Protein 6KUW (pdb70)

Sequence (946 aa):
PPRGQYSAGAVAGLAAVVGFLIVFTVVGNVLVVIAVLTSRALRAPQNLFLVSLASADILVATLVMPFSLANELMAYWYFGQWWCGVYLALDVLFCTSSAVHLCAISLDRYWSVTQAVEYNLKRTPRRVKATIVAVWLISAVISFPPLVSLAAYPQCGLNDETWYILSSCIGSFFAPCLIMGLVYARIYYRVAKLRTGIDCSFWNESYLTGSRDERKKSLLSKFGMDEGVTFMFIGRFDRGQKGVDVLLKAIEILSSKKEFQEMRFIIIGKGDPELEGWARSLEEKHGNVKVITEMLSREFVRELYGSVDFVIIPSYFEPFGLVALEAMCLGAIPIASAVGGLRDIITNETGILVKAGDPGELANAILKALELSRSDLSKFRENCKKRAMSFSVAQAREKRFTFVLAVVMGVWVLCWFPFFFSYSLYGICREACQVPGPLFKFFFWIGYCNSSLNPVIYTVFNQDFRRSFKHILFRPPRGQYSAGAVAGLAAVVGFLIVFTVVGNVLVVIAVLTSRALRAPQNLFLVSLASADILVATLVMPFSLANELMAYWYFGQWWCGVYLALDVLFCTSSAVHLCAISLDRYWSVTQAVEYNLKRTPRRVKATIVAVWLISAVISFPPLVSLYRPQCGLNDETWYILSSCIGSFFAPCLIMGLVYARIYRVAKLRTGIDCSFWNESYLTGSRDERKKSLLSKFGMDEGVTFMFIGRFDRGQKGVDVLLKAIEILSSKKEFQEMRFIIIGKGDPELEGWARSLEEKHGNVKVITEMLSREFVRELYGSVDFVIIPSYFEPFGLVALEAMCLGAIPIASAVGGLRDIITNETGILVKAGDPGELANAILKALELSRSDLSKFRENCKKRAMSFSVAQAREKRFTFVLAVVMGVWVLCWFPFFFSYSLYGICREACQVPGPLFKFFFWIGYCNSSLNPVIYTVFNQDFRRSFKHILF

Organism: Homo sapiens (NCBI:txid9606)

Foldseek 3Di:
DDDFPDDPVRLVVLCVVLVVLLVLLQVLLVLLLVLLVPFPVNVFQLSVLSNLLSVLLNCCSPLASVQLSVCNRVVFRDPDPVSLLVNQLSNLLSLQLNLLSLLSSLVLLLCCQQVVPVSSVQSDNVNSVVVSVVSSVLSCVQSVSPAFFDPDRHHRHGDQALCVLQSNLCNRFVVSLVSNVVSVVSVVVSCVVQDFDPLVLLAPVVVPDDQQRLQQVVQVVQPHHDAAEEEEEDADDVQWQNPVLVLVLLVVVVVDPCNNRYAYEYEHQHDPVSLCSQVVVVVVDVSGHYHHDDDDSVVVSSVLLHHQAYERQTPADQAPNVLLSSLLNQHQYAYACHHNCVVQDDPLRHHHFHHPHSVSVSVRVVVSRVPVVDCSPVSSVVSSVSSVVVSVVVVVSSLVSVLSVVLVVLLSVLQVQLSVQSSVCSPVNPVRHDDPVSNSVSVVSNSSSSSCSSVSCLVRPPSSVVSSCVVVPD/DDAAPADPVRLVVVCVVLVVLLVLLQVLLVLLLVLLVPFPLNVQQLSVLSNLLSVLLNCLSPLASVQLSVCRNRVARPPDDVSLQVNLLSNLLSLQLNLLSLLVSLVLLLCCLVVPPPCSVVSDNVNSVVVSVVSSVVSNCLSQPPVNDDLQSHRHGDPALVNLQSNLVNRFVVSLVSNVVSVVSNVVSVVVPLAAPLVQLALVPPDDDLQVLLCVVCVVLVHDDAQEEEQDDADDVAFQQLVLQLVLLVVPVPDPLNNRYAYEYEHEDDVPVVVSQVVVVVVDVRYHYHDDDDDPNVLSSCLQRHAEYERLGPADQACNSLLSSLNNQHAYAYECHHNCVVQDDPLAHHYFHHPHSNRSNVRVVVSRVVVVDDCNSNSVSSSVSSVVVSSVVVSSVLSSVLSSVLSVLLNVLQVQLSVQSSVCSVPNPVRHDDPVSNSVSVVSNSSSSSCSSVSCCVRPPSSVVSSVVVPD

B-factor: mean 90.83, std 32.67, range [34.44, 221.27]

CATH classification: 3.40.50.2000

Nearest PDB structures (foldseek):
  6kuw-assembly1_A  TM=1.002E+00  e=1.453E-70  Homo sapiens
  6kuw-assembly1_B  TM=8.863E-01  e=1.857E-60  Homo sapiens
  4zjc-assembly1_A  TM=8.472E-01  e=1.839E-42  Homo sapiens
  6v9s-assembly1_A  TM=8.415E-01  e=7.479E-41  Homo sapiens
  7w41-assembly1_A  TM=8.351E-01  e=1.128E-38  Homo sapiens

GO terms:
  GO:0004938 alpha2-adrenergic receptor activity (F, IDA)
  GO:0071881 adenylate cyclase-inhibiting adrenergic receptor signaling pathway (P, IC)
  GO:0004938 alpha2-adrenergic receptor activity (F, IMP)
  GO:0010700 negative regulation of norepinephrine secretion (P, IMP)
  GO:0004938 alpha2-adrenergic receptor activity (F, TAS)
  GO:0005768 endosome (C, TAS)
  GO:0005886 plasma membrane (C, TAS)
  GO:0007267 cell-cell signaling (P, TAS)
  GO:0004938 alpha2-adrenergic receptor activity (F, EXP)
  GO:0046676 negative regulation of insulin secretion (P, TAS)
  GO:0005515 protein binding (F, IPI)
  GO:0051379 epinephrine binding (F, IDA)
  GO:0005737 cytoplasm (C, IDA)
  GO:0005886 plasma membrane (C, IDA)
  GO:0043410 positive regulation of MAPK cascade (P, IDA)
  GO:0045666 positive regulation of neuron differentiation (P, IDA)
  GO:0042803 protein homodimerization activity (F, IDA)
  GO:0051897 positive regulation of phosphatidylinositol 3-kinase/protein kinase B signal transduction (P, IDA)
  GO:0071875 adrenergic receptor signaling pathway (P, IDA)
  GO:0007173 epidermal growth factor receptor signaling pathway (P, IDA)

InterPro domains:
  IPR000276 G protein-coupled receptor, rhodopsin-like [PF00001] (68-437)
  IPR000276 G protein-coupled receptor, rhodopsin-like [PR00237] (53-77)
  IPR000276 G protein-coupled receptor, rhodopsin-like [PR00237] (86-107)
  IPR000276 G protein-coupled receptor, rhodopsin-like [PR00237] (131-153)
  IPR000276 G protein-coupled receptor, rhodopsin-like [PR00237] (167-188)
  IPR000276 G protein-coupled receptor, rhodopsin-like [PR00237] (211-234)
  IPR000276 G protein-coupled receptor, rhodopsin-like [PR00237] (380-404)
  IPR000276 G protein-coupled receptor, rhodopsin-like [PR00237] (419-445)
  IPR000276 G protein-coupled receptor, rhodopsin-like [PS00237] (137-153)
  IPR000276 G protein-coupled receptor, rhodopsin-like [SM01381] (62-452)
  IPR000735 Alpha 2C adrenoceptor [PR00560] (29-46)
  IPR000735 Alpha 2C adrenoceptor [PR00560] (46-61)
  IPR000735 Alpha 2C adrenoceptor [PR00560] (338-357)
  IPR000735 Alpha 2C adrenoceptor [PR00560] (358-377)
  IPR000735 Alpha 2C adrenoceptor [PR00560] (404-416)
  IPR000735 Alpha 2C adrenoceptor [PR00560] (445-460)
  IPR002233 Adrenoceptor family [PR01103] (106-117)
  IPR002233 Adrenoceptor family [PR01103] (159-167)
  IPR002233 Adrenoceptor family [PR01103] (230-237)
  IPR002233 Adrenoceptor family [PR01103] (443-452)

Structure (mmCIF, N/CA/C/O backbone):
data_6KUW
#
_entry.id   6KUW
#
_cell.length_a   74.480
_cell.length_b   78.740
_cell.length_c   190.450
_cell.angle_alpha   90.00
_cell.angle_beta   90.00
_cell.angle_gamma   90.00
#
_symmetry.space_group_name_H-M   'P 21 21 21'
#
loop_
_entity.id
_entity.type
_entity.pdbx_description
1 polymer 'Alpha-2C adrenergic receptor'
2 non-polymer (8~{a}~{R},12~{a}~{S},13~{a}~{R})-12-ethylsulfonyl-3-methoxy-5,6,8,8~{a},9,10,11,12~{a},13,13~{a}-decahydroisoquinolino[2,1-g][1,6]naphthyridine
3 non-polymer CHOLESTEROL
4 non-polymer '(2R)-2,3-dihydroxypropyl (9Z)-octadec-9-enoate'
5 non-polymer 'OLEIC ACID'
6 water water
#
loop_
_atom_site.group_PDB
_atom_site.id
_atom_site.type_symbol
_atom_site.label_atom_id
_atom_site.label_alt_id
_atom_site.label_comp_id
_atom_site.label_asym_id
_atom_site.label_entity_id
_atom_site.label_seq_id
_atom_site.pdbx_PDB_ins_code
_atom_site.Cartn_x
_atom_site.Cartn_y
_atom_site.Cartn_z
_atom_site.occupancy
_atom_site.B_iso_or_equiv
_atom_site.auth_seq_id
_atom_site.auth_comp_id
_atom_site.auth_asym_id
_atom_site.auth_atom_id
_atom_site.pdbx_PDB_model_num
ATOM 1 N N . PRO A 1 13 ? -40.697 -4.060 76.946 1.00 115.79 41 PRO A N 1
ATOM 2 C CA . PRO A 1 13 ? -40.242 -3.977 75.547 1.00 112.92 41 PRO A CA 1
ATOM 3 C C . PRO A 1 13 ? -38.719 -4.074 75.398 1.00 112.18 41 PRO A C 1
ATOM 4 O O . PRO A 1 13 ? -37.989 -3.559 76.250 1.00 112.48 41 PRO A O 1
ATOM 8 N N . PRO A 1 14 ? -38.208 -4.734 74.336 1.00 104.08 42 PRO A N 1
ATOM 9 C CA . PRO A 1 14 ? -36.748 -4.855 74.189 1.00 101.10 42 PRO A CA 1
ATOM 10 C C . PRO A 1 14 ? -36.115 -3.617 73.595 1.00 100.68 42 PRO A C 1
ATOM 11 O O . PRO A 1 14 ? -36.670 -3.051 72.651 1.00 99.85 42 PRO A O 1
ATOM 15 N N . ARG A 1 15 ? -34.945 -3.212 74.139 1.00 95.09 43 ARG A N 1
ATOM 16 C CA . ARG A 1 15 ? -34.187 -2.049 73.673 1.00 93.71 43 ARG A CA 1
ATOM 17 C C . ARG A 1 15 ? -33.740 -2.267 72.233 1.00 94.42 43 ARG A C 1
ATOM 18 O O . ARG A 1 15 ? -33.177 -3.321 71.905 1.00 93.90 43 ARG A O 1
ATOM 26 N N . GLY A 1 16 ? -34.079 -1.305 71.382 1.00 87.57 44 GLY A N 1
ATOM 27 C CA . GLY A 1 16 ? -33.728 -1.344 69.974 1.00 84.14 44 GLY A CA 1
ATOM 28 C C . GLY A 1 16 ? -32.325 -0.823 69.786 1.00 83.34 44 GLY A C 1
ATOM 29 O O . GLY A 1 16 ? -31.879 0.042 70.545 1.00 82.25 44 GLY A O 1
ATOM 30 N N . GLN A 1 17 ? -31.614 -1.359 68.786 1.00 76.86 45 GLN A N 1
ATOM 31 C CA . GLN A 1 17 ? -30.255 -0.920 68.457 1.00 74.86 45 GLN A CA 1
ATOM 32 C C . GLN A 1 17 ? -30.250 0.314 67.519 1.00 73.05 45 GLN A C 1
ATOM 33 O O . GLN A 1 17 ? -29.185 0.899 67.287 1.00 72.65 45 GLN A O 1
ATOM 35 N N . TYR A 1 18 ? -31.447 0.710 67.005 1.00 64.51 46 TYR A N 1
ATOM 36 C CA . TYR A 1 18 ? -31.619 1.788 66.037 1.00 61.94 46 TYR A CA 1
ATOM 37 C C . TYR A 1 18 ? -32.290 3.040 66.543 1.00 63.62 46 TYR A C 1
ATOM 38 O O . TYR A 1 18 ? -33.404 2.991 67.076 1.00 65.34 46 TYR A O 1
ATOM 47 N N . SER A 1 19 ? -31.650 4.175 66.278 1.00 55.08 47 SER A N 1
ATOM 48 C CA . SER A 1 19 ? -32.179 5.482 66.608 1.00 55.27 47 SER A CA 1
ATOM 49 C C . SER A 1 19 ? -33.248 5.862 65.566 1.00 59.69 47 SER A C 1
ATOM 50 O O . SER A 1 19 ? -33.246 5.313 64.456 1.00 59.10 47 SER A O 1
ATOM 53 N N . ALA A 1 20 ? -34.138 6.827 65.911 1.00 56.16 48 ALA A N 1
ATOM 54 C CA . ALA A 1 20 ? -35.201 7.347 65.049 1.00 55.96 48 ALA A CA 1
ATOM 55 C C . ALA A 1 20 ? -34.715 7.696 63.626 1.00 61.98 48 ALA A C 1
ATOM 56 O O . ALA A 1 20 ? -35.394 7.367 62.650 1.00 61.38 48 ALA A O 1
ATOM 58 N N . GLY A 1 21 ? -33.541 8.323 63.538 1.00 59.49 49 GLY A N 1
ATOM 59 C CA . GLY A 1 21 ? -32.895 8.704 62.285 1.00 58.90 49 GLY A CA 1
ATOM 60 C C . GLY A 1 21 ? -32.525 7.508 61.438 1.00 60.55 49 GLY A C 1
ATOM 61 O O . GLY A 1 21 ? -32.822 7.493 60.240 1.00 60.49 49 GLY A O 1
ATOM 62 N N . ALA A 1 22 ? -31.903 6.485 62.066 1.00 55.46 50 ALA A N 1
ATOM 63 C CA . ALA A 1 22 ? -31.535 5.227 61.400 1.00 53.06 50 ALA A CA 1
ATOM 64 C C . ALA A 1 22 ? -32.780 4.476 60.901 1.00 55.84 50 ALA A C 1
ATOM 65 O O . ALA A 1 22 ? -32.770 3.982 59.784 1.00 56.01 50 ALA A O 1
ATOM 67 N N . VAL A 1 23 ? -33.851 4.422 61.715 1.00 50.95 51 VAL A N 1
ATOM 68 C CA . VAL A 1 23 ? -35.121 3.778 61.373 1.00 49.17 51 VAL A CA 1
ATOM 69 C C . VAL A 1 23 ? -35.724 4.445 60.117 1.00 51.52 51 VAL A C 1
ATOM 70 O O . VAL A 1 23 ? -35.968 3.756 59.136 1.00 51.10 51 VAL A O 1
ATOM 74 N N . ALA A 1 24 ? -35.932 5.767 60.144 1.00 47.73 52 ALA A N 1
ATOM 75 C CA . ALA A 1 24 ? -36.505 6.549 59.052 1.00 47.94 52 ALA A CA 1
ATOM 76 C C . ALA A 1 24 ? -35.663 6.415 57.785 1.00 52.68 52 ALA A C 1
ATOM 77 O O . ALA A 1 24 ? -36.215 6.243 56.696 1.00 51.53 52 ALA A O 1
ATOM 79 N N . GLY A 1 25 ? -34.339 6.402 57.963 1.00 50.06 53 GLY A N 1
ATOM 80 C CA . GLY A 1 25 ? -33.366 6.270 56.886 1.00 49.05 53 GLY A CA 1
ATOM 81 C C . GLY A 1 25 ? -33.439 4.924 56.214 1.00 52.52 53 GLY A C 1
ATOM 82 O O . GLY A 1 25 ? -33.607 4.851 54.996 1.00 51.17 53 GLY A O 1
ATOM 83 N N . LEU A 1 26 ? -33.342 3.845 57.028 1.00 49.51 54 LEU A N 1
ATOM 84 C CA . LEU A 1 26 ? -33.417 2.458 56.591 1.00 47.66 54 LEU A CA 1
ATOM 85 C C . LEU A 1 26 ? -34.780 2.087 55.984 1.00 51.89 54 LEU A C 1
ATOM 86 O O . LEU A 1 26 ? -34.810 1.502 54.902 1.00 51.72 54 LEU A O 1
ATOM 91 N N . ALA A 1 27 ? -35.897 2.485 56.625 1.00 48.11 55 ALA A N 1
ATOM 92 C CA . ALA A 1 27 ? -37.239 2.252 56.092 1.00 47.80 55 ALA A CA 1
ATOM 93 C C . ALA A 1 27 ? -37.411 2.964 54.731 1.00 52.47 55 ALA A C 1
ATOM 94 O O . ALA A 1 27 ? -38.091 2.422 53.865 1.00 50.78 55 ALA A O 1
ATOM 96 N N . ALA A 1 28 ? -36.768 4.154 54.537 1.00 50.09 56 ALA A N 1
ATOM 97 C CA . ALA A 1 28 ? -36.802 4.924 53.280 1.00 49.50 56 ALA A CA 1
ATOM 98 C C . ALA A 1 28 ? -36.046 4.223 52.120 1.00 54.92 56 ALA A C 1
ATOM 99 O O . ALA A 1 28 ? -36.623 4.074 51.054 1.00 55.27 56 ALA A O 1
ATOM 101 N N . VAL A 1 29 ? -34.779 3.779 52.326 1.00 51.75 57 VAL A N 1
ATOM 102 C CA . VAL A 1 29 ? -33.965 3.086 51.309 1.00 49.88 57 VAL A CA 1
ATOM 103 C C . VAL A 1 29 ? -34.576 1.734 50.971 1.00 53.04 57 VAL A C 1
ATOM 104 O O . VAL A 1 29 ? -34.761 1.463 49.802 1.00 53.47 57 VAL A O 1
ATOM 108 N N . VAL A 1 30 ? -34.973 0.935 51.977 1.00 49.86 58 VAL A N 1
ATOM 109 C CA . VAL A 1 30 ? -35.653 -0.339 51.773 1.00 49.86 58 VAL A CA 1
ATOM 110 C C . VAL A 1 30 ? -37.028 -0.068 51.098 1.00 56.38 58 VAL A C 1
ATOM 111 O O . VAL A 1 30 ? -37.399 -0.770 50.163 1.00 57.06 58 VAL A O 1
ATOM 115 N N . GLY A 1 31 ? -37.724 0.973 51.536 1.00 54.24 59 GLY A N 1
ATOM 116 C CA . GLY A 1 31 ? -39.000 1.380 50.957 1.00 55.32 59 GLY A CA 1
ATOM 117 C C . GLY A 1 31 ? -38.809 1.656 49.492 1.00 59.89 59 GLY A C 1
ATOM 118 O O . GLY A 1 31 ? -39.521 1.103 48.648 1.00 59.68 59 GLY A O 1
ATOM 119 N N . PHE A 1 32 ? -37.761 2.440 49.188 1.00 57.54 60 PHE A N 1
ATOM 120 C CA . PHE A 1 32 ? -37.351 2.758 47.826 1.00 57.15 60 PHE A CA 1
ATOM 121 C C . PHE A 1 32 ? -37.078 1.454 47.056 1.00 58.33 60 PHE A C 1
ATOM 122 O O . PHE A 1 32 ? -37.655 1.264 45.985 1.00 58.95 60 PHE A O 1
ATOM 130 N N . LEU A 1 33 ? -36.250 0.549 47.633 1.00 52.33 61 LEU A N 1
ATOM 131 C CA . LEU A 1 33 ? -35.897 -0.743 47.043 1.00 50.66 61 LEU A CA 1
ATOM 132 C C . LEU A 1 33 ? -37.123 -1.594 46.697 1.00 53.67 61 LEU A C 1
ATOM 133 O O . LEU A 1 33 ? -37.223 -2.014 45.550 1.00 53.20 61 LEU A O 1
ATOM 138 N N . ILE A 1 34 ? -38.053 -1.815 47.658 1.00 50.14 62 ILE A N 1
ATOM 139 C CA . ILE A 1 34 ? -39.288 -2.596 47.471 1.00 50.10 62 ILE A CA 1
ATOM 140 C C . ILE A 1 34 ? -40.040 -2.093 46.256 1.00 57.36 62 ILE A C 1
ATOM 141 O O . ILE A 1 34 ? -40.355 -2.887 45.364 1.00 58.44 62 ILE A O 1
ATOM 146 N N . VAL A 1 35 ? -40.285 -0.769 46.204 1.00 54.32 63 VAL A N 1
ATOM 147 C CA . VAL A 1 35 ? -41.007 -0.107 45.105 1.00 54.43 63 VAL A CA 1
ATOM 148 C C . VAL A 1 35 ? -40.268 -0.292 43.807 1.00 56.62 63 VAL A C 1
ATOM 149 O O . VAL A 1 35 ? -40.886 -0.679 42.829 1.00 59.04 63 VAL A O 1
ATOM 153 N N . PHE A 1 36 ? -38.947 -0.069 43.804 1.00 51.14 64 PHE A N 1
ATOM 154 C CA . PHE A 1 36 ? -38.099 -0.231 42.628 1.00 49.79 64 PHE A CA 1
ATOM 155 C C . PHE A 1 36 ? -38.131 -1.656 42.079 1.00 51.72 64 PHE A C 1
ATOM 156 O O . PHE A 1 36 ? -38.221 -1.822 40.866 1.00 52.43 64 PHE A O 1
ATOM 164 N N . THR A 1 37 ? -38.100 -2.675 42.961 1.00 47.05 65 THR A N 1
ATOM 165 C CA . THR A 1 37 ? -38.146 -4.096 42.563 1.00 46.60 65 THR A CA 1
ATOM 166 C C . THR A 1 37 ? -39.523 -4.409 41.956 1.00 52.38 65 THR A C 1
ATOM 167 O O . THR A 1 37 ? -39.601 -5.019 40.887 1.00 50.60 65 THR A O 1
ATOM 171 N N . VAL A 1 38 ? -40.607 -3.983 42.649 1.00 50.92 66 VAL A N 1
ATOM 172 C CA . VAL A 1 38 ? -41.974 -4.243 42.201 1.00 51.36 66 VAL A CA 1
ATOM 173 C C . VAL A 1 38 ? -42.238 -3.619 40.829 1.00 56.10 66 VAL A C 1
ATOM 174 O O . VAL A 1 38 ? -42.540 -4.390 39.923 1.00 55.88 66 VAL A O 1
ATOM 178 N N . VAL A 1 39 ? -42.081 -2.271 40.654 1.00 53.00 67 VAL A N 1
ATOM 179 C CA . VAL A 1 39 ? -42.395 -1.644 39.359 1.00 55.13 67 VAL A CA 1
ATOM 180 C C . VAL A 1 39 ? -41.531 -2.219 38.229 1.00 54.45 67 VAL A C 1
ATOM 181 O O . VAL A 1 39 ? -42.086 -2.562 37.192 1.00 54.99 67 VAL A O 1
ATOM 185 N N . GLY A 1 40 ? -40.229 -2.382 38.467 1.00 45.81 68 GLY A N 1
ATOM 186 C CA . GLY A 1 40 ? -39.304 -2.919 37.484 1.00 42.54 68 GLY A CA 1
ATOM 187 C C . GLY A 1 40 ? -39.717 -4.287 37.007 1.00 44.17 68 GLY A C 1
ATOM 188 O O . GLY A 1 40 ? -39.865 -4.498 35.810 1.00 45.40 68 GLY A O 1
ATOM 189 N N . ASN A 1 41 ? -39.946 -5.219 37.932 1.00 39.29 69 ASN A N 1
ATOM 190 C CA . ASN A 1 41 ? -40.300 -6.599 37.594 1.00 38.55 69 ASN A CA 1
ATOM 191 C C . ASN A 1 41 ? -41.735 -6.727 37.075 1.00 45.12 69 ASN A C 1
ATOM 192 O O . ASN A 1 41 ? -41.979 -7.563 36.201 1.00 45.34 69 ASN A O 1
ATOM 197 N N . VAL A 1 42 ? -42.664 -5.864 37.542 1.00 43.41 70 VAL A N 1
ATOM 198 C CA . VAL A 1 42 ? -44.023 -5.836 37.001 1.00 45.13 70 VAL A CA 1
ATOM 199 C C . VAL A 1 42 ? -43.850 -5.460 35.509 1.00 51.95 70 VAL A C 1
ATOM 200 O O . VAL A 1 42 ? -44.374 -6.172 34.657 1.00 52.58 70 VAL A O 1
ATOM 204 N N . LEU A 1 43 ? -43.016 -4.428 35.204 1.00 48.93 71 LEU A N 1
ATOM 205 C CA . LEU A 1 43 ? -42.708 -3.997 33.827 1.00 49.62 71 LEU A CA 1
ATOM 206 C C . LEU A 1 43 ? -42.097 -5.130 32.972 1.00 54.11 71 LEU A C 1
ATOM 207 O O . LEU A 1 43 ? -42.401 -5.209 31.784 1.00 54.83 71 LEU A O 1
ATOM 212 N N . VAL A 1 44 ? -41.242 -5.992 33.567 1.00 49.06 72 VAL A N 1
ATOM 213 C CA . VAL A 1 44 ? -40.676 -7.141 32.857 1.00 48.16 72 VAL A CA 1
ATOM 214 C C . VAL A 1 44 ? -41.833 -8.078 32.430 1.00 55.21 72 VAL A C 1
ATOM 215 O O . VAL A 1 44 ? -41.923 -8.408 31.247 1.00 56.33 72 VAL A O 1
ATOM 219 N N . VAL A 1 45 ? -42.745 -8.445 33.374 1.00 52.39 73 VAL A N 1
ATOM 220 C CA . VAL A 1 45 ? -43.931 -9.282 33.093 1.00 52.97 73 VAL A CA 1
ATOM 221 C C . VAL A 1 45 ? -44.683 -8.660 31.912 1.00 58.50 73 VAL A C 1
ATOM 222 O O . VAL A 1 45 ? -44.906 -9.343 30.917 1.00 60.88 73 VAL A O 1
ATOM 226 N N . ILE A 1 46 ? -44.989 -7.345 31.999 1.00 53.24 74 ILE A N 1
ATOM 227 C CA . ILE A 1 46 ? -45.699 -6.577 30.979 1.00 53.50 74 ILE A CA 1
ATOM 228 C C . ILE A 1 46 ? -44.984 -6.647 29.628 1.00 56.78 74 ILE A C 1
ATOM 229 O O . ILE A 1 46 ? -45.634 -6.995 28.650 1.00 58.17 74 ILE A O 1
ATOM 234 N N . ALA A 1 47 ? -43.661 -6.403 29.584 1.00 50.77 75 ALA A N 1
ATOM 235 C CA . ALA A 1 47 ? -42.876 -6.470 28.342 1.00 50.34 75 ALA A CA 1
ATOM 236 C C . ALA A 1 47 ? -42.982 -7.839 27.639 1.00 54.67 75 ALA A C 1
ATOM 237 O O . ALA A 1 47 ? -43.277 -7.883 26.442 1.00 54.76 75 ALA A O 1
ATOM 239 N N . VAL A 1 48 ? -42.791 -8.950 28.389 1.00 50.10 76 VAL A N 1
ATOM 240 C CA . VAL A 1 48 ? -42.872 -10.297 27.817 1.00 50.33 76 VAL A CA 1
ATOM 241 C C . VAL A 1 48 ? -44.281 -10.564 27.278 1.00 58.75 76 VAL A C 1
ATOM 242 O O . VAL A 1 48 ? -44.427 -11.115 26.184 1.00 60.12 76 VAL A O 1
ATOM 246 N N . LEU A 1 49 ? -45.305 -10.124 28.003 1.00 57.25 77 LEU A N 1
ATOM 247 C CA . LEU A 1 49 ? -46.678 -10.392 27.588 1.00 59.68 77 LEU A CA 1
ATOM 248 C C . LEU A 1 49 ? -47.218 -9.442 26.499 1.00 66.19 77 LEU A C 1
ATOM 249 O O . LEU A 1 49 ? -48.238 -9.749 25.885 1.00 66.14 77 LEU A O 1
ATOM 254 N N . THR A 1 50 ? -46.541 -8.319 26.240 1.00 64.96 78 THR A N 1
ATOM 255 C CA . THR A 1 50 ? -47.019 -7.376 25.234 1.00 66.79 78 THR A CA 1
ATOM 256 C C . THR A 1 50 ? -46.117 -7.331 24.013 1.00 73.12 78 THR A C 1
ATOM 257 O O . THR A 1 50 ? -46.638 -7.362 22.907 1.00 76.77 78 THR A O 1
ATOM 261 N N . SER A 1 51 ? -44.791 -7.248 24.197 1.00 68.62 79 SER A N 1
ATOM 262 C CA . SER A 1 51 ? -43.814 -7.105 23.118 1.00 68.98 79 SER A CA 1
ATOM 263 C C . SER A 1 51 ? -43.802 -8.260 22.130 1.00 73.75 79 SER A C 1
ATOM 264 O O . SER A 1 51 ? -43.553 -9.390 22.537 1.00 73.60 79 SER A O 1
ATOM 267 N N . ARG A 1 52 ? -44.046 -7.976 20.829 1.00 70.78 80 ARG A N 1
ATOM 268 C CA . ARG A 1 52 ? -44.021 -8.996 19.774 1.00 70.54 80 ARG A CA 1
ATOM 269 C C . ARG A 1 52 ? -42.686 -9.765 19.794 1.00 72.66 80 ARG A C 1
ATOM 270 O O . ARG A 1 52 ? -42.680 -11.001 19.836 1.00 73.14 80 ARG A O 1
ATOM 272 N N . ALA A 1 53 ? -41.569 -9.018 19.867 1.00 66.29 81 ALA A N 1
ATOM 273 C CA . ALA A 1 53 ? -40.201 -9.523 19.916 1.00 63.70 81 ALA A CA 1
ATOM 274 C C . ALA A 1 53 ? -39.913 -10.338 21.163 1.00 64.76 81 ALA A C 1
ATOM 275 O O . ALA A 1 53 ? -38.950 -11.110 21.171 1.00 64.75 81 ALA A O 1
ATOM 277 N N . LEU A 1 54 ? -40.729 -10.166 22.216 1.00 58.96 82 LEU A N 1
ATOM 278 C CA . LEU A 1 54 ? -40.552 -10.893 23.472 1.00 57.00 82 LEU A CA 1
ATOM 279 C C . LEU A 1 54 ? -41.668 -11.921 23.782 1.00 65.28 82 LEU A C 1
ATOM 280 O O . LEU A 1 54 ? -41.546 -12.659 24.761 1.00 66.35 82 LEU A O 1
ATOM 285 N N . ARG A 1 55 ? -42.726 -11.991 22.967 1.00 63.56 83 ARG A N 1
ATOM 286 C CA . ARG A 1 55 ? -43.838 -12.890 23.231 1.00 64.39 83 ARG A CA 1
ATOM 287 C C . ARG A 1 55 ? -43.576 -14.358 22.867 1.00 68.10 83 ARG A C 1
ATOM 288 O O . ARG A 1 55 ? -44.541 -15.088 22.644 1.00 70.97 83 ARG A O 1
ATOM 296 N N . ALA A 1 56 ? -42.300 -14.807 22.844 1.00 60.43 84 ALA A N 1
ATOM 297 C CA . ALA A 1 56 ? -41.931 -16.207 22.584 1.00 57.95 84 ALA A CA 1
ATOM 298 C C . ALA A 1 56 ? -42.215 -17.032 23.864 1.00 60.80 84 ALA A C 1
ATOM 299 O O . ALA A 1 56 ? -42.142 -16.469 24.970 1.00 58.32 84 ALA A O 1
ATOM 301 N N . PRO A 1 57 ? -42.550 -18.352 23.741 1.00 57.40 85 PRO A N 1
ATOM 302 C CA . PRO A 1 57 ? -42.901 -19.146 24.947 1.00 55.77 85 PRO A CA 1
ATOM 303 C C . PRO A 1 57 ? -41.783 -19.350 25.964 1.00 57.16 85 PRO A C 1
ATOM 304 O O . PRO A 1 57 ? -42.077 -19.306 27.154 1.00 58.79 85 PRO A O 1
ATOM 308 N N . GLN A 1 58 ? -40.522 -19.514 25.542 1.00 49.39 86 GLN A N 1
ATOM 309 C CA . GLN A 1 58 ? -39.415 -19.656 26.496 1.00 46.87 86 GLN A CA 1
ATOM 310 C C . GLN A 1 58 ? -39.288 -18.445 27.440 1.00 53.28 86 GLN A C 1
ATOM 311 O O . GLN A 1 58 ? -38.847 -18.595 28.590 1.00 53.81 86 GLN A O 1
ATOM 317 N N . ASN A 1 59 ? -39.723 -17.255 26.972 1.00 49.91 87 ASN A N 1
ATOM 318 C CA . ASN A 1 59 ? -39.644 -16.012 27.743 1.00 48.88 87 ASN A CA 1
ATOM 319 C C . ASN A 1 59 ? -40.571 -15.983 28.971 1.00 50.07 87 ASN A C 1
ATOM 320 O O . ASN A 1 59 ? -40.453 -15.073 29.782 1.00 48.06 87 ASN A O 1
ATOM 325 N N . LEU A 1 60 ? -41.453 -16.995 29.128 1.00 47.06 88 LEU A N 1
ATOM 326 C CA . LEU A 1 60 ? -42.340 -17.131 30.284 1.00 47.42 88 LEU A CA 1
ATOM 327 C C . LEU A 1 60 ? -41.528 -17.455 31.573 1.00 51.04 88 LEU A C 1
ATOM 328 O O . LEU A 1 60 ? -42.007 -17.199 32.679 1.00 51.16 88 LEU A O 1
ATOM 333 N N . PHE A 1 61 ? -40.292 -17.979 31.437 1.00 46.38 89 PHE A N 1
ATOM 334 C CA . PHE A 1 61 ? -39.447 -18.223 32.608 1.00 45.69 89 PHE A CA 1
ATOM 335 C C . PHE A 1 61 ? -39.073 -16.915 33.285 1.00 49.18 89 PHE A C 1
ATOM 336 O O . PHE A 1 61 ? -38.901 -16.894 34.508 1.00 50.58 89 PHE A O 1
ATOM 344 N N . LEU A 1 62 ? -38.938 -15.826 32.475 1.00 43.39 90 LEU A N 1
ATOM 345 C CA . LEU A 1 62 ? -38.608 -14.463 32.885 1.00 40.65 90 LEU A CA 1
ATOM 346 C C . LEU A 1 62 ? -39.788 -13.886 33.623 1.00 46.66 90 LEU A C 1
ATOM 347 O O . LEU A 1 62 ? -39.583 -13.175 34.619 1.00 47.76 90 LEU A O 1
ATOM 352 N N . VAL A 1 63 ? -41.028 -14.228 33.166 1.00 41.94 91 VAL A N 1
ATOM 353 C CA . VAL A 1 63 ? -42.287 -13.832 33.812 1.00 42.40 91 VAL A CA 1
ATOM 354 C C . VAL A 1 63 ? -42.356 -14.484 35.202 1.00 49.91 91 VAL A C 1
ATOM 355 O O . VAL A 1 63 ? -42.601 -13.798 36.204 1.00 51.36 91 VAL A O 1
ATOM 359 N N . SER A 1 64 ? -42.079 -15.793 35.262 1.00 45.98 92 SER A N 1
ATOM 360 C CA . SER A 1 64 ? -42.051 -16.559 36.502 1.00 45.03 92 SER A CA 1
ATOM 361 C C . SER A 1 64 ? -40.940 -16.066 37.456 1.00 51.12 92 SER A C 1
ATOM 362 O O . SER A 1 64 ? -41.166 -15.988 38.672 1.00 50.99 92 SER A O 1
ATOM 365 N N . LEU A 1 65 ? -39.755 -15.721 36.900 1.00 48.13 93 LEU A N 1
ATOM 366 C CA . LEU A 1 65 ? -38.616 -15.209 37.669 1.00 46.92 93 LEU A CA 1
ATOM 367 C C . LEU A 1 65 ? -38.956 -13.821 38.237 1.00 51.80 93 LEU A C 1
ATOM 368 O O . LEU A 1 65 ? -38.751 -13.599 39.422 1.00 51.48 93 LEU A O 1
ATOM 373 N N . ALA A 1 66 ? -39.577 -12.940 37.423 1.00 50.00 94 ALA A N 1
ATOM 374 C CA . ALA A 1 66 ? -40.027 -11.595 37.822 1.00 50.51 94 ALA A CA 1
ATOM 375 C C . ALA A 1 66 ? -40.941 -11.637 39.051 1.00 56.43 94 ALA A C 1
ATOM 376 O O . ALA A 1 66 ? -40.842 -10.778 39.914 1.00 56.60 94 ALA A O 1
ATOM 378 N N . SER A 1 67 ? -41.818 -12.653 39.125 1.00 53.94 95 SER A N 1
ATOM 379 C CA . SER A 1 67 ? -42.770 -12.885 40.211 1.00 53.32 95 SER A CA 1
ATOM 380 C C . SER A 1 67 ? -42.032 -13.267 41.473 1.00 55.81 95 SER A C 1
ATOM 381 O O . SER A 1 67 ? -42.428 -12.813 42.544 1.00 56.35 95 SER A O 1
ATOM 384 N N . ALA A 1 68 ? -40.949 -14.090 41.361 1.00 50.04 96 ALA A N 1
ATOM 385 C CA . ALA A 1 68 ? -40.154 -14.497 42.526 1.00 47.96 96 ALA A CA 1
ATOM 386 C C . ALA A 1 68 ? -39.625 -13.232 43.186 1.00 50.96 96 ALA A C 1
ATOM 387 O O . ALA A 1 68 ? -39.844 -13.064 44.375 1.00 50.91 96 ALA A O 1
ATOM 389 N N . ASP A 1 69 ? -39.086 -12.289 42.377 1.00 46.62 97 ASP A N 1
ATOM 390 C CA . ASP A 1 69 ? -38.590 -10.974 42.793 1.00 46.24 97 ASP A CA 1
ATOM 391 C C . ASP A 1 69 ? -39.720 -10.051 43.335 1.00 50.66 97 ASP A C 1
ATOM 392 O O . ASP A 1 69 ? -39.552 -9.469 44.402 1.00 51.30 97 ASP A O 1
ATOM 397 N N . ILE A 1 70 ? -40.875 -9.957 42.644 1.00 46.77 98 ILE A N 1
ATOM 398 C CA . ILE A 1 70 ? -42.023 -9.158 43.104 1.00 46.79 98 ILE A CA 1
ATOM 399 C C . ILE A 1 70 ? -42.467 -9.592 44.514 1.00 53.07 98 ILE A C 1
ATOM 400 O O . ILE A 1 70 ? -42.801 -8.752 45.354 1.00 55.89 98 ILE A O 1
ATOM 405 N N . LEU A 1 71 ? -42.442 -10.893 44.768 1.00 47.79 99 LEU A N 1
ATOM 406 C CA . LEU A 1 71 ? -42.897 -11.453 46.027 1.00 47.07 99 LEU A CA 1
ATOM 407 C C . LEU A 1 71 ? -41.873 -11.387 47.156 1.00 51.60 99 LEU A C 1
ATOM 408 O O . LEU A 1 71 ? -42.322 -11.330 48.291 1.00 52.91 99 LEU A O 1
ATOM 413 N N . VAL A 1 72 ? -40.527 -11.338 46.876 1.00 46.43 100 VAL A N 1
ATOM 414 C CA . VAL A 1 72 ? -39.493 -11.141 47.920 1.00 45.20 100 VAL A CA 1
ATOM 415 C C . VAL A 1 72 ? -39.677 -9.705 48.412 1.00 48.02 100 VAL A C 1
ATOM 416 O O . VAL A 1 72 ? -39.575 -9.430 49.590 1.00 47.45 100 VAL A O 1
ATOM 420 N N . ALA A 1 73 ? -39.899 -8.793 47.465 1.00 44.14 101 ALA A N 1
ATOM 421 C CA . ALA A 1 73 ? -40.104 -7.387 47.663 1.00 43.76 101 ALA A CA 1
ATOM 422 C C . ALA A 1 73 ? -41.292 -7.117 48.569 1.00 51.22 101 ALA A C 1
ATOM 423 O O . ALA A 1 73 ? -41.181 -6.324 49.504 1.00 52.19 101 ALA A O 1
ATOM 425 N N . THR A 1 74 ? -42.414 -7.799 48.332 1.00 49.05 102 THR A N 1
ATOM 426 C CA . THR A 1 74 ? -43.644 -7.557 49.096 1.00 49.29 102 THR A CA 1
ATOM 427 C C . THR A 1 74 ? -43.812 -8.455 50.338 1.00 51.64 102 THR A C 1
ATOM 428 O O . THR A 1 74 ? -44.244 -7.968 51.386 1.00 51.33 102 THR A O 1
ATOM 432 N N . LEU A 1 75 ? -43.501 -9.755 50.221 1.00 47.28 103 LEU A N 1
ATOM 433 C CA . LEU A 1 75 ? -43.765 -10.716 51.303 1.00 47.42 103 LEU A CA 1
ATOM 434 C C . LEU A 1 75 ? -42.646 -10.972 52.260 1.00 50.98 103 LEU A C 1
ATOM 435 O O . LEU A 1 75 ? -42.923 -11.518 53.325 1.00 52.97 103 LEU A O 1
ATOM 440 N N . VAL A 1 76 ? -41.392 -10.644 51.895 1.00 44.09 104 VAL A N 1
ATOM 441 C CA . VAL A 1 76 ? -40.226 -10.977 52.705 1.00 41.84 104 VAL A CA 1
ATOM 442 C C . VAL A 1 76 ? -39.423 -9.753 53.132 1.00 47.83 104 VAL A C 1
ATOM 443 O O . VAL A 1 76 ? -39.290 -9.535 54.332 1.00 51.71 104 VAL A O 1
ATOM 447 N N . MET A 1 77 ? -38.929 -8.952 52.185 1.00 41.33 105 MET A N 1
ATOM 448 C CA . MET A 1 77 ? -38.124 -7.771 52.439 1.00 41.71 105 MET A CA 1
ATOM 449 C C . MET A 1 77 ? -38.662 -6.842 53.522 1.00 48.24 105 MET A C 1
ATOM 450 O O . MET A 1 77 ? -37.816 -6.363 54.276 1.00 49.20 105 MET A O 1
ATOM 455 N N . PRO A 1 78 ? -39.987 -6.531 53.659 1.00 46.10 106 PRO A N 1
ATOM 456 C CA . PRO A 1 78 ? -40.393 -5.589 54.730 1.00 46.76 106 PRO A CA 1
ATOM 457 C C . PRO A 1 78 ? -40.238 -6.170 56.140 1.00 52.08 106 PRO A C 1
ATOM 458 O O . PRO A 1 78 ? -39.853 -5.428 57.054 1.00 53.00 106 PRO A O 1
ATOM 462 N N . PHE A 1 79 ? -40.507 -7.505 56.308 1.00 45.80 107 PHE A N 1
ATOM 463 C CA . PHE A 1 79 ? -40.423 -8.206 57.594 1.00 43.54 107 PHE A CA 1
ATOM 464 C C . PHE A 1 79 ? -38.989 -8.387 58.013 1.00 46.10 107 PHE A C 1
ATOM 465 O O . PHE A 1 79 ? -38.708 -8.337 59.209 1.00 45.80 107 PHE A O 1
ATOM 473 N N . SER A 1 80 ? -38.061 -8.507 57.038 1.00 42.62 108 SER A N 1
ATOM 474 C CA . SER A 1 80 ? -36.629 -8.616 57.343 1.00 42.66 108 SER A CA 1
ATOM 475 C C . SER A 1 80 ? -36.147 -7.323 57.972 1.00 52.12 108 SER A C 1
ATOM 476 O O . SER A 1 80 ? -35.364 -7.363 58.920 1.00 53.47 108 SER A O 1
ATOM 479 N N . LEU A 1 81 ? -36.638 -6.175 57.460 1.00 50.42 109 LEU A N 1
ATOM 480 C CA . LEU A 1 81 ? -36.261 -4.863 57.953 1.00 50.53 109 LEU A CA 1
ATOM 481 C C . LEU A 1 81 ? -36.958 -4.590 59.272 1.00 57.27 109 LEU A C 1
ATOM 482 O O . LEU A 1 81 ? -36.281 -4.247 60.244 1.00 59.20 109 LEU A O 1
ATOM 487 N N . ALA A 1 82 ? -38.299 -4.762 59.325 1.00 52.69 110 ALA A N 1
ATOM 488 C CA . ALA A 1 82 ? -39.059 -4.569 60.559 1.00 52.66 110 ALA A CA 1
ATOM 489 C C . ALA A 1 82 ? -38.476 -5.429 61.699 1.00 56.77 110 ALA A C 1
ATOM 490 O O . ALA A 1 82 ? -38.158 -4.887 62.748 1.00 57.59 110 ALA A O 1
ATOM 492 N N . ASN A 1 83 ? -38.232 -6.729 61.467 1.00 52.65 111 ASN A N 1
ATOM 493 C CA . ASN A 1 83 ? -37.626 -7.587 62.490 1.00 52.41 111 ASN A CA 1
ATOM 494 C C . ASN A 1 83 ? -36.284 -6.992 62.977 1.00 54.48 111 ASN A C 1
ATOM 495 O O . ASN A 1 83 ? -36.058 -6.942 64.177 1.00 56.94 111 ASN A O 1
ATOM 500 N N . GLU A 1 84 ? -35.444 -6.479 62.070 1.00 47.94 112 GLU A N 1
ATOM 501 C CA . GLU A 1 84 ? -34.144 -5.901 62.415 1.00 47.63 112 GLU A CA 1
ATOM 502 C C . GLU A 1 84 ? -34.306 -4.648 63.289 1.00 52.93 112 GLU A C 1
ATOM 503 O O . GLU A 1 84 ? -33.824 -4.614 64.437 1.00 53.27 112 GLU A O 1
ATOM 509 N N . LEU A 1 85 ? -35.020 -3.639 62.742 1.00 49.57 113 LEU A N 1
ATOM 510 C CA . LEU A 1 85 ? -35.312 -2.356 63.395 1.00 50.08 113 LEU A CA 1
ATOM 511 C C . LEU A 1 85 ? -35.944 -2.507 64.791 1.00 57.77 113 LEU A C 1
ATOM 512 O O . LEU A 1 85 ? -35.525 -1.806 65.716 1.00 59.89 113 LEU A O 1
ATOM 517 N N . MET A 1 86 ? -36.875 -3.475 64.949 1.00 54.57 114 MET A N 1
ATOM 518 C CA . MET A 1 86 ? -37.623 -3.738 66.179 1.00 56.44 114 MET A CA 1
ATOM 519 C C . MET A 1 86 ? -36.920 -4.558 67.247 1.00 60.13 114 MET A C 1
ATOM 520 O O . MET A 1 86 ? -37.330 -4.502 68.409 1.00 60.94 114 MET A O 1
ATOM 525 N N . ALA A 1 87 ? -35.894 -5.341 66.875 1.00 55.32 115 ALA A N 1
ATOM 526 C CA . ALA A 1 87 ? -35.148 -6.192 67.818 1.00 54.69 115 ALA A CA 1
ATOM 527 C C . ALA A 1 87 ? -35.983 -7.422 68.312 1.00 62.36 115 ALA A C 1
ATOM 528 O O . ALA A 1 87 ? -35.594 -8.117 69.276 1.00 63.30 115 ALA A O 1
ATOM 530 N N . TYR A 1 88 ? -37.118 -7.704 67.609 1.00 58.21 116 TYR A N 1
ATOM 531 C CA . TYR A 1 88 ? -38.009 -8.830 67.886 1.00 57.64 116 TYR A CA 1
ATOM 532 C C . TYR A 1 88 ? -39.029 -9.026 66.764 1.00 60.78 116 TYR A C 1
ATOM 533 O O . TYR A 1 88 ? -39.254 -8.123 65.940 1.00 59.96 116 TYR A O 1
ATOM 542 N N . TRP A 1 89 ? -39.624 -10.233 66.731 1.00 57.16 117 TRP A N 1
ATOM 543 C CA . TRP A 1 89 ? -40.637 -10.605 65.758 1.00 57.10 117 TRP A CA 1
ATOM 544 C C . TRP A 1 89 ? -41.994 -10.266 66.336 1.00 65.35 117 TRP A C 1
ATOM 545 O O . TRP A 1 89 ? -42.392 -10.820 67.370 1.00 67.41 117 TRP A O 1
ATOM 556 N N . TYR A 1 90 ? -42.690 -9.337 65.677 1.00 61.63 118 TYR A N 1
ATOM 557 C CA . TYR A 1 90 ? -43.975 -8.811 66.115 1.00 63.30 118 TYR A CA 1
ATOM 558 C C . TYR A 1 90 ? -45.188 -9.515 65.465 1.00 67.91 118 TYR A C 1
ATOM 559 O O . TYR A 1 90 ? -46.248 -9.612 66.075 1.00 70.15 118 TYR A O 1
ATOM 568 N N . PHE A 1 91 ? -45.015 -10.028 64.252 1.00 63.45 119 PHE A N 1
ATOM 569 C CA . PHE A 1 91 ? -46.050 -10.573 63.365 1.00 64.34 119 PHE A CA 1
ATOM 570 C C . PHE A 1 91 ? -46.656 -11.979 63.725 1.00 70.28 119 PHE A C 1
ATOM 571 O O . PHE A 1 91 ? -47.519 -12.479 62.983 1.00 70.18 119 PHE A O 1
ATOM 579 N N . GLY A 1 92 ? -46.268 -12.551 64.870 1.00 67.50 120 GLY A N 1
ATOM 580 C CA . GLY A 1 92 ? -46.790 -13.834 65.329 1.00 67.98 120 GLY A CA 1
ATOM 581 C C . GLY A 1 92 ? -46.141 -15.067 64.738 1.00 70.68 120 GLY A C 1
ATOM 582 O O . GLY A 1 92 ? -45.591 -15.028 63.634 1.00 68.54 120 GLY A O 1
ATOM 583 N N . GLN A 1 93 ? -46.243 -16.184 65.474 1.00 69.97 121 GLN A N 1
ATOM 584 C CA . GLN A 1 93 ? -45.678 -17.503 65.163 1.00 70.06 121 GLN A CA 1
ATOM 585 C C . GLN A 1 93 ? -46.025 -18.039 63.778 1.00 75.11 121 GLN A C 1
ATOM 586 O O . GLN A 1 93 ? -45.160 -18.649 63.149 1.00 72.65 121 GLN A O 1
ATOM 592 N N . TRP A 1 94 ? -47.279 -17.818 63.308 1.00 74.60 122 TRP A N 1
ATOM 593 C CA . TRP A 1 94 ? -47.745 -18.287 62.004 1.00 74.43 122 TRP A CA 1
ATOM 594 C C . TRP A 1 94 ? -47.017 -17.579 60.873 1.00 77.80 122 TRP A C 1
ATOM 595 O O . TRP A 1 94 ? -46.429 -18.238 60.004 1.00 77.25 122 TRP A O 1
ATOM 606 N N . TRP A 1 95 ? -47.056 -16.240 60.878 1.00 73.73 123 TRP A N 1
ATOM 607 C CA . TRP A 1 95 ? -46.381 -15.479 59.843 1.00 70.80 123 TRP A CA 1
ATOM 608 C C . TRP A 1 95 ? -44.866 -15.673 59.925 1.00 73.75 123 TRP A C 1
ATOM 609 O O . TRP A 1 95 ? -44.196 -15.538 58.901 1.00 72.63 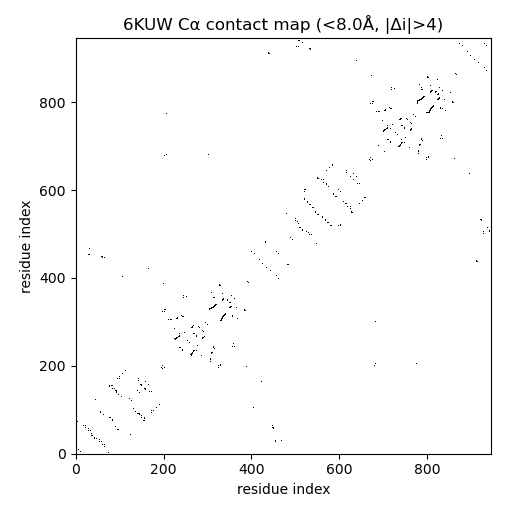123 TRP A O 1
ATOM 620 N N . CYS A 1 96 ? -44.330 -16.097 61.099 1.00 69.84 124 CYS A N 1
ATOM 621 C CA . CYS A 1 96 ? -42.901 -16.402 61.182 1.00 67.36 124 CYS A CA 1
ATOM 622 C C . CYS A 1 96 ? -42.551 -17.592 60.261 1.00 67.78 124 CYS A C 1
ATOM 623 O O . CYS A 1 96 ? -41.608 -17.494 59.475 1.00 66.11 124 CYS A O 1
ATOM 626 N N . GLY A 1 97 ? -43.348 -18.658 60.340 1.00 62.99 125 GLY A N 1
ATOM 627 C CA . GLY A 1 97 ? -43.173 -19.878 59.562 1.00 61.99 125 GLY A CA 1
ATOM 628 C C . GLY A 1 97 ? -43.363 -19.675 58.079 1.00 64.50 125 GLY A C 1
ATOM 629 O O . GLY A 1 97 ? -42.635 -20.262 57.270 1.00 62.45 125 GLY A O 1
ATOM 630 N N . VAL A 1 98 ? -44.344 -18.825 57.718 1.00 61.16 126 VAL A N 1
ATOM 631 C CA . VAL A 1 98 ? -44.636 -18.513 56.325 1.00 59.48 126 VAL A CA 1
ATOM 632 C C . VAL A 1 98 ? -43.540 -17.605 55.787 1.00 62.66 126 VAL A C 1
ATOM 633 O O . VAL A 1 98 ? -43.058 -17.841 54.679 1.00 63.33 126 VAL A O 1
ATOM 637 N N . TYR A 1 99 ? -43.103 -16.611 56.580 1.00 57.56 127 TYR A N 1
ATOM 638 C CA . TYR A 1 99 ? -42.048 -15.679 56.169 1.00 55.53 127 TYR A CA 1
ATOM 639 C C . TYR A 1 99 ? -40.711 -16.379 55.900 1.00 57.57 127 TYR A C 1
ATOM 640 O O . TYR A 1 99 ? -40.069 -16.084 54.896 1.00 55.38 127 TYR A O 1
ATOM 649 N N . LEU A 1 100 ? -40.318 -17.315 56.779 1.00 54.89 128 LEU A N 1
ATOM 650 C CA . LEU A 1 100 ? -39.075 -18.063 56.662 1.00 53.69 128 LEU A CA 1
ATOM 651 C C . LEU A 1 100 ? -39.059 -19.024 55.479 1.00 57.78 128 LEU A C 1
ATOM 652 O O . LEU A 1 100 ? -38.050 -19.076 54.765 1.00 57.53 128 LEU A O 1
ATOM 657 N N . ALA A 1 101 ? -40.186 -19.745 55.243 1.00 53.42 129 ALA A N 1
ATOM 658 C CA . ALA A 1 101 ? -40.368 -20.706 54.150 1.00 51.60 129 ALA A CA 1
ATOM 659 C C . ALA A 1 101 ? -40.253 -20.033 52.806 1.00 54.07 129 ALA A C 1
ATOM 660 O O . ALA A 1 101 ? -39.598 -20.565 51.909 1.00 54.46 129 ALA A O 1
ATOM 662 N N . LEU A 1 102 ? -40.904 -18.863 52.664 1.00 48.88 130 LEU A N 1
ATOM 663 C CA . LEU A 1 102 ? -40.930 -18.059 51.450 1.00 46.46 130 LEU A CA 1
ATOM 664 C C . LEU A 1 102 ? -39.559 -17.476 51.181 1.00 48.48 130 LEU A C 1
ATOM 665 O O . LEU A 1 102 ? -39.024 -17.639 50.096 1.00 46.50 130 LEU A O 1
ATOM 670 N N . ASP A 1 103 ? -38.965 -16.840 52.177 1.00 46.58 131 ASP A N 1
ATOM 671 C CA . ASP A 1 103 ? -37.647 -16.239 52.045 1.00 46.35 131 ASP A CA 1
ATOM 672 C C . ASP A 1 103 ? -36.664 -17.221 51.370 1.00 51.88 131 ASP A C 1
ATOM 673 O O . ASP A 1 103 ? -36.072 -16.911 50.328 1.00 53.64 131 ASP A O 1
ATOM 678 N N . VAL A 1 104 ? -36.595 -18.426 51.904 1.00 47.25 132 VAL A N 1
ATOM 679 C CA . VAL A 1 104 ? -35.820 -19.538 51.360 1.00 46.39 132 VAL A CA 1
ATOM 680 C C . VAL A 1 104 ? -36.386 -19.970 49.974 1.00 51.96 132 VAL A C 1
ATOM 681 O O . VAL A 1 104 ? -35.581 -20.102 49.043 1.00 52.37 132 VAL A O 1
ATOM 685 N N . LEU A 1 105 ? -37.760 -20.138 49.834 1.00 47.76 133 LEU A N 1
ATOM 686 C CA . LEU A 1 105 ? -38.443 -20.549 48.586 1.00 45.71 133 LEU A CA 1
ATOM 687 C C . LEU A 1 105 ? -38.164 -19.646 47.439 1.00 46.63 133 LEU A C 1
ATOM 688 O O . LEU A 1 105 ? -37.663 -20.108 46.438 1.00 45.96 133 LEU A O 1
ATOM 693 N N . PHE A 1 106 ? -38.465 -18.374 47.563 1.00 43.90 134 PHE A N 1
ATOM 694 C CA . PHE A 1 106 ? -38.189 -17.416 46.504 1.00 43.56 134 PHE A CA 1
ATOM 695 C C . PHE A 1 106 ? -36.686 -17.322 46.132 1.00 49.22 134 PHE A C 1
ATOM 696 O O . PHE A 1 106 ? -36.365 -17.181 44.951 1.00 50.41 134 PHE A O 1
ATOM 704 N N . CYS A 1 107 ? -35.777 -17.486 47.105 1.00 45.65 135 CYS A N 1
ATOM 705 C CA . CYS A 1 107 ? -34.344 -17.509 46.818 1.00 46.10 135 CYS A CA 1
ATOM 706 C C . CYS A 1 107 ? -33.991 -18.741 45.992 1.00 52.89 135 CYS A C 1
ATOM 707 O O . CYS A 1 107 ? -33.228 -18.627 45.022 1.00 53.91 135 CYS A O 1
ATOM 710 N N . THR A 1 108 ? -34.523 -19.926 46.416 1.00 48.84 136 THR A N 1
ATOM 711 C CA . THR A 1 108 ? -34.329 -21.232 45.780 1.00 48.26 136 THR A CA 1
ATOM 712 C C . THR A 1 108 ? -34.896 -21.282 44.360 1.00 52.52 136 THR A C 1
ATOM 713 O O . THR A 1 108 ? -34.236 -21.845 43.498 1.00 52.82 136 THR A O 1
ATOM 717 N N . SER A 1 109 ? -36.101 -20.698 44.106 1.00 49.17 137 SER A N 1
ATOM 718 C CA . SER A 1 109 ? -36.693 -20.693 42.764 1.00 48.73 137 SER A CA 1
ATOM 719 C C . SER A 1 109 ? -35.888 -19.862 41.815 1.00 53.73 137 SER A C 1
ATOM 720 O O . SER A 1 109 ? -35.745 -20.303 40.688 1.00 56.02 137 SER A O 1
ATOM 723 N N . SER A 1 110 ? -35.247 -18.748 42.260 1.00 47.27 138 SER A N 1
ATOM 724 C CA . SER A 1 110 ? -34.353 -17.994 41.362 1.00 45.26 138 SER A CA 1
ATOM 725 C C . SER A 1 110 ? -33.198 -18.907 40.913 1.00 47.90 138 SER A C 1
ATOM 726 O O . SER A 1 110 ? -32.897 -18.974 39.724 1.00 48.30 138 SER A O 1
ATOM 729 N N . ALA A 1 111 ? -32.617 -19.671 41.851 1.00 42.77 139 ALA A N 1
ATOM 730 C CA . ALA A 1 111 ? -31.543 -20.610 41.564 1.00 42.21 139 ALA A CA 1
ATOM 731 C C . ALA A 1 111 ? -31.974 -21.659 40.521 1.00 49.68 139 ALA A C 1
ATOM 732 O O . ALA A 1 111 ? -31.268 -21.854 39.532 1.00 52.03 139 ALA A O 1
ATOM 734 N N . VAL A 1 112 ? -33.146 -22.301 40.726 1.00 44.85 140 VAL A N 1
ATOM 735 C CA . VAL A 1 112 ? -33.672 -23.353 39.861 1.00 44.00 140 VAL A CA 1
ATOM 736 C C . VAL A 1 112 ? -34.136 -22.747 38.546 1.00 48.25 140 VAL A C 1
ATOM 737 O O . VAL A 1 112 ? -34.017 -23.389 37.500 1.00 50.41 140 VAL A O 1
ATOM 741 N N . HIS A 1 113 ? -34.616 -21.498 38.582 1.00 42.99 141 HIS A N 1
ATOM 742 C CA . HIS A 1 113 ? -35.046 -20.776 37.383 1.00 42.45 141 HIS A CA 1
ATOM 743 C C . HIS A 1 113 ? -33.877 -20.568 36.450 1.00 44.81 141 HIS A C 1
ATOM 744 O O . HIS A 1 113 ? -34.000 -20.856 35.267 1.00 45.56 141 HIS A O 1
ATOM 751 N N . LEU A 1 114 ? -32.723 -20.155 36.995 1.00 39.71 142 LEU A N 1
ATOM 752 C CA . LEU A 1 114 ? -31.532 -19.908 36.214 1.00 39.84 142 LEU A CA 1
ATOM 753 C C . LEU A 1 114 ? -30.971 -21.206 35.611 1.00 49.72 142 LEU A C 1
ATOM 754 O O . LEU A 1 114 ? -30.429 -21.133 34.514 1.00 53.38 142 LEU A O 1
ATOM 759 N N . CYS A 1 115 ? -31.228 -22.391 36.230 1.00 46.24 143 CYS A N 1
ATOM 760 C CA . CYS A 1 115 ? -30.870 -23.719 35.682 1.00 46.73 143 CYS A CA 1
ATOM 761 C C . CYS A 1 115 ? -31.756 -24.083 34.509 1.00 51.22 143 CYS A C 1
ATOM 762 O O . CYS A 1 115 ? -31.243 -24.562 33.501 1.00 51.76 143 CYS A O 1
ATOM 765 N N . ALA A 1 116 ? -33.095 -23.898 34.655 1.00 47.94 144 ALA A N 1
ATOM 766 C CA . ALA A 1 116 ? -34.106 -24.158 33.616 1.00 47.80 144 ALA A CA 1
ATOM 767 C C . ALA A 1 116 ? -33.797 -23.293 32.412 1.00 51.86 144 ALA A C 1
ATOM 768 O O . ALA A 1 116 ? -33.640 -23.833 31.321 1.00 53.44 144 ALA A O 1
ATOM 770 N N . ILE A 1 117 ? -33.639 -21.952 32.621 1.00 46.25 145 ILE A N 1
ATOM 771 C CA . ILE A 1 117 ? -33.319 -20.989 31.564 1.00 45.03 145 ILE A CA 1
ATOM 772 C C . ILE A 1 117 ? -32.013 -21.368 30.850 1.00 51.10 145 ILE A C 1
ATOM 773 O O . ILE A 1 117 ? -31.981 -21.346 29.623 1.00 52.37 145 ILE A O 1
ATOM 778 N N . SER A 1 118 ? -30.951 -21.730 31.605 1.00 47.40 146 SER A N 1
ATOM 779 C CA . SER A 1 118 ? -29.658 -22.081 31.013 1.00 47.64 146 SER A CA 1
ATOM 780 C C . SER A 1 118 ? -29.762 -23.262 30.059 1.00 53.88 146 SER A C 1
ATOM 781 O O . SER A 1 118 ? -29.283 -23.167 28.934 1.00 56.25 146 SER A O 1
ATOM 784 N N . LEU A 1 119 ? -30.425 -24.353 30.491 1.00 48.48 147 LEU A N 1
ATOM 785 C CA . LEU A 1 119 ? -30.632 -25.566 29.712 1.00 47.98 147 LEU A CA 1
ATOM 786 C C . LEU A 1 119 ? -31.422 -25.275 28.435 1.00 53.82 147 LEU A C 1
ATOM 787 O O . LEU A 1 119 ? -31.075 -25.773 27.374 1.00 55.80 147 LEU A O 1
ATOM 792 N N . ASP A 1 120 ? -32.448 -24.425 28.535 1.00 50.30 148 ASP A N 1
ATOM 793 C CA . ASP A 1 120 ? -33.288 -23.995 27.425 1.00 50.79 148 ASP A CA 1
ATOM 794 C C . ASP A 1 120 ? -32.463 -23.258 26.346 1.00 57.28 148 ASP A C 1
ATOM 795 O O . ASP A 1 120 ? -32.797 -23.346 25.159 1.00 58.96 148 ASP A O 1
ATOM 800 N N . ARG A 1 121 ? -31.400 -22.531 26.761 1.00 52.17 149 ARG A N 1
ATOM 801 C CA . ARG A 1 121 ? -30.505 -21.816 25.857 1.00 51.85 149 ARG A CA 1
ATOM 802 C C . ARG A 1 121 ? -29.536 -22.805 25.247 1.00 57.76 149 ARG A C 1
ATOM 803 O O . ARG A 1 121 ? -29.176 -22.660 24.081 1.00 58.97 149 ARG A O 1
ATOM 811 N N . TYR A 1 122 ? -29.117 -23.819 26.032 1.00 55.08 150 TYR A N 1
ATOM 812 C CA . TYR A 1 122 ? -28.205 -24.866 25.582 1.00 56.82 150 TYR A CA 1
ATOM 813 C C . TYR A 1 122 ? -28.835 -25.761 24.484 1.00 64.29 150 TYR A C 1
ATOM 814 O O . TYR A 1 122 ? -28.208 -25.972 23.438 1.00 65.44 150 TYR A O 1
ATOM 823 N N . TRP A 1 123 ? -30.068 -26.261 24.717 1.00 60.40 151 TRP A N 1
ATOM 824 C CA . TRP A 1 123 ? -30.764 -27.138 23.784 1.00 61.55 151 TRP A CA 1
ATOM 825 C C . TRP A 1 123 ? -31.293 -26.423 22.523 1.00 65.25 151 TRP A C 1
ATOM 826 O O . TRP A 1 123 ? -31.432 -27.060 21.474 1.00 65.50 151 TRP A O 1
ATOM 837 N N . SER A 1 124 ? -31.566 -25.112 22.620 1.00 60.29 152 SER A N 1
ATOM 838 C CA . SER A 1 124 ? -32.033 -24.314 21.494 1.00 60.63 152 SER A CA 1
ATOM 839 C C . SER A 1 124 ? -30.930 -24.177 20.456 1.00 67.85 152 SER A C 1
ATOM 840 O O . SER A 1 124 ? -31.234 -24.196 19.269 1.00 71.02 152 SER A O 1
ATOM 843 N N . VAL A 1 125 ? -29.659 -24.045 20.888 1.00 63.37 153 VAL A N 1
ATOM 844 C CA . VAL A 1 125 ? -28.509 -23.996 19.978 1.00 64.12 153 VAL A CA 1
ATOM 845 C C . VAL A 1 125 ? -28.083 -25.409 19.521 1.00 72.32 153 VAL A C 1
ATOM 846 O O . VAL A 1 125 ? -27.843 -25.603 18.325 1.00 74.41 153 VAL A O 1
ATOM 850 N N . THR A 1 126 ? -28.009 -26.392 20.451 1.00 69.69 154 THR A N 1
ATOM 851 C CA . THR A 1 126 ? -27.559 -27.750 20.120 1.00 72.01 154 THR A CA 1
ATOM 852 C C . THR A 1 126 ? -28.599 -28.599 19.363 1.00 80.71 154 THR A C 1
ATOM 853 O O . THR A 1 126 ? -28.312 -29.081 18.259 1.00 82.50 154 THR A O 1
ATOM 857 N N . GLN A 1 127 ? -29.788 -28.801 19.956 1.00 77.28 155 GLN A N 1
ATOM 858 C CA . GLN A 1 127 ? -30.843 -29.624 19.356 1.00 77.91 155 GLN A CA 1
ATOM 859 C C . GLN A 1 127 ? -31.904 -28.738 18.681 1.00 79.87 155 GLN A C 1
ATOM 860 O O . GLN A 1 127 ? -33.090 -29.038 18.746 1.00 79.68 155 GLN A O 1
ATOM 866 N N . ALA A 1 128 ? -31.457 -27.674 17.998 1.00 75.84 156 ALA A N 1
ATOM 867 C CA . ALA A 1 128 ? -32.254 -26.627 17.350 1.00 75.34 156 ALA A CA 1
ATOM 868 C C . ALA A 1 128 ? -33.564 -27.077 16.692 1.00 80.43 156 ALA A C 1
ATOM 869 O O . ALA A 1 128 ? -34.594 -26.438 16.927 1.00 78.91 156 ALA A O 1
ATOM 871 N N . VAL A 1 129 ? -33.517 -28.149 15.862 1.00 79.14 157 VAL A N 1
ATOM 872 C CA . VAL A 1 129 ? -34.662 -28.677 15.101 1.00 80.63 157 VAL A CA 1
ATOM 873 C C . VAL A 1 129 ? -35.703 -29.345 16.020 1.00 83.43 157 VAL A C 1
ATOM 874 O O . VAL A 1 129 ? -36.881 -28.970 15.986 1.00 82.47 157 VAL A O 1
ATOM 878 N N . GLU A 1 130 ? -35.255 -30.334 16.827 1.00 79.53 158 GLU A N 1
ATOM 879 C CA . GLU A 1 130 ? -36.081 -31.111 17.750 1.00 78.87 158 GLU A CA 1
ATOM 880 C C . GLU A 1 130 ? -36.619 -30.308 18.910 1.00 78.33 158 GLU A C 1
ATOM 881 O O . GLU A 1 130 ? -37.796 -30.438 19.246 1.00 77.90 158 GLU A O 1
ATOM 887 N N . TYR A 1 131 ? -35.749 -29.502 19.539 1.00 71.78 159 TYR A N 1
ATOM 888 C CA . TYR A 1 131 ? -36.059 -28.717 20.726 1.00 68.80 159 TYR A CA 1
ATOM 889 C C . TYR A 1 131 ? -37.077 -27.617 20.521 1.00 71.13 159 TYR A C 1
ATOM 890 O O . TYR A 1 131 ? -37.936 -27.457 21.386 1.00 72.20 159 TYR A O 1
ATOM 899 N N . ASN A 1 132 ? -36.970 -26.837 19.443 1.00 65.79 160 ASN A N 1
ATOM 900 C CA . ASN A 1 132 ? -37.878 -25.716 19.201 1.00 65.49 160 ASN A CA 1
ATOM 901 C C . ASN A 1 132 ? -39.345 -26.135 18.961 1.00 71.39 160 ASN A C 1
ATOM 902 O O . ASN A 1 132 ? -40.249 -25.356 19.253 1.00 72.77 160 ASN A O 1
ATOM 907 N N . LEU A 1 133 ? -39.585 -27.378 18.545 1.00 68.07 161 LEU A N 1
ATOM 908 C CA . LEU A 1 133 ? -40.938 -27.914 18.368 1.00 68.63 161 LEU A CA 1
ATOM 909 C C . LEU A 1 133 ? -41.521 -28.346 19.752 1.00 70.35 161 LEU A C 1
ATOM 910 O O . LEU A 1 133 ? -42.670 -28.794 19.834 1.00 71.44 161 LEU A O 1
ATOM 915 N N . LYS A 1 134 ? -40.711 -28.195 20.826 1.00 62.89 162 LYS A N 1
ATOM 916 C CA . LYS A 1 134 ? -41.050 -28.501 22.218 1.00 60.90 162 LYS A CA 1
ATOM 917 C C . LYS A 1 134 ? -41.068 -27.218 23.071 1.00 62.57 162 LYS A C 1
ATOM 918 O O . LYS A 1 134 ? -41.418 -27.256 24.254 1.00 61.75 162 LYS A O 1
ATOM 924 N N . ARG A 1 135 ? -40.748 -26.076 22.441 1.00 57.19 163 ARG A N 1
ATOM 925 C CA . ARG A 1 135 ? -40.730 -24.749 23.048 1.00 55.10 163 ARG A CA 1
ATOM 926 C C . ARG A 1 135 ? -42.144 -24.112 22.902 1.00 59.25 163 ARG A C 1
ATOM 927 O O . ARG A 1 135 ? -42.330 -23.072 22.273 1.00 58.77 163 ARG A O 1
ATOM 935 N N . THR A 1 136 ? -43.127 -24.774 23.497 1.00 56.37 164 THR A N 1
ATOM 936 C CA . THR A 1 136 ? -44.555 -24.501 23.452 1.00 57.07 164 THR A CA 1
ATOM 937 C C . THR A 1 136 ? -45.012 -23.857 24.765 1.00 63.00 164 THR A C 1
ATOM 938 O O . THR A 1 136 ? -44.498 -24.219 25.832 1.00 63.27 164 THR A O 1
ATOM 942 N N . PRO A 1 137 ? -45.994 -22.926 24.740 1.00 59.00 165 PRO A N 1
ATOM 943 C CA . PRO A 1 137 ? -46.450 -22.329 26.009 1.00 57.69 165 PRO A CA 1
ATOM 944 C C . PRO A 1 137 ? -46.843 -23.363 27.061 1.00 61.03 165 PRO A C 1
ATOM 945 O O . PRO A 1 137 ? -46.436 -23.200 28.214 1.00 61.51 165 PRO A O 1
ATOM 949 N N . ARG A 1 138 ? -47.580 -24.444 26.664 1.00 55.90 166 ARG A N 1
ATOM 950 C CA . ARG A 1 138 ? -48.050 -25.497 27.583 1.00 55.91 166 ARG A CA 1
ATOM 951 C C . ARG A 1 138 ? -46.898 -26.273 28.216 1.00 59.75 166 ARG A C 1
ATOM 952 O O . ARG A 1 138 ? -46.961 -26.635 29.400 1.00 57.66 166 ARG A O 1
ATOM 960 N N . ARG A 1 139 ? -45.855 -26.536 27.408 1.00 56.40 167 ARG A N 1
ATOM 961 C CA . ARG A 1 139 ? -44.660 -27.258 27.817 1.00 55.30 167 ARG A CA 1
ATOM 962 C C . ARG A 1 139 ? -43.802 -26.387 28.706 1.00 59.19 167 ARG A C 1
ATOM 963 O O . ARG A 1 139 ? -43.252 -26.889 29.695 1.00 60.57 167 ARG A O 1
ATOM 971 N N . VAL A 1 140 ? -43.705 -25.076 28.381 1.00 53.88 168 VAL A N 1
ATOM 972 C CA . VAL A 1 140 ? -42.967 -24.130 29.205 1.00 52.26 168 VAL A CA 1
ATOM 973 C C . VAL A 1 140 ? -43.714 -23.987 30.568 1.00 58.20 168 VAL A C 1
ATOM 974 O O . VAL A 1 140 ? -43.067 -24.041 31.619 1.00 58.82 168 VAL A O 1
ATOM 978 N N . LYS A 1 141 ? -45.067 -23.907 30.552 1.00 54.04 169 LYS A N 1
ATOM 979 C CA . LYS A 1 141 ? -45.866 -23.832 31.786 1.00 53.61 169 LYS A CA 1
ATOM 980 C C . LYS A 1 141 ? -45.601 -25.058 32.688 1.00 57.00 169 LYS A C 1
ATOM 981 O O . LYS A 1 141 ? -45.494 -24.900 33.907 1.00 56.52 169 LYS A O 1
ATOM 987 N N . ALA A 1 142 ? -45.429 -26.259 32.072 1.00 53.42 170 ALA A N 1
ATOM 988 C CA . ALA A 1 142 ? -45.107 -27.514 32.756 1.00 53.64 170 ALA A CA 1
ATOM 989 C C . ALA A 1 142 ? -43.740 -27.404 33.425 1.00 59.33 170 ALA A C 1
ATOM 990 O O . ALA A 1 142 ? -43.621 -27.746 34.599 1.00 60.10 170 ALA A O 1
ATOM 992 N N . THR A 1 143 ? -42.727 -26.855 32.718 1.00 55.19 171 THR A N 1
ATOM 993 C CA . THR A 1 143 ? -41.386 -26.694 33.296 1.00 52.67 171 THR A CA 1
ATOM 994 C C . THR A 1 143 ? -41.376 -25.668 34.437 1.00 54.97 171 THR A C 1
ATOM 995 O O . THR A 1 143 ? -40.709 -25.918 35.428 1.00 55.81 171 THR A O 1
ATOM 999 N N . ILE A 1 144 ? -42.124 -24.550 34.320 1.00 48.78 172 ILE A N 1
ATOM 1000 C CA . ILE A 1 144 ? -42.222 -23.515 35.366 1.00 46.42 172 ILE A CA 1
ATOM 1001 C C . ILE A 1 144 ? -42.887 -24.154 36.609 1.00 51.04 172 ILE A C 1
ATOM 1002 O O . ILE A 1 144 ? -42.487 -23.883 37.746 1.00 50.09 172 ILE A O 1
ATOM 1007 N N . VAL A 1 145 ? -43.892 -25.031 36.378 1.00 47.98 173 VAL A N 1
ATOM 1008 C CA . VAL A 1 145 ? -44.551 -25.754 37.465 1.00 47.41 173 VAL A CA 1
ATOM 1009 C C . VAL A 1 145 ? -43.468 -26.650 38.102 1.00 52.27 173 VAL A C 1
ATOM 1010 O O . VAL A 1 145 ? -43.303 -26.613 39.323 1.00 53.88 173 VAL A O 1
ATOM 1014 N N . ALA A 1 146 ? -42.674 -27.370 37.265 1.00 46.93 174 ALA A N 1
ATOM 1015 C CA . ALA A 1 146 ? -41.606 -28.238 37.733 1.00 45.90 174 ALA A CA 1
ATOM 1016 C C . ALA A 1 146 ? -40.559 -27.479 38.535 1.00 52.65 174 ALA A C 1
ATOM 1017 O O . ALA A 1 146 ? -40.208 -27.950 39.618 1.00 54.73 174 ALA A O 1
ATOM 1019 N N . VAL A 1 147 ? -40.130 -26.272 38.081 1.00 48.71 175 VAL A N 1
ATOM 1020 C CA . VAL A 1 147 ? -39.123 -25.476 38.814 1.00 47.20 175 VAL A CA 1
ATOM 1021 C C . VAL A 1 147 ? -39.684 -25.068 40.160 1.00 54.74 175 VAL A C 1
ATOM 1022 O O . VAL A 1 147 ? -38.965 -25.152 41.138 1.00 54.14 175 VAL A O 1
ATOM 1026 N N . TRP A 1 148 ? -40.972 -24.695 40.226 1.00 55.02 176 TRP A N 1
ATOM 1027 C CA . TRP A 1 148 ? -41.587 -24.316 41.491 1.00 56.31 176 TRP A CA 1
ATOM 1028 C C . TRP A 1 148 ? -41.690 -25.526 42.451 1.00 65.78 176 TRP A C 1
ATOM 1029 O O . TRP A 1 148 ? -41.344 -25.361 43.618 1.00 68.24 176 TRP A O 1
ATOM 1040 N N . LEU A 1 149 ? -42.040 -26.739 41.967 1.00 62.35 177 LEU A N 1
ATOM 1041 C CA . LEU A 1 149 ? -42.093 -27.918 42.842 1.00 64.01 177 LEU A CA 1
ATOM 1042 C C . LEU A 1 149 ? -40.710 -28.382 43.304 1.00 65.39 177 LEU A C 1
ATOM 1043 O O . LEU A 1 149 ? -40.584 -28.899 44.423 1.00 66.77 177 LEU A O 1
ATOM 1048 N N . ILE A 1 150 ? -39.687 -28.233 42.441 1.00 57.32 178 ILE A N 1
ATOM 1049 C CA . ILE A 1 150 ? -38.306 -28.582 42.777 1.00 55.61 178 ILE A CA 1
ATOM 1050 C C . ILE A 1 150 ? -37.819 -27.611 43.846 1.00 61.56 178 ILE A C 1
ATOM 1051 O O . ILE A 1 150 ? -37.097 -28.022 44.751 1.00 63.69 178 ILE A O 1
ATOM 1056 N N . SER A 1 151 ? -38.223 -26.323 43.739 1.00 56.29 179 SER A N 1
ATOM 1057 C CA . SER A 1 151 ? -37.858 -25.245 44.657 1.00 54.13 179 SER A CA 1
ATOM 1058 C C . SER A 1 151 ? -38.494 -25.473 45.993 1.00 60.69 179 SER A C 1
ATOM 1059 O O . SER A 1 151 ? -37.899 -25.112 46.991 1.00 61.21 179 SER A O 1
ATOM 1062 N N . ALA A 1 152 ? -39.715 -26.041 46.019 1.00 58.62 180 ALA A N 1
ATOM 1063 C CA . ALA A 1 152 ? -40.432 -26.360 47.250 1.00 59.27 180 ALA A CA 1
ATOM 1064 C C . ALA A 1 152 ? -39.782 -27.582 47.878 1.00 64.19 180 ALA A C 1
ATOM 1065 O O . ALA A 1 152 ? -39.521 -27.534 49.059 1.00 63.83 180 ALA A O 1
ATOM 1067 N N . VAL A 1 153 ? -39.482 -28.657 47.093 1.00 62.04 181 VAL A N 1
ATOM 1068 C CA . VAL A 1 153 ? -38.816 -29.872 47.578 1.00 62.81 181 VAL A CA 1
ATOM 1069 C C . VAL A 1 153 ? -37.447 -29.509 48.161 1.00 65.85 181 VAL A C 1
ATOM 1070 O O . VAL A 1 153 ? -37.220 -29.833 49.330 1.00 67.37 181 VAL A O 1
ATOM 1074 N N . ILE A 1 154 ? -36.577 -28.778 47.393 1.00 59.84 182 ILE A N 1
ATOM 1075 C CA . ILE A 1 154 ? -35.261 -28.281 47.852 1.00 58.98 182 ILE A CA 1
ATOM 1076 C C . ILE A 1 154 ? -35.394 -27.414 49.116 1.00 63.21 182 ILE A C 1
ATOM 1077 O O . ILE A 1 154 ? -34.684 -27.675 50.085 1.00 64.20 182 ILE A O 1
ATOM 1082 N N . SER A 1 155 ? -36.285 -26.389 49.102 1.00 59.51 183 SER A N 1
ATOM 1083 C CA . SER A 1 155 ? -36.525 -25.496 50.248 1.00 59.32 183 SER A CA 1
ATOM 1084 C C . SER A 1 155 ? -37.057 -26.220 51.469 1.00 67.25 183 SER A C 1
ATOM 1085 O O . SER A 1 155 ? -36.724 -25.839 52.588 1.00 66.41 183 SER A O 1
ATOM 1088 N N . PHE A 1 156 ? -37.873 -27.257 51.223 1.00 68.84 184 PHE A N 1
ATOM 1089 C CA . PHE A 1 156 ? -38.648 -28.087 52.143 1.00 72.85 184 PHE A CA 1
ATOM 1090 C C . PHE A 1 156 ? -39.251 -27.238 53.280 1.00 85.68 184 PHE A C 1
ATOM 1091 O O . PHE A 1 156 ? -38.812 -27.320 54.443 1.00 87.74 184 PHE A O 1
ATOM 1099 N N . PRO A 1 157 ? -40.257 -26.384 52.933 1.00 85.96 185 PRO A N 1
ATOM 1100 C CA . PRO A 1 157 ? -40.860 -25.487 53.942 1.00 87.86 185 PRO A CA 1
ATOM 1101 C C . PRO A 1 157 ? -41.458 -26.125 55.231 1.00 96.37 185 PRO A C 1
ATOM 1102 O O . PRO A 1 157 ? -41.273 -25.462 56.257 1.00 94.80 185 PRO A O 1
ATOM 1106 N N . PRO A 1 158 ? -42.088 -27.351 55.283 1.00 98.46 186 PRO A N 1
ATOM 1107 C CA . PRO A 1 158 ? -42.631 -27.857 56.565 1.00 101.83 186 PRO A CA 1
ATOM 1108 C C . PRO A 1 158 ? -41.755 -27.711 57.820 1.00 110.04 186 PRO A C 1
ATOM 1109 O O . PRO A 1 158 ? -42.315 -27.541 58.913 1.00 111.73 186 PRO A O 1
ATOM 1113 N N . LEU A 1 159 ? -40.409 -27.754 57.685 1.00 106.72 187 LEU A N 1
ATOM 1114 C CA . LEU A 1 159 ? -39.544 -27.564 58.851 1.00 106.42 187 LEU A CA 1
ATOM 1115 C C . LEU A 1 159 ? -38.358 -26.624 58.564 1.00 106.44 187 LEU A C 1
ATOM 1116 O O . LEU A 1 159 ? -37.293 -27.060 58.118 1.00 106.41 187 LEU A O 1
ATOM 1121 N N . VAL A 1 160 ? -38.578 -25.319 58.813 1.00 99.20 188 VAL A N 1
ATOM 1122 C CA . VAL A 1 160 ? -37.586 -24.250 58.655 1.00 95.99 188 VAL A CA 1
ATOM 1123 C C . VAL A 1 160 ? -37.423 -23.440 59.971 1.00 96.73 188 VAL A C 1
ATOM 1124 O O . VAL A 1 160 ? -36.297 -23.117 60.340 1.00 94.34 188 VAL A O 1
ATOM 1128 N N . SER A 1 161 ? -38.551 -23.188 60.693 1.00 93.52 189 SER A N 1
ATOM 1129 C CA . SER A 1 161 ? -38.706 -22.422 61.952 1.00 92.71 189 SER A CA 1
ATOM 1130 C C . SER A 1 161 ? -38.005 -22.997 63.196 1.00 95.48 189 SER A C 1
ATOM 1131 O O . SER A 1 161 ? -37.682 -24.190 63.234 1.00 96.03 189 SER A O 1
ATOM 1134 N N . LEU A 1 162 ? -37.837 -22.126 64.236 1.00 90.71 190 LEU A N 1
ATOM 1135 C CA . LEU A 1 162 ? -37.234 -22.367 65.560 1.00 102.32 190 LEU A CA 1
ATOM 1136 C C . LEU A 1 162 ? -35.827 -22.932 65.473 1.00 115.31 190 LEU A C 1
ATOM 1137 O O . LEU A 1 162 ? -34.870 -22.166 65.524 1.00 73.68 190 LEU A O 1
ATOM 1142 N N . ALA A 1 169 ? -39.992 -17.982 74.731 1.00 107.68 197 ALA A N 1
ATOM 1143 C CA . ALA A 1 169 ? -39.838 -16.739 73.982 1.00 105.54 197 ALA A CA 1
ATOM 1144 C C . ALA A 1 169 ? -40.721 -15.603 74.558 1.00 111.16 197 ALA A C 1
ATOM 1145 O O . ALA A 1 169 ? -41.915 -15.513 74.231 1.00 111.14 197 ALA A O 1
ATOM 1147 N N . ALA A 1 170 ? -40.118 -14.755 75.453 1.00 108.43 198 ALA A N 1
ATOM 1148 C CA . ALA A 1 170 ? -40.756 -13.595 76.118 1.00 108.96 198 ALA A CA 1
ATOM 1149 C C . ALA A 1 170 ? -41.157 -12.615 75.015 1.00 109.21 198 ALA A C 1
ATOM 1150 O O . ALA A 1 170 ? -42.332 -12.592 74.632 1.00 109.63 198 ALA A O 1
ATOM 1152 N N . TYR A 1 171 ? -40.176 -11.877 74.454 1.00 101.68 199 TYR A N 1
ATOM 1153 C CA . TYR A 1 171 ? -40.381 -11.058 73.266 1.00 98.99 199 TYR A CA 1
ATOM 1154 C C . TYR A 1 171 ? -39.885 -11.979 72.168 1.00 95.22 199 TYR A C 1
ATOM 1155 O O . TYR A 1 171 ? -38.709 -12.360 72.174 1.00 93.90 199 TYR A O 1
ATOM 1164 N N . PRO A 1 172 ? -40.820 -12.515 71.354 1.00 86.88 200 PRO A N 1
ATOM 1165 C CA . PRO A 1 172 ? -40.447 -13.568 70.398 1.00 83.57 200 PRO A CA 1
ATOM 1166 C C . PRO A 1 172 ? -39.471 -13.181 69.301 1.00 80.98 200 PRO A C 1
ATOM 1167 O O . PRO A 1 172 ? -39.418 -12.024 68.878 1.00 79.64 200 PRO A O 1
ATOM 1171 N N . GLN A 1 173 ? -38.714 -14.182 68.834 1.00 73.35 201 GLN A N 1
ATOM 1172 C CA . GLN A 1 173 ? -37.760 -14.036 67.742 1.00 69.90 201 GLN A CA 1
ATOM 1173 C C . GLN A 1 173 ? -38.128 -14.960 66.589 1.00 72.56 201 GLN A C 1
ATOM 1174 O O . GLN A 1 173 ? -38.755 -15.999 66.818 1.00 73.36 201 GLN A O 1
ATOM 1180 N N . CYS A 1 174 ? -37.760 -14.582 65.348 1.00 66.24 202 CYS A N 1
ATOM 1181 C CA . CYS A 1 174 ? -38.054 -15.408 64.185 1.00 65.07 202 CYS A CA 1
ATOM 1182 C C . CYS A 1 174 ? -36.779 -15.798 63.498 1.00 67.68 202 CYS A C 1
ATOM 1183 O O . CYS A 1 174 ? -36.211 -15.003 62.740 1.00 67.71 202 CYS A O 1
ATOM 1186 N N . GLY A 1 175 ? -36.349 -17.026 63.745 1.00 62.90 203 GLY A N 1
ATOM 1187 C CA . GLY A 1 175 ? -35.123 -17.542 63.154 1.00 60.85 203 GLY A CA 1
ATOM 1188 C C . GLY A 1 175 ? -35.230 -18.929 62.580 1.00 62.25 203 GLY A C 1
ATOM 1189 O O . GLY A 1 175 ? -36.132 -19.691 62.927 1.00 63.23 203 GLY A O 1
ATOM 1190 N N . LEU A 1 176 ? -34.282 -19.262 61.711 1.00 56.62 204 LEU A N 1
ATOM 1191 C CA . LEU A 1 176 ? -34.207 -20.552 61.034 1.00 56.11 204 LEU A CA 1
ATOM 1192 C C . LEU A 1 176 ? -33.657 -21.636 61.932 1.00 61.04 204 LEU A C 1
ATOM 1193 O O . LEU A 1 176 ? -33.070 -21.333 62.959 1.00 61.48 204 LEU A O 1
ATOM 1198 N N . ASN A 1 177 ? -33.789 -22.898 61.511 1.00 59.48 205 ASN A N 1
ATOM 1199 C CA . ASN A 1 177 ? -33.219 -24.048 62.201 1.00 61.26 205 ASN A CA 1
ATOM 1200 C C . ASN A 1 177 ? -31.676 -23.916 62.117 1.00 65.40 205 ASN A C 1
ATOM 1201 O O . ASN A 1 177 ? -31.132 -23.528 61.081 1.00 64.35 205 ASN A O 1
ATOM 1206 N N . ASP A 1 178 ? -31.011 -24.161 63.234 1.00 64.27 206 ASP A N 1
ATOM 1207 C CA . ASP A 1 178 ? -29.576 -23.991 63.461 1.00 64.70 206 ASP A CA 1
ATOM 1208 C C . ASP A 1 178 ? -28.740 -25.298 63.280 1.00 67.64 206 ASP A C 1
ATOM 1209 O O . ASP A 1 178 ? -27.522 -25.280 63.495 1.00 68.24 206 ASP A O 1
ATOM 1214 N N . GLU A 1 179 ? -29.380 -26.414 62.893 1.00 61.18 207 GLU A N 1
ATOM 1215 C CA . GLU A 1 179 ? -28.678 -27.688 62.736 1.00 61.32 207 GLU A CA 1
ATOM 1216 C C . GLU A 1 179 ? -27.643 -27.695 61.614 1.00 63.96 207 GLU A C 1
ATOM 1217 O O . GLU A 1 179 ? -27.930 -27.171 60.545 1.00 62.80 207 GLU A O 1
ATOM 1223 N N . THR A 1 180 ? -26.451 -28.294 61.854 1.00 60.85 208 THR A N 1
ATOM 1224 C CA . THR A 1 180 ? -25.334 -28.374 60.890 1.00 60.36 208 THR A CA 1
ATOM 1225 C C . THR A 1 180 ? -25.731 -29.018 59.555 1.00 65.07 208 THR A C 1
ATOM 1226 O O . THR A 1 180 ? -25.465 -28.435 58.506 1.00 63.31 208 THR A O 1
ATOM 1230 N N . TRP A 1 181 ? -26.346 -30.223 59.599 1.00 63.90 209 TRP A N 1
ATOM 1231 C CA . TRP A 1 181 ? -26.797 -30.983 58.423 1.00 63.12 209 TRP A CA 1
ATOM 1232 C C . TRP A 1 181 ? -27.758 -30.132 57.638 1.00 64.86 209 TRP A C 1
ATOM 1233 O O . TRP A 1 181 ? -27.762 -30.218 56.421 1.00 65.35 209 TRP A O 1
ATOM 1244 N N . TYR A 1 182 ? -28.576 -29.310 58.330 1.00 58.72 210 TYR A N 1
ATOM 1245 C CA . TYR A 1 182 ? -29.540 -28.468 57.655 1.00 56.47 210 TYR A CA 1
ATOM 1246 C C . TYR A 1 182 ? -28.846 -27.329 56.931 1.00 56.97 210 TYR A C 1
ATOM 1247 O O . TYR A 1 182 ? -29.075 -27.165 55.733 1.00 57.07 210 TYR A O 1
ATOM 1256 N N . ILE A 1 183 ? -27.995 -26.547 57.637 1.00 50.77 211 ILE A N 1
ATOM 1257 C CA . ILE A 1 183 ? -27.309 -25.386 57.052 1.00 47.48 211 ILE A CA 1
ATOM 1258 C C . ILE A 1 183 ? -26.665 -25.760 55.719 1.00 53.31 211 ILE A C 1
ATOM 1259 O O . ILE A 1 183 ? -26.988 -25.155 54.694 1.00 52.36 211 ILE A O 1
ATOM 1264 N N . LEU A 1 184 ? -25.869 -26.831 55.731 1.00 51.86 212 LEU A N 1
ATOM 1265 C CA . LEU A 1 184 ? -25.162 -27.368 54.572 1.00 52.18 212 LEU A CA 1
ATOM 1266 C C . LEU A 1 184 ? -26.108 -27.946 53.502 1.00 58.22 212 LEU A C 1
ATOM 1267 O O . LEU A 1 184 ? -25.969 -27.564 52.334 1.00 57.73 212 LEU A O 1
ATOM 1272 N N . SER A 1 185 ? -27.090 -28.808 53.886 1.00 55.16 213 SER A N 1
ATOM 1273 C CA . SER A 1 185 ? -28.084 -29.349 52.930 1.00 54.36 213 SER A CA 1
ATOM 1274 C C . SER A 1 185 ? -28.749 -28.217 52.130 1.00 55.93 213 SER A C 1
ATOM 1275 O O . SER A 1 185 ? -28.801 -28.292 50.904 1.00 55.61 213 SER A O 1
ATOM 1278 N N . SER A 1 186 ? -29.230 -27.170 52.834 1.00 49.24 214 SER A N 1
ATOM 1279 C CA . SER A 1 186 ? -29.916 -26.048 52.233 1.00 47.55 214 SER A CA 1
ATOM 1280 C C . SER A 1 186 ? -28.983 -25.145 51.380 1.00 50.97 214 SER A C 1
ATOM 1281 O O . SER A 1 186 ? -29.446 -24.654 50.351 1.00 50.50 214 SER A O 1
ATOM 1284 N N . CYS A 1 187 ? -27.688 -24.971 51.760 1.00 45.80 215 CYS A N 1
ATOM 1285 C CA . CYS A 1 187 ? -26.720 -24.181 50.997 1.00 44.80 215 CYS A CA 1
ATOM 1286 C C . CYS A 1 187 ? -26.370 -24.848 49.671 1.00 50.66 215 CYS A C 1
ATOM 1287 O O . CYS A 1 187 ? -26.173 -24.163 48.661 1.00 50.97 215 CYS A O 1
ATOM 1290 N N . ILE A 1 188 ? -26.293 -26.192 49.676 1.00 48.02 216 ILE A N 1
ATOM 1291 C CA . ILE A 1 188 ? -25.982 -26.999 48.506 1.00 48.16 216 ILE A CA 1
ATOM 1292 C C . ILE A 1 188 ? -27.193 -27.052 47.579 1.00 51.36 216 ILE A C 1
ATOM 1293 O O . ILE A 1 188 ? -27.048 -26.838 46.382 1.00 52.17 216 ILE A O 1
ATOM 1298 N N . GLY A 1 189 ? -28.357 -27.361 48.131 1.00 46.38 217 GLY A N 1
ATOM 1299 C CA . GLY A 1 189 ? -29.583 -27.509 47.364 1.00 46.26 217 GLY A CA 1
ATOM 1300 C C . GLY A 1 189 ? -30.053 -26.222 46.742 1.00 52.13 217 GLY A C 1
ATOM 1301 O O . GLY A 1 189 ? -30.475 -26.221 45.586 1.00 53.16 217 GLY A O 1
ATOM 1302 N N . SER A 1 190 ? -29.964 -25.112 47.511 1.00 48.70 218 SER A N 1
ATOM 1303 C CA . SER A 1 190 ? -30.431 -23.770 47.119 1.00 46.50 218 SER A CA 1
ATOM 1304 C C . SER A 1 190 ? -29.374 -22.865 46.466 1.00 49.02 218 SER A C 1
ATOM 1305 O O . SER A 1 190 ? -29.786 -21.872 45.863 1.00 50.40 218 SER A O 1
ATOM 1308 N N . PHE A 1 191 ? -28.049 -23.153 46.583 1.00 42.64 219 PHE A N 1
ATOM 1309 C CA . PHE A 1 191 ? -27.060 -22.286 45.948 1.00 41.35 219 PHE A CA 1
ATOM 1310 C C . PHE A 1 191 ? -25.938 -22.989 45.282 1.00 49.64 219 PHE A C 1
ATOM 1311 O O . PHE A 1 191 ? -25.717 -22.695 44.113 1.00 51.60 219 PHE A O 1
ATOM 1319 N N . PHE A 1 192 ? -25.167 -23.848 46.006 1.00 46.96 220 PHE A N 1
ATOM 1320 C CA . PHE A 1 192 ? -23.964 -24.466 45.447 1.00 47.74 220 PHE A CA 1
ATOM 1321 C C . PHE A 1 192 ? -24.229 -25.436 44.281 1.00 52.67 220 PHE A C 1
ATOM 1322 O O . PHE A 1 192 ? -23.548 -25.295 43.256 1.00 52.87 220 PHE A O 1
ATOM 1330 N N . ALA A 1 193 ? -25.219 -26.349 44.378 1.00 49.91 221 ALA A N 1
ATOM 1331 C CA . ALA A 1 193 ? -25.550 -27.247 43.253 1.00 50.92 221 ALA A CA 1
ATOM 1332 C C . ALA A 1 193 ? -26.194 -26.453 42.089 1.00 57.02 221 ALA A C 1
ATOM 1333 O O . ALA A 1 193 ? -25.663 -26.564 40.979 1.00 58.30 221 ALA A O 1
ATOM 1335 N N . PRO A 1 194 ? -27.195 -25.531 42.289 1.00 52.65 222 PRO A N 1
ATOM 1336 C CA . PRO A 1 194 ? -27.666 -24.720 41.153 1.00 50.97 222 PRO A CA 1
ATOM 1337 C C . PRO A 1 194 ? -26.537 -23.925 40.488 1.00 55.28 222 PRO A C 1
ATOM 1338 O O . PRO A 1 194 ? -26.514 -23.863 39.257 1.00 55.61 222 PRO A O 1
ATOM 1342 N N . CYS A 1 195 ? -25.552 -23.411 41.265 1.00 50.73 223 CYS A N 1
ATOM 1343 C CA . CYS A 1 195 ? -24.391 -22.740 40.666 1.00 50.91 223 CYS A CA 1
ATOM 1344 C C . CYS A 1 195 ? -23.562 -23.712 39.837 1.00 57.52 223 CYS A C 1
ATOM 1345 O O . CYS A 1 195 ? -23.103 -23.326 38.770 1.00 56.69 223 CYS A O 1
ATOM 1348 N N . LEU A 1 196 ? -23.372 -24.970 40.311 1.00 56.81 224 LEU A N 1
ATOM 1349 C CA . LEU A 1 196 ? -22.596 -25.970 39.572 1.00 58.91 224 LEU A CA 1
ATOM 1350 C C . LEU A 1 196 ? -23.258 -26.309 38.258 1.00 65.93 224 LEU A C 1
ATOM 1351 O O . LEU A 1 196 ? -22.571 -26.329 37.235 1.00 68.29 224 LEU A O 1
ATOM 1356 N N . ILE A 1 197 ? -24.598 -26.509 38.270 1.00 61.10 225 ILE A N 1
ATOM 1357 C CA . ILE A 1 197 ? -25.400 -26.786 37.065 1.00 59.99 225 ILE A CA 1
ATOM 1358 C C . ILE A 1 197 ? -25.317 -25.634 36.039 1.00 62.75 225 ILE A C 1
ATOM 1359 O O . ILE A 1 197 ? -24.966 -25.880 34.893 1.00 64.38 225 ILE A O 1
ATOM 1364 N N . MET A 1 198 ? -25.585 -24.391 36.465 1.00 57.59 226 MET A N 1
ATOM 1365 C CA . MET A 1 198 ? -25.550 -23.191 35.618 1.00 56.66 226 MET A CA 1
ATOM 1366 C C . MET A 1 198 ? -24.189 -22.986 34.961 1.00 62.89 226 MET A C 1
ATOM 1367 O O . MET A 1 198 ? -24.143 -22.560 33.812 1.00 64.72 226 MET A O 1
ATOM 1372 N N . GLY A 1 199 ? -23.107 -23.210 35.717 1.00 58.60 227 GLY A N 1
ATOM 1373 C CA . GLY A 1 199 ? -21.740 -23.018 35.254 1.00 58.49 227 GLY A CA 1
ATOM 1374 C C . GLY A 1 199 ? -21.433 -23.990 34.149 1.00 63.92 227 GLY A C 1
ATOM 1375 O O . GLY A 1 199 ? -21.056 -23.587 33.043 1.00 63.32 227 GLY A O 1
ATOM 1376 N N . LEU A 1 200 ? -21.692 -25.274 34.429 1.00 61.64 228 LEU A N 1
ATOM 1377 C CA . LEU A 1 200 ? -21.482 -26.357 33.485 1.00 63.08 228 LEU A CA 1
ATOM 1378 C C . LEU A 1 200 ? -22.277 -26.170 32.186 1.00 68.80 228 LEU A C 1
ATOM 1379 O O . LEU A 1 200 ? -21.686 -26.283 31.105 1.00 70.55 228 LEU A O 1
ATOM 1384 N N . VAL A 1 201 ? -23.589 -25.831 32.285 1.00 63.99 229 VAL A N 1
ATOM 1385 C CA . VAL A 1 201 ? -24.441 -25.580 31.110 1.00 63.86 229 VAL A CA 1
ATOM 1386 C C . VAL A 1 201 ? -23.907 -24.374 30.310 1.00 69.35 229 VAL A C 1
ATOM 1387 O O . VAL A 1 201 ? -23.732 -24.492 29.097 1.00 70.94 229 VAL A O 1
ATOM 1391 N N . TYR A 1 202 ? -23.584 -23.251 30.985 1.00 64.82 230 TYR A N 1
ATOM 1392 C CA . TYR A 1 202 ? -23.048 -22.082 30.292 1.00 65.16 230 TYR A CA 1
ATOM 1393 C C . TYR A 1 202 ? -21.633 -22.274 29.766 1.00 70.50 230 TYR A C 1
ATOM 1394 O O . TYR A 1 202 ? -21.222 -21.548 28.856 1.00 71.37 230 TYR A O 1
ATOM 1403 N N . ALA A 1 203 ? -20.911 -23.269 30.293 1.00 66.62 231 ALA A N 1
ATOM 1404 C CA . ALA A 1 203 ? -19.587 -23.606 29.804 1.00 68.07 231 ALA A CA 1
ATOM 1405 C C . ALA A 1 203 ? -19.767 -24.323 28.464 1.00 72.22 231 ALA A C 1
ATOM 1406 O O . ALA A 1 203 ? -19.029 -24.046 27.522 1.00 73.19 231 ALA A O 1
ATOM 1408 N N . ARG A 1 204 ? -20.793 -25.203 28.374 1.00 67.85 232 ARG A N 1
ATOM 1409 C CA . ARG A 1 204 ? -21.164 -25.965 27.172 1.00 68.36 232 ARG A CA 1
ATOM 1410 C C . ARG A 1 204 ? -21.744 -25.032 26.090 1.00 71.38 232 ARG A C 1
ATOM 1411 O O . ARG A 1 204 ? -21.600 -25.313 24.892 1.00 73.61 232 ARG A O 1
ATOM 1419 N N . ILE A 1 205 ? -22.407 -23.938 26.520 1.00 63.59 233 ILE A N 1
ATOM 1420 C CA . ILE A 1 205 ? -22.972 -22.933 25.632 1.00 62.46 233 ILE A CA 1
ATOM 1421 C C . ILE A 1 205 ? -21.841 -22.138 24.968 1.00 67.96 233 ILE A C 1
ATOM 1422 O O . ILE A 1 205 ? -21.906 -21.928 23.762 1.00 69.41 233 ILE A O 1
ATOM 1427 N N A TYR A 1 206 ? -20.815 -21.703 25.728 0.50 65.55 234 TYR A N 1
ATOM 1428 N N B TYR A 1 206 ? -20.821 -21.727 25.759 0.50 63.88 234 TYR A N 1
ATOM 1429 C CA A TYR A 1 206 ? -19.741 -20.892 25.160 0.50 67.40 234 TYR A CA 1
ATOM 1430 C CA B TYR A 1 206 ? -19.641 -20.967 25.331 0.50 64.95 234 TYR A CA 1
ATOM 1431 C C A TYR A 1 206 ? -18.736 -21.682 24.280 0.50 75.79 234 TYR A C 1
ATOM 1432 C C B TYR A 1 206 ? -18.800 -21.693 24.268 0.50 74.61 234 TYR A C 1
ATOM 1433 O O A TYR A 1 206 ? -18.042 -21.052 23.479 0.50 77.26 234 TYR A O 1
ATOM 1434 O O B TYR A 1 206 ? -18.233 -21.038 23.393 0.50 75.98 234 TYR A O 1
ATOM 1451 N N . ARG A 1 207 ? -18.711 -23.031 24.349 1.00 73.85 235 ARG A N 1
ATOM 1452 C CA . ARG A 1 207 ? -17.877 -23.837 23.428 1.00 77.90 235 ARG A CA 1
ATOM 1453 C C . ARG A 1 207 ? -18.572 -23.858 22.068 1.00 85.35 235 ARG A C 1
ATOM 1454 O O . ARG A 1 207 ? -17.943 -23.569 21.047 1.00 87.23 235 ARG A O 1
ATOM 1462 N N . VAL A 1 208 ? -19.894 -24.134 22.085 1.00 81.82 236 VAL A N 1
ATOM 1463 C CA . VAL A 1 208 ? -20.777 -24.176 20.921 1.00 82.14 236 VAL A CA 1
ATOM 1464 C C . VAL A 1 208 ? -20.828 -22.804 20.231 1.00 88.36 236 VAL A C 1
ATOM 1465 O O . VAL A 1 208 ? -20.643 -22.751 19.021 1.00 89.36 236 VAL A O 1
ATOM 1469 N N . ALA A 1 209 ? -21.014 -21.705 21.004 1.00 85.79 237 ALA A N 1
ATOM 1470 C CA . ALA A 1 209 ? -21.057 -20.320 20.510 1.00 86.53 237 ALA A CA 1
ATOM 1471 C C . ALA A 1 209 ? -19.749 -19.917 19.821 1.00 96.78 237 ALA A C 1
ATOM 1472 O O . ALA A 1 209 ? -19.773 -19.079 18.911 1.00 97.85 237 ALA A O 1
ATOM 1474 N N . LYS A 1 210 ? -18.616 -20.528 20.244 1.00 96.80 238 LYS A N 1
ATOM 1475 C CA . LYS A 1 210 ? -17.281 -20.288 19.686 1.00 99.89 238 LYS A CA 1
ATOM 1476 C C . LYS A 1 210 ? -17.083 -21.050 18.371 1.00 106.93 238 LYS A C 1
ATOM 1477 O O . LYS A 1 210 ? -16.542 -20.489 17.423 1.00 107.98 238 LYS A O 1
ATOM 1479 N N . LEU A 1 211 ? -17.541 -22.309 18.309 1.00 104.67 239 LEU A N 1
ATOM 1480 C CA . LEU A 1 211 ? -17.430 -23.149 17.118 1.00 107.26 239 LEU A CA 1
ATOM 1481 C C . LEU A 1 211 ? -18.475 -22.803 16.043 1.00 114.18 239 LEU A C 1
ATOM 1482 O O . LEU A 1 211 ? -18.166 -22.887 14.852 1.00 116.36 239 LEU A O 1
ATOM 1487 N N . ARG A 1 212 ? -19.706 -22.429 16.456 1.00 110.25 240 ARG A N 1
ATOM 1488 C CA . ARG A 1 212 ? -20.805 -22.088 15.543 1.00 110.46 240 ARG A CA 1
ATOM 1489 C C . ARG A 1 212 ? -20.938 -20.582 15.325 1.00 115.41 240 ARG A C 1
ATOM 1490 O O . ARG A 1 212 ? -22.030 -20.033 15.469 1.00 111.92 240 ARG A O 1
ATOM 1498 N N . THR A 1 213 ? -19.832 -19.932 14.934 1.00 117.01 241 THR A N 1
ATOM 1499 C CA . THR A 1 213 ? -19.759 -18.492 14.667 1.00 118.58 241 THR A CA 1
ATOM 1500 C C . THR A 1 213 ? -20.719 -18.059 13.561 1.00 125.63 241 THR A C 1
ATOM 1501 O O . THR A 1 213 ? -20.949 -18.806 12.605 1.00 125.65 241 THR A O 1
ATOM 1505 N N . GLY A 1 214 ? -21.299 -16.877 13.751 1.00 107.38 1001 GLY A N 1
ATOM 1506 C CA . GLY A 1 214 ? -22.280 -16.311 12.839 1.00 107.19 1001 GLY A CA 1
ATOM 1507 C C . GLY A 1 214 ? -21.709 -15.694 11.582 1.00 113.15 1001 GLY A C 1
ATOM 1508 O O . GLY A 1 214 ? -20.677 -15.013 11.622 1.00 115.39 1001 GLY A O 1
ATOM 1509 N N . ILE A 1 215 ? -22.430 -15.905 10.464 1.00 108.25 1002 ILE A N 1
ATOM 1510 C CA . ILE A 1 215 ? -22.160 -15.423 9.107 1.00 108.36 1002 ILE A CA 1
ATOM 1511 C C . ILE A 1 215 ? -21.786 -13.930 9.033 1.00 117.43 1002 ILE A C 1
ATOM 1512 O O . ILE A 1 215 ? -22.232 -13.136 9.864 1.00 118.89 1002 ILE A O 1
ATOM 1517 N N . ASP A 1 216 ? -20.976 -13.559 8.022 1.00 116.71 1003 ASP A N 1
ATOM 1518 C CA . ASP A 1 216 ? -20.606 -12.170 7.741 1.00 120.32 1003 ASP A CA 1
ATOM 1519 C C . ASP A 1 216 ? -21.732 -11.658 6.829 1.00 125.66 1003 ASP A C 1
ATOM 1520 O O . ASP A 1 216 ? -21.666 -11.817 5.609 1.00 124.40 1003 ASP A O 1
ATOM 1525 N N . CYS A 1 217 ? -22.817 -11.156 7.444 1.00 124.91 1004 CYS A N 1
ATOM 1526 C CA . CYS A 1 217 ? -24.030 -10.680 6.771 1.00 126.26 1004 CYS A CA 1
ATOM 1527 C C . CYS A 1 217 ? -23.749 -9.667 5.664 1.00 132.02 1004 CYS A C 1
ATOM 1528 O O . CYS A 1 217 ? -24.261 -9.831 4.553 1.00 131.33 1004 CYS A O 1
ATOM 1531 N N . SER A 1 218 ? -22.897 -8.660 5.956 1.00 130.57 1005 SER A N 1
ATOM 1532 C CA . SER A 1 218 ? -22.487 -7.598 5.030 1.00 133.15 1005 SER A CA 1
ATOM 1533 C C . SER A 1 218 ? -21.679 -8.109 3.827 1.00 132.98 1005 SER A C 1
ATOM 1534 O O . SER A 1 218 ? -21.948 -7.691 2.699 1.00 134.19 1005 SER A O 1
ATOM 1537 N N . PHE A 1 219 ? -20.703 -9.013 4.070 1.00 125.10 1006 PHE A N 1
ATOM 1538 C CA . PHE A 1 219 ? -19.827 -9.612 3.058 1.00 123.43 1006 PHE A CA 1
ATOM 1539 C C . PHE A 1 219 ? -20.579 -10.526 2.081 1.00 123.88 1006 PHE A C 1
ATOM 1540 O O . PHE A 1 219 ? -20.395 -10.405 0.868 1.00 123.78 1006 PHE A O 1
ATOM 1548 N N . TRP A 1 220 ? -21.391 -11.460 2.611 1.00 117.58 1007 TRP A N 1
ATOM 1549 C CA . TRP A 1 220 ? -22.134 -12.433 1.813 1.00 114.69 1007 TRP A CA 1
ATOM 1550 C C . TRP A 1 220 ? -23.476 -11.865 1.319 1.00 119.20 1007 TRP A C 1
ATOM 1551 O O . TRP A 1 220 ? -24.537 -12.130 1.888 1.00 116.85 1007 TRP A O 1
ATOM 1562 N N . ASN A 1 221 ? -23.392 -11.052 0.252 1.00 119.61 1008 ASN A N 1
ATOM 1563 C CA . ASN A 1 221 ? -24.511 -10.380 -0.416 1.00 122.35 1008 ASN A CA 1
ATOM 1564 C C . ASN A 1 221 ? -24.086 -9.962 -1.825 1.00 129.40 1008 ASN A C 1
ATOM 1565 O O . ASN A 1 221 ? -22.905 -9.671 -2.044 1.00 129.41 1008 ASN A O 1
ATOM 1570 N N . GLU A 1 222 ? -25.047 -9.917 -2.776 1.00 128.85 1009 GLU A N 1
ATOM 1571 C CA . GLU A 1 222 ? -24.773 -9.498 -4.157 1.00 132.75 1009 GLU A CA 1
ATOM 1572 C C . GLU A 1 222 ? -24.766 -7.971 -4.279 1.00 142.92 1009 GLU A C 1
ATOM 1573 O O . GLU A 1 222 ? -25.480 -7.388 -5.100 1.00 145.85 1009 GLU A O 1
ATOM 1579 N N . SER A 1 223 ? -23.903 -7.333 -3.467 1.00 141.42 1010 SER A N 1
ATOM 1580 C CA . SER A 1 223 ? -23.710 -5.889 -3.393 1.00 146.72 1010 SER A CA 1
ATOM 1581 C C . SER A 1 223 ? -23.144 -5.303 -4.695 1.00 154.90 1010 SER A C 1
ATOM 1582 O O . SER A 1 223 ? -22.784 -4.126 -4.726 1.00 160.13 1010 SER A O 1
ATOM 1585 N N . TYR A 1 224 ? -23.084 -6.114 -5.770 1.00 149.18 1011 TYR A N 1
ATOM 1586 C CA . TYR A 1 224 ? -22.643 -5.660 -7.081 1.00 152.95 1011 TYR A CA 1
ATOM 1587 C C . TYR A 1 224 ? -23.740 -4.758 -7.628 1.00 160.87 1011 TYR A C 1
ATOM 1588 O O . TYR A 1 224 ? -23.489 -3.569 -7.833 1.00 166.70 1011 TYR A O 1
ATOM 1590 N N . LEU A 1 225 ? -24.980 -5.310 -7.786 1.00 154.50 1012 LEU A N 1
ATOM 1591 C CA . LEU A 1 225 ? -26.168 -4.643 -8.344 1.00 158.23 1012 LEU A CA 1
ATOM 1592 C C . LEU A 1 225 ? -25.789 -4.066 -9.721 1.00 167.63 1012 LEU A C 1
ATOM 1593 O O . LEU A 1 225 ? -26.221 -2.976 -10.111 1.00 172.04 1012 LEU A O 1
ATOM 1598 N N . THR A 1 226 ? -24.930 -4.818 -10.438 1.00 161.89 1013 THR A N 1
ATOM 1599 C CA . THR A 1 226 ? -24.382 -4.437 -11.734 1.00 165.75 1013 THR A CA 1
ATOM 1600 C C . THR A 1 226 ? -24.570 -5.540 -12.798 1.00 165.85 1013 THR A C 1
ATOM 1601 O O . THR A 1 226 ? -25.141 -5.257 -13.853 1.00 169.73 1013 THR A O 1
ATOM 1605 N N . GLY A 1 227 ? -24.113 -6.764 -12.508 1.00 154.81 1014 GLY A N 1
ATOM 1606 C CA . GLY A 1 227 ? -24.193 -7.898 -13.428 1.00 151.53 1014 GLY A CA 1
ATOM 1607 C C . GLY A 1 227 ? -25.423 -8.773 -13.284 1.00 150.32 1014 GLY A C 1
ATOM 1608 O O . GLY A 1 227 ? -26.076 -8.761 -12.237 1.00 148.04 1014 GLY A O 1
ATOM 1609 N N . SER A 1 228 ? -25.742 -9.541 -14.347 1.00 145.43 1015 SER A N 1
ATOM 1610 C CA . SER A 1 228 ? -26.879 -10.473 -14.403 1.00 142.35 1015 SER A CA 1
ATOM 1611 C C . SER A 1 228 ? -26.421 -11.899 -14.058 1.00 139.38 1015 SER A C 1
ATOM 1612 O O . SER A 1 228 ? -25.276 -12.254 -14.343 1.00 138.72 1015 SER A O 1
ATOM 1615 N N . ARG A 1 229 ? -27.319 -12.713 -13.460 1.00 130.89 1016 ARG A N 1
ATOM 1616 C CA . ARG A 1 229 ? -27.046 -14.095 -13.042 1.00 125.09 1016 ARG A CA 1
ATOM 1617 C C . ARG A 1 229 ? -26.479 -14.957 -14.180 1.00 126.53 1016 ARG A C 1
ATOM 1618 O O . ARG A 1 229 ? -25.419 -15.565 -14.012 1.00 123.47 1016 ARG A O 1
ATOM 1626 N N . ASP A 1 230 ? -27.166 -14.966 -15.343 1.00 124.43 1017 ASP A N 1
ATOM 1627 C CA . ASP A 1 230 ? -26.758 -15.712 -16.536 1.00 124.12 1017 ASP A CA 1
ATOM 1628 C C . ASP A 1 230 ? -25.448 -15.167 -17.109 1.00 127.21 1017 ASP A C 1
ATOM 1629 O O . ASP A 1 230 ? -24.637 -15.944 -17.619 1.00 125.51 1017 ASP A O 1
ATOM 1634 N N . GLU A 1 231 ? -25.233 -13.839 -16.991 1.00 125.54 1018 GLU A N 1
ATOM 1635 C CA . GLU A 1 231 ? -24.013 -13.168 -17.451 1.00 127.69 1018 GLU A CA 1
ATOM 1636 C C . GLU A 1 231 ? -22.798 -13.536 -16.576 1.00 126.84 1018 GLU A C 1
ATOM 1637 O O . GLU A 1 231 ? -21.723 -13.793 -17.128 1.00 128.00 1018 GLU A O 1
ATOM 1643 N N . ARG A 1 232 ? -22.978 -13.580 -15.221 1.00 117.36 1019 ARG A N 1
ATOM 1644 C CA . ARG A 1 232 ? -21.928 -13.927 -14.250 1.00 113.01 1019 ARG A CA 1
ATOM 1645 C C . ARG A 1 232 ? -21.545 -15.381 -14.393 1.00 114.23 1019 ARG A C 1
ATOM 1646 O O . ARG A 1 232 ? -20.374 -15.718 -14.224 1.00 113.04 1019 ARG A O 1
ATOM 1654 N N . LYS A 1 233 ? -22.543 -16.242 -14.693 1.00 110.27 1020 LYS A N 1
ATOM 1655 C CA . LYS A 1 233 ? -22.383 -17.680 -14.897 1.00 108.58 1020 LYS A CA 1
ATOM 1656 C C . LYS A 1 233 ? -21.543 -17.936 -16.152 1.00 120.03 1020 LYS A C 1
ATOM 1657 O O . LYS A 1 233 ? -20.568 -18.688 -16.064 1.00 120.19 1020 LYS A O 1
ATOM 1663 N N . LYS A 1 234 ? -21.902 -17.290 -17.304 1.00 121.94 1021 LYS A N 1
ATOM 1664 C CA . LYS A 1 234 ? -21.191 -17.411 -18.586 1.00 126.26 1021 LYS A CA 1
ATOM 1665 C C . LYS A 1 234 ? -19.743 -16.936 -18.460 1.00 133.39 1021 LYS A C 1
ATOM 1666 O O . LYS A 1 234 ? -18.847 -17.603 -18.979 1.00 134.55 1021 LYS A O 1
ATOM 1668 N N . SER A 1 235 ? -19.524 -15.803 -17.743 1.00 131.16 1022 SER A N 1
ATOM 1669 C CA . SER A 1 235 ? -18.213 -15.200 -17.467 1.00 133.51 1022 SER A CA 1
ATOM 1670 C C . SER A 1 235 ? -17.349 -16.160 -16.645 1.00 135.57 1022 SER A C 1
ATOM 1671 O O . SER A 1 235 ? -16.159 -16.299 -16.933 1.00 137.55 1022 SER A O 1
ATOM 1674 N N . LEU A 1 236 ? -17.965 -16.827 -15.636 1.00 128.29 1023 LEU A N 1
ATOM 1675 C CA . LEU A 1 236 ? -17.345 -17.802 -14.737 1.00 124.97 1023 LEU A CA 1
ATOM 1676 C C . LEU A 1 236 ? -16.953 -19.074 -15.491 1.00 129.59 1023 LEU A C 1
ATOM 1677 O O . LEU A 1 236 ? -15.808 -19.518 -15.397 1.00 129.95 1023 LEU A O 1
ATOM 1682 N N . LEU A 1 237 ? -17.903 -19.642 -16.252 1.00 126.46 1024 LEU A N 1
ATOM 1683 C CA . LEU A 1 237 ? -17.697 -20.857 -17.027 1.00 127.29 1024 LEU A CA 1
ATOM 1684 C C . LEU A 1 237 ? -16.749 -20.646 -18.220 1.00 138.71 1024 LEU A C 1
ATOM 1685 O O . LEU A 1 237 ? -16.171 -21.613 -18.705 1.00 140.19 1024 LEU A O 1
ATOM 1690 N N . SER A 1 238 ? -16.540 -19.392 -18.655 1.00 139.79 1025 SER A N 1
ATOM 1691 C CA . SER A 1 238 ? -15.574 -19.099 -19.715 1.00 145.37 1025 SER A CA 1
ATOM 1692 C C . SER A 1 238 ? -14.178 -19.001 -19.088 1.00 151.18 1025 SER A C 1
ATOM 1693 O O . SER A 1 238 ? -13.206 -19.444 -19.701 1.00 154.42 1025 SER A O 1
ATOM 1696 N N . LYS A 1 239 ? -14.091 -18.427 -17.863 1.00 145.86 1026 LYS A N 1
ATOM 1697 C CA . LYS A 1 239 ? -12.849 -18.250 -17.097 1.00 147.08 1026 LYS A CA 1
ATOM 1698 C C . LYS A 1 239 ? -12.190 -19.584 -16.729 1.00 148.88 1026 LYS A C 1
ATOM 1699 O O . LYS A 1 239 ? -10.961 -19.682 -16.759 1.00 152.03 1026 LYS A O 1
ATOM 1705 N N . PHE A 1 240 ? -13.002 -20.607 -16.404 1.00 140.06 1027 PHE A N 1
ATOM 1706 C CA . PHE A 1 240 ? -12.510 -21.945 -16.079 1.00 138.43 1027 PHE A CA 1
ATOM 1707 C C . PHE A 1 240 ? -12.153 -22.748 -17.335 1.00 144.55 1027 PHE A C 1
ATOM 1708 O O . PHE A 1 240 ? -11.150 -23.463 -17.342 1.00 145.92 1027 PHE A O 1
ATOM 1716 N N . GLY A 1 241 ? -12.976 -22.621 -18.373 1.00 141.68 1028 GLY A N 1
ATOM 1717 C CA . GLY A 1 241 ? -12.796 -23.321 -19.639 1.00 144.91 1028 GLY A CA 1
ATOM 1718 C C . GLY A 1 241 ? -13.884 -24.340 -19.900 1.00 147.05 1028 GLY A C 1
ATOM 1719 O O . GLY A 1 241 ? -13.601 -25.524 -20.101 1.00 147.78 1028 GLY A O 1
ATOM 1720 N N . MET A 1 242 ? -15.138 -23.878 -19.904 1.00 141.17 1029 MET A N 1
ATOM 1721 C CA . MET A 1 242 ? -16.324 -24.699 -20.122 1.00 138.86 1029 MET A CA 1
ATOM 1722 C C . MET A 1 242 ? -17.350 -23.968 -20.993 1.00 142.96 1029 MET A C 1
ATOM 1723 O O . MET A 1 242 ? -17.090 -22.856 -21.464 1.00 145.34 1029 MET A O 1
ATOM 1728 N N . ASP A 1 243 ? -18.500 -24.616 -21.228 1.00 137.11 1030 ASP A N 1
ATOM 1729 C CA . ASP A 1 243 ? -19.624 -24.085 -21.997 1.00 137.87 1030 ASP A CA 1
ATOM 1730 C C . ASP A 1 243 ? -20.756 -23.783 -21.008 1.00 136.83 1030 ASP A C 1
ATOM 1731 O O . ASP A 1 243 ? -20.721 -24.283 -19.881 1.00 132.76 1030 ASP A O 1
ATOM 1736 N N . GLU A 1 244 ? -21.757 -22.977 -21.424 1.00 133.89 1031 GLU A N 1
ATOM 1737 C CA . GLU A 1 244 ? -22.924 -22.608 -20.602 1.00 130.43 1031 GLU A CA 1
ATOM 1738 C C . GLU A 1 244 ? -23.847 -23.811 -20.307 1.00 130.93 1031 GLU A C 1
ATOM 1739 O O . GLU A 1 244 ? -24.407 -24.417 -21.227 1.00 133.53 1031 GLU A O 1
ATOM 1745 N N . GLY A 1 245 ? -23.952 -24.160 -19.025 1.00 121.95 1032 GLY A N 1
ATOM 1746 C CA . GLY A 1 245 ? -24.760 -25.277 -18.543 1.00 119.08 1032 GLY A CA 1
ATOM 1747 C C . GLY A 1 245 ? -25.080 -25.202 -17.066 1.00 116.74 1032 GLY A C 1
ATOM 1748 O O . GLY A 1 245 ? -24.747 -24.215 -16.399 1.00 114.16 1032 GLY A O 1
ATOM 1749 N N . VAL A 1 246 ? -25.741 -26.253 -16.548 1.00 111.35 1033 VAL A N 1
ATOM 1750 C CA . VAL A 1 246 ? -26.141 -26.353 -15.136 1.00 107.63 1033 VAL A CA 1
ATOM 1751 C C . VAL A 1 246 ? -24.899 -26.657 -14.281 1.00 109.05 1033 VAL A C 1
ATOM 1752 O O . VAL A 1 246 ? -24.331 -27.750 -14.377 1.00 108.54 1033 VAL A O 1
ATOM 1756 N N . THR A 1 247 ? -24.461 -25.666 -13.479 1.00 104.15 1034 THR A N 1
ATOM 1757 C CA . THR A 1 247 ? -23.260 -25.772 -12.643 1.00 102.30 1034 THR A CA 1
ATOM 1758 C C . THR A 1 247 ? -23.544 -26.253 -11.227 1.00 102.58 1034 THR A C 1
ATOM 1759 O O . THR A 1 247 ? -24.539 -25.862 -10.619 1.00 100.71 1034 THR A O 1
ATOM 1763 N N . PHE A 1 248 ? -22.640 -27.100 -10.717 1.00 98.91 1035 PHE A N 1
ATOM 1764 C CA . PHE A 1 248 ? -22.661 -27.714 -9.392 1.00 97.38 1035 PHE A CA 1
ATOM 1765 C C . PHE A 1 248 ? -21.333 -27.408 -8.733 1.00 99.40 1035 PHE A C 1
ATOM 1766 O O . PHE A 1 248 ? -20.316 -27.383 -9.425 1.00 101.12 1035 PHE A O 1
ATOM 1774 N N . MET A 1 249 ? -21.335 -27.115 -7.425 1.00 93.02 1036 MET A N 1
ATOM 1775 C CA . MET A 1 249 ? -20.115 -26.680 -6.747 1.00 93.15 1036 MET A CA 1
ATOM 1776 C C . MET A 1 249 ? -19.926 -27.223 -5.309 1.00 95.40 1036 MET A C 1
ATOM 1777 O O . MET A 1 249 ? -20.872 -27.234 -4.527 1.00 93.58 1036 MET A O 1
ATOM 1782 N N . PHE A 1 250 ? -18.673 -27.606 -4.964 1.00 92.08 1037 PHE A N 1
ATOM 1783 C CA . PHE A 1 250 ? -18.240 -28.113 -3.660 1.00 91.26 1037 PHE A CA 1
ATOM 1784 C C . PHE A 1 250 ? -17.017 -27.336 -3.136 1.00 98.89 1037 PHE A C 1
ATOM 1785 O O . PHE A 1 250 ? -16.107 -27.042 -3.900 1.00 100.47 1037 PHE A O 1
ATOM 1793 N N . ILE A 1 251 ? -16.985 -27.054 -1.822 1.00 96.96 1038 ILE A N 1
ATOM 1794 C CA . ILE A 1 251 ? -15.860 -26.441 -1.101 1.00 99.26 1038 ILE A CA 1
ATOM 1795 C C . ILE A 1 251 ? -15.662 -27.189 0.226 1.00 105.24 1038 ILE A C 1
ATOM 1796 O O . ILE A 1 251 ? -16.502 -28.011 0.603 1.00 104.59 1038 ILE A O 1
ATOM 1801 N N . GLY A 1 252 ? -14.575 -26.893 0.929 1.00 104.01 1039 GLY A N 1
ATOM 1802 C CA . GLY A 1 252 ? -14.282 -27.539 2.203 1.00 104.71 1039 GLY A CA 1
ATOM 1803 C C . GLY A 1 252 ? -13.302 -28.684 2.075 1.00 110.50 1039 GLY A C 1
ATOM 1804 O O . GLY A 1 252 ? -12.951 -29.089 0.961 1.00 111.43 1039 GLY A O 1
ATOM 1805 N N . ARG A 1 253 ? -12.856 -29.208 3.227 1.00 107.69 1040 ARG A N 1
ATOM 1806 C CA . ARG A 1 253 ? -11.878 -30.288 3.327 1.00 111.04 1040 ARG A CA 1
ATOM 1807 C C . ARG A 1 253 ? -12.262 -31.535 2.545 1.00 114.60 1040 ARG A C 1
ATOM 1808 O O . ARG A 1 253 ? -13.440 -31.892 2.464 1.00 110.91 1040 ARG A O 1
ATOM 1816 N N . PHE A 1 254 ? -11.258 -32.176 1.949 1.00 115.37 1041 PHE A N 1
ATOM 1817 C CA . PHE A 1 254 ? -11.441 -33.419 1.221 1.00 117.03 1041 PHE A CA 1
ATOM 1818 C C . PHE A 1 254 ? -11.282 -34.553 2.240 1.00 124.60 1041 PHE A C 1
ATOM 1819 O O . PHE A 1 254 ? -10.153 -34.918 2.566 1.00 129.08 1041 PHE A O 1
ATOM 1827 N N . ASP A 1 255 ? -12.404 -35.047 2.814 1.00 119.07 1042 ASP A N 1
ATOM 1828 C CA . ASP A 1 255 ? -12.360 -36.108 3.830 1.00 121.92 1042 ASP A CA 1
ATOM 1829 C C . ASP A 1 255 ? -13.560 -37.058 3.793 1.00 124.89 1042 ASP A C 1
ATOM 1830 O O . ASP A 1 255 ? -14.677 -36.641 3.480 1.00 120.75 1042 ASP A O 1
ATOM 1835 N N . ARG A 1 256 ? -13.324 -38.335 4.129 1.00 125.42 1043 ARG A N 1
ATOM 1836 C CA . ARG A 1 256 ? -14.384 -39.343 4.167 1.00 125.52 1043 ARG A CA 1
ATOM 1837 C C . ARG A 1 256 ? -15.136 -39.296 5.498 1.00 127.66 1043 ARG A C 1
ATOM 1838 O O . ARG A 1 256 ? -16.314 -39.653 5.552 1.00 125.42 1043 ARG A O 1
ATOM 1840 N N . GLY A 1 257 ? -14.449 -38.842 6.546 1.00 125.51 1044 GLY A N 1
ATOM 1841 C CA . GLY A 1 257 ? -14.981 -38.738 7.901 1.00 125.24 1044 GLY A CA 1
ATOM 1842 C C . GLY A 1 257 ? -16.060 -37.695 8.149 1.00 123.43 1044 GLY A C 1
ATOM 1843 O O . GLY A 1 257 ? -16.978 -37.948 8.939 1.00 122.23 1044 GLY A O 1
ATOM 1844 N N . GLN A 1 258 ? -15.947 -36.500 7.516 1.00 116.43 1045 GLN A N 1
ATOM 1845 C CA . GLN A 1 258 ? -16.918 -35.424 7.733 1.00 111.77 1045 GLN A CA 1
ATOM 1846 C C . GLN A 1 258 ? -17.543 -34.821 6.453 1.00 111.37 1045 GLN A C 1
ATOM 1847 O O . GLN A 1 258 ? -18.612 -35.275 6.046 1.00 109.92 1045 GLN A O 1
ATOM 1853 N N . LYS A 1 259 ? -16.899 -33.799 5.843 1.00 105.95 1046 LYS A N 1
ATOM 1854 C CA . LYS A 1 259 ? -17.382 -33.009 4.689 1.00 102.28 1046 LYS A CA 1
ATOM 1855 C C . LYS A 1 259 ? -17.869 -33.827 3.474 1.00 107.59 1046 LYS A C 1
ATOM 1856 O O . LYS A 1 259 ? -18.532 -33.257 2.605 1.00 105.10 1046 LYS A O 1
ATOM 1862 N N . GLY A 1 260 ? -17.589 -35.137 3.471 1.00 107.70 1047 GLY A N 1
ATOM 1863 C CA . GLY A 1 260 ? -18.032 -36.121 2.482 1.00 108.55 1047 GLY A CA 1
ATOM 1864 C C . GLY A 1 260 ? -17.867 -35.810 1.005 1.00 110.51 1047 GLY A C 1
ATOM 1865 O O . GLY A 1 260 ? -18.847 -35.840 0.250 1.00 108.50 1047 GLY A O 1
ATOM 1866 N N . VAL A 1 261 ? -16.617 -35.557 0.574 1.00 107.54 1048 VAL A N 1
ATOM 1867 C CA . VAL A 1 261 ? -16.280 -35.307 -0.826 1.00 106.90 1048 VAL A CA 1
ATOM 1868 C C . VAL A 1 261 ? -16.438 -36.611 -1.632 1.00 113.51 1048 VAL A C 1
ATOM 1869 O O . VAL A 1 261 ? -16.858 -36.567 -2.791 1.00 112.71 1048 VAL A O 1
ATOM 1873 N N . ASP A 1 262 ? -16.138 -37.765 -0.979 1.00 113.29 1049 ASP A N 1
ATOM 1874 C CA . ASP A 1 262 ? -16.221 -39.128 -1.516 1.00 116.50 1049 ASP A CA 1
ATOM 1875 C C . ASP A 1 262 ? -17.611 -39.467 -2.029 1.00 119.41 1049 ASP A C 1
ATOM 1876 O O . ASP A 1 262 ? -17.729 -40.132 -3.059 1.00 121.39 1049 ASP A O 1
ATOM 1881 N N . VAL A 1 263 ? -18.657 -38.972 -1.333 1.00 112.77 1050 VAL A N 1
ATOM 1882 C CA . VAL A 1 263 ? -20.067 -39.152 -1.691 1.00 111.39 1050 VAL A CA 1
ATOM 1883 C C . VAL A 1 263 ? -20.342 -38.449 -3.037 1.00 113.25 1050 VAL A C 1
ATOM 1884 O O . VAL A 1 263 ? -21.006 -39.033 -3.897 1.00 114.52 1050 VAL A O 1
ATOM 1888 N N . LEU A 1 264 ? -19.768 -37.241 -3.240 1.00 106.59 1051 LEU A N 1
ATOM 1889 C CA . LEU A 1 264 ? -19.913 -36.485 -4.486 1.00 104.57 1051 LEU A CA 1
ATOM 1890 C C . LEU A 1 264 ? -19.106 -37.090 -5.645 1.00 110.59 1051 LEU A C 1
ATOM 1891 O O . LEU A 1 264 ? -19.660 -37.221 -6.738 1.00 111.51 1051 LEU A O 1
ATOM 1896 N N . LEU A 1 265 ? -17.822 -37.463 -5.418 1.00 107.63 1052 LEU A N 1
ATOM 1897 C CA . LEU A 1 265 ? -16.978 -38.076 -6.456 1.00 110.16 1052 LEU A CA 1
ATOM 1898 C C . LEU A 1 265 ? -17.576 -39.395 -6.966 1.00 115.48 1052 LEU A C 1
ATOM 1899 O O . LEU A 1 265 ? -17.536 -39.652 -8.171 1.00 116.66 1052 LEU A O 1
ATOM 1904 N N . LYS A 1 266 ? -18.156 -40.207 -6.049 1.00 111.70 1053 LYS A N 1
ATOM 1905 C CA . LYS A 1 266 ? -18.826 -41.467 -6.370 1.00 114.32 1053 LYS A CA 1
ATOM 1906 C C . LYS A 1 266 ? -20.120 -41.185 -7.139 1.00 115.51 1053 LYS A C 1
ATOM 1907 O O . LYS A 1 266 ? -20.429 -41.914 -8.073 1.00 118.04 1053 LYS A O 1
ATOM 1913 N N . ALA A 1 267 ? -20.852 -40.117 -6.769 1.00 107.74 1054 ALA A N 1
ATOM 1914 C CA . ALA A 1 267 ? -22.091 -39.713 -7.439 1.00 106.07 1054 ALA A CA 1
ATOM 1915 C C . ALA A 1 267 ? -21.817 -39.227 -8.867 1.00 110.34 1054 ALA A C 1
ATOM 1916 O O . ALA A 1 267 ? -22.635 -39.476 -9.751 1.00 111.23 1054 ALA A O 1
ATOM 1918 N N . ILE A 1 268 ? -20.662 -38.552 -9.091 1.00 106.20 1055 ILE A N 1
ATOM 1919 C CA . ILE A 1 268 ? -20.231 -38.069 -10.414 1.00 106.70 1055 ILE A CA 1
ATOM 1920 C C . ILE A 1 268 ? -19.898 -39.286 -11.301 1.00 115.94 1055 ILE A C 1
ATOM 1921 O O . ILE A 1 268 ? -20.263 -39.294 -12.473 1.00 117.22 1055 ILE A O 1
ATOM 1926 N N . GLU A 1 269 ? -19.270 -40.335 -10.715 1.00 115.42 1056 GLU A N 1
ATOM 1927 C CA . GLU A 1 269 ? -18.931 -41.594 -11.392 1.00 120.25 1056 GLU A CA 1
ATOM 1928 C C . GLU A 1 269 ? -20.203 -42.330 -11.856 1.00 125.27 1056 GLU A C 1
ATOM 1929 O O . GLU A 1 269 ? -20.178 -43.045 -12.861 1.00 128.83 1056 GLU A O 1
ATOM 1935 N N . ILE A 1 270 ? -21.310 -42.129 -11.124 1.00 118.83 1057 ILE A N 1
ATOM 1936 C CA . ILE A 1 270 ? -22.637 -42.664 -11.422 1.00 120.16 1057 ILE A CA 1
ATOM 1937 C C . ILE A 1 270 ? -23.262 -41.798 -12.546 1.00 123.15 1057 ILE A C 1
ATOM 1938 O O . ILE A 1 270 ? -23.908 -42.344 -13.448 1.00 126.45 1057 ILE A O 1
ATOM 1943 N N . LEU A 1 271 ? -23.031 -40.458 -12.498 1.00 115.06 1058 LEU A N 1
ATOM 1944 C CA . LEU A 1 271 ? -23.521 -39.469 -13.473 1.00 113.44 1058 LEU A CA 1
ATOM 1945 C C . LEU A 1 271 ? -22.813 -39.535 -14.850 1.00 121.37 1058 LEU A C 1
ATOM 1946 O O . LEU A 1 271 ? -23.456 -39.264 -15.870 1.00 122.74 1058 LEU A O 1
ATOM 1951 N N . SER A 1 272 ? -21.497 -39.871 -14.876 1.00 118.98 1059 SER A N 1
ATOM 1952 C CA . SER A 1 272 ? -20.673 -39.983 -16.090 1.00 121.70 1059 SER A CA 1
ATOM 1953 C C . SER A 1 272 ? -21.235 -41.038 -17.054 1.00 130.17 1059 SER A C 1
ATOM 1954 O O . SER A 1 272 ? -21.272 -40.815 -18.266 1.00 130.95 1059 SER A O 1
ATOM 1957 N N . SER A 1 273 ? -21.739 -42.151 -16.491 1.00 129.72 1060 SER A N 1
ATOM 1958 C CA . SER A 1 273 ? -22.374 -43.254 -17.210 1.00 134.88 1060 SER A CA 1
ATOM 1959 C C . SER A 1 273 ? -23.719 -42.831 -17.833 1.00 139.55 1060 SER A C 1
ATOM 1960 O O . SER A 1 273 ? -24.258 -43.566 -18.665 1.00 143.64 1060 SER A O 1
ATOM 1963 N N . LYS A 1 274 ? -24.254 -41.656 -17.427 1.00 131.98 1061 LYS A N 1
ATOM 1964 C CA . LYS A 1 274 ? -25.514 -41.109 -17.931 1.00 131.72 1061 LYS A CA 1
ATOM 1965 C C . LYS A 1 274 ? -25.302 -40.090 -19.063 1.00 136.17 1061 LYS A C 1
ATOM 1966 O O . LYS A 1 274 ? -24.232 -39.478 -19.166 1.00 133.90 1061 LYS A O 1
ATOM 1968 N N . LYS A 1 275 ? -26.337 -39.938 -19.922 1.00 135.39 1062 LYS A N 1
ATOM 1969 C CA . LYS A 1 275 ? -26.380 -39.031 -21.074 1.00 135.63 1062 LYS A CA 1
ATOM 1970 C C . LYS A 1 275 ? -26.583 -37.554 -20.680 1.00 134.43 1062 LYS A C 1
ATOM 1971 O O . LYS A 1 275 ? -26.352 -36.672 -21.510 1.00 133.62 1062 LYS A O 1
ATOM 1973 N N . GLU A 1 276 ? -27.009 -37.290 -19.419 1.00 127.48 1063 GLU A N 1
ATOM 1974 C CA . GLU A 1 276 ? -27.254 -35.940 -18.882 1.00 123.16 1063 GLU A CA 1
ATOM 1975 C C . GLU A 1 276 ? -26.007 -35.277 -18.290 1.00 124.61 1063 GLU A C 1
ATOM 1976 O O . GLU A 1 276 ? -26.101 -34.153 -17.807 1.00 121.29 1063 GLU A O 1
ATOM 1982 N N . PHE A 1 277 ? -24.848 -35.964 -18.330 1.00 123.33 1064 PHE A N 1
ATOM 1983 C CA . PHE A 1 277 ? -23.563 -35.478 -17.810 1.00 121.37 1064 PHE A CA 1
ATOM 1984 C C . PHE A 1 277 ? -23.020 -34.261 -18.582 1.00 125.55 1064 PHE A C 1
ATOM 1985 O O . PHE A 1 277 ? -22.361 -33.399 -17.985 1.00 122.25 1064 PHE A O 1
ATOM 1993 N N . GLN A 1 278 ? -23.301 -34.206 -19.905 1.00 125.87 1065 GLN A N 1
ATOM 1994 C CA . GLN A 1 278 ? -22.898 -33.149 -20.847 1.00 126.85 1065 GLN A CA 1
ATOM 1995 C C . GLN A 1 278 ? -23.558 -31.806 -20.501 1.00 128.49 1065 GLN A C 1
ATOM 1996 O O . GLN A 1 278 ? -22.941 -30.756 -20.680 1.00 127.93 1065 GLN A O 1
ATOM 2002 N N . GLU A 1 279 ? -24.811 -31.847 -20.009 1.00 123.72 1066 GLU A N 1
ATOM 2003 C CA . GLU A 1 279 ? -25.593 -30.681 -19.582 1.00 121.25 1066 GLU A CA 1
ATOM 2004 C C . GLU A 1 279 ? -25.052 -30.115 -18.268 1.00 119.46 1066 GLU A C 1
ATOM 2005 O O . GLU A 1 279 ? -25.309 -28.950 -17.952 1.00 118.13 1066 GLU A O 1
ATOM 2011 N N . MET A 1 280 ? -24.341 -30.951 -17.488 1.00 113.03 1067 MET A N 1
ATOM 2012 C CA . MET A 1 280 ? -23.815 -30.593 -16.172 1.00 108.88 1067 MET A CA 1
ATOM 2013 C C . MET A 1 280 ? -22.362 -30.141 -16.155 1.00 110.84 1067 MET A C 1
ATOM 2014 O O . MET A 1 280 ? -21.522 -30.701 -16.863 1.00 112.18 1067 MET A O 1
ATOM 2019 N N . ARG A 1 281 ? -22.072 -29.158 -15.277 1.00 103.46 1068 ARG A N 1
ATOM 2020 C CA . ARG A 1 281 ? -20.742 -28.609 -15.004 1.00 102.13 1068 ARG A CA 1
ATOM 2021 C C . ARG A 1 281 ? -20.500 -28.785 -13.500 1.00 102.57 1068 ARG A C 1
ATOM 2022 O O . ARG A 1 281 ? -21.423 -28.568 -12.716 1.00 100.45 1068 ARG A O 1
ATOM 2030 N N . PHE A 1 282 ? -19.281 -29.207 -13.098 1.00 98.85 1069 PHE A N 1
ATOM 2031 C CA . PHE A 1 282 ? -18.918 -29.467 -11.691 1.00 96.04 1069 PHE A CA 1
ATOM 2032 C C . PHE A 1 282 ? -17.619 -28.739 -11.256 1.00 100.34 1069 PHE A C 1
ATOM 2033 O O . PHE A 1 282 ? -16.581 -28.913 -11.898 1.00 103.22 1069 PHE A O 1
ATOM 2041 N N . ILE A 1 283 ? -17.684 -27.922 -10.176 1.00 93.28 1070 ILE A N 1
ATOM 2042 C CA . ILE A 1 283 ? -16.532 -27.170 -9.646 1.00 93.27 1070 ILE A CA 1
ATOM 2043 C C . ILE A 1 283 ? -16.212 -27.619 -8.209 1.00 95.97 1070 ILE A C 1
ATOM 2044 O O . ILE A 1 283 ? -16.735 -27.046 -7.253 1.00 93.06 1070 ILE A O 1
ATOM 2049 N N . ILE A 1 284 ? -15.351 -28.632 -8.063 1.00 94.87 1071 ILE A N 1
ATOM 2050 C CA . ILE A 1 284 ? -14.959 -29.176 -6.756 1.00 94.59 1071 ILE A CA 1
ATOM 2051 C C . ILE A 1 284 ? -13.726 -28.427 -6.195 1.00 103.83 1071 ILE A C 1
ATOM 2052 O O . ILE A 1 284 ? -12.812 -28.103 -6.952 1.00 106.15 1071 ILE A O 1
ATOM 2057 N N . ILE A 1 285 ? -13.727 -28.117 -4.878 1.00 102.11 1072 ILE A N 1
ATOM 2058 C CA . ILE A 1 285 ? -12.644 -27.388 -4.194 1.00 105.13 1072 ILE A CA 1
ATOM 2059 C C . ILE A 1 285 ? -12.281 -28.049 -2.841 1.00 111.96 1072 ILE A C 1
ATOM 2060 O O . ILE A 1 285 ? -13.177 -28.433 -2.086 1.00 109.39 1072 ILE A O 1
ATOM 2065 N N . GLY A 1 286 ? -10.974 -28.157 -2.565 1.00 113.46 1073 GLY A N 1
ATOM 2066 C CA . GLY A 1 286 ? -10.425 -28.724 -1.335 1.00 115.50 1073 GLY A CA 1
ATOM 2067 C C . GLY A 1 286 ? -9.056 -29.365 -1.482 1.00 125.96 1073 GLY A C 1
ATOM 2068 O O . GLY A 1 286 ? -8.693 -29.834 -2.564 1.00 128.21 1073 GLY A O 1
ATOM 2069 N N . LYS A 1 287 ? -8.288 -29.396 -0.379 1.00 125.33 1074 LYS A N 1
ATOM 2070 C CA . LYS A 1 287 ? -6.945 -29.979 -0.326 1.00 131.04 1074 LYS A CA 1
ATOM 2071 C C . LYS A 1 287 ? -6.776 -30.810 0.964 1.00 136.84 1074 LYS A C 1
ATOM 2072 O O . LYS A 1 287 ? -5.748 -30.713 1.643 1.00 141.25 1074 LYS A O 1
ATOM 2074 N N . GLY A 1 288 ? -7.783 -31.629 1.272 1.00 129.97 1075 GLY A N 1
ATOM 2075 C CA . GLY A 1 288 ? -7.825 -32.430 2.491 1.00 130.94 1075 GLY A CA 1
ATOM 2076 C C . GLY A 1 288 ? -7.074 -33.745 2.513 1.00 138.64 1075 GLY A C 1
ATOM 2077 O O . GLY A 1 288 ? -6.256 -33.967 3.414 1.00 142.88 1075 GLY A O 1
ATOM 2078 N N . ASP A 1 289 ? -7.383 -34.647 1.563 1.00 133.51 1076 ASP A N 1
ATOM 2079 C CA . ASP A 1 289 ? -6.799 -35.994 1.502 1.00 137.94 1076 ASP A CA 1
ATOM 2080 C C . ASP A 1 289 ? -6.048 -36.241 0.185 1.00 143.22 1076 ASP A C 1
ATOM 2081 O O . ASP A 1 289 ? -6.648 -36.082 -0.882 1.00 139.42 1076 ASP A O 1
ATOM 2086 N N . PRO A 1 290 ? -4.757 -36.664 0.231 1.00 145.39 1077 PRO A N 1
ATOM 2087 C CA . PRO A 1 290 ? -4.026 -36.934 -1.021 1.00 148.84 1077 PRO A CA 1
ATOM 2088 C C . PRO A 1 290 ? -4.694 -37.968 -1.934 1.00 151.31 1077 PRO A C 1
ATOM 2089 O O . PRO A 1 290 ? -4.700 -37.766 -3.148 1.00 150.27 1077 PRO A O 1
ATOM 2093 N N . GLU A 1 291 ? -5.277 -39.049 -1.356 1.00 147.69 1078 GLU A N 1
ATOM 2094 C CA . GLU A 1 291 ? -5.968 -40.108 -2.109 1.00 147.19 1078 GLU A CA 1
ATOM 2095 C C . GLU A 1 291 ? -7.261 -39.608 -2.787 1.00 142.49 1078 GLU A C 1
ATOM 2096 O O . GLU A 1 291 ? -7.583 -40.051 -3.894 1.00 141.66 1078 GLU A O 1
ATOM 2102 N N . LEU A 1 292 ? -7.982 -38.680 -2.127 1.00 132.94 1079 LEU A N 1
ATOM 2103 C CA . LEU A 1 292 ? -9.219 -38.109 -2.656 1.00 126.39 1079 LEU A CA 1
ATOM 2104 C C . LEU A 1 292 ? -8.950 -37.030 -3.698 1.00 128.43 1079 LEU A C 1
ATOM 2105 O O . LEU A 1 292 ? -9.735 -36.895 -4.639 1.00 124.96 1079 LEU A O 1
ATOM 2110 N N . GLU A 1 293 ? -7.821 -36.292 -3.547 1.00 127.70 1080 GLU A N 1
ATOM 2111 C CA . GLU A 1 293 ? -7.344 -35.255 -4.475 1.00 127.54 1080 GLU A CA 1
ATOM 2112 C C . GLU A 1 293 ? -7.035 -35.886 -5.836 1.00 136.00 1080 GLU A C 1
ATOM 2113 O O . GLU A 1 293 ? -7.342 -35.296 -6.873 1.00 133.80 1080 GLU A O 1
ATOM 2119 N N . GLY A 1 294 ? -6.431 -37.078 -5.798 1.00 138.94 1081 GLY A N 1
ATOM 2120 C CA . GLY A 1 294 ? -6.079 -37.880 -6.963 1.00 143.44 1081 GLY A CA 1
ATOM 2121 C C . GLY A 1 294 ? -7.303 -38.389 -7.695 1.00 145.38 1081 GLY A C 1
ATOM 2122 O O . GLY A 1 294 ? -7.344 -38.342 -8.924 1.00 145.87 1081 GLY A O 1
ATOM 2123 N N . TRP A 1 295 ? -8.317 -38.854 -6.936 1.00 139.75 1082 TRP A N 1
ATOM 2124 C CA . TRP A 1 295 ? -9.605 -39.330 -7.451 1.00 137.13 1082 TRP A CA 1
ATOM 2125 C C . TRP A 1 295 ? -10.335 -38.160 -8.138 1.00 135.22 1082 TRP A C 1
ATOM 2126 O O . TRP A 1 295 ? -10.917 -38.348 -9.209 1.00 134.22 1082 TRP A O 1
ATOM 2137 N N . ALA A 1 296 ? -10.262 -36.954 -7.534 1.00 128.11 1083 ALA A N 1
ATOM 2138 C CA . ALA A 1 296 ? -10.874 -35.724 -8.039 1.00 123.31 1083 ALA A CA 1
ATOM 2139 C C . ALA A 1 296 ? -10.254 -35.276 -9.363 1.00 129.00 1083 ALA A C 1
ATOM 2140 O O . ALA A 1 296 ? -10.973 -35.147 -10.359 1.00 127.10 1083 ALA A O 1
ATOM 2142 N N . ARG A 1 297 ? -8.917 -35.084 -9.382 1.00 129.29 1084 ARG A N 1
ATOM 2143 C CA . ARG A 1 297 ? -8.168 -34.653 -10.564 1.00 131.94 1084 ARG A CA 1
ATOM 2144 C C . ARG A 1 297 ? -8.172 -35.696 -11.687 1.00 140.15 1084 ARG A C 1
ATOM 2145 O O . ARG A 1 297 ? -8.045 -35.317 -12.851 1.00 141.66 1084 ARG A O 1
ATOM 2153 N N . SER A 1 298 ? -8.355 -36.994 -11.352 1.00 138.43 1085 SER A N 1
ATOM 2154 C CA . SER A 1 298 ? -8.460 -38.060 -12.350 1.00 141.76 1085 SER A CA 1
ATOM 2155 C C . SER A 1 298 ? -9.774 -37.885 -13.108 1.00 143.23 1085 SER A C 1
ATOM 2156 O O . SER A 1 298 ? -9.818 -38.143 -14.308 1.00 145.35 1085 SER A O 1
ATOM 2159 N N . LEU A 1 299 ? -10.829 -37.405 -12.413 1.00 135.14 1086 LEU A N 1
ATOM 2160 C CA . LEU A 1 299 ? -12.137 -37.138 -13.011 1.00 131.62 1086 LEU A CA 1
ATOM 2161 C C . LEU A 1 299 ? -12.089 -35.856 -13.843 1.00 135.09 1086 LEU A C 1
ATOM 2162 O O . LEU A 1 299 ? -12.828 -35.735 -14.818 1.00 134.23 1086 LEU A O 1
ATOM 2167 N N . GLU A 1 300 ? -11.190 -34.922 -13.481 1.00 132.35 1087 GLU A N 1
ATOM 2168 C CA . GLU A 1 300 ? -10.959 -33.671 -14.208 1.00 132.30 1087 GLU A CA 1
ATOM 2169 C C . GLU A 1 300 ? -10.228 -34.012 -15.524 1.00 140.93 1087 GLU A C 1
ATOM 2170 O O . GLU A 1 300 ? -10.464 -33.376 -16.551 1.00 140.66 1087 GLU A O 1
ATOM 2176 N N . GLU A 1 301 ? -9.352 -35.031 -15.471 1.00 142.09 1088 GLU A N 1
ATOM 2177 C CA . GLU A 1 301 ? -8.561 -35.559 -16.585 1.00 147.71 1088 GLU A CA 1
ATOM 2178 C C . GLU A 1 301 ? -9.444 -36.408 -17.512 1.00 152.17 1088 GLU A C 1
ATOM 2179 O O . GLU A 1 301 ? -9.250 -36.380 -18.728 1.00 155.05 1088 GLU A O 1
ATOM 2185 N N . LYS A 1 302 ? -10.403 -37.168 -16.926 1.00 146.17 1089 LYS A N 1
ATOM 2186 C CA . LYS A 1 302 ? -11.340 -38.053 -17.629 1.00 146.65 1089 LYS A CA 1
ATOM 2187 C C . LYS A 1 302 ? -12.569 -37.321 -18.174 1.00 147.48 1089 LYS A C 1
ATOM 2188 O O . LYS A 1 302 ? -13.198 -37.818 -19.113 1.00 149.03 1089 LYS A O 1
ATOM 2194 N N . HIS A 1 303 ? -12.935 -36.171 -17.576 1.00 139.71 1090 HIS A N 1
ATOM 2195 C CA . HIS A 1 303 ? -14.109 -35.398 -17.988 1.00 136.54 1090 HIS A CA 1
ATOM 2196 C C . HIS A 1 303 ? -13.823 -33.911 -18.020 1.00 138.06 1090 HIS A C 1
ATOM 2197 O O . HIS A 1 303 ? -13.255 -33.367 -17.070 1.00 135.76 1090 HIS A O 1
ATOM 2204 N N . GLY A 1 304 ? -14.249 -33.268 -19.105 1.00 135.10 1091 GLY A N 1
ATOM 2205 C CA . GLY A 1 304 ? -14.083 -31.833 -19.320 1.00 133.74 1091 GLY A CA 1
ATOM 2206 C C . GLY A 1 304 ? -15.140 -30.981 -18.649 1.00 131.49 1091 GLY A C 1
ATOM 2207 O O . GLY A 1 304 ? -15.030 -29.753 -18.657 1.00 130.05 1091 GLY A O 1
ATOM 2208 N N . ASN A 1 305 ? -16.182 -31.644 -18.082 1.00 124.80 1092 ASN A N 1
ATOM 2209 C CA . ASN A 1 305 ? -17.318 -31.066 -17.350 1.00 120.05 1092 ASN A CA 1
ATOM 2210 C C . ASN A 1 305 ? -16.961 -30.862 -15.880 1.00 118.74 1092 ASN A C 1
ATOM 2211 O O . ASN A 1 305 ? -17.779 -30.342 -15.126 1.00 114.91 1092 ASN A O 1
ATOM 2216 N N . VAL A 1 306 ? -15.749 -31.289 -15.478 1.00 115.63 1093 VAL A N 1
ATOM 2217 C CA . VAL A 1 306 ? -15.240 -31.229 -14.110 1.00 113.37 1093 VAL A CA 1
ATOM 2218 C C . VAL A 1 306 ? -14.057 -30.250 -13.994 1.00 118.96 1093 VAL A C 1
ATOM 2219 O O . VAL A 1 306 ? -13.117 -30.320 -14.792 1.00 122.04 1093 VAL A O 1
ATOM 2223 N N . LYS A 1 307 ? -14.132 -29.328 -13.007 1.00 113.34 1094 LYS A N 1
ATOM 2224 C CA . LYS A 1 307 ? -13.116 -28.323 -12.697 1.00 114.77 1094 LYS A CA 1
ATOM 2225 C C . LYS A 1 307 ? -12.714 -28.464 -11.235 1.00 118.78 1094 LYS A C 1
ATOM 2226 O O . LYS A 1 307 ? -13.357 -27.888 -10.357 1.00 115.21 1094 LYS A O 1
ATOM 2228 N N . VAL A 1 308 ? -11.680 -29.270 -10.966 1.00 119.45 1095 VAL A N 1
ATOM 2229 C CA . VAL A 1 308 ? -11.196 -29.477 -9.603 1.00 119.51 1095 VAL A CA 1
ATOM 2230 C C . VAL A 1 308 ? -10.143 -28.417 -9.296 1.00 127.06 1095 VAL A C 1
ATOM 2231 O O . VAL A 1 308 ? -9.208 -28.228 -10.083 1.00 130.78 1095 VAL A O 1
ATOM 2235 N N . ILE A 1 309 ? -10.338 -27.690 -8.179 1.00 122.08 1096 ILE A N 1
ATOM 2236 C CA . ILE A 1 309 ? -9.434 -26.641 -7.706 1.00 124.36 1096 ILE A CA 1
ATOM 2237 C C . ILE A 1 309 ? -8.942 -27.014 -6.298 1.00 129.72 1096 ILE A C 1
ATOM 2238 O O . ILE A 1 309 ? -9.656 -26.804 -5.315 1.00 125.73 1096 ILE A O 1
ATOM 2243 N N . THR A 1 310 ? -7.723 -27.585 -6.213 1.00 131.86 1097 THR A N 1
ATOM 2244 C CA . THR A 1 310 ? -7.084 -27.996 -4.955 1.00 133.83 1097 THR A CA 1
ATOM 2245 C C . THR A 1 310 ? -6.546 -26.761 -4.184 1.00 140.35 1097 THR A C 1
ATOM 2246 O O . THR A 1 310 ? -6.240 -26.864 -2.994 1.00 140.62 1097 THR A O 1
ATOM 2250 N N . GLU A 1 311 ? -6.477 -25.592 -4.863 1.00 138.51 1098 GLU A N 1
ATOM 2251 C CA . GLU A 1 311 ? -6.005 -24.306 -4.334 1.00 140.47 1098 GLU A CA 1
ATOM 2252 C C . GLU A 1 311 ? -6.848 -23.753 -3.181 1.00 141.87 1098 GLU A C 1
ATOM 2253 O O . GLU A 1 311 ? -8.031 -24.088 -3.050 1.00 136.58 1098 GLU A O 1
ATOM 2259 N N . MET A 1 312 ? -6.231 -22.870 -2.368 1.00 142.02 1099 MET A N 1
ATOM 2260 C CA . MET A 1 312 ? -6.896 -22.165 -1.276 1.00 139.52 1099 MET A CA 1
ATOM 2261 C C . MET A 1 312 ? -7.428 -20.862 -1.884 1.00 142.40 1099 MET A C 1
ATOM 2262 O O . MET A 1 312 ? -6.657 -19.932 -2.151 1.00 146.16 1099 MET A O 1
ATOM 2267 N N . LEU A 1 313 ? -8.739 -20.844 -2.178 1.00 133.60 1100 LEU A N 1
ATOM 2268 C CA . LEU A 1 313 ? -9.426 -19.698 -2.770 1.00 131.56 1100 LEU A CA 1
ATOM 2269 C C . LEU A 1 313 ? -9.834 -18.734 -1.672 1.00 132.82 1100 LEU A C 1
ATOM 2270 O O . LEU A 1 313 ? -10.441 -19.150 -0.678 1.00 128.90 1100 LEU A O 1
ATOM 2275 N N . SER A 1 314 ? -9.492 -17.444 -1.852 1.00 131.43 1101 SER A N 1
ATOM 2276 C CA . SER A 1 314 ? -9.828 -16.380 -0.906 1.00 130.90 1101 SER A CA 1
ATOM 2277 C C . SER A 1 314 ? -11.342 -16.172 -0.887 1.00 128.76 1101 SER A C 1
ATOM 2278 O O . SER A 1 314 ? -12.016 -16.491 -1.868 1.00 126.38 1101 SER A O 1
ATOM 2281 N N . ARG A 1 315 ? -11.870 -15.643 0.235 1.00 122.71 1102 ARG A N 1
ATOM 2282 C CA . ARG A 1 315 ? -13.294 -15.346 0.472 1.00 118.05 1102 ARG A CA 1
ATOM 2283 C C . ARG A 1 315 ? -13.913 -14.551 -0.690 1.00 120.27 1102 ARG A C 1
ATOM 2284 O O . ARG A 1 315 ? -15.102 -14.696 -0.976 1.00 116.77 1102 ARG A O 1
ATOM 2292 N N . GLU A 1 316 ? -13.080 -13.738 -1.364 1.00 119.22 1103 GLU A N 1
ATOM 2293 C CA . GLU A 1 316 ? -13.422 -12.892 -2.505 1.00 120.37 1103 GLU A CA 1
ATOM 2294 C C . GLU A 1 316 ? -13.758 -13.726 -3.741 1.00 120.31 1103 GLU A C 1
ATOM 2295 O O . GLU A 1 316 ? -14.572 -13.295 -4.558 1.00 119.43 1103 GLU A O 1
ATOM 2301 N N . PHE A 1 317 ? -13.114 -14.905 -3.882 1.00 115.00 1104 PHE A N 1
ATOM 2302 C CA . PHE A 1 317 ? -13.301 -15.834 -5.001 1.00 113.16 1104 PHE A CA 1
ATOM 2303 C C . PHE A 1 317 ? -14.541 -16.722 -4.831 1.00 110.51 1104 PHE A C 1
ATOM 2304 O O . PHE A 1 317 ? -15.251 -16.948 -5.806 1.00 109.43 1104 PHE A O 1
ATOM 2312 N N . VAL A 1 318 ? -14.785 -17.237 -3.607 1.00 103.19 1105 VAL A N 1
ATOM 2313 C CA . VAL A 1 318 ? -15.913 -18.127 -3.272 1.00 98.60 1105 VAL A CA 1
ATOM 2314 C C . VAL A 1 318 ? -17.273 -17.412 -3.416 1.00 103.14 1105 VAL A C 1
ATOM 2315 O O . VAL A 1 318 ? -18.253 -18.040 -3.820 1.00 101.05 1105 VAL A O 1
ATOM 2319 N N . ARG A 1 319 ? -17.316 -16.099 -3.119 1.00 102.47 1106 ARG A N 1
ATOM 2320 C CA . ARG A 1 319 ? -18.502 -15.249 -3.257 1.00 102.32 1106 ARG A CA 1
ATOM 2321 C C . ARG A 1 319 ? -18.828 -15.088 -4.749 1.00 108.51 1106 ARG A C 1
ATOM 2322 O O . ARG A 1 319 ? -20.006 -15.075 -5.109 1.00 107.79 1106 ARG A O 1
ATOM 2330 N N . GLU A 1 320 ? -17.782 -14.990 -5.609 1.00 107.96 1107 GLU A N 1
ATOM 2331 C CA . GLU A 1 320 ? -17.904 -14.888 -7.074 1.00 109.73 1107 GLU A CA 1
ATOM 2332 C C . GLU A 1 320 ? -18.530 -16.178 -7.610 1.00 109.52 1107 GLU A C 1
ATOM 2333 O O . GLU A 1 320 ? -19.402 -16.130 -8.478 1.00 109.07 1107 GLU A O 1
ATOM 2339 N N . LEU A 1 321 ? -18.089 -17.326 -7.053 1.00 103.07 1108 LEU A N 1
ATOM 2340 C CA . LEU A 1 321 ? -18.545 -18.667 -7.388 1.00 100.20 1108 LEU A CA 1
ATOM 2341 C C . LEU A 1 321 ? -20.005 -18.875 -7.012 1.00 100.66 1108 LEU A C 1
ATOM 2342 O O . LEU A 1 321 ? -20.750 -19.424 -7.821 1.00 100.20 1108 LEU A O 1
ATOM 2347 N N . TYR A 1 322 ? -20.412 -18.454 -5.793 1.00 95.30 1109 TYR A N 1
ATOM 2348 C CA . TYR A 1 322 ? -21.776 -18.647 -5.282 1.00 93.67 1109 TYR A CA 1
ATOM 2349 C C . TYR A 1 322 ? -22.868 -17.921 -6.076 1.00 98.33 1109 TYR A C 1
ATOM 2350 O O . TYR A 1 322 ? -23.972 -18.451 -6.222 1.00 97.12 1109 TYR A O 1
ATOM 2359 N N . GLY A 1 323 ? -22.561 -16.717 -6.548 1.00 97.29 1110 GLY A N 1
ATOM 2360 C CA . GLY A 1 323 ? -23.486 -15.909 -7.337 1.00 99.73 1110 GLY A CA 1
ATOM 2361 C C . GLY A 1 323 ? -23.475 -16.235 -8.822 1.00 106.09 1110 GLY A C 1
ATOM 2362 O O . GLY A 1 323 ? -24.022 -15.475 -9.627 1.00 109.03 1110 GLY A O 1
ATOM 2363 N N . SER A 1 324 ? -22.854 -17.367 -9.200 1.00 100.76 1111 SER A N 1
ATOM 2364 C CA . SER A 1 324 ? -22.757 -17.821 -10.585 1.00 102.07 1111 SER A CA 1
ATOM 2365 C C . SER A 1 324 ? -23.326 -19.237 -10.732 1.00 106.03 1111 SER A C 1
ATOM 2366 O O . SER A 1 324 ? -24.080 -19.499 -11.681 1.00 107.38 1111 SER A O 1
ATOM 2369 N N . VAL A 1 325 ? -22.948 -20.153 -9.797 1.00 99.43 1112 VAL A N 1
ATOM 2370 C CA . VAL A 1 325 ? -23.371 -21.557 -9.811 1.00 97.23 1112 VAL A CA 1
ATOM 2371 C C . VAL A 1 325 ? -24.857 -21.684 -9.457 1.00 98.59 1112 VAL A C 1
ATOM 2372 O O . VAL A 1 325 ? -25.347 -20.951 -8.598 1.00 97.81 1112 VAL A O 1
ATOM 2376 N N . ASP A 1 326 ? -25.569 -22.589 -10.149 1.00 94.40 1113 ASP A N 1
ATOM 2377 C CA . ASP A 1 326 ? -26.994 -22.859 -9.934 1.00 93.88 1113 ASP A CA 1
ATOM 2378 C C . ASP A 1 326 ? -27.195 -23.549 -8.583 1.00 95.22 1113 ASP A C 1
ATOM 2379 O O . ASP A 1 326 ? -28.123 -23.214 -7.843 1.00 94.72 1113 ASP A O 1
ATOM 2384 N N . PHE A 1 327 ? -26.331 -24.539 -8.284 1.00 89.72 1114 PHE A N 1
ATOM 2385 C CA . PHE A 1 327 ? -26.407 -25.350 -7.078 1.00 87.24 1114 PHE A CA 1
ATOM 2386 C C . PHE A 1 327 ? -25.073 -25.506 -6.384 1.00 87.90 1114 PHE A C 1
ATOM 2387 O O . PHE A 1 327 ? -24.019 -25.544 -7.034 1.00 87.97 1114 PHE A O 1
ATOM 2395 N N . VAL A 1 328 ? -25.137 -25.606 -5.045 1.00 80.96 1115 VAL A N 1
ATOM 2396 C CA . VAL A 1 328 ? -23.997 -25.845 -4.174 1.00 79.11 1115 VAL A CA 1
ATOM 2397 C C . VAL A 1 328 ? -24.249 -27.184 -3.503 1.00 81.30 1115 VAL A C 1
ATOM 2398 O O . VAL A 1 328 ? -25.329 -27.404 -2.961 1.00 80.59 1115 VAL A O 1
ATOM 2402 N N . ILE A 1 329 ? -23.303 -28.110 -3.635 1.00 78.57 1116 ILE A N 1
ATOM 2403 C CA . ILE A 1 329 ? -23.420 -29.437 -3.033 1.00 78.93 1116 ILE A CA 1
ATOM 2404 C C . ILE A 1 329 ? -22.653 -29.434 -1.722 1.00 83.19 1116 ILE A C 1
ATOM 2405 O O . ILE A 1 329 ? -21.455 -29.138 -1.713 1.00 83.23 1116 ILE A O 1
ATOM 2410 N N . ILE A 1 330 ? -23.383 -29.667 -0.606 1.00 80.04 1117 ILE A N 1
ATOM 2411 C CA . ILE A 1 330 ? -22.861 -29.726 0.770 1.00 79.82 1117 ILE A CA 1
ATOM 2412 C C . ILE A 1 330 ? -23.142 -31.164 1.260 1.00 89.21 1117 ILE A C 1
ATOM 2413 O O . ILE A 1 330 ? -24.142 -31.398 1.950 1.00 89.55 1117 ILE A O 1
ATOM 2418 N N . PRO A 1 331 ? -22.313 -32.160 0.855 1.00 89.03 1118 PRO A N 1
ATOM 2419 C CA . PRO A 1 331 ? -22.610 -33.550 1.222 1.00 91.46 1118 PRO A CA 1
ATOM 2420 C C . PRO A 1 331 ? -21.923 -34.016 2.511 1.00 97.57 1118 PRO A C 1
ATOM 2421 O O . PRO A 1 331 ? -21.194 -35.013 2.498 1.00 100.77 1118 PRO A O 1
ATOM 2425 N N . SER A 1 332 ? -22.175 -33.311 3.630 1.00 92.32 1119 SER A N 1
ATOM 2426 C CA . SER A 1 332 ? -21.580 -33.645 4.927 1.00 93.43 1119 SER A CA 1
ATOM 2427 C C . SER A 1 332 ? -22.194 -34.877 5.605 1.00 99.57 1119 SER A C 1
ATOM 2428 O O . SER A 1 332 ? -23.378 -35.165 5.427 1.00 98.37 1119 SER A O 1
ATOM 2431 N N . TYR A 1 333 ? -21.361 -35.610 6.370 1.00 99.53 1120 TYR A N 1
ATOM 2432 C CA . TYR A 1 333 ? -21.753 -36.748 7.209 1.00 102.91 1120 TYR A CA 1
ATOM 2433 C C . TYR A 1 333 ? -22.189 -36.135 8.549 1.00 108.66 1120 TYR A C 1
ATOM 2434 O O . TYR A 1 333 ? -23.175 -36.564 9.142 1.00 109.06 1120 TYR A O 1
ATOM 2443 N N . PHE A 1 334 ? -21.437 -35.112 9.006 1.00 106.31 1121 PHE A N 1
ATOM 2444 C CA . PHE A 1 334 ? -21.661 -34.334 10.219 1.00 106.55 1121 PHE A CA 1
ATOM 2445 C C . PHE A 1 334 ? -21.374 -32.858 9.897 1.00 109.71 1121 PHE A C 1
ATOM 2446 O O . PHE A 1 334 ? -20.296 -32.535 9.383 1.00 109.31 1121 PHE A O 1
ATOM 2454 N N . GLU A 1 335 ? -22.386 -31.987 10.119 1.00 105.63 1122 GLU A N 1
ATOM 2455 C CA . GLU A 1 335 ? -22.346 -30.531 9.894 1.00 103.25 1122 GLU A CA 1
ATOM 2456 C C . GLU A 1 335 ? -23.238 -29.819 10.929 1.00 105.80 1122 GLU A C 1
ATOM 2457 O O . GLU A 1 335 ? -24.446 -29.670 10.716 1.00 104.57 1122 GLU A O 1
ATOM 2463 N N . PRO A 1 336 ? -22.660 -29.402 12.071 1.00 102.63 1123 PRO A N 1
ATOM 2464 C CA . PRO A 1 336 ? -23.487 -28.811 13.136 1.00 102.78 1123 PRO A CA 1
ATOM 2465 C C . PRO A 1 336 ? -24.070 -27.431 12.859 1.00 104.22 1123 PRO A C 1
ATOM 2466 O O . PRO A 1 336 ? -25.082 -27.078 13.468 1.00 104.12 1123 PRO A O 1
ATOM 2470 N N . PHE A 1 337 ? -23.437 -26.651 11.973 1.00 99.30 1124 PHE A N 1
ATOM 2471 C CA . PHE A 1 337 ? -23.875 -25.287 11.677 1.00 97.85 1124 PHE A CA 1
ATOM 2472 C C . PHE A 1 337 ? -24.319 -25.093 10.232 1.00 96.41 1124 PHE A C 1
ATOM 2473 O O . PHE A 1 337 ? -25.407 -24.567 10.002 1.00 94.60 1124 PHE A O 1
ATOM 2481 N N . GLY A 1 338 ? -23.483 -25.509 9.286 1.00 91.40 1125 GLY A N 1
ATOM 2482 C CA . GLY A 1 338 ? -23.776 -25.384 7.863 1.00 89.65 1125 GLY A CA 1
ATOM 2483 C C . GLY A 1 338 ? -23.706 -23.952 7.379 1.00 90.93 1125 GLY A C 1
ATOM 2484 O O . GLY A 1 338 ? -24.646 -23.464 6.743 1.00 89.86 1125 GLY A O 1
ATOM 2485 N N . LEU A 1 339 ? -22.593 -23.271 7.704 1.00 86.14 1126 LEU A N 1
ATOM 2486 C CA . LEU A 1 339 ? -22.337 -21.892 7.307 1.00 85.54 1126 LEU A CA 1
ATOM 2487 C C . LEU A 1 339 ? -22.271 -21.756 5.763 1.00 86.18 1126 LEU A C 1
ATOM 2488 O O . LEU A 1 339 ? -22.820 -20.793 5.218 1.00 85.56 1126 LEU A O 1
ATOM 2493 N N . VAL A 1 340 ? -21.645 -22.753 5.076 1.00 80.59 1127 VAL A N 1
ATOM 2494 C CA . VAL A 1 340 ? -21.500 -22.872 3.612 1.00 78.96 1127 VAL A CA 1
ATOM 2495 C C . VAL A 1 340 ? -22.876 -22.786 2.948 1.00 80.83 1127 VAL A C 1
ATOM 2496 O O . VAL A 1 340 ? -23.012 -22.095 1.949 1.00 81.69 1127 VAL A O 1
ATOM 2500 N N . ALA A 1 341 ? -23.891 -23.464 3.512 1.00 75.66 1128 ALA A N 1
ATOM 2501 C CA . ALA A 1 341 ? -25.266 -23.424 3.016 1.00 74.74 1128 ALA A CA 1
ATOM 2502 C C . ALA A 1 341 ? -25.835 -21.996 3.145 1.00 78.42 1128 ALA A C 1
ATOM 2503 O O . ALA A 1 341 ? -26.396 -21.466 2.189 1.00 78.06 1128 ALA A O 1
ATOM 2505 N N . LEU A 1 342 ? -25.640 -21.360 4.309 1.00 74.62 1129 LEU A N 1
ATOM 2506 C CA . LEU A 1 342 ? -26.161 -20.024 4.563 1.00 74.69 1129 LEU A CA 1
ATOM 2507 C C . LEU A 1 342 ? -25.527 -18.973 3.680 1.00 80.30 1129 LEU A C 1
ATOM 2508 O O . LEU A 1 342 ? -26.254 -18.267 2.979 1.00 81.82 1129 LEU A O 1
ATOM 2513 N N . GLU A 1 343 ? -24.185 -18.897 3.665 1.00 75.73 1130 GLU A N 1
ATOM 2514 C CA . GLU A 1 343 ? -23.458 -17.916 2.859 1.00 75.88 1130 GLU A CA 1
ATOM 2515 C C . GLU A 1 343 ? -23.670 -18.126 1.324 1.00 78.00 1130 GLU A C 1
ATOM 2516 O O . GLU A 1 343 ? -23.657 -17.141 0.580 1.00 79.15 1130 GLU A O 1
ATOM 2522 N N . ALA A 1 344 ? -23.941 -19.384 0.883 1.00 72.04 1131 ALA A N 1
ATOM 2523 C CA . ALA A 1 344 ? -24.213 -19.745 -0.518 1.00 71.83 1131 ALA A CA 1
ATOM 2524 C C . ALA A 1 344 ? -25.610 -19.317 -0.925 1.00 77.07 1131 ALA A C 1
ATOM 2525 O O . ALA A 1 344 ? -25.781 -18.778 -2.010 1.00 77.45 1131 ALA A O 1
ATOM 2527 N N . MET A 1 345 ? -26.604 -19.559 -0.046 1.00 75.69 1132 MET A N 1
ATOM 2528 C CA . MET A 1 345 ? -28.021 -19.212 -0.210 1.00 77.55 1132 MET A CA 1
ATOM 2529 C C . MET A 1 345 ? -28.234 -17.703 -0.279 1.00 86.01 1132 MET A C 1
ATOM 2530 O O . MET A 1 345 ? -29.194 -17.263 -0.905 1.00 88.01 1132 MET A O 1
ATOM 2535 N N . CYS A 1 346 ? -27.352 -16.917 0.370 1.00 84.95 1133 CYS A N 1
ATOM 2536 C CA . CYS A 1 346 ? -27.404 -15.453 0.397 1.00 88.82 1133 CYS A CA 1
ATOM 2537 C C . CYS A 1 346 ? -27.141 -14.868 -0.989 1.00 95.98 1133 CYS A C 1
ATOM 2538 O O . CYS A 1 346 ? -27.749 -13.862 -1.356 1.00 97.94 1133 CYS A O 1
ATOM 2541 N N . LEU A 1 347 ? -26.249 -15.528 -1.755 1.00 93.16 1134 LEU A N 1
ATOM 2542 C CA . LEU A 1 347 ? -25.820 -15.145 -3.104 1.00 95.15 1134 LEU A CA 1
ATOM 2543 C C . LEU A 1 347 ? -26.657 -15.769 -4.252 1.00 100.59 1134 LEU A C 1
ATOM 2544 O O . LEU A 1 347 ? -26.520 -15.347 -5.411 1.00 103.62 1134 LEU A O 1
ATOM 2549 N N . GLY A 1 348 ? -27.531 -16.724 -3.919 1.00 94.52 1135 GLY A N 1
ATOM 2550 C CA . GLY A 1 348 ? -28.440 -17.332 -4.883 1.00 94.85 1135 GLY A CA 1
ATOM 2551 C C . GLY A 1 348 ? -28.257 -18.791 -5.242 1.00 96.33 1135 GLY A C 1
ATOM 2552 O O . GLY A 1 348 ? -29.076 -19.318 -5.996 1.00 97.89 1135 GLY A O 1
ATOM 2553 N N . ALA A 1 349 ? -27.195 -19.463 -4.743 1.00 88.81 1136 ALA A N 1
ATOM 2554 C CA . ALA A 1 349 ? -26.969 -20.883 -5.048 1.00 86.44 1136 ALA A CA 1
ATOM 2555 C C . ALA A 1 349 ? -27.961 -21.769 -4.278 1.00 88.33 1136 ALA A C 1
ATOM 2556 O O . ALA A 1 349 ? -28.149 -21.580 -3.081 1.00 87.91 1136 ALA A O 1
ATOM 2558 N N . ILE A 1 350 ? -28.644 -22.677 -4.983 1.00 85.01 1137 ILE A N 1
ATOM 2559 C CA . ILE A 1 350 ? -29.634 -23.578 -4.398 1.00 84.49 1137 ILE A CA 1
ATOM 2560 C C . ILE A 1 350 ? -28.907 -24.781 -3.778 1.00 86.20 1137 ILE A C 1
ATOM 2561 O O . ILE A 1 350 ? -28.292 -25.565 -4.499 1.00 86.51 1137 ILE A O 1
ATOM 2566 N N . PRO A 1 351 ? -28.956 -24.947 -2.444 1.00 80.84 1138 PRO A N 1
ATOM 2567 C CA . PRO A 1 351 ? -28.220 -26.056 -1.833 1.00 79.52 1138 PRO A CA 1
ATOM 2568 C C . PRO A 1 351 ? -28.761 -27.460 -2.094 1.00 85.08 1138 PRO A C 1
ATOM 2569 O O . PRO A 1 351 ? -29.972 -27.680 -2.170 1.00 87.08 1138 PRO A O 1
ATOM 2573 N N . ILE A 1 352 ? -27.829 -28.403 -2.247 1.00 80.09 1139 ILE A N 1
ATOM 2574 C CA . ILE A 1 352 ? -28.078 -29.829 -2.323 1.00 81.24 1139 ILE A CA 1
ATOM 2575 C C . ILE A 1 352 ? -27.253 -30.312 -1.130 1.00 84.59 1139 ILE A C 1
ATOM 2576 O O . ILE A 1 352 ? -26.026 -30.388 -1.218 1.00 84.50 1139 ILE A O 1
ATOM 2581 N N . ALA A 1 353 ? -27.900 -30.509 0.019 1.00 80.41 1140 ALA A N 1
ATOM 2582 C CA . ALA A 1 353 ? -27.164 -30.905 1.211 1.00 80.24 1140 ALA A CA 1
ATOM 2583 C C . ALA A 1 353 ? -27.705 -32.166 1.850 1.00 87.86 1140 ALA A C 1
ATOM 2584 O O . ALA A 1 353 ? -28.824 -32.579 1.548 1.00 89.31 1140 ALA A O 1
ATOM 2586 N N . SER A 1 354 ? -26.902 -32.791 2.722 1.00 85.47 1141 SER A N 1
ATOM 2587 C CA . SER A 1 354 ? -27.330 -33.968 3.470 1.00 88.32 1141 SER A CA 1
ATOM 2588 C C . SER A 1 354 ? -28.216 -33.477 4.636 1.00 92.02 1141 SER A C 1
ATOM 2589 O O . SER A 1 354 ? -27.924 -32.425 5.212 1.00 89.66 1141 SER A O 1
ATOM 2592 N N . ALA A 1 355 ? -29.320 -34.199 4.946 1.00 90.47 1142 ALA A N 1
ATOM 2593 C CA . ALA A 1 355 ? -30.241 -33.848 6.035 1.00 90.68 1142 ALA A CA 1
ATOM 2594 C C . ALA A 1 355 ? -29.538 -34.225 7.348 1.00 96.09 1142 ALA A C 1
ATOM 2595 O O . ALA A 1 355 ? -29.824 -35.259 7.960 1.00 98.85 1142 ALA A O 1
ATOM 2597 N N . VAL A 1 356 ? -28.548 -33.393 7.724 1.00 90.34 1143 VAL A N 1
ATOM 2598 C CA . VAL A 1 356 ? -27.640 -33.577 8.851 1.00 90.53 1143 VAL A CA 1
ATOM 2599 C C . VAL A 1 356 ? -27.432 -32.257 9.583 1.00 93.12 1143 VAL A C 1
ATOM 2600 O O . VAL A 1 356 ? -27.194 -31.233 8.941 1.00 90.29 1143 VAL A O 1
ATOM 2604 N N . GLY A 1 357 ? -27.503 -32.322 10.917 1.00 92.06 1144 GLY A N 1
ATOM 2605 C CA . GLY A 1 357 ? -27.292 -31.216 11.845 1.00 90.94 1144 GLY A CA 1
ATOM 2606 C C . GLY A 1 357 ? -27.938 -29.907 11.454 1.00 93.58 1144 GLY A C 1
ATOM 2607 O O . GLY A 1 357 ? -29.163 -29.833 11.310 1.00 94.60 1144 GLY A O 1
ATOM 2608 N N . GLY A 1 358 ? -27.087 -28.899 11.256 1.00 87.85 1145 GLY A N 1
ATOM 2609 C CA . GLY A 1 358 ? -27.453 -27.534 10.884 1.00 85.72 1145 GLY A CA 1
ATOM 2610 C C . GLY A 1 358 ? -28.118 -27.363 9.533 1.00 86.98 1145 GLY A C 1
ATOM 2611 O O . GLY A 1 358 ? -28.889 -26.421 9.351 1.00 85.36 1145 GLY A O 1
ATOM 2612 N N . LEU A 1 359 ? -27.833 -28.273 8.579 1.00 83.57 1146 LEU A N 1
ATOM 2613 C CA . LEU A 1 359 ? -28.391 -28.268 7.212 1.00 82.27 1146 LEU A CA 1
ATOM 2614 C C . LEU A 1 359 ? -29.880 -28.644 7.220 1.00 87.67 1146 LEU A C 1
ATOM 2615 O O . LEU A 1 359 ? -30.647 -28.152 6.391 1.00 85.76 1146 LEU A O 1
ATOM 2620 N N . ARG A 1 360 ? -30.280 -29.491 8.187 1.00 87.77 1147 ARG A N 1
ATOM 2621 C CA . ARG A 1 360 ? -31.651 -29.948 8.391 1.00 90.91 1147 ARG A CA 1
ATOM 2622 C C . ARG A 1 360 ? -32.525 -28.809 8.954 1.00 96.84 1147 ARG A C 1
ATOM 2623 O O . ARG A 1 360 ? -33.737 -28.789 8.731 1.00 99.27 1147 ARG A O 1
ATOM 2631 N N . ASP A 1 361 ? -31.897 -27.865 9.673 1.00 92.07 1148 ASP A N 1
ATOM 2632 C CA . ASP A 1 361 ? -32.527 -26.712 10.316 1.00 92.74 1148 ASP A CA 1
ATOM 2633 C C . ASP A 1 361 ? -32.792 -25.564 9.346 1.00 94.74 1148 ASP A C 1
ATOM 2634 O O . ASP A 1 361 ? -33.889 -25.007 9.342 1.00 95.46 1148 ASP A O 1
ATOM 2639 N N . ILE A 1 362 ? -31.779 -25.209 8.539 1.00 89.92 1149 ILE A N 1
ATOM 2640 C CA . ILE A 1 362 ? -31.801 -24.130 7.548 1.00 89.83 1149 ILE A CA 1
ATOM 2641 C C . ILE A 1 362 ? -32.750 -24.417 6.363 1.00 97.25 1149 ILE A C 1
ATOM 2642 O O . ILE A 1 362 ? -33.765 -23.737 6.200 1.00 99.02 1149 ILE A O 1
ATOM 2647 N N . ILE A 1 363 ? -32.373 -25.396 5.526 1.00 94.48 1150 ILE A N 1
ATOM 2648 C CA . ILE A 1 363 ? -33.024 -25.779 4.277 1.00 96.24 1150 ILE A CA 1
ATOM 2649 C C . ILE A 1 363 ? -34.461 -26.278 4.480 1.00 107.59 1150 ILE A C 1
ATOM 2650 O O . ILE A 1 363 ? -34.719 -27.102 5.364 1.00 109.30 1150 ILE A O 1
ATOM 2655 N N . THR A 1 364 ? -35.390 -25.737 3.657 1.00 108.03 1151 THR A N 1
ATOM 2656 C CA . THR A 1 364 ? -36.806 -26.109 3.585 1.00 112.51 1151 THR A CA 1
ATOM 2657 C C . THR A 1 364 ? -37.109 -26.646 2.183 1.00 117.51 1151 THR A C 1
ATOM 2658 O O . THR A 1 364 ? -36.197 -26.744 1.358 1.00 114.50 1151 THR A O 1
ATOM 2662 N N . ASN A 1 365 ? -38.380 -26.995 1.917 1.00 118.75 1152 ASN A N 1
ATOM 2663 C CA . ASN A 1 365 ? -38.813 -27.495 0.612 1.00 120.94 1152 ASN A CA 1
ATOM 2664 C C . ASN A 1 365 ? -38.624 -26.398 -0.443 1.00 123.09 1152 ASN A C 1
ATOM 2665 O O . ASN A 1 365 ? -38.135 -26.684 -1.537 1.00 122.10 1152 ASN A O 1
ATOM 2670 N N . GLU A 1 366 ? -38.957 -25.137 -0.081 1.00 119.15 1153 GLU A N 1
ATOM 2671 C CA . GLU A 1 366 ? -38.847 -23.961 -0.947 1.00 118.68 1153 GLU A CA 1
ATOM 2672 C C . GLU A 1 366 ? -37.412 -23.417 -1.118 1.00 117.44 1153 GLU A C 1
ATOM 2673 O O . GLU A 1 366 ? -37.175 -22.639 -2.051 1.00 117.09 1153 GLU A O 1
ATOM 2679 N N . THR A 1 367 ? -36.460 -23.823 -0.234 1.00 110.38 1154 THR A N 1
ATOM 2680 C CA . THR A 1 367 ? -35.073 -23.316 -0.251 1.00 106.24 1154 THR A CA 1
ATOM 2681 C C . THR A 1 367 ? -33.977 -24.361 -0.538 1.00 105.38 1154 THR A C 1
ATOM 2682 O O . THR A 1 367 ? -32.799 -24.072 -0.311 1.00 101.91 1154 THR A O 1
ATOM 2686 N N . GLY A 1 368 ? -34.344 -25.534 -1.046 1.00 102.11 1155 GLY A N 1
ATOM 2687 C CA . GLY A 1 368 ? -33.337 -26.537 -1.362 1.00 99.56 1155 GLY A CA 1
ATOM 2688 C C . GLY A 1 368 ? -33.750 -27.988 -1.303 1.00 103.36 1155 GLY A C 1
ATOM 2689 O O . GLY A 1 368 ? -34.898 -28.315 -0.985 1.00 105.80 1155 GLY A O 1
ATOM 2690 N N . ILE A 1 369 ? -32.771 -28.862 -1.605 1.00 97.32 1156 ILE A N 1
ATOM 2691 C CA . ILE A 1 369 ? -32.886 -30.320 -1.705 1.00 97.99 1156 ILE A CA 1
ATOM 2692 C C . ILE A 1 369 ? -32.084 -30.991 -0.582 1.00 98.89 1156 ILE A C 1
ATOM 2693 O O . ILE A 1 369 ? -30.877 -30.762 -0.465 1.00 95.64 1156 ILE A O 1
ATOM 2698 N N . LEU A 1 370 ? -32.753 -31.810 0.243 1.00 97.17 1157 LEU A N 1
ATOM 2699 C CA . LEU A 1 370 ? -32.077 -32.513 1.339 1.00 96.78 1157 LEU A CA 1
ATOM 2700 C C . LEU A 1 370 ? -31.942 -34.007 1.059 1.00 104.32 1157 LEU A C 1
ATOM 2701 O O . LEU A 1 370 ? -32.922 -34.752 1.126 1.00 107.61 1157 LEU A O 1
ATOM 2706 N N . VAL A 1 371 ? -30.724 -34.429 0.705 1.00 100.34 1158 VAL A N 1
ATOM 2707 C CA . VAL A 1 371 ? -30.394 -35.823 0.395 1.00 103.03 1158 VAL A CA 1
ATOM 2708 C C . VAL A 1 371 ? -30.043 -36.572 1.691 1.00 110.26 1158 VAL A C 1
ATOM 2709 O O . VAL A 1 371 ? -29.871 -35.934 2.732 1.00 108.87 1158 VAL A O 1
ATOM 2713 N N . LYS A 1 372 ? -29.936 -37.910 1.639 1.00 110.45 1159 LYS A N 1
ATOM 2714 C CA . LYS A 1 372 ? -29.533 -38.653 2.827 1.00 111.84 1159 LYS A CA 1
ATOM 2715 C C . LYS A 1 372 ? -28.015 -38.814 2.813 1.00 115.14 1159 LYS A C 1
ATOM 2716 O O . LYS A 1 372 ? -27.439 -39.092 1.752 1.00 115.71 1159 LYS A O 1
ATOM 2722 N N . ALA A 1 373 ? -27.369 -38.581 3.977 1.00 109.85 1160 ALA A N 1
ATOM 2723 C CA . ALA A 1 373 ? -25.916 -38.643 4.151 1.00 108.79 1160 ALA A CA 1
ATOM 2724 C C . ALA A 1 373 ? -25.331 -40.033 3.911 1.00 117.35 1160 ALA A C 1
ATOM 2725 O O . ALA A 1 373 ? -25.860 -41.022 4.426 1.00 120.80 1160 ALA A O 1
ATOM 2727 N N . GLY A 1 374 ? -24.262 -40.086 3.112 1.00 114.55 1161 GLY A N 1
ATOM 2728 C CA . GLY A 1 374 ? -23.527 -41.313 2.808 1.00 119.04 1161 GLY A CA 1
ATOM 2729 C C . GLY A 1 374 ? -23.817 -42.040 1.507 1.00 125.70 1161 GLY A C 1
ATOM 2730 O O . GLY A 1 374 ? -22.915 -42.699 0.974 1.00 127.87 1161 GLY A O 1
ATOM 2731 N N . ASP A 1 375 ? -25.076 -41.988 1.008 1.00 122.12 1162 ASP A N 1
ATOM 2732 C CA . ASP A 1 375 ? -25.434 -42.693 -0.229 1.00 124.55 1162 ASP A CA 1
ATOM 2733 C C . ASP A 1 375 ? -25.249 -41.809 -1.469 1.00 123.53 1162 ASP A C 1
ATOM 2734 O O . ASP A 1 375 ? -25.876 -40.747 -1.568 1.00 120.03 1162 ASP A O 1
ATOM 2739 N N . PRO A 1 376 ? -24.364 -42.224 -2.409 1.00 119.67 1163 PRO A N 1
ATOM 2740 C CA . PRO A 1 376 ? -24.125 -41.411 -3.612 1.00 116.57 1163 PRO A CA 1
ATOM 2741 C C . PRO A 1 376 ? -25.260 -41.510 -4.629 1.00 120.40 1163 PRO A C 1
ATOM 2742 O O . PRO A 1 376 ? -25.427 -40.594 -5.433 1.00 117.99 1163 PRO A O 1
ATOM 2746 N N . GLY A 1 377 ? -26.032 -42.600 -4.566 1.00 119.50 1164 GLY A N 1
ATOM 2747 C CA . GLY A 1 377 ? -27.207 -42.826 -5.401 1.00 120.72 1164 GLY A CA 1
ATOM 2748 C C . GLY A 1 377 ? -28.302 -41.834 -5.064 1.00 121.22 1164 GLY A C 1
ATOM 2749 O O . GLY A 1 377 ? -29.029 -41.379 -5.949 1.00 119.58 1164 GLY A O 1
ATOM 2750 N N . GLU A 1 378 ? -28.393 -41.471 -3.763 1.00 117.00 1165 GLU A N 1
ATOM 2751 C CA . GLU A 1 378 ? -29.299 -40.461 -3.203 1.00 114.44 1165 GLU A CA 1
ATOM 2752 C C . GLU A 1 378 ? -28.898 -39.067 -3.721 1.00 112.91 1165 GLU A C 1
ATOM 2753 O O . GLU A 1 378 ? -29.772 -38.244 -4.012 1.00 111.46 1165 GLU A O 1
ATOM 2759 N N . LEU A 1 379 ? -27.574 -38.816 -3.843 1.00 106.42 1166 LEU A N 1
ATOM 2760 C CA . LEU A 1 379 ? -27.040 -37.552 -4.336 1.00 102.61 1166 LEU A CA 1
ATOM 2761 C C . LEU A 1 379 ? -27.208 -37.427 -5.847 1.00 108.11 1166 LEU A C 1
ATOM 2762 O O . LEU A 1 379 ? -27.730 -36.413 -6.305 1.00 106.64 1166 LEU A O 1
ATOM 2767 N N . ALA A 1 380 ? -26.775 -38.454 -6.613 1.00 107.52 1167 ALA A N 1
ATOM 2768 C CA . ALA A 1 380 ? -26.862 -38.504 -8.074 1.00 109.04 1167 ALA A CA 1
ATOM 2769 C C . ALA A 1 380 ? -28.292 -38.244 -8.571 1.00 115.17 1167 ALA A C 1
ATOM 2770 O O . ALA A 1 380 ? -28.479 -37.480 -9.522 1.00 114.14 1167 ALA A O 1
ATOM 2772 N N . ASN A 1 381 ? -29.294 -38.835 -7.886 1.00 114.40 1168 ASN A N 1
ATOM 2773 C CA . ASN A 1 381 ? -30.720 -38.694 -8.197 1.00 116.18 1168 ASN A CA 1
ATOM 2774 C C . ASN A 1 381 ? -31.227 -37.264 -7.967 1.00 116.94 1168 ASN A C 1
ATOM 2775 O O . ASN A 1 381 ? -32.144 -36.831 -8.670 1.00 118.10 1168 ASN A O 1
ATOM 2780 N N . ALA A 1 382 ? -30.623 -36.540 -6.986 1.00 109.04 1169 ALA A N 1
ATOM 2781 C CA . ALA A 1 382 ? -30.932 -35.147 -6.637 1.00 105.05 1169 ALA A CA 1
ATOM 2782 C C . ALA A 1 382 ? -30.357 -34.171 -7.666 1.00 105.62 1169 ALA A C 1
ATOM 2783 O O . ALA A 1 382 ? -31.017 -33.189 -7.995 1.00 104.34 1169 ALA A O 1
ATOM 2785 N N . ILE A 1 383 ? -29.129 -34.444 -8.167 1.00 101.14 1170 ILE A N 1
ATOM 2786 C CA . ILE A 1 383 ? -28.432 -33.663 -9.198 1.00 99.98 1170 ILE A CA 1
ATOM 2787 C C . ILE A 1 383 ? -29.242 -33.744 -10.523 1.00 107.64 1170 ILE A C 1
ATOM 2788 O O . ILE A 1 383 ? -29.314 -32.762 -11.262 1.00 106.62 1170 ILE A O 1
ATOM 2793 N N . LEU A 1 384 ? -29.900 -34.896 -10.770 1.00 108.94 1171 LEU A N 1
ATOM 2794 C CA . LEU A 1 384 ? -30.774 -35.111 -11.925 1.00 113.23 1171 LEU A CA 1
ATOM 2795 C C . LEU A 1 384 ? -32.058 -34.281 -11.754 1.00 119.57 1171 LEU A C 1
ATOM 2796 O O . LEU A 1 384 ? -32.497 -33.636 -12.707 1.00 120.87 1171 LEU A O 1
ATOM 2798 N N . LYS A 1 385 ? -32.625 -34.267 -10.522 1.00 116.86 1172 LYS A N 1
ATOM 2799 C CA . LYS A 1 385 ? -33.824 -33.506 -10.130 1.00 117.79 1172 LYS A CA 1
ATOM 2800 C C . LYS A 1 385 ? -33.557 -31.998 -10.244 1.00 120.50 1172 LYS A C 1
ATOM 2801 O O . LYS A 1 385 ? -34.448 -31.237 -10.637 1.00 121.47 1172 LYS A O 1
ATOM 2807 N N . ALA A 1 386 ? -32.310 -31.589 -9.912 1.00 114.83 1173 ALA A N 1
ATOM 2808 C CA . ALA A 1 386 ? -31.795 -30.223 -9.965 1.00 113.08 1173 ALA A CA 1
ATOM 2809 C C . ALA A 1 386 ? -31.786 -29.725 -11.410 1.00 121.55 1173 ALA A C 1
ATOM 2810 O O . ALA A 1 386 ? -32.197 -28.591 -11.670 1.00 122.10 1173 ALA A O 1
ATOM 2812 N N . LEU A 1 387 ? -31.346 -30.597 -12.347 1.00 120.82 1174 LEU A N 1
ATOM 2813 C CA . LEU A 1 387 ? -31.287 -30.350 -13.786 1.00 123.67 1174 LEU A CA 1
ATOM 2814 C C . LEU A 1 387 ? -32.704 -30.180 -14.358 1.00 133.19 1174 LEU A C 1
ATOM 2815 O O . LEU A 1 387 ? -32.920 -29.307 -15.201 1.00 134.42 1174 LEU A O 1
ATOM 2820 N N . GLU A 1 388 ? -33.660 -31.011 -13.890 1.00 133.16 1175 GLU A N 1
ATOM 2821 C CA . GLU A 1 388 ? -35.062 -30.982 -14.312 1.00 138.23 1175 GLU A CA 1
ATOM 2822 C C . GLU A 1 388 ? -35.738 -29.667 -13.905 1.00 144.12 1175 GLU A C 1
ATOM 2823 O O . GLU A 1 388 ? -36.604 -29.179 -14.632 1.00 147.24 1175 GLU A O 1
ATOM 2829 N N . LEU A 1 389 ? -35.333 -29.100 -12.752 1.00 138.68 1176 LEU A N 1
ATOM 2830 C CA . LEU A 1 389 ? -35.850 -27.828 -12.242 1.00 139.14 1176 LEU A CA 1
ATOM 2831 C C . LEU A 1 389 ? -35.210 -26.642 -12.953 1.00 144.58 1176 LEU A C 1
ATOM 2832 O O . LEU A 1 389 ? -35.864 -25.611 -13.116 1.00 146.80 1176 LEU A O 1
ATOM 2837 N N . SER A 1 390 ? -33.933 -26.793 -13.361 1.00 139.80 1177 SER A N 1
ATOM 2838 C CA . SER A 1 390 ? -33.097 -25.770 -13.999 1.00 139.61 1177 SER A CA 1
ATOM 2839 C C . SER A 1 390 ? -33.662 -25.157 -15.290 1.00 146.52 1177 SER A C 1
ATOM 2840 O O . SER A 1 390 ? -33.531 -23.945 -15.486 1.00 145.91 1177 SER A O 1
ATOM 2843 N N . ARG A 1 391 ? -34.270 -25.983 -16.164 1.00 146.83 1178 ARG A N 1
ATOM 2844 C CA . ARG A 1 391 ? -34.839 -25.550 -17.452 1.00 151.66 1178 ARG A CA 1
ATOM 2845 C C . ARG A 1 391 ? -35.945 -24.480 -17.307 1.00 158.54 1178 ARG A C 1
ATOM 2846 O O . ARG A 1 391 ? -36.115 -23.654 -18.211 1.00 161.74 1178 ARG A O 1
ATOM 2854 N N . SER A 1 392 ? -36.663 -24.486 -16.162 1.00 153.21 1179 SER A N 1
ATOM 2855 C CA . SER A 1 392 ? -37.741 -23.547 -15.840 1.00 155.43 1179 SER A CA 1
ATOM 2856 C C . SER A 1 392 ? -37.217 -22.304 -15.079 1.00 155.12 1179 SER A C 1
ATOM 2857 O O . SER A 1 392 ? -36.001 -22.163 -14.902 1.00 150.68 1179 SER A O 1
ATOM 2860 N N . ASP A 1 393 ? -38.132 -21.398 -14.654 1.00 153.08 1180 ASP A N 1
ATOM 2861 C CA . ASP A 1 393 ? -37.804 -20.160 -13.944 1.00 150.64 1180 ASP A CA 1
ATOM 2862 C C . ASP A 1 393 ? -37.244 -20.405 -12.543 1.00 148.14 1180 ASP A C 1
ATOM 2863 O O . ASP A 1 393 ? -37.995 -20.579 -11.575 1.00 147.90 1180 ASP A O 1
ATOM 2865 N N . LEU A 1 394 ? -35.907 -20.416 -12.449 1.00 139.65 1181 LEU A N 1
ATOM 2866 C CA . LEU A 1 394 ? -35.173 -20.618 -11.201 1.00 134.40 1181 LEU A CA 1
ATOM 2867 C C . LEU A 1 394 ? -35.082 -19.308 -10.395 1.00 136.20 1181 LEU A C 1
ATOM 2868 O O . LEU A 1 394 ? -34.741 -19.333 -9.211 1.00 132.20 1181 LEU A O 1
ATOM 2873 N N . SER A 1 395 ? -35.430 -18.179 -11.048 1.00 135.45 1182 SER A N 1
ATOM 2874 C CA . SER A 1 395 ? -35.435 -16.804 -10.546 1.00 136.22 1182 SER A CA 1
ATOM 2875 C C . SER A 1 395 ? -36.129 -16.606 -9.182 1.00 138.51 1182 SER A C 1
ATOM 2876 O O . SER A 1 395 ? -35.591 -15.889 -8.331 1.00 136.16 1182 SER A O 1
ATOM 2879 N N . LYS A 1 396 ? -37.318 -17.220 -8.981 1.00 136.00 1183 LYS A N 1
ATOM 2880 C CA . LYS A 1 396 ? -38.078 -17.097 -7.728 1.00 135.38 1183 LYS A CA 1
ATOM 2881 C C . LYS A 1 396 ? -37.615 -18.068 -6.644 1.00 133.71 1183 LYS A C 1
ATOM 2882 O O . LYS A 1 396 ? -37.721 -17.739 -5.458 1.00 132.76 1183 LYS A O 1
ATOM 2888 N N . PHE A 1 397 ? -37.089 -19.251 -7.046 1.00 126.41 1184 PHE A N 1
ATOM 2889 C CA . PHE A 1 397 ? -36.568 -20.280 -6.132 1.00 121.62 1184 PHE A CA 1
ATOM 2890 C C . PHE A 1 397 ? -35.292 -19.791 -5.443 1.00 119.91 1184 PHE A C 1
ATOM 2891 O O . PHE A 1 397 ? -35.061 -20.121 -4.281 1.00 116.77 1184 PHE A O 1
ATOM 2899 N N . ARG A 1 398 ? -34.483 -18.988 -6.165 1.00 115.57 1185 ARG A N 1
ATOM 2900 C CA . ARG A 1 398 ? -33.237 -18.384 -5.691 1.00 112.31 1185 ARG A CA 1
ATOM 2901 C C . ARG A 1 398 ? -33.521 -17.276 -4.670 1.00 115.97 1185 ARG A C 1
ATOM 2902 O O . ARG A 1 398 ? -32.717 -17.075 -3.754 1.00 113.31 1185 ARG A O 1
ATOM 2910 N N . GLU A 1 399 ? -34.667 -16.571 -4.814 1.00 115.22 1186 GLU A N 1
ATOM 2911 C CA . GLU A 1 399 ? -35.063 -15.497 -3.896 1.00 116.43 1186 GLU A CA 1
ATOM 2912 C C . GLU A 1 399 ? -35.532 -16.024 -2.527 1.00 117.39 1186 GLU A C 1
ATOM 2913 O O . GLU A 1 399 ? -35.380 -15.319 -1.526 1.00 116.76 1186 GLU A O 1
ATOM 2919 N N . ASN A 1 400 ? -36.087 -17.260 -2.486 1.00 111.57 1187 ASN A N 1
ATOM 2920 C CA . ASN A 1 400 ? -36.522 -17.923 -1.254 1.00 109.42 1187 ASN A CA 1
ATOM 2921 C C . ASN A 1 400 ? -35.282 -18.310 -0.439 1.00 108.51 1187 ASN A C 1
ATOM 2922 O O . ASN A 1 400 ? -35.309 -18.213 0.789 1.00 107.95 1187 ASN A O 1
ATOM 2927 N N . CYS A 1 401 ? -34.185 -18.702 -1.137 1.00 101.79 1188 CYS A N 1
ATOM 2928 C CA . CYS A 1 401 ? -32.876 -19.051 -0.572 1.00 97.57 1188 CYS A CA 1
ATOM 2929 C C . CYS A 1 401 ? -32.240 -17.820 0.078 1.00 99.12 1188 CYS A C 1
ATOM 2930 O O . CYS A 1 401 ? -31.744 -17.920 1.192 1.00 96.06 1188 CYS A O 1
ATOM 2933 N N . LYS A 1 402 ? -32.246 -16.668 -0.629 1.00 97.90 1189 LYS A N 1
ATOM 2934 C CA . LYS A 1 402 ? -31.697 -15.401 -0.147 1.00 98.34 1189 LYS A CA 1
ATOM 2935 C C . LYS A 1 402 ? -32.441 -14.927 1.109 1.00 103.22 1189 LYS A C 1
ATOM 2936 O O . LYS A 1 402 ? -31.799 -14.604 2.113 1.00 102.23 1189 LYS A O 1
ATOM 2938 N N . LYS A 1 403 ? -33.792 -14.961 1.071 1.00 101.14 1190 LYS A N 1
ATOM 2939 C CA . LYS A 1 403 ? -34.668 -14.557 2.173 1.00 102.22 1190 LYS A CA 1
ATOM 2940 C C . LYS A 1 403 ? -34.516 -15.452 3.410 1.00 101.86 1190 LYS A C 1
ATOM 2941 O O . LYS A 1 403 ? -34.472 -14.919 4.519 1.00 102.50 1190 LYS A O 1
ATOM 2947 N N . ARG A 1 404 ? -34.437 -16.795 3.229 1.00 94.05 1191 ARG A N 1
ATOM 2948 C CA . ARG A 1 404 ? -34.271 -17.746 4.338 1.00 91.09 1191 ARG A CA 1
ATOM 2949 C C . ARG A 1 404 ? -32.922 -17.559 5.021 1.00 90.91 1191 ARG A C 1
ATOM 2950 O O . ARG A 1 404 ? -32.871 -17.514 6.249 1.00 90.44 1191 ARG A O 1
ATOM 2958 N N . ALA A 1 405 ? -31.842 -17.447 4.232 1.00 84.50 1192 ALA A N 1
ATOM 2959 C CA . ALA A 1 405 ? -30.492 -17.263 4.745 1.00 82.70 1192 ALA A CA 1
ATOM 2960 C C . ALA A 1 405 ? -30.386 -16.031 5.626 1.00 89.76 1192 ALA A C 1
ATOM 2961 O O . ALA A 1 405 ? -29.782 -16.118 6.689 1.00 89.98 1192 ALA A O 1
ATOM 2963 N N . MET A 1 406 ? -31.014 -14.906 5.224 1.00 88.42 1193 MET A N 1
ATOM 2964 C CA . MET A 1 406 ? -31.010 -13.671 6.015 1.00 89.96 1193 MET A CA 1
ATOM 2965 C C . MET A 1 406 ? -31.823 -13.856 7.279 1.00 92.24 1193 MET A C 1
ATOM 2966 O O . MET A 1 406 ? -31.301 -13.589 8.354 1.00 92.38 1193 MET A O 1
ATOM 2971 N N . SER A 1 407 ? -33.085 -14.336 7.156 1.00 88.17 1194 SER A N 1
ATOM 2972 C CA . SER A 1 407 ? -34.006 -14.558 8.278 1.00 89.18 1194 SER A CA 1
ATOM 2973 C C . SER A 1 407 ? -33.446 -15.468 9.374 1.00 88.18 1194 SER A C 1
ATOM 2974 O O . SER A 1 407 ? -33.596 -15.140 10.548 1.00 89.83 1194 SER A O 1
ATOM 2977 N N . PHE A 1 408 ? -32.784 -16.580 8.983 1.00 79.06 1195 PHE A N 1
ATOM 2978 C CA . PHE A 1 408 ? -32.153 -17.558 9.868 1.00 76.22 1195 PHE A CA 1
ATOM 2979 C C . PHE A 1 408 ? -30.946 -16.951 10.597 1.00 78.71 1195 PHE A C 1
ATOM 2980 O O . PHE A 1 408 ? -30.780 -17.185 11.799 1.00 80.22 1195 PHE A O 1
ATOM 2988 N N . SER A 1 409 ? -30.096 -16.208 9.861 1.00 71.57 1196 SER A N 1
ATOM 2989 C CA . SER A 1 409 ? -28.893 -15.549 10.366 1.00 70.09 1196 SER A CA 1
ATOM 2990 C C . SER A 1 409 ? -29.202 -14.473 11.400 1.00 74.95 1196 SER A C 1
ATOM 2991 O O . SER A 1 409 ? -28.488 -14.381 12.405 1.00 74.56 1196 SER A O 1
ATOM 2994 N N . VAL A 1 410 ? -30.247 -13.646 11.137 1.00 83.24 372 VAL A N 1
ATOM 2995 C CA . VAL A 1 410 ? -30.676 -12.558 12.025 1.00 81.92 372 VAL A CA 1
ATOM 2996 C C . VAL A 1 410 ? -31.372 -13.130 13.254 1.00 82.04 372 VAL A C 1
ATOM 2997 O O . VAL A 1 410 ? -31.228 -12.571 14.340 1.00 81.75 372 VAL A O 1
ATOM 3001 N N . ALA A 1 411 ? -32.076 -14.270 13.087 1.00 75.54 373 ALA A N 1
ATOM 3002 C CA . ALA A 1 411 ? -32.757 -14.993 14.161 1.00 72.18 373 ALA A CA 1
ATOM 3003 C C . ALA A 1 411 ? -31.716 -15.531 15.127 1.00 73.28 373 ALA A C 1
ATOM 3004 O O . ALA A 1 411 ? -31.875 -15.391 16.339 1.00 71.64 373 ALA A O 1
ATOM 3006 N N . GLN A 1 412 ? -30.644 -16.135 14.580 1.00 69.66 374 GLN A N 1
ATOM 3007 C CA . GLN A 1 412 ? -29.561 -16.726 15.358 1.00 68.72 374 GLN A CA 1
ATOM 3008 C C . GLN A 1 412 ? -28.678 -15.679 16.027 1.00 70.63 374 GLN A C 1
ATOM 3009 O O . GLN A 1 412 ? -28.256 -15.912 17.157 1.00 68.48 374 GLN A O 1
ATOM 3015 N N . ALA A 1 413 ? -28.439 -14.522 15.371 1.00 67.51 375 ALA A N 1
ATOM 3016 C CA . ALA A 1 413 ? -27.649 -13.437 15.952 1.00 67.29 375 ALA A CA 1
ATOM 3017 C C . ALA A 1 413 ? -28.342 -12.871 17.186 1.00 71.19 375 ALA A C 1
ATOM 3018 O O . ALA A 1 413 ? -27.691 -12.694 18.225 1.00 69.93 375 ALA A O 1
ATOM 3020 N N . ARG A 1 414 ? -29.668 -12.610 17.077 1.00 68.74 376 ARG A N 1
ATOM 3021 C CA . ARG A 1 414 ? -30.465 -12.061 18.172 1.00 67.89 376 ARG A CA 1
ATOM 3022 C C . ARG A 1 414 ? -30.678 -13.099 19.297 1.00 71.25 376 ARG A C 1
ATOM 3023 O O . ARG A 1 414 ? -30.690 -12.731 20.469 1.00 70.33 376 ARG A O 1
ATOM 3031 N N . GLU A 1 415 ? -30.763 -14.386 18.956 1.00 68.76 377 GLU A N 1
ATOM 3032 C CA . GLU A 1 415 ? -30.899 -15.415 19.986 1.00 67.41 377 GLU A CA 1
ATOM 3033 C C . GLU A 1 415 ? -29.581 -15.618 20.723 1.00 70.12 377 GLU A C 1
ATOM 3034 O O . GLU A 1 415 ? -29.606 -15.825 21.932 1.00 69.03 377 GLU A O 1
ATOM 3040 N N . LYS A 1 416 ? -28.434 -15.466 20.010 1.00 66.85 378 LYS A N 1
ATOM 3041 C CA . LYS A 1 416 ? -27.068 -15.563 20.549 1.00 65.68 378 LYS A CA 1
ATOM 3042 C C . LYS A 1 416 ? -26.859 -14.431 21.534 1.00 67.35 378 LYS A C 1
ATOM 3043 O O . LYS A 1 416 ? -26.195 -14.618 22.555 1.00 66.62 378 LYS A O 1
ATOM 3049 N N . ARG A 1 417 ? -27.462 -13.264 21.231 1.00 62.89 379 ARG A N 1
ATOM 3050 C CA . ARG A 1 417 ? -27.439 -12.055 22.055 1.00 60.75 379 ARG A CA 1
ATOM 3051 C C . ARG A 1 417 ? -28.270 -12.263 23.318 1.00 62.55 379 ARG A C 1
ATOM 3052 O O . ARG A 1 417 ? -27.795 -11.937 24.399 1.00 63.20 379 ARG A O 1
ATOM 3060 N N . PHE A 1 418 ? -29.503 -12.795 23.190 1.00 57.02 380 PHE A N 1
ATOM 3061 C CA . PHE A 1 418 ? -30.383 -12.996 24.332 1.00 55.81 380 PHE A CA 1
ATOM 3062 C C . PHE A 1 418 ? -29.781 -13.939 25.352 1.00 59.10 380 PHE A C 1
ATOM 3063 O O . PHE A 1 418 ? -29.948 -13.728 26.547 1.00 58.40 380 PHE A O 1
ATOM 3071 N N . THR A 1 419 ? -29.023 -14.931 24.883 1.00 55.54 381 THR A N 1
ATOM 3072 C CA . THR A 1 419 ? -28.316 -15.902 25.710 1.00 53.93 381 THR A CA 1
ATOM 3073 C C . THR A 1 419 ? -27.239 -15.214 26.538 1.00 54.93 381 THR A C 1
ATOM 3074 O O . THR A 1 419 ? -27.038 -15.610 27.684 1.00 55.27 381 THR A O 1
ATOM 3078 N N . PHE A 1 420 ? -26.547 -14.201 25.971 1.00 49.18 382 PHE A N 1
ATOM 3079 C CA . PHE A 1 420 ? -25.499 -13.468 26.675 1.00 48.36 382 PHE A CA 1
ATOM 3080 C C . PHE A 1 420 ? -26.086 -12.674 27.844 1.00 54.79 382 PHE A C 1
ATOM 3081 O O . PHE A 1 420 ? -25.521 -12.660 28.942 1.00 54.97 382 PHE A O 1
ATOM 3089 N N . VAL A 1 421 ? -27.208 -11.988 27.583 1.00 51.54 383 VAL A N 1
ATOM 3090 C CA . VAL A 1 421 ? -27.936 -11.153 28.534 1.00 49.84 383 VAL A CA 1
ATOM 3091 C C . VAL A 1 421 ? -28.342 -12.027 29.723 1.00 53.49 383 VAL A C 1
ATOM 3092 O O . VAL A 1 421 ? -28.156 -11.631 30.879 1.00 55.08 383 VAL A O 1
ATOM 3096 N N . LEU A 1 422 ? -28.797 -13.251 29.427 1.00 47.09 384 LEU A N 1
ATOM 3097 C CA . LEU A 1 422 ? -29.205 -14.238 30.413 1.00 44.87 384 LEU A CA 1
ATOM 3098 C C . LEU A 1 422 ? -28.025 -14.775 31.223 1.00 49.69 384 LEU A C 1
ATOM 3099 O O . LEU A 1 422 ? -28.232 -15.241 32.347 1.00 50.67 384 LEU A O 1
ATOM 3104 N N . ALA A 1 423 ? -26.798 -14.717 30.668 1.00 44.70 385 ALA A N 1
ATOM 3105 C CA . ALA A 1 423 ? -25.603 -15.120 31.402 1.00 44.44 385 ALA A CA 1
ATOM 3106 C C . ALA A 1 423 ? -25.329 -14.013 32.417 1.00 49.74 385 ALA A C 1
ATOM 3107 O O . ALA A 1 423 ? -25.041 -14.319 33.576 1.00 50.01 385 ALA A O 1
ATOM 3109 N N . VAL A 1 424 ? -25.470 -12.722 31.990 1.00 45.06 386 VAL A N 1
ATOM 3110 C CA . VAL A 1 424 ? -25.285 -11.546 32.838 1.00 43.72 386 VAL A CA 1
ATOM 3111 C C . VAL A 1 424 ? -26.239 -11.668 34.026 1.00 48.49 386 VAL A C 1
ATOM 3112 O O . VAL A 1 424 ? -25.772 -11.601 35.153 1.00 49.13 386 VAL A O 1
ATOM 3116 N N . VAL A 1 425 ? -27.545 -11.962 33.773 1.00 44.51 387 VAL A N 1
ATOM 3117 C CA . VAL A 1 425 ? -28.582 -12.196 34.799 1.00 42.44 387 VAL A CA 1
ATOM 3118 C C . VAL A 1 425 ? -28.111 -13.244 35.816 1.00 47.83 387 VAL A C 1
ATOM 3119 O O . VAL A 1 425 ? -28.236 -13.004 37.007 1.00 48.25 387 VAL A O 1
ATOM 3123 N N . MET A 1 426 ? -27.517 -14.358 35.338 1.00 48.69 388 MET A N 1
ATOM 3124 C CA . MET A 1 426 ? -26.978 -15.483 36.132 1.00 50.16 388 MET A CA 1
ATOM 3125 C C . MET A 1 426 ? -25.729 -15.097 36.930 1.00 51.12 388 MET A C 1
ATOM 3126 O O . MET A 1 426 ? -25.652 -15.438 38.101 1.00 51.18 388 MET A O 1
ATOM 3131 N N . GLY A 1 427 ? -24.782 -14.396 36.313 1.00 45.37 389 GLY A N 1
ATOM 3132 C CA . GLY A 1 427 ? -23.554 -13.975 36.978 1.00 45.47 389 GLY A CA 1
ATOM 3133 C C . GLY A 1 427 ? -23.811 -13.005 38.113 1.00 50.38 389 GLY A C 1
ATOM 3134 O O . GLY A 1 427 ? -23.301 -13.188 39.226 1.00 51.42 389 GLY A O 1
ATOM 3135 N N . VAL A 1 428 ? -24.656 -11.985 37.849 1.00 45.27 390 VAL A N 1
ATOM 3136 C CA . VAL A 1 428 ? -25.052 -10.963 38.821 1.00 43.32 390 VAL A CA 1
ATOM 3137 C C . VAL A 1 428 ? -25.764 -11.603 40.027 1.00 46.99 390 VAL A C 1
ATOM 3138 O O . VAL A 1 428 ? -25.518 -11.172 41.144 1.00 46.84 390 VAL A O 1
ATOM 3142 N N . TRP A 1 429 ? -26.573 -12.673 39.817 1.00 43.61 391 TRP A N 1
ATOM 3143 C CA . TRP A 1 429 ? -27.262 -13.396 40.895 1.00 42.81 391 TRP A CA 1
ATOM 3144 C C . TRP A 1 429 ? -26.274 -14.148 41.795 1.00 44.66 391 TRP A C 1
ATOM 3145 O O . TRP A 1 429 ? -26.381 -14.118 43.033 1.00 43.33 391 TRP A O 1
ATOM 3156 N N . VAL A 1 430 ? -25.326 -14.826 41.160 1.00 41.06 392 VAL A N 1
ATOM 3157 C CA . VAL A 1 430 ? -24.298 -15.605 41.833 1.00 42.47 392 VAL A CA 1
ATOM 3158 C C . VAL A 1 430 ? -23.407 -14.688 42.671 1.00 46.43 392 VAL A C 1
ATOM 3159 O O . VAL A 1 430 ? -23.106 -15.038 43.815 1.00 42.92 392 VAL A O 1
ATOM 3163 N N . LEU A 1 431 ? -23.032 -13.497 42.118 1.00 45.88 393 LEU A N 1
ATOM 3164 C CA . LEU A 1 431 ? -22.200 -12.532 42.850 1.00 47.36 393 LEU A CA 1
ATOM 3165 C C . LEU A 1 431 ? -22.951 -11.854 43.976 1.00 51.03 393 LEU A C 1
ATOM 3166 O O . LEU A 1 431 ? -22.342 -11.539 44.992 1.00 51.06 393 LEU A O 1
ATOM 3171 N N . CYS A 1 432 ? -24.272 -11.669 43.820 1.00 47.52 394 CYS A N 1
ATOM 3172 C CA . CYS A 1 432 ? -25.143 -11.066 44.833 1.00 47.30 394 CYS A CA 1
ATOM 3173 C C . CYS A 1 432 ? -25.392 -12.004 46.044 1.00 49.68 394 CYS A C 1
ATOM 3174 O O . CYS A 1 432 ? -25.543 -11.518 47.167 1.00 50.95 394 CYS A O 1
ATOM 3177 N N . TRP A 1 433 ? -25.462 -13.323 45.815 1.00 43.52 395 TRP A N 1
ATOM 3178 C CA . TRP A 1 433 ? -25.721 -14.286 46.877 1.00 42.79 395 TRP A CA 1
ATOM 3179 C C . TRP A 1 433 ? -24.497 -15.023 47.382 1.00 47.78 395 TRP A C 1
ATOM 3180 O O . TRP A 1 433 ? -24.596 -15.683 48.413 1.00 48.84 395 TRP A O 1
ATOM 3191 N N . PHE A 1 434 ? -23.360 -14.967 46.662 1.00 44.90 396 PHE A N 1
ATOM 3192 C CA . PHE A 1 434 ? -22.152 -15.663 47.093 1.00 44.70 396 PHE A CA 1
ATOM 3193 C C . PHE A 1 434 ? -21.683 -15.226 48.456 1.00 49.98 396 PHE A C 1
ATOM 3194 O O . PHE A 1 434 ? -21.446 -16.132 49.249 1.00 50.07 396 PHE A O 1
ATOM 3202 N N . PRO A 1 435 ? -21.574 -13.899 48.795 1.00 47.06 397 PRO A N 1
ATOM 3203 C CA . PRO A 1 435 ? -21.129 -13.531 50.152 1.00 47.29 397 PRO A CA 1
ATOM 3204 C C . PRO A 1 435 ? -21.983 -14.144 51.262 1.00 53.06 397 PRO A C 1
ATOM 3205 O O . PRO A 1 435 ? -21.430 -14.680 52.230 1.00 55.14 397 PRO A O 1
ATOM 3209 N N . PHE A 1 436 ? -23.317 -14.146 51.097 1.00 47.67 398 PHE A N 1
ATOM 3210 C CA . PHE A 1 436 ? -24.173 -14.757 52.106 1.00 46.47 398 PHE A CA 1
ATOM 3211 C C . PHE A 1 436 ? -23.962 -16.257 52.173 1.00 52.08 398 PHE A C 1
ATOM 3212 O O . PHE A 1 436 ? -23.764 -16.782 53.262 1.00 52.13 398 PHE A O 1
ATOM 3220 N N . PHE A 1 437 ? -24.073 -16.958 51.024 1.00 48.56 399 PHE A N 1
ATOM 3221 C CA . PHE A 1 437 ? -23.996 -18.404 51.025 1.00 48.28 399 PHE A CA 1
ATOM 3222 C C . PHE A 1 437 ? -22.644 -18.882 51.423 1.00 55.89 399 PHE A C 1
ATOM 3223 O O . PHE A 1 437 ? -22.571 -19.857 52.162 1.00 58.86 399 PHE A O 1
ATOM 3231 N N . PHE A 1 438 ? -21.590 -18.140 51.089 1.00 51.92 400 PHE A N 1
ATOM 3232 C CA . PHE A 1 438 ? -20.265 -18.511 51.546 1.00 53.30 400 PHE A CA 1
ATOM 3233 C C . PHE A 1 438 ? -20.215 -18.434 53.080 1.00 56.30 400 PHE A C 1
ATOM 3234 O O . PHE A 1 438 ? -19.768 -19.396 53.717 1.00 57.33 400 PHE A O 1
ATOM 3242 N N . SER A 1 439 ? -20.753 -17.328 53.672 1.00 49.96 401 SER A N 1
ATOM 3243 C CA . SER A 1 439 ? -20.785 -17.092 55.130 1.00 47.96 401 SER A CA 1
ATOM 3244 C C . SER A 1 439 ? -21.688 -18.002 55.908 1.00 50.41 401 SER A C 1
ATOM 3245 O O . SER A 1 439 ? -21.347 -18.384 57.017 1.00 52.47 401 SER A O 1
ATOM 3248 N N . TYR A 1 440 ? -22.837 -18.330 55.358 1.00 45.37 402 TYR A N 1
ATOM 3249 C CA . TYR A 1 440 ? -23.798 -19.214 55.983 1.00 45.93 402 TYR A CA 1
ATOM 3250 C C . TYR A 1 440 ? -23.215 -20.642 55.996 1.00 54.00 402 TYR A C 1
ATOM 3251 O O . TYR A 1 440 ? -23.300 -21.297 57.039 1.00 55.36 402 TYR A O 1
ATOM 3260 N N . SER A 1 441 ? -22.524 -21.074 54.893 1.00 50.68 403 SER A N 1
ATOM 3261 C CA . SER A 1 441 ? -21.835 -22.379 54.782 1.00 51.58 403 SER A CA 1
ATOM 3262 C C . SER A 1 441 ? -20.719 -22.531 55.813 1.00 59.54 403 SER A C 1
ATOM 3263 O O . SER A 1 441 ? -20.616 -23.585 56.437 1.00 61.02 403 SER A O 1
ATOM 3266 N N . LEU A 1 442 ? -19.864 -21.493 55.968 1.00 58.08 404 LEU A N 1
ATOM 3267 C CA . LEU A 1 442 ? -18.789 -21.488 56.950 1.00 60.53 404 LEU A CA 1
ATOM 3268 C C . LEU A 1 442 ? -19.314 -21.727 58.359 1.00 63.34 404 LEU A C 1
ATOM 3269 O O . LEU A 1 442 ? -18.870 -22.678 58.981 1.00 65.96 404 LEU A O 1
ATOM 3274 N N . TYR A 1 443 ? -20.324 -20.964 58.809 1.00 57.51 405 TYR A N 1
ATOM 3275 C CA . TYR A 1 443 ? -20.991 -21.126 60.109 1.00 58.32 405 TYR A CA 1
ATOM 3276 C C . TYR A 1 443 ? -21.598 -22.538 60.280 1.00 66.17 405 TYR A C 1
ATOM 3277 O O . TYR A 1 443 ? -21.637 -23.071 61.393 1.00 68.25 405 TYR A O 1
ATOM 3286 N N . GLY A 1 444 ? -22.061 -23.129 59.180 1.00 62.11 406 GLY A N 1
ATOM 3287 C CA . GLY A 1 444 ? -22.572 -24.489 59.187 1.00 62.56 406 GLY A CA 1
ATOM 3288 C C . GLY A 1 444 ? -21.442 -25.436 59.521 1.00 68.06 406 GLY A C 1
ATOM 3289 O O . GLY A 1 444 ? -21.622 -26.363 60.317 1.00 68.89 406 GLY A O 1
ATOM 3290 N N . ILE A 1 445 ? -20.238 -25.134 58.979 1.00 64.35 407 ILE A N 1
ATOM 3291 C CA . ILE A 1 445 ? -19.034 -25.934 59.190 1.00 65.84 407 ILE A CA 1
ATOM 3292 C C . ILE A 1 445 ? -18.336 -25.612 60.540 1.00 72.38 407 ILE A C 1
ATOM 3293 O O . ILE A 1 445 ? -18.431 -26.434 61.445 1.00 75.02 407 ILE A O 1
ATOM 3298 N N . CYS A 1 446 ? -17.626 -24.472 60.675 1.00 66.91 408 CYS A N 1
ATOM 3299 C CA . CYS A 1 446 ? -16.849 -24.181 61.877 1.00 66.62 408 CYS A CA 1
ATOM 3300 C C . CYS A 1 446 ? -17.569 -23.304 62.884 1.00 69.19 408 CYS A C 1
ATOM 3301 O O . CYS A 1 446 ? -16.977 -22.941 63.902 1.00 70.38 408 CYS A O 1
ATOM 3304 N N . ARG A 1 447 ? -18.854 -23.029 62.663 1.00 64.21 409 ARG A N 1
ATOM 3305 C CA . ARG A 1 447 ? -19.681 -22.268 63.606 1.00 64.03 409 ARG A CA 1
ATOM 3306 C C . ARG A 1 447 ? -19.028 -21.000 64.179 1.00 69.24 409 ARG A C 1
ATOM 3307 O O . ARG A 1 447 ? -18.783 -20.058 63.434 1.00 69.82 409 ARG A O 1
ATOM 3315 N N . GLU A 1 448 ? -18.737 -20.996 65.482 1.00 66.66 410 GLU A N 1
ATOM 3316 C CA . GLU A 1 448 ? -18.135 -19.886 66.225 1.00 67.19 410 GLU A CA 1
ATOM 3317 C C . GLU A 1 448 ? -16.729 -19.506 65.736 1.00 69.61 410 GLU A C 1
ATOM 3318 O O . GLU A 1 448 ? -16.471 -18.324 65.506 1.00 69.49 410 GLU A O 1
ATOM 3320 N N . ALA A 1 449 ? -15.836 -20.500 65.571 1.00 64.52 411 ALA A N 1
ATOM 3321 C CA . ALA A 1 449 ? -14.461 -20.318 65.109 1.00 64.90 411 ALA A CA 1
ATOM 3322 C C . ALA A 1 449 ? -14.346 -19.570 63.759 1.00 69.20 411 ALA A C 1
ATOM 3323 O O . ALA A 1 449 ? -13.283 -19.024 63.453 1.00 69.84 411 ALA A O 1
ATOM 3325 N N . CYS A 1 450 ? -15.443 -19.538 62.970 1.00 64.05 412 CYS A N 1
ATOM 3326 C CA . CYS A 1 450 ? -15.505 -18.885 61.672 1.00 62.59 412 CYS A CA 1
ATOM 3327 C C . CYS A 1 450 ? -16.888 -18.279 61.426 1.00 63.25 412 CYS A C 1
ATOM 3328 O O . CYS A 1 450 ? -17.497 -18.494 60.381 1.00 63.21 412 CYS A O 1
ATOM 3331 N N . GLN A 1 451 ? -17.358 -17.468 62.372 1.00 58.04 413 GLN A N 1
ATOM 3332 C CA . GLN A 1 451 ? -18.649 -16.790 62.284 1.00 55.77 413 GLN A CA 1
ATOM 3333 C C . GLN A 1 451 ? -18.447 -15.402 61.756 1.00 61.09 413 GLN A C 1
ATOM 3334 O O . GLN A 1 451 ? -17.756 -14.612 62.386 1.00 63.36 413 GLN A O 1
ATOM 3340 N N . VAL A 1 452 ? -19.034 -15.094 60.600 1.00 57.50 414 VAL A N 1
ATOM 3341 C CA . VAL A 1 452 ? -18.970 -13.760 60.007 1.00 56.41 414 VAL A CA 1
ATOM 3342 C C . VAL A 1 452 ? -19.764 -12.847 60.953 1.00 57.78 414 VAL A C 1
ATOM 3343 O O . VAL A 1 452 ? -20.817 -13.276 61.438 1.00 57.50 414 VAL A O 1
ATOM 3347 N N . PRO A 1 453 ? -19.260 -11.643 61.318 1.00 53.31 415 PRO A N 1
ATOM 3348 C CA . PRO A 1 453 ? -20.009 -10.808 62.274 1.00 51.87 415 PRO A CA 1
ATOM 3349 C C . PRO A 1 453 ? -21.437 -10.496 61.830 1.00 55.63 415 PRO A C 1
ATOM 3350 O O . PRO A 1 453 ? -21.716 -10.367 60.630 1.00 53.87 415 PRO A O 1
ATOM 3354 N N . GLY A 1 454 ? -22.329 -10.413 62.814 1.00 53.43 416 GLY A N 1
ATOM 3355 C CA . GLY A 1 454 ? -23.743 -10.097 62.623 1.00 52.29 416 GLY A CA 1
ATOM 3356 C C . GLY A 1 454 ? -23.987 -9.003 61.603 1.00 55.32 416 GLY A C 1
ATOM 3357 O O . GLY A 1 454 ? -24.660 -9.275 60.604 1.00 55.61 416 GLY A O 1
ATOM 3358 N N . PRO A 1 455 ? -23.372 -7.792 61.760 1.00 49.21 417 PRO A N 1
ATOM 3359 C CA . PRO A 1 455 ? -23.585 -6.717 60.770 1.00 48.24 417 PRO A CA 1
ATOM 3360 C C . PRO A 1 455 ? -23.190 -7.015 59.332 1.00 50.89 417 PRO A C 1
ATOM 3361 O O . PRO A 1 455 ? -23.851 -6.526 58.434 1.00 50.57 417 PRO A O 1
ATOM 3365 N N . LEU A 1 456 ? -22.137 -7.807 59.105 1.00 48.28 418 LEU A N 1
ATOM 3366 C CA . LEU A 1 456 ? -21.680 -8.182 57.758 1.00 47.22 418 LEU A CA 1
ATOM 3367 C C . LEU A 1 456 ? -22.623 -9.223 57.149 1.00 53.13 418 LEU A C 1
ATOM 3368 O O . LEU A 1 456 ? -22.985 -9.105 55.975 1.00 55.08 418 LEU A O 1
ATOM 3373 N N . PHE A 1 457 ? -23.018 -10.229 57.946 1.00 47.69 419 PHE A N 1
ATOM 3374 C CA . PHE A 1 457 ? -23.935 -11.286 57.563 1.00 47.32 419 PHE A CA 1
ATOM 3375 C C . PHE A 1 457 ? -25.252 -10.682 57.098 1.00 49.73 419 PHE A C 1
ATOM 3376 O O . PHE A 1 457 ? -25.726 -11.032 56.023 1.00 46.81 419 PHE A O 1
ATOM 3384 N N . LYS A 1 458 ? -25.813 -9.716 57.881 1.00 49.22 420 LYS A N 1
ATOM 3385 C CA . LYS A 1 458 ? -27.045 -8.952 57.575 1.00 48.16 420 LYS A CA 1
ATOM 3386 C C . LYS A 1 458 ? -26.885 -8.205 56.252 1.00 51.54 420 LYS A C 1
ATOM 3387 O O . LYS A 1 458 ? -27.724 -8.380 55.374 1.00 52.52 420 LYS A O 1
ATOM 3393 N N . PHE A 1 459 ? -25.771 -7.460 56.062 1.00 46.72 421 PHE A N 1
ATOM 3394 C CA . PHE A 1 459 ? -25.512 -6.758 54.809 1.00 47.09 421 PHE A CA 1
ATOM 3395 C C . PHE A 1 459 ? -25.484 -7.707 53.609 1.00 54.44 421 PHE A C 1
ATOM 3396 O O . PHE A 1 459 ? -26.040 -7.362 52.561 1.00 57.14 421 PHE A O 1
ATOM 3404 N N . PHE A 1 460 ? -24.850 -8.899 53.771 1.00 48.03 422 PHE A N 1
ATOM 3405 C CA . PHE A 1 460 ? -24.714 -9.951 52.762 1.00 45.28 422 PHE A CA 1
ATOM 3406 C C . PHE A 1 460 ? -26.025 -10.495 52.229 1.00 51.04 422 PHE A C 1
ATOM 3407 O O . PHE A 1 460 ? -26.091 -10.835 51.048 1.00 53.13 422 PHE A O 1
ATOM 3415 N N . PHE A 1 461 ? -27.060 -10.622 53.068 1.00 47.62 423 PHE A N 1
ATOM 3416 C CA . PHE A 1 461 ? -28.327 -11.126 52.522 1.00 46.38 423 PHE A CA 1
ATOM 3417 C C . PHE A 1 461 ? -29.181 -9.975 51.983 1.00 50.92 423 PHE A C 1
ATOM 3418 O O . PHE A 1 461 ? -30.154 -10.228 51.262 1.00 50.71 423 PHE A O 1
ATOM 3426 N N . TRP A 1 462 ? -28.793 -8.705 52.304 1.00 46.93 424 TRP A N 1
ATOM 3427 C CA . TRP A 1 462 ? -29.436 -7.517 51.758 1.00 44.96 424 TRP A CA 1
ATOM 3428 C C . TRP A 1 462 ? -28.934 -7.327 50.346 1.00 49.10 424 TRP A C 1
ATOM 3429 O O . TRP A 1 462 ? -29.774 -7.179 49.473 1.00 49.89 424 TRP A O 1
ATOM 3440 N N . ILE A 1 463 ? -27.604 -7.528 50.068 1.00 46.11 425 ILE A N 1
ATOM 3441 C CA . ILE A 1 463 ? -27.057 -7.553 48.686 1.00 45.66 425 ILE A CA 1
ATOM 3442 C C . ILE A 1 463 ? -27.869 -8.612 47.909 1.00 47.07 425 ILE A C 1
ATOM 3443 O O . ILE A 1 463 ? -28.173 -8.418 46.741 1.00 48.98 425 ILE A O 1
ATOM 3448 N N . GLY A 1 464 ? -28.195 -9.715 48.576 1.00 40.49 426 GLY A N 1
ATOM 3449 C CA . GLY A 1 464 ? -29.006 -10.782 48.020 1.00 39.21 426 GLY A CA 1
ATOM 3450 C C . GLY A 1 464 ? -30.386 -10.290 47.656 1.00 42.38 426 GLY A C 1
ATOM 3451 O O . GLY A 1 464 ? -30.854 -10.550 46.547 1.00 41.96 426 GLY A O 1
ATOM 3452 N N . TYR A 1 465 ? -31.033 -9.535 48.570 1.00 39.46 427 TYR A N 1
ATOM 3453 C CA . TYR A 1 465 ? -32.361 -8.962 48.317 1.00 39.98 427 TYR A CA 1
ATOM 3454 C C . TYR A 1 465 ? -32.336 -7.916 47.224 1.00 48.22 427 TYR A C 1
ATOM 3455 O O . TYR A 1 465 ? -33.326 -7.753 46.513 1.00 49.54 427 TYR A O 1
ATOM 3464 N N . CYS A 1 466 ? -31.211 -7.211 47.088 1.00 46.44 428 CYS A N 1
ATOM 3465 C CA . CYS A 1 466 ? -31.019 -6.182 46.077 1.00 47.64 428 CYS A CA 1
ATOM 3466 C C . CYS A 1 466 ? -31.013 -6.775 44.721 1.00 52.40 428 CYS A C 1
ATOM 3467 O O . CYS A 1 466 ? -31.327 -6.062 43.769 1.00 54.89 428 CYS A O 1
ATOM 3470 N N . ASN A 1 467 ? -30.645 -8.065 44.610 1.00 46.85 429 ASN A N 1
ATOM 3471 C CA . ASN A 1 467 ? -30.584 -8.731 43.316 1.00 47.58 429 ASN A CA 1
ATOM 3472 C C . ASN A 1 467 ? -31.943 -8.760 42.589 1.00 54.14 429 ASN A C 1
ATOM 3473 O O . ASN A 1 467 ? -31.987 -8.772 41.350 1.00 55.51 429 ASN A O 1
ATOM 3478 N N . SER A 1 468 ? -33.043 -8.755 43.371 1.00 50.14 430 SER A N 1
ATOM 3479 C CA . SER A 1 468 ? -34.416 -8.809 42.869 1.00 49.29 430 SER A CA 1
ATOM 3480 C C . SER A 1 468 ? -34.782 -7.576 42.015 1.00 52.51 430 SER A C 1
ATOM 3481 O O . SER A 1 468 ? -35.588 -7.692 41.100 1.00 52.67 430 SER A O 1
ATOM 3484 N N . SER A 1 469 ? -34.109 -6.443 42.249 1.00 47.50 431 SER A N 1
ATOM 3485 C CA . SER A 1 469 ? -34.323 -5.192 41.530 1.00 48.02 431 SER A CA 1
ATOM 3486 C C . SER A 1 469 ? -33.486 -5.067 40.275 1.00 51.60 431 SER A C 1
ATOM 3487 O O . SER A 1 469 ? -33.771 -4.205 39.453 1.00 51.03 431 SER A O 1
ATOM 3490 N N . LEU A 1 470 ? -32.449 -5.917 40.139 1.00 49.34 432 LEU A N 1
ATOM 3491 C CA . LEU A 1 470 ? -31.405 -5.863 39.097 1.00 48.85 432 LEU A CA 1
ATOM 3492 C C . LEU A 1 470 ? -31.773 -6.399 37.720 1.00 51.09 432 LEU A C 1
ATOM 3493 O O . LEU A 1 470 ? -31.453 -5.729 36.737 1.00 51.32 432 LEU A O 1
ATOM 3498 N N . ASN A 1 471 ? -32.433 -7.562 37.628 1.00 46.47 433 ASN A N 1
ATOM 3499 C CA . ASN A 1 471 ? -32.830 -8.134 36.331 1.00 46.02 433 ASN A CA 1
ATOM 3500 C C . ASN A 1 471 ? -33.514 -7.089 35.438 1.00 50.07 433 ASN A C 1
ATOM 3501 O O . ASN A 1 471 ? -33.040 -6.920 34.318 1.00 50.99 433 ASN A O 1
ATOM 3506 N N . PRO A 1 472 ? -34.517 -6.293 35.904 1.00 46.55 434 PRO A N 1
ATOM 3507 C CA . PRO A 1 472 ? -35.091 -5.252 35.017 1.00 47.61 434 PRO A CA 1
ATOM 3508 C C . PRO A 1 472 ? -34.077 -4.219 34.494 1.00 52.13 434 PRO A C 1
ATOM 3509 O O . PRO A 1 472 ? -34.240 -3.739 33.378 1.00 52.65 434 PRO A O 1
ATOM 3513 N N . VAL A 1 473 ? -33.006 -3.918 35.258 1.00 48.35 435 VAL A N 1
ATOM 3514 C CA . VAL A 1 473 ? -31.951 -2.989 34.806 1.00 48.39 435 VAL A CA 1
ATOM 3515 C C . VAL A 1 473 ? -31.121 -3.688 33.703 1.00 53.08 435 VAL A C 1
ATOM 3516 O O . VAL A 1 473 ? -30.937 -3.120 32.633 1.00 55.25 435 VAL A O 1
ATOM 3520 N N . ILE A 1 474 ? -30.696 -4.940 33.940 1.00 47.15 436 ILE A N 1
ATOM 3521 C CA . ILE A 1 474 ? -29.954 -5.768 32.975 1.00 45.44 436 ILE A CA 1
ATOM 3522 C C . ILE A 1 474 ? -30.692 -5.850 31.638 1.00 49.80 436 ILE A C 1
ATOM 3523 O O . ILE A 1 474 ? -30.088 -5.600 30.598 1.00 51.77 436 ILE A O 1
ATOM 3528 N N . TYR A 1 475 ? -31.987 -6.188 31.663 1.00 45.20 437 TYR A N 1
ATOM 3529 C CA . TYR A 1 475 ? -32.779 -6.285 30.438 1.00 45.62 437 TYR A CA 1
ATOM 3530 C C . TYR A 1 475 ? -32.762 -4.966 29.687 1.00 50.25 437 TYR A C 1
ATOM 3531 O O . TYR A 1 475 ? -32.310 -4.960 28.561 1.00 48.64 437 TYR A O 1
ATOM 3540 N N . THR A 1 476 ? -33.153 -3.839 30.337 1.00 49.57 438 THR A N 1
ATOM 3541 C CA . THR A 1 476 ? -33.132 -2.472 29.763 1.00 51.29 438 THR A CA 1
ATOM 3542 C C . THR A 1 476 ? -31.798 -2.181 29.065 1.00 54.09 438 THR A C 1
ATOM 3543 O O . THR A 1 476 ? -31.787 -1.940 27.864 1.00 54.79 438 THR A O 1
ATOM 3547 N N . VAL A 1 477 ? -30.688 -2.233 29.836 1.00 49.20 439 VAL A N 1
ATOM 3548 C CA . VAL A 1 477 ? -29.310 -1.966 29.419 1.00 49.61 439 VAL A CA 1
ATOM 3549 C C . VAL A 1 477 ? -28.845 -2.825 28.251 1.00 55.19 439 VAL A C 1
ATOM 3550 O O . VAL A 1 477 ? -28.386 -2.260 27.266 1.00 57.19 439 VAL A O 1
ATOM 3554 N N . PHE A 1 478 ? -28.954 -4.164 28.363 1.00 51.68 440 PHE A N 1
ATOM 3555 C CA . PHE A 1 478 ? -28.448 -5.137 27.386 1.00 52.69 440 PHE A CA 1
ATOM 3556 C C . PHE A 1 478 ? -29.425 -5.590 26.264 1.00 59.26 440 PHE A C 1
ATOM 3557 O O . PHE A 1 478 ? -28.955 -6.188 25.292 1.00 61.68 440 PHE A O 1
ATOM 3565 N N . ASN A 1 479 ? -30.743 -5.327 26.381 1.00 54.25 441 ASN A N 1
ATOM 3566 C CA . ASN A 1 479 ? -31.743 -5.760 25.405 1.00 54.16 441 ASN A CA 1
ATOM 3567 C C . ASN A 1 479 ? -32.590 -4.615 24.890 1.00 61.80 441 ASN A C 1
ATOM 3568 O O . ASN A 1 479 ? -33.217 -3.901 25.677 1.00 62.12 441 ASN A O 1
ATOM 3573 N N . GLN A 1 480 ? -32.627 -4.464 23.557 1.00 61.39 442 GLN A N 1
ATOM 3574 C CA . GLN A 1 480 ? -33.378 -3.412 22.875 1.00 63.93 442 GLN A CA 1
ATOM 3575 C C . GLN A 1 480 ? -34.885 -3.570 22.969 1.00 68.65 442 GLN A C 1
ATOM 3576 O O . GLN A 1 480 ? -35.583 -2.566 23.069 1.00 71.17 442 GLN A O 1
ATOM 3582 N N . ASP A 1 481 ? -35.383 -4.809 22.941 1.00 63.26 443 ASP A N 1
ATOM 3583 C CA . ASP A 1 481 ? -36.814 -5.114 22.969 1.00 62.74 443 ASP A CA 1
ATOM 3584 C C . ASP A 1 481 ? -37.475 -4.822 24.302 1.00 61.12 443 ASP A C 1
ATOM 3585 O O . ASP A 1 481 ? -38.613 -4.347 24.314 1.00 61.81 443 ASP A O 1
ATOM 3590 N N . PHE A 1 482 ? -36.756 -5.055 25.410 1.00 52.41 444 PHE A N 1
ATOM 3591 C CA . PHE A 1 482 ? -37.216 -4.719 26.751 1.00 49.27 444 PHE A CA 1
ATOM 3592 C C . PHE A 1 482 ? -37.069 -3.204 26.912 1.00 56.17 444 PHE A C 1
ATOM 3593 O O . PHE A 1 482 ? -37.992 -2.579 27.428 1.00 58.91 444 PHE A O 1
ATOM 3601 N N . ARG A 1 483 ? -35.953 -2.600 26.429 1.00 51.51 445 ARG A N 1
ATOM 3602 C CA . ARG A 1 483 ? -35.760 -1.145 26.470 1.00 52.84 445 ARG A CA 1
ATOM 3603 C C . ARG A 1 483 ? -36.916 -0.415 25.776 1.00 59.03 445 ARG A C 1
ATOM 3604 O O . ARG A 1 483 ? -37.467 0.531 26.321 1.00 60.04 445 ARG A O 1
ATOM 3612 N N . ARG A 1 484 ? -37.270 -0.851 24.572 1.00 57.43 446 ARG A N 1
ATOM 3613 C CA . ARG A 1 484 ? -38.338 -0.253 23.785 1.00 59.06 446 ARG A CA 1
ATOM 3614 C C . ARG A 1 484 ? -39.688 -0.439 24.485 1.00 65.94 446 ARG A C 1
ATOM 3615 O O . ARG A 1 484 ? -40.458 0.511 24.556 1.00 68.31 446 ARG A O 1
ATOM 3623 N N . SER A 1 485 ? -39.936 -1.625 25.067 1.00 62.62 447 SER A N 1
ATOM 3624 C CA . SER A 1 485 ? -41.169 -1.928 25.797 1.00 63.07 447 SER A CA 1
ATOM 3625 C C . SER A 1 485 ? -41.316 -1.033 27.032 1.00 69.06 447 SER A C 1
ATOM 3626 O O . SER A 1 485 ? -42.388 -0.479 27.270 1.00 69.41 447 SER A O 1
ATOM 3629 N N . PHE A 1 486 ? -40.218 -0.857 27.784 1.00 66.54 448 PHE A N 1
ATOM 3630 C CA . PHE A 1 486 ? -40.182 -0.029 28.981 1.00 66.66 448 PHE A CA 1
ATOM 3631 C C . PHE A 1 486 ? -40.424 1.415 28.616 1.00 70.67 448 PHE A C 1
ATOM 3632 O O . PHE A 1 486 ? -41.297 2.029 29.214 1.00 71.01 448 PHE A O 1
ATOM 3640 N N . LYS A 1 487 ? -39.728 1.927 27.576 1.00 68.43 449 LYS A N 1
ATOM 3641 C CA . LYS A 1 487 ? -39.890 3.298 27.073 1.00 70.71 449 LYS A CA 1
ATOM 3642 C C . LYS A 1 487 ? -41.329 3.582 26.659 1.00 76.50 449 LYS A C 1
ATOM 3643 O O . LYS A 1 487 ? -41.844 4.614 27.049 1.00 76.34 449 LYS A O 1
ATOM 3649 N N . HIS A 1 488 ? -41.992 2.641 25.941 1.00 75.51 450 HIS A N 1
ATOM 3650 C CA . HIS A 1 488 ? -43.395 2.718 25.497 1.00 78.39 450 HIS A CA 1
ATOM 3651 C C . HIS A 1 488 ? -44.371 2.812 26.671 1.00 79.89 450 HIS A C 1
ATOM 3652 O O . HIS A 1 488 ? -45.388 3.497 26.557 1.00 82.60 450 HIS A O 1
ATOM 3659 N N . ILE A 1 489 ? -44.074 2.131 27.794 1.00 71.15 451 ILE A N 1
ATOM 3660 C CA . ILE A 1 489 ? -44.935 2.195 28.968 1.00 69.51 451 ILE A CA 1
ATOM 3661 C C . ILE A 1 489 ? -44.682 3.507 29.733 1.00 72.75 451 ILE A C 1
ATOM 3662 O O . ILE A 1 489 ? -45.599 4.322 29.901 1.00 75.16 451 ILE A O 1
ATOM 3667 N N . LEU A 1 490 ? -43.427 3.705 30.174 1.00 65.54 452 LEU A N 1
ATOM 3668 C CA . LEU A 1 490 ? -42.977 4.844 30.971 1.00 64.21 452 LEU A CA 1
ATOM 3669 C C . LEU A 1 490 ? -43.092 6.211 30.307 1.00 70.67 452 LEU A C 1
ATOM 3670 O O . LEU A 1 490 ? -43.435 7.166 31.002 1.00 72.69 452 LEU A O 1
ATOM 3675 N N . PHE A 1 491 ? -42.783 6.321 28.998 1.00 66.66 453 PHE A N 1
ATOM 3676 C CA . PHE A 1 491 ? -42.779 7.600 28.272 1.00 68.57 453 PHE A CA 1
ATOM 3677 C C . PHE A 1 491 ? -43.680 7.624 27.034 1.00 73.89 453 PHE A C 1
ATOM 3678 O O . PHE A 1 491 ? -43.525 6.812 26.126 1.00 72.97 453 PHE A O 1
ATOM 3686 N N . ARG A 1 492 ? -44.619 8.573 26.993 1.00 72.97 454 ARG A N 1
ATOM 3687 C CA . ARG A 1 492 ? -45.568 8.735 25.887 1.00 94.33 454 ARG A CA 1
ATOM 3688 C C . ARG A 1 492 ? -45.722 10.207 25.473 1.00 115.91 454 ARG A C 1
ATOM 3689 O O . ARG A 1 492 ? -44.844 11.035 25.733 1.00 79.83 454 ARG A O 1
ATOM 3697 N N . PRO B 1 13 ? -1.085 -6.719 75.223 1.00 115.02 41 PRO B N 1
ATOM 3698 C CA . PRO B 1 13 ? -2.172 -6.791 76.214 1.00 114.32 41 PRO B CA 1
ATOM 3699 C C . PRO B 1 13 ? -3.549 -7.159 75.624 1.00 114.34 41 PRO B C 1
ATOM 3700 O O . PRO B 1 13 ? -4.135 -8.077 76.194 1.00 114.50 41 PRO B O 1
ATOM 3704 N N . PRO B 1 14 ? -4.095 -6.558 74.512 1.00 106.96 42 PRO B N 1
ATOM 3705 C CA . PRO B 1 14 ? -5.415 -7.003 74.017 1.00 103.98 42 PRO B CA 1
ATOM 3706 C C . PRO B 1 14 ? -5.321 -8.103 72.950 1.00 106.28 42 PRO B C 1
ATOM 3707 O O . PRO B 1 14 ? -4.448 -8.035 72.072 1.00 106.90 42 PRO B O 1
ATOM 3711 N N . ARG B 1 15 ? -6.227 -9.105 72.996 1.00 100.58 43 ARG B N 1
ATOM 3712 C CA . ARG B 1 15 ? -6.204 -10.181 71.984 1.00 99.17 43 ARG B CA 1
ATOM 3713 C C . ARG B 1 15 ? -7.427 -10.097 71.053 1.00 97.09 43 ARG B C 1
ATOM 3714 O O . ARG B 1 15 ? -8.547 -9.865 71.509 1.00 95.65 43 ARG B O 1
ATOM 3722 N N . GLY B 1 16 ? -7.150 -10.254 69.755 1.00 90.18 44 GLY B N 1
ATOM 3723 C CA . GLY B 1 16 ? -8.082 -10.169 68.637 1.00 86.63 44 GLY B CA 1
ATOM 3724 C C . GLY B 1 16 ? -9.333 -11.015 68.682 1.00 87.05 44 GLY B C 1
ATOM 3725 O O . GLY B 1 16 ? -9.439 -11.987 69.432 1.00 87.02 44 GLY B O 1
ATOM 3726 N N . GLN B 1 17 ? -10.294 -10.608 67.857 1.00 81.18 45 GLN B N 1
ATOM 3727 C CA . GLN B 1 17 ? -11.598 -11.235 67.649 1.00 79.76 45 GLN B CA 1
ATOM 3728 C C . GLN B 1 17 ? -11.382 -12.493 66.824 1.00 81.19 45 GLN B C 1
ATOM 3729 O O . GLN B 1 17 ? -12.142 -13.446 66.941 1.00 82.09 45 GLN B O 1
ATOM 3735 N N . TYR B 1 18 ? -10.350 -12.476 65.978 1.00 74.89 46 TYR B N 1
ATOM 3736 C CA . TYR B 1 18 ? -10.053 -13.501 65.003 1.00 73.58 46 TYR B CA 1
ATOM 3737 C C . TYR B 1 18 ? -9.307 -14.673 65.588 1.00 77.79 46 TYR B C 1
ATOM 3738 O O . TYR B 1 18 ? -8.208 -14.527 66.138 1.00 79.18 46 TYR B O 1
ATOM 3747 N N . SER B 1 19 ? -9.940 -15.853 65.468 1.00 72.55 47 SER B N 1
ATOM 3748 C CA . SER B 1 19 ? -9.398 -17.134 65.904 1.00 73.54 47 SER B CA 1
ATOM 3749 C C . SER B 1 19 ? -8.289 -17.532 64.948 1.00 78.35 47 SER B C 1
ATOM 3750 O O . SER B 1 19 ? -8.284 -17.085 63.794 1.00 76.88 47 SER B O 1
ATOM 3753 N N . ALA B 1 20 ? -7.379 -18.405 65.410 1.00 76.82 48 ALA B N 1
ATOM 3754 C CA . ALA B 1 20 ? -6.252 -18.950 64.648 1.00 77.47 48 ALA B CA 1
ATOM 3755 C C . ALA B 1 20 ? -6.634 -19.286 63.180 1.00 79.48 48 ALA B C 1
ATOM 3756 O O . ALA B 1 20 ? -5.905 -18.908 62.256 1.00 78.38 48 ALA B O 1
ATOM 3758 N N . GLY B 1 21 ? -7.800 -19.923 62.999 1.00 74.72 49 GLY B N 1
ATOM 3759 C CA . GLY B 1 21 ? -8.359 -20.270 61.697 1.00 73.04 49 GLY B CA 1
ATOM 3760 C C . GLY B 1 21 ? -8.674 -19.040 60.869 1.00 74.48 49 GLY B C 1
ATOM 3761 O O . GLY B 1 21 ? -8.157 -18.900 59.758 1.00 73.21 49 GLY B O 1
ATOM 3762 N N . ALA B 1 22 ? -9.486 -18.110 61.429 1.00 70.29 50 ALA B N 1
ATOM 3763 C CA . ALA B 1 22 ? -9.869 -16.858 60.758 1.00 68.09 50 ALA B CA 1
ATOM 3764 C C . ALA B 1 22 ? -8.625 -16.103 60.272 1.00 73.21 50 ALA B C 1
ATOM 3765 O O . ALA B 1 22 ? -8.517 -15.837 59.077 1.00 72.62 50 ALA B O 1
ATOM 3767 N N . VAL B 1 23 ? -7.648 -15.861 61.169 1.00 70.35 51 VAL B N 1
ATOM 3768 C CA . VAL B 1 23 ? -6.383 -15.190 60.853 1.00 69.75 51 VAL B CA 1
ATOM 3769 C C . VAL B 1 23 ? -5.760 -15.809 59.585 1.00 73.86 51 VAL B C 1
ATOM 3770 O O . VAL B 1 23 ? -5.447 -15.080 58.644 1.00 72.84 51 VAL B O 1
ATOM 3774 N N . ALA B 1 24 ? -5.646 -17.151 59.550 1.00 71.22 52 ALA B N 1
ATOM 3775 C CA . ALA B 1 24 ? -5.079 -17.900 58.428 1.00 71.31 52 ALA B CA 1
ATOM 3776 C C . ALA B 1 24 ? -5.880 -17.734 57.135 1.00 73.01 52 ALA B C 1
ATOM 3777 O O . ALA B 1 24 ? -5.291 -17.432 56.100 1.00 73.01 52 ALA B O 1
ATOM 3779 N N . GLY B 1 25 ? -7.203 -17.887 57.215 1.00 67.51 53 GLY B N 1
ATOM 3780 C CA . GLY B 1 25 ? -8.109 -17.743 56.079 1.00 65.14 53 GLY B CA 1
ATOM 3781 C C . GLY B 1 25 ? -8.101 -16.343 55.498 1.00 66.92 53 GLY B C 1
ATOM 3782 O O . GLY B 1 25 ? -8.006 -16.176 54.277 1.00 65.73 53 GLY B O 1
ATOM 3783 N N . LEU B 1 26 ? -8.166 -15.324 56.388 1.00 62.29 54 LEU B N 1
ATOM 3784 C CA . LEU B 1 26 ? -8.142 -13.905 56.028 1.00 59.91 54 LEU B CA 1
ATOM 3785 C C . LEU B 1 26 ? -6.801 -13.493 55.447 1.00 62.58 54 LEU B C 1
ATOM 3786 O O . LEU B 1 26 ? -6.762 -12.748 54.471 1.00 61.06 54 LEU B O 1
ATOM 3791 N N . ALA B 1 27 ? -5.706 -14.000 56.015 1.00 60.80 55 ALA B N 1
ATOM 3792 C CA . ALA B 1 27 ? -4.378 -13.697 55.495 1.00 62.50 55 ALA B CA 1
ATOM 3793 C C . ALA B 1 27 ? -4.202 -14.277 54.095 1.00 66.54 55 ALA B C 1
ATOM 3794 O O . ALA B 1 27 ? -3.536 -13.647 53.279 1.00 67.21 55 ALA B O 1
ATOM 3796 N N . ALA B 1 28 ? -4.816 -15.461 53.815 1.00 61.36 56 ALA B N 1
ATOM 3797 C CA . ALA B 1 28 ? -4.764 -16.146 52.519 1.00 60.03 56 ALA B CA 1
ATOM 3798 C C . ALA B 1 28 ? -5.566 -15.412 51.450 1.00 62.10 56 ALA B C 1
ATOM 3799 O O . ALA B 1 28 ? -5.083 -15.309 50.329 1.00 62.48 56 ALA B O 1
ATOM 3801 N N . VAL B 1 29 ? -6.780 -14.903 51.784 1.00 57.15 57 VAL B N 1
ATOM 3802 C CA . VAL B 1 29 ? -7.631 -14.149 50.846 1.00 55.37 57 VAL B CA 1
ATOM 3803 C C . VAL B 1 29 ? -7.057 -12.743 50.580 1.00 59.54 57 VAL B C 1
ATOM 3804 O O . VAL B 1 29 ? -7.108 -12.282 49.436 1.00 58.72 57 VAL B O 1
ATOM 3808 N N . VAL B 1 30 ? -6.483 -12.084 51.617 1.00 56.09 58 VAL B N 1
ATOM 3809 C CA . VAL B 1 30 ? -5.832 -10.777 51.447 1.00 56.23 58 VAL B CA 1
ATOM 3810 C C . VAL B 1 30 ? -4.499 -10.990 50.725 1.00 61.86 58 VAL B C 1
ATOM 3811 O O . VAL B 1 30 ? -4.123 -10.188 49.864 1.00 61.49 58 VAL B O 1
ATOM 3815 N N . GLY B 1 31 ? -3.845 -12.106 51.045 1.00 60.05 59 GLY B N 1
ATOM 3816 C CA . GLY B 1 31 ? -2.601 -12.539 50.424 1.00 62.02 59 GLY B CA 1
ATOM 3817 C C . GLY B 1 31 ? -2.792 -12.737 48.940 1.00 67.09 59 GLY B C 1
ATOM 3818 O O . GLY B 1 31 ? -2.060 -12.140 48.142 1.00 66.47 59 GLY B O 1
ATOM 3819 N N . PHE B 1 32 ? -3.836 -13.527 48.565 1.00 65.40 60 PHE B N 1
ATOM 3820 C CA . PHE B 1 32 ? -4.206 -13.774 47.165 1.00 66.61 60 PHE B CA 1
ATOM 3821 C C . PHE B 1 32 ? -4.515 -12.443 46.468 1.00 68.61 60 PHE B C 1
ATOM 3822 O O . PHE B 1 32 ? -3.899 -12.146 45.448 1.00 68.27 60 PHE B O 1
ATOM 3830 N N . LEU B 1 33 ? -5.441 -11.642 47.051 1.00 63.93 61 LEU B N 1
ATOM 3831 C CA . LEU B 1 33 ? -5.841 -10.324 46.561 1.00 62.98 61 LEU B CA 1
ATOM 3832 C C . LEU B 1 33 ? -4.634 -9.409 46.300 1.00 66.11 61 LEU B C 1
ATOM 3833 O O . LEU B 1 33 ? -4.591 -8.790 45.241 1.00 66.53 61 LEU B O 1
ATOM 3838 N N . ILE B 1 34 ? -3.655 -9.346 47.228 1.00 61.26 62 ILE B N 1
ATOM 3839 C CA . ILE B 1 34 ? -2.452 -8.524 47.036 1.00 60.92 62 ILE B CA 1
ATOM 3840 C C . ILE B 1 34 ? -1.679 -8.993 45.786 1.00 65.88 62 ILE B C 1
ATOM 3841 O O . ILE B 1 34 ? -1.283 -8.159 44.968 1.00 65.46 62 ILE B O 1
ATOM 3846 N N . VAL B 1 35 ? -1.488 -10.325 45.644 1.00 63.73 63 VAL B N 1
ATOM 3847 C CA . VAL B 1 35 ? -0.763 -10.927 44.518 1.00 65.27 63 VAL B CA 1
ATOM 3848 C C . VAL B 1 35 ? -1.539 -10.682 43.209 1.00 70.32 63 VAL B C 1
ATOM 3849 O O . VAL B 1 35 ? -0.923 -10.294 42.213 1.00 73.49 63 VAL B O 1
ATOM 3853 N N . PHE B 1 36 ? -2.873 -10.845 43.230 1.00 63.31 64 PHE B N 1
ATOM 3854 C CA . PHE B 1 36 ? -3.718 -10.618 42.072 1.00 62.14 64 PHE B CA 1
ATOM 3855 C C . PHE B 1 36 ? -3.588 -9.163 41.598 1.00 64.00 64 PHE B C 1
ATOM 3856 O O . PHE B 1 36 ? -3.346 -8.927 40.413 1.00 63.41 64 PHE B O 1
ATOM 3864 N N . THR B 1 37 ? -3.694 -8.203 42.545 1.00 59.72 65 THR B N 1
ATOM 3865 C CA . THR B 1 37 ? -3.607 -6.755 42.316 1.00 58.93 65 THR B CA 1
ATOM 3866 C C . THR B 1 37 ? -2.254 -6.391 41.752 1.00 67.29 65 THR B C 1
ATOM 3867 O O . THR B 1 37 ? -2.188 -5.603 40.814 1.00 69.17 65 THR B O 1
ATOM 3871 N N . VAL B 1 38 ? -1.177 -6.953 42.314 1.00 65.04 66 VAL B N 1
ATOM 3872 C CA . VAL B 1 38 ? 0.177 -6.665 41.844 1.00 66.39 66 VAL B CA 1
ATOM 3873 C C . VAL B 1 38 ? 0.400 -7.188 40.411 1.00 70.68 66 VAL B C 1
ATOM 3874 O O . VAL B 1 38 ? 0.688 -6.376 39.542 1.00 72.12 66 VAL B O 1
ATOM 3878 N N . VAL B 1 39 ? 0.223 -8.500 40.153 1.00 65.96 67 VAL B N 1
ATOM 3879 C CA . VAL B 1 39 ? 0.473 -9.060 38.821 1.00 66.50 67 VAL B CA 1
ATOM 3880 C C . VAL B 1 39 ? -0.433 -8.412 37.767 1.00 68.65 67 VAL B C 1
ATOM 3881 O O . VAL B 1 39 ? 0.073 -7.995 36.731 1.00 71.02 67 VAL B O 1
ATOM 3885 N N . GLY B 1 40 ? -1.721 -8.274 38.064 1.00 60.81 68 GLY B N 1
ATOM 3886 C CA . GLY B 1 40 ? -2.681 -7.668 37.151 1.00 58.87 68 GLY B CA 1
ATOM 3887 C C . GLY B 1 40 ? -2.304 -6.259 36.732 1.00 63.60 68 GLY B C 1
ATOM 3888 O O . GLY B 1 40 ? -2.263 -5.955 35.539 1.00 64.80 68 GLY B O 1
ATOM 3889 N N . ASN B 1 41 ? -2.031 -5.383 37.708 1.00 59.98 69 ASN B N 1
ATOM 3890 C CA . ASN B 1 41 ? -1.672 -3.993 37.434 1.00 59.98 69 ASN B CA 1
ATOM 3891 C C . ASN B 1 41 ? -0.272 -3.873 36.849 1.00 65.55 69 ASN B C 1
ATOM 3892 O O . ASN B 1 41 ? -0.024 -2.946 36.075 1.00 66.87 69 ASN B O 1
ATOM 3897 N N . VAL B 1 42 ? 0.629 -4.836 37.168 1.00 61.85 70 VAL B N 1
ATOM 3898 C CA . VAL B 1 42 ? 1.974 -4.873 36.588 1.00 63.62 70 VAL B CA 1
ATOM 3899 C C . VAL B 1 42 ? 1.819 -5.191 35.096 1.00 69.29 70 VAL B C 1
ATOM 3900 O O . VAL B 1 42 ? 2.525 -4.609 34.262 1.00 70.75 70 VAL B O 1
ATOM 3904 N N . LEU B 1 43 ? 0.815 -6.031 34.773 1.00 65.09 71 LEU B N 1
ATOM 3905 C CA . LEU B 1 43 ? 0.470 -6.396 33.404 1.00 66.10 71 LEU B CA 1
ATOM 3906 C C . LEU B 1 43 ? -0.076 -5.222 32.609 1.00 69.47 71 LEU B C 1
ATOM 3907 O O . LEU B 1 43 ? 0.167 -5.160 31.403 1.00 69.22 71 LEU B O 1
ATOM 3912 N N . VAL B 1 44 ? -0.773 -4.275 33.288 1.00 65.46 72 VAL B N 1
ATOM 3913 C CA . VAL B 1 44 ? -1.301 -3.045 32.670 1.00 65.34 72 VAL B CA 1
ATOM 3914 C C . VAL B 1 44 ? -0.114 -2.152 32.288 1.00 71.49 72 VAL B C 1
ATOM 3915 O O . VAL B 1 44 ? -0.064 -1.650 31.165 1.00 71.00 72 VAL B O 1
ATOM 3919 N N . VAL B 1 45 ? 0.853 -2.000 33.218 1.00 70.27 73 VAL B N 1
ATOM 3920 C CA . VAL B 1 45 ? 2.076 -1.210 33.031 1.00 73.31 73 VAL B CA 1
ATOM 3921 C C . VAL B 1 45 ? 2.790 -1.640 31.735 1.00 79.28 73 VAL B C 1
ATOM 3922 O O . VAL B 1 45 ? 2.985 -0.813 30.844 1.00 81.38 73 VAL B O 1
ATOM 3926 N N . ILE B 1 46 ? 3.118 -2.944 31.628 1.00 74.72 74 ILE B N 1
ATOM 3927 C CA . ILE B 1 46 ? 3.782 -3.593 30.489 1.00 75.43 74 ILE B CA 1
ATOM 3928 C C . ILE B 1 46 ? 2.961 -3.423 29.205 1.00 79.57 74 ILE B C 1
ATOM 3929 O O . ILE B 1 46 ? 3.552 -3.186 28.160 1.00 82.53 74 ILE B O 1
ATOM 3934 N N . ALA B 1 47 ? 1.614 -3.536 29.279 1.00 73.12 75 ALA B N 1
ATOM 3935 C CA . ALA B 1 47 ? 0.724 -3.407 28.118 1.00 72.31 75 ALA B CA 1
ATOM 3936 C C . ALA B 1 47 ? 0.815 -2.038 27.434 1.00 78.10 75 ALA B C 1
ATOM 3937 O O . ALA B 1 47 ? 1.066 -1.994 26.232 1.00 80.14 75 ALA B O 1
ATOM 3939 N N . VAL B 1 48 ? 0.687 -0.935 28.198 1.00 74.14 76 VAL B N 1
ATOM 3940 C CA . VAL B 1 48 ? 0.784 0.444 27.693 1.00 75.33 76 VAL B CA 1
ATOM 3941 C C . VAL B 1 48 ? 2.218 0.785 27.217 1.00 85.70 76 VAL B C 1
ATOM 3942 O O . VAL B 1 48 ? 2.390 1.532 26.237 1.00 88.20 76 VAL B O 1
ATOM 3946 N N . LEU B 1 49 ? 3.237 0.213 27.893 1.00 84.16 77 LEU B N 1
ATOM 3947 C CA . LEU B 1 49 ? 4.647 0.467 27.568 1.00 87.61 77 LEU B CA 1
ATOM 3948 C C . LEU B 1 49 ? 5.259 -0.525 26.529 1.00 95.06 77 LEU B C 1
ATOM 3949 O O . LEU B 1 49 ? 6.486 -0.659 26.466 1.00 97.43 77 LEU B O 1
ATOM 3954 N N . THR B 1 50 ? 4.414 -1.205 25.711 1.00 91.23 78 THR B N 1
ATOM 3955 C CA . THR B 1 50 ? 4.865 -2.175 24.703 1.00 93.13 78 THR B CA 1
ATOM 3956 C C . THR B 1 50 ? 3.952 -2.201 23.470 1.00 97.85 78 THR B C 1
ATOM 3957 O O . THR B 1 50 ? 4.459 -2.169 22.345 1.00 100.25 78 THR B O 1
ATOM 3961 N N . SER B 1 51 ? 2.622 -2.297 23.678 1.00 91.44 79 SER B N 1
ATOM 3962 C CA . SER B 1 51 ? 1.636 -2.363 22.597 1.00 90.50 79 SER B CA 1
ATOM 3963 C C . SER B 1 51 ? 1.494 -1.057 21.844 1.00 95.23 79 SER B C 1
ATOM 3964 O O . SER B 1 51 ? 1.402 0.013 22.463 1.00 94.72 79 SER B O 1
ATOM 3967 N N . ARG B 1 52 ? 1.485 -1.152 20.496 1.00 92.70 80 ARG B N 1
ATOM 3968 C CA . ARG B 1 52 ? 1.357 -0.011 19.585 1.00 93.71 80 ARG B CA 1
ATOM 3969 C C . ARG B 1 52 ? -0.068 0.544 19.608 1.00 95.00 80 ARG B C 1
ATOM 3970 O O . ARG B 1 52 ? -0.279 1.725 19.311 1.00 94.98 80 ARG B O 1
ATOM 3972 N N . ALA B 1 53 ? -1.036 -0.312 19.991 1.00 89.31 81 ALA B N 1
ATOM 3973 C CA . ALA B 1 53 ? -2.454 0.019 20.139 1.00 87.23 81 ALA B CA 1
ATOM 3974 C C . ALA B 1 53 ? -2.679 0.901 21.379 1.00 89.71 81 ALA B C 1
ATOM 3975 O O . ALA B 1 53 ? -3.656 1.655 21.436 1.00 88.30 81 ALA B O 1
ATOM 3977 N N . LEU B 1 54 ? -1.755 0.809 22.360 1.00 86.28 82 LEU B N 1
ATOM 3978 C CA . LEU B 1 54 ? -1.783 1.575 23.612 1.00 85.12 82 LEU B CA 1
ATOM 3979 C C . LEU B 1 54 ? -0.623 2.618 23.703 1.00 93.76 82 LEU B C 1
ATOM 3980 O O . LEU B 1 54 ? -0.452 3.277 24.742 1.00 93.45 82 LEU B O 1
ATOM 3985 N N . ARG B 1 55 ? 0.130 2.803 22.588 1.00 92.74 83 ARG B N 1
ATOM 3986 C CA . ARG B 1 55 ? 1.238 3.758 22.492 1.00 95.01 83 ARG B CA 1
ATOM 3987 C C . ARG B 1 55 ? 0.774 5.229 22.445 1.00 97.69 83 ARG B C 1
ATOM 3988 O O . ARG B 1 55 ? 1.615 6.127 22.378 1.00 99.27 83 ARG B O 1
ATOM 3996 N N . ALA B 1 56 ? -0.552 5.478 22.510 1.00 92.14 84 ALA B N 1
ATOM 3997 C CA . ALA B 1 56 ? -1.116 6.828 22.581 1.00 92.77 84 ALA B CA 1
ATOM 3998 C C . ALA B 1 56 ? -0.741 7.401 23.979 1.00 97.30 84 ALA B C 1
ATOM 3999 O O . ALA B 1 56 ? -0.746 6.636 24.958 1.00 94.86 84 ALA B O 1
ATOM 4001 N N . PRO B 1 57 ? -0.333 8.700 24.068 1.00 95.81 85 PRO B N 1
ATOM 4002 C CA . PRO B 1 57 ? 0.157 9.256 25.355 1.00 95.11 85 PRO B CA 1
ATOM 4003 C C . PRO B 1 57 ? -0.789 9.178 26.555 1.00 95.97 85 PRO B C 1
ATOM 4004 O O . PRO B 1 57 ? -0.342 8.888 27.668 1.00 94.01 85 PRO B O 1
ATOM 4008 N N . GLN B 1 58 ? -2.090 9.419 26.323 1.00 91.25 86 GLN B N 1
ATOM 4009 C CA . GLN B 1 58 ? -3.171 9.371 27.316 1.00 87.64 86 GLN B CA 1
ATOM 4010 C C . GLN B 1 58 ? -3.205 8.078 28.147 1.00 86.37 86 GLN B C 1
ATOM 4011 O O . GLN B 1 58 ? -3.713 8.087 29.264 1.00 84.63 86 GLN B O 1
ATOM 4017 N N . ASN B 1 59 ? -2.684 6.970 27.600 1.00 81.24 87 ASN B N 1
ATOM 4018 C CA . ASN B 1 59 ? -2.651 5.673 28.284 1.00 78.12 87 ASN B CA 1
ATOM 4019 C C . ASN B 1 59 ? -1.656 5.626 29.465 1.00 79.89 87 ASN B C 1
ATOM 4020 O O . ASN B 1 59 ? -1.835 4.816 30.368 1.00 76.02 87 ASN B O 1
ATOM 4025 N N . LEU B 1 60 ? -0.631 6.509 29.468 1.00 78.40 88 LEU B N 1
ATOM 4026 C CA . LEU B 1 60 ? 0.369 6.600 30.542 1.00 78.26 88 LEU B CA 1
ATOM 4027 C C . LEU B 1 60 ? -0.293 6.824 31.907 1.00 78.19 88 LEU B C 1
ATOM 4028 O O . LEU B 1 60 ? 0.277 6.429 32.931 1.00 77.80 88 LEU B O 1
ATOM 4033 N N . PHE B 1 61 ? -1.508 7.443 31.916 1.00 71.77 89 PHE B N 1
ATOM 4034 C CA . PHE B 1 61 ? -2.299 7.684 33.133 1.00 68.76 89 PHE B CA 1
ATOM 4035 C C . PHE B 1 61 ? -2.617 6.372 33.828 1.00 69.86 89 PHE B C 1
ATOM 4036 O O . PHE B 1 61 ? -2.454 6.280 35.037 1.00 69.31 89 PHE B O 1
ATOM 4044 N N . LEU B 1 62 ? -2.998 5.342 33.046 1.00 65.77 90 LEU B N 1
ATOM 4045 C CA . LEU B 1 62 ? -3.305 3.982 33.510 1.00 63.40 90 LEU B CA 1
ATOM 4046 C C . LEU B 1 62 ? -2.063 3.241 34.036 1.00 69.84 90 LEU B C 1
ATOM 4047 O O . LEU B 1 62 ? -2.230 2.254 34.749 1.00 69.16 90 LEU B O 1
ATOM 4052 N N . VAL B 1 63 ? -0.833 3.714 33.704 1.00 69.45 91 VAL B N 1
ATOM 4053 C CA . VAL B 1 63 ? 0.433 3.152 34.222 1.00 71.41 91 VAL B CA 1
ATOM 4054 C C . VAL B 1 63 ? 0.658 3.743 35.616 1.00 75.56 91 VAL B C 1
ATOM 4055 O O . VAL B 1 63 ? 1.025 3.013 36.541 1.00 74.72 91 VAL B O 1
ATOM 4059 N N . SER B 1 64 ? 0.397 5.057 35.767 1.00 72.51 92 SER B N 1
ATOM 4060 C CA . SER B 1 64 ? 0.477 5.750 37.047 1.00 72.29 92 SER B CA 1
ATOM 4061 C C . SER B 1 64 ? -0.639 5.294 38.019 1.00 75.13 92 SER B C 1
ATOM 4062 O O . SER B 1 64 ? -0.406 5.205 39.227 1.00 75.99 92 SER B O 1
ATOM 4065 N N . LEU B 1 65 ? -1.846 5.017 37.483 1.00 68.99 93 LEU B N 1
ATOM 4066 C CA . LEU B 1 65 ? -2.997 4.505 38.215 1.00 65.62 93 LEU B CA 1
ATOM 4067 C C . LEU B 1 65 ? -2.748 3.021 38.567 1.00 70.27 93 LEU B C 1
ATOM 4068 O O . LEU B 1 65 ? -3.223 2.570 39.605 1.00 69.18 93 LEU B O 1
ATOM 4073 N N . ALA B 1 66 ? -2.001 2.266 37.720 1.00 69.41 94 ALA B N 1
ATOM 4074 C CA . ALA B 1 66 ? -1.629 0.863 37.992 1.00 69.47 94 ALA B CA 1
ATOM 4075 C C . ALA B 1 66 ? -0.632 0.850 39.150 1.00 77.79 94 ALA B C 1
ATOM 4076 O O . ALA B 1 66 ? -0.757 0.018 40.052 1.00 77.79 94 ALA B O 1
ATOM 4078 N N . SER B 1 67 ? 0.328 1.820 39.132 1.00 76.20 95 SER B N 1
ATOM 4079 C CA . SER B 1 67 ? 1.360 2.067 40.142 1.00 76.62 95 SER B CA 1
ATOM 4080 C C . SER B 1 67 ? 0.719 2.413 41.484 1.00 78.40 95 SER B C 1
ATOM 4081 O O . SER B 1 67 ? 1.190 1.944 42.520 1.00 77.89 95 SER B O 1
ATOM 4084 N N . ALA B 1 68 ? -0.369 3.214 41.458 1.00 72.69 96 ALA B N 1
ATOM 4085 C CA . ALA B 1 68 ? -1.110 3.597 42.655 1.00 70.49 96 ALA B CA 1
ATOM 4086 C C . ALA B 1 68 ? -1.670 2.349 43.331 1.00 70.99 96 ALA B C 1
ATOM 4087 O O . ALA B 1 68 ? -1.383 2.119 44.498 1.00 71.11 96 ALA B O 1
ATOM 4089 N N . ASP B 1 69 ? -2.369 1.506 42.562 1.00 65.35 97 ASP B N 1
ATOM 4090 C CA . ASP B 1 69 ? -2.993 0.266 42.997 1.00 63.96 97 ASP B CA 1
ATOM 4091 C C . ASP B 1 69 ? -1.981 -0.828 43.416 1.00 68.77 97 ASP B C 1
ATOM 4092 O O . ASP B 1 69 ? -2.325 -1.678 44.245 1.00 67.27 97 ASP B O 1
ATOM 4097 N N . ILE B 1 70 ? -0.737 -0.805 42.871 1.00 67.31 98 ILE B N 1
ATOM 4098 C CA . ILE B 1 70 ? 0.334 -1.749 43.272 1.00 67.83 98 ILE B CA 1
ATOM 4099 C C . ILE B 1 70 ? 0.811 -1.354 44.694 1.00 74.72 98 ILE B C 1
ATOM 4100 O O . ILE B 1 70 ? 0.904 -2.211 45.578 1.00 75.72 98 ILE B O 1
ATOM 4105 N N . LEU B 1 71 ? 1.078 -0.043 44.901 1.00 71.37 99 LEU B N 1
ATOM 4106 C CA . LEU B 1 71 ? 1.513 0.546 46.162 1.00 71.00 99 LEU B CA 1
ATOM 4107 C C . LEU B 1 71 ? 0.482 0.317 47.261 1.00 73.98 99 LEU B C 1
ATOM 4108 O O . LEU B 1 71 ? 0.874 0.063 48.395 1.00 74.02 99 LEU B O 1
ATOM 4113 N N . VAL B 1 72 ? -0.832 0.337 46.910 1.00 69.27 100 VAL B N 1
ATOM 4114 C CA . VAL B 1 72 ? -1.952 0.061 47.831 1.00 67.30 100 VAL B CA 1
ATOM 4115 C C . VAL B 1 72 ? -1.793 -1.380 48.326 1.00 68.84 100 VAL B C 1
ATOM 4116 O O . VAL B 1 72 ? -1.751 -1.622 49.530 1.00 69.07 100 VAL B O 1
ATOM 4120 N N . ALA B 1 73 ? -1.699 -2.319 47.385 1.00 63.60 101 ALA B N 1
ATOM 4121 C CA . ALA B 1 73 ? -1.579 -3.735 47.672 1.00 63.43 101 ALA B CA 1
ATOM 4122 C C . ALA B 1 73 ? -0.355 -4.067 48.512 1.00 69.17 101 ALA B C 1
ATOM 4123 O O . ALA B 1 73 ? -0.439 -4.863 49.452 1.00 68.06 101 ALA B O 1
ATOM 4125 N N . THR B 1 74 ? 0.760 -3.405 48.215 1.00 68.31 102 THR B N 1
ATOM 4126 C CA . THR B 1 74 ? 2.042 -3.676 48.856 1.00 70.27 102 THR B CA 1
ATOM 4127 C C . THR B 1 74 ? 2.264 -2.930 50.188 1.00 75.14 102 THR B C 1
ATOM 4128 O O . THR B 1 74 ? 2.609 -3.588 51.169 1.00 74.52 102 THR B O 1
ATOM 4132 N N . LEU B 1 75 ? 2.079 -1.581 50.2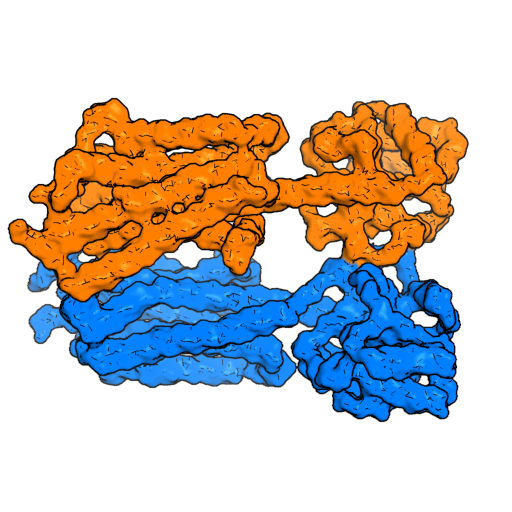20 1.00 72.65 103 LEU B N 1
ATOM 4133 C CA . LEU B 1 75 ? 2.393 -0.710 51.371 1.00 73.38 103 LEU B CA 1
ATOM 4134 C C . LEU B 1 75 ? 1.270 -0.431 52.349 1.00 75.12 103 LEU B C 1
ATOM 4135 O O . LEU B 1 75 ? 1.579 -0.007 53.463 1.00 75.72 103 LEU B O 1
ATOM 4140 N N . VAL B 1 76 ? -0.014 -0.608 51.975 1.00 69.87 104 VAL B N 1
ATOM 4141 C CA . VAL B 1 76 ? -1.072 -0.303 52.952 1.00 68.27 104 VAL B CA 1
ATOM 4142 C C . VAL B 1 76 ? -1.895 -1.546 53.298 1.00 69.80 104 VAL B C 1
ATOM 4143 O O . VAL B 1 76 ? -2.120 -1.804 54.474 1.00 68.93 104 VAL B O 1
ATOM 4147 N N . MET B 1 77 ? -2.294 -2.322 52.299 1.00 66.04 105 MET B N 1
ATOM 4148 C CA . MET B 1 77 ? -3.137 -3.494 52.475 1.00 65.99 105 MET B CA 1
ATOM 4149 C C . MET B 1 77 ? -2.622 -4.570 53.460 1.00 72.46 105 MET B C 1
ATOM 4150 O O . MET B 1 77 ? -3.478 -5.105 54.170 1.00 72.38 105 MET B O 1
ATOM 4155 N N . PRO B 1 78 ? -1.313 -4.935 53.571 1.00 71.08 106 PRO B N 1
ATOM 4156 C CA . PRO B 1 78 ? -0.942 -5.953 54.572 1.00 71.25 106 PRO B CA 1
ATOM 4157 C C . PRO B 1 78 ? -1.060 -5.393 55.996 1.00 75.59 106 PRO B C 1
ATOM 4158 O O . PRO B 1 78 ? -1.447 -6.126 56.915 1.00 76.33 106 PRO B O 1
ATOM 4162 N N . PHE B 1 79 ? -0.773 -4.081 56.163 1.00 69.99 107 PHE B N 1
ATOM 4163 C CA . PHE B 1 79 ? -0.834 -3.390 57.442 1.00 68.93 107 PHE B CA 1
ATOM 4164 C C . PHE B 1 79 ? -2.243 -3.224 57.936 1.00 71.09 107 PHE B C 1
ATOM 4165 O O . PHE B 1 79 ? -2.464 -3.467 59.114 1.00 71.56 107 PHE B O 1
ATOM 4173 N N . SER B 1 80 ? -3.214 -2.895 57.041 1.00 66.27 108 SER B N 1
ATOM 4174 C CA . SER B 1 80 ? -4.652 -2.778 57.375 1.00 64.07 108 SER B CA 1
ATOM 4175 C C . SER B 1 80 ? -5.144 -4.075 57.992 1.00 66.37 108 SER B C 1
ATOM 4176 O O . SER B 1 80 ? -5.831 -4.034 59.009 1.00 64.53 108 SER B O 1
ATOM 4179 N N . LEU B 1 81 ? -4.777 -5.226 57.377 1.00 63.41 109 LEU B N 1
ATOM 4180 C CA . LEU B 1 81 ? -5.166 -6.544 57.860 1.00 62.84 109 LEU B CA 1
ATOM 4181 C C . LEU B 1 81 ? -4.386 -6.952 59.106 1.00 68.97 109 LEU B C 1
ATOM 4182 O O . LEU B 1 81 ? -4.984 -7.476 60.050 1.00 70.04 109 LEU B O 1
ATOM 4187 N N . ALA B 1 82 ? -3.060 -6.734 59.108 1.00 65.65 110 ALA B N 1
ATOM 4188 C CA . ALA B 1 82 ? -2.207 -7.068 60.242 1.00 67.01 110 ALA B CA 1
ATOM 4189 C C . ALA B 1 82 ? -2.717 -6.367 61.490 1.00 72.07 110 ALA B C 1
ATOM 4190 O O . ALA B 1 82 ? -2.925 -7.020 62.506 1.00 72.43 110 ALA B O 1
ATOM 4192 N N . ASN B 1 83 ? -2.979 -5.050 61.385 1.00 69.24 111 ASN B N 1
ATOM 4193 C CA . ASN B 1 83 ? -3.469 -4.200 62.470 1.00 69.73 111 ASN B CA 1
ATOM 4194 C C . ASN B 1 83 ? -4.822 -4.686 63.019 1.00 74.47 111 ASN B C 1
ATOM 4195 O O . ASN B 1 83 ? -5.004 -4.744 64.246 1.00 76.50 111 ASN B O 1
ATOM 4200 N N . GLU B 1 84 ? -5.729 -5.093 62.105 1.00 68.15 112 GLU B N 1
ATOM 4201 C CA . GLU B 1 84 ? -7.060 -5.618 62.403 1.00 66.18 112 GLU B CA 1
ATOM 4202 C C . GLU B 1 84 ? -6.982 -6.888 63.255 1.00 70.07 112 GLU B C 1
ATOM 4203 O O . GLU B 1 84 ? -7.457 -6.872 64.397 1.00 69.89 112 GLU B O 1
ATOM 4209 N N . LEU B 1 85 ? -6.375 -7.970 62.697 1.00 66.12 113 LEU B N 1
ATOM 4210 C CA . LEU B 1 85 ? -6.226 -9.281 63.343 1.00 67.03 113 LEU B CA 1
ATOM 4211 C C . LEU B 1 85 ? -5.536 -9.206 64.705 1.00 74.78 113 LEU B C 1
ATOM 4212 O O . LEU B 1 85 ? -5.982 -9.867 65.646 1.00 75.23 113 LEU B O 1
ATOM 4217 N N . MET B 1 86 ? -4.465 -8.388 64.804 1.00 74.06 114 MET B N 1
ATOM 4218 C CA . MET B 1 86 ? -3.651 -8.192 66.009 1.00 76.73 114 MET B CA 1
ATOM 4219 C C . MET B 1 86 ? -4.341 -7.428 67.132 1.00 81.70 114 MET B C 1
ATOM 4220 O O . MET B 1 86 ? -3.938 -7.572 68.288 1.00 83.52 114 MET B O 1
ATOM 4225 N N . ALA B 1 87 ? -5.355 -6.611 66.797 1.00 77.73 115 ALA B N 1
ATOM 4226 C CA . ALA B 1 87 ? -6.132 -5.779 67.728 1.00 78.11 115 ALA B CA 1
ATOM 4227 C C . ALA B 1 87 ? -5.367 -4.543 68.254 1.00 85.33 115 ALA B C 1
ATOM 4228 O O . ALA B 1 87 ? -5.795 -3.932 69.241 1.00 85.97 115 ALA B O 1
ATOM 4230 N N . TYR B 1 88 ? -4.252 -4.160 67.575 1.00 82.81 116 TYR B N 1
ATOM 4231 C CA . TYR B 1 88 ? -3.404 -2.999 67.912 1.00 83.21 116 TYR B CA 1
ATOM 4232 C C . TYR B 1 88 ? -2.329 -2.739 66.834 1.00 85.68 116 TYR B C 1
ATOM 4233 O O . TYR B 1 88 ? -2.205 -3.522 65.883 1.00 84.52 116 TYR B O 1
ATOM 4242 N N . TRP B 1 89 ? -1.584 -1.624 66.969 1.00 82.07 117 TRP B N 1
ATOM 4243 C CA . TRP B 1 89 ? -0.508 -1.265 66.051 1.00 82.56 117 TRP B CA 1
ATOM 4244 C C . TRP B 1 89 ? 0.874 -1.700 66.569 1.00 90.53 117 TRP B C 1
ATOM 4245 O O . TRP B 1 89 ? 1.506 -1.009 67.385 1.00 92.94 117 TRP B O 1
ATOM 4256 N N . TYR B 1 90 ? 1.340 -2.840 66.059 1.00 86.40 118 TYR B N 1
ATOM 4257 C CA . TYR B 1 90 ? 2.614 -3.421 66.428 1.00 88.87 118 TYR B CA 1
ATOM 4258 C C . TYR B 1 90 ? 3.817 -2.668 65.825 1.00 95.40 118 TYR B C 1
ATOM 4259 O O . TYR B 1 90 ? 4.856 -2.578 66.481 1.00 99.04 118 TYR B O 1
ATOM 4268 N N . PHE B 1 91 ? 3.661 -2.107 64.603 1.00 89.30 119 PHE B N 1
ATOM 4269 C CA . PHE B 1 91 ? 4.701 -1.521 63.725 1.00 89.65 119 PHE B CA 1
ATOM 4270 C C . PHE B 1 91 ? 5.311 -0.130 64.098 1.00 95.92 119 PHE B C 1
ATOM 4271 O O . PHE B 1 91 ? 6.209 0.343 63.384 1.00 96.46 119 PHE B O 1
ATOM 4279 N N . GLY B 1 92 ? 4.889 0.455 65.217 1.00 93.67 120 GLY B N 1
ATOM 4280 C CA . GLY B 1 92 ? 5.440 1.717 65.707 1.00 95.63 120 GLY B CA 1
ATOM 4281 C C . GLY B 1 92 ? 4.864 2.997 65.135 1.00 98.33 120 GLY B C 1
ATOM 4282 O O . GLY B 1 92 ? 4.325 3.017 64.023 1.00 95.69 120 GLY B O 1
ATOM 4283 N N . GLN B 1 93 ? 5.032 4.086 65.907 1.00 96.60 121 GLN B N 1
ATOM 4284 C CA . GLN B 1 93 ? 4.571 5.462 65.666 1.00 96.01 121 GLN B CA 1
ATOM 4285 C C . GLN B 1 93 ? 4.937 6.064 64.293 1.00 98.87 121 GLN B C 1
ATOM 4286 O O . GLN B 1 93 ? 4.130 6.829 63.749 1.00 96.46 121 GLN B O 1
ATOM 4292 N N . TRP B 1 94 ? 6.146 5.766 63.757 1.00 97.17 122 TRP B N 1
ATOM 4293 C CA . TRP B 1 94 ? 6.574 6.315 62.466 1.00 97.21 122 TRP B CA 1
ATOM 4294 C C . TRP B 1 94 ? 5.850 5.638 61.333 1.00 98.27 122 TRP B C 1
ATOM 4295 O O . TRP B 1 94 ? 5.320 6.337 60.467 1.00 97.23 122 TRP B O 1
ATOM 4306 N N . TRP B 1 95 ? 5.811 4.285 61.333 1.00 93.11 123 TRP B N 1
ATOM 4307 C CA . TRP B 1 95 ? 5.112 3.565 60.279 1.00 89.99 123 TRP B CA 1
ATOM 4308 C C . TRP B 1 95 ? 3.600 3.750 60.379 1.00 89.35 123 TRP B C 1
ATOM 4309 O O . TRP B 1 95 ? 2.906 3.596 59.377 1.00 87.75 123 TRP B O 1
ATOM 4320 N N . CYS B 1 96 ? 3.097 4.151 61.559 1.00 83.99 124 CYS B N 1
ATOM 4321 C CA . CYS B 1 96 ? 1.671 4.418 61.734 1.00 80.55 124 CYS B CA 1
ATOM 4322 C C . CYS B 1 96 ? 1.259 5.657 60.922 1.00 81.28 124 CYS B C 1
ATOM 4323 O O . CYS B 1 96 ? 0.258 5.621 60.202 1.00 77.74 124 CYS B O 1
ATOM 4326 N N . GLY B 1 97 ? 2.073 6.706 61.019 1.00 79.21 125 GLY B N 1
ATOM 4327 C CA . GLY B 1 97 ? 1.895 7.962 60.306 1.00 79.07 125 GLY B CA 1
ATOM 4328 C C . GLY B 1 97 ? 2.085 7.819 58.810 1.00 82.33 125 GLY B C 1
ATOM 4329 O O . GLY B 1 97 ? 1.369 8.464 58.047 1.00 82.15 125 GLY B O 1
ATOM 4330 N N . VAL B 1 98 ? 3.042 6.974 58.368 1.00 78.18 126 VAL B N 1
ATOM 4331 C CA . VAL B 1 98 ? 3.281 6.743 56.934 1.00 76.91 126 VAL B CA 1
ATOM 4332 C C . VAL B 1 98 ? 2.147 5.880 56.364 1.00 77.64 126 VAL B C 1
ATOM 4333 O O . VAL B 1 98 ? 1.586 6.241 55.334 1.00 76.01 126 VAL B O 1
ATOM 4337 N N . TYR B 1 99 ? 1.784 4.779 57.059 1.00 73.01 127 TYR B N 1
ATOM 4338 C CA . TYR B 1 99 ? 0.693 3.899 56.656 1.00 70.66 127 TYR B CA 1
ATOM 4339 C C . TYR B 1 99 ? -0.610 4.678 56.443 1.00 73.11 127 TYR B C 1
ATOM 4340 O O . TYR B 1 99 ? -1.243 4.511 55.400 1.00 71.61 127 TYR B O 1
ATOM 4349 N N . LEU B 1 100 ? -0.985 5.544 57.410 1.00 69.74 128 LEU B N 1
ATOM 4350 C CA . LEU B 1 100 ? -2.188 6.376 57.330 1.00 68.05 128 LEU B CA 1
ATOM 4351 C C . LEU B 1 100 ? -2.092 7.454 56.263 1.00 72.08 128 LEU B C 1
ATOM 4352 O O . LEU B 1 100 ? -3.074 7.673 55.554 1.00 71.50 128 LEU B O 1
ATOM 4357 N N . ALA B 1 101 ? -0.914 8.099 56.122 1.00 69.41 129 ALA B N 1
ATOM 4358 C CA . ALA B 1 101 ? -0.662 9.139 55.116 1.00 69.88 129 ALA B CA 1
ATOM 4359 C C . ALA B 1 101 ? -0.795 8.595 53.688 1.00 71.97 129 ALA B C 1
ATOM 4360 O O . ALA B 1 101 ? -1.463 9.203 52.859 1.00 70.47 129 ALA B O 1
ATOM 4362 N N . LEU B 1 102 ? -0.188 7.427 53.431 1.00 69.08 130 LEU B N 1
ATOM 4363 C CA . LEU B 1 102 ? -0.192 6.731 52.147 1.00 68.29 130 LEU B CA 1
ATOM 4364 C C . LEU B 1 102 ? -1.581 6.190 51.791 1.00 71.48 130 LEU B C 1
ATOM 4365 O O . LEU B 1 102 ? -1.995 6.274 50.627 1.00 69.20 130 LEU B O 1
ATOM 4370 N N . ASP B 1 103 ? -2.276 5.592 52.791 1.00 67.83 131 ASP B N 1
ATOM 4371 C CA . ASP B 1 103 ? -3.593 4.985 52.610 1.00 65.20 131 ASP B CA 1
ATOM 4372 C C . ASP B 1 103 ? -4.621 6.004 52.107 1.00 68.13 131 ASP B C 1
ATOM 4373 O O . ASP B 1 103 ? -5.407 5.694 51.200 1.00 67.40 131 ASP B O 1
ATOM 4378 N N . VAL B 1 104 ? -4.543 7.235 52.641 1.00 63.06 132 VAL B N 1
ATOM 4379 C CA . VAL B 1 104 ? -5.359 8.367 52.222 1.00 61.59 132 VAL B CA 1
ATOM 4380 C C . VAL B 1 104 ? -4.872 8.859 50.823 1.00 66.64 132 VAL B C 1
ATOM 4381 O O . VAL B 1 104 ? -5.710 9.050 49.934 1.00 65.68 132 VAL B O 1
ATOM 4385 N N . LEU B 1 105 ? -3.529 9.020 50.620 1.00 64.64 133 LEU B N 1
ATOM 4386 C CA . LEU B 1 105 ? -2.937 9.492 49.356 1.00 65.49 133 LEU B CA 1
ATOM 4387 C C . LEU B 1 105 ? -3.252 8.606 48.158 1.00 69.20 133 LEU B C 1
ATOM 4388 O O . LEU B 1 105 ? -3.580 9.142 47.105 1.00 70.73 133 LEU B O 1
ATOM 4393 N N . PHE B 1 106 ? -3.161 7.279 48.297 1.00 64.35 134 PHE B N 1
ATOM 4394 C CA . PHE B 1 106 ? -3.456 6.384 47.180 1.00 63.45 134 PHE B CA 1
ATOM 4395 C C . PHE B 1 106 ? -4.947 6.379 46.805 1.00 67.51 134 PHE B C 1
ATOM 4396 O O . PHE B 1 106 ? -5.282 6.153 45.635 1.00 67.22 134 PHE B O 1
ATOM 4404 N N . CYS B 1 107 ? -5.833 6.676 47.776 1.00 64.62 135 CYS B N 1
ATOM 4405 C CA . CYS B 1 107 ? -7.280 6.764 47.536 1.00 63.62 135 CYS B CA 1
ATOM 4406 C C . CYS B 1 107 ? -7.635 8.077 46.818 1.00 68.48 135 CYS B C 1
ATOM 4407 O O . CYS B 1 107 ? -8.527 8.097 45.965 1.00 67.64 135 CYS B O 1
ATOM 4410 N N . THR B 1 108 ? -6.941 9.171 47.185 1.00 66.00 136 THR B N 1
ATOM 4411 C CA . THR B 1 108 ? -7.144 10.501 46.604 1.00 66.53 136 THR B CA 1
ATOM 4412 C C . THR B 1 108 ? -6.526 10.579 45.228 1.00 70.74 136 THR B C 1
ATOM 4413 O O . THR B 1 108 ? -7.169 11.118 44.324 1.00 70.74 136 THR B O 1
ATOM 4417 N N . SER B 1 109 ? -5.296 10.021 45.055 1.00 67.57 137 SER B N 1
ATOM 4418 C CA . SER B 1 109 ? -4.624 10.006 43.761 1.00 68.92 137 SER B CA 1
ATOM 4419 C C . SER B 1 109 ? -5.440 9.251 42.708 1.00 72.74 137 SER B C 1
ATOM 4420 O O . SER B 1 109 ? -5.399 9.649 41.546 1.00 73.70 137 SER B O 1
ATOM 4423 N N . SER B 1 110 ? -6.231 8.219 43.128 1.00 67.35 138 SER B N 1
ATOM 4424 C CA . SER B 1 110 ? -7.146 7.458 42.258 1.00 66.09 138 SER B CA 1
ATOM 4425 C C . SER B 1 110 ? -8.305 8.373 41.812 1.00 67.55 138 SER B C 1
ATOM 4426 O O . SER B 1 110 ? -8.639 8.409 40.628 1.00 67.53 138 SER B O 1
ATOM 4429 N N . ALA B 1 111 ? -8.882 9.130 42.749 1.00 61.39 139 ALA B N 1
ATOM 4430 C CA . ALA B 1 111 ? -9.964 10.055 42.463 1.00 61.30 139 ALA B CA 1
ATOM 4431 C C . ALA B 1 111 ? -9.477 11.170 41.558 1.00 70.50 139 ALA B C 1
ATOM 4432 O O . ALA B 1 111 ? -10.190 11.512 40.607 1.00 73.21 139 ALA B O 1
ATOM 4434 N N . VAL B 1 112 ? -8.256 11.730 41.836 1.00 66.29 140 VAL B N 1
ATOM 4435 C CA . VAL B 1 112 ? -7.668 12.832 41.064 1.00 67.27 140 VAL B CA 1
ATOM 4436 C C . VAL B 1 112 ? -7.232 12.346 39.652 1.00 71.98 140 VAL B C 1
ATOM 4437 O O . VAL B 1 112 ? -7.463 13.060 38.675 1.00 72.54 140 VAL B O 1
ATOM 4441 N N . HIS B 1 113 ? -6.675 11.121 39.540 1.00 68.10 141 HIS B N 1
ATOM 4442 C CA . HIS B 1 113 ? -6.301 10.504 38.262 1.00 69.13 141 HIS B CA 1
ATOM 4443 C C . HIS B 1 113 ? -7.542 10.401 37.374 1.00 72.46 141 HIS B C 1
ATOM 4444 O O . HIS B 1 113 ? -7.466 10.648 36.171 1.00 73.39 141 HIS B O 1
ATOM 4451 N N . LEU B 1 114 ? -8.695 10.057 37.984 1.00 66.74 142 LEU B N 1
ATOM 4452 C CA . LEU B 1 114 ? -9.961 9.912 37.274 1.00 65.45 142 LEU B CA 1
ATOM 4453 C C . LEU B 1 114 ? -10.591 11.284 36.944 1.00 71.97 142 LEU B C 1
ATOM 4454 O O . LEU B 1 114 ? -11.524 11.355 36.154 1.00 70.98 142 LEU B O 1
ATOM 4459 N N . CYS B 1 115 ? -10.023 12.376 37.495 1.00 71.97 143 CYS B N 1
ATOM 4460 C CA . CYS B 1 115 ? -10.398 13.760 37.168 1.00 73.39 143 CYS B CA 1
ATOM 4461 C C . CYS B 1 115 ? -9.516 14.215 36.000 1.00 80.11 143 CYS B C 1
ATOM 4462 O O . CYS B 1 115 ? -10.014 14.882 35.093 1.00 82.39 143 CYS B O 1
ATOM 4465 N N . ALA B 1 116 ? -8.218 13.800 36.001 1.00 75.30 144 ALA B N 1
ATOM 4466 C CA . ALA B 1 116 ? -7.240 14.079 34.945 1.00 76.21 144 ALA B CA 1
ATOM 4467 C C . ALA B 1 116 ? -7.604 13.352 33.637 1.00 77.85 144 ALA B C 1
ATOM 4468 O O . ALA B 1 116 ? -7.498 13.947 32.560 1.00 79.35 144 ALA B O 1
ATOM 4470 N N . ILE B 1 117 ? -8.020 12.068 33.738 1.00 70.78 145 ILE B N 1
ATOM 4471 C CA . ILE B 1 117 ? -8.452 11.256 32.600 1.00 69.55 145 ILE B CA 1
ATOM 4472 C C . ILE B 1 117 ? -9.756 11.830 32.074 1.00 75.48 145 ILE B C 1
ATOM 4473 O O . ILE B 1 117 ? -9.845 12.110 30.890 1.00 76.72 145 ILE B O 1
ATOM 4478 N N . SER B 1 118 ? -10.767 12.006 32.950 1.00 72.65 146 SER B N 1
ATOM 4479 C CA . SER B 1 118 ? -12.064 12.559 32.560 1.00 72.55 146 SER B CA 1
ATOM 4480 C C . SER B 1 118 ? -11.864 13.848 31.804 1.00 78.01 146 SER B C 1
ATOM 4481 O O . SER B 1 118 ? -12.368 13.953 30.691 1.00 78.58 146 SER B O 1
ATOM 4484 N N . LEU B 1 119 ? -11.056 14.787 32.360 1.00 75.54 147 LEU B N 1
ATOM 4485 C CA . LEU B 1 119 ? -10.764 16.078 31.728 1.00 77.71 147 LEU B CA 1
ATOM 4486 C C . LEU B 1 119 ? -9.947 15.969 30.459 1.00 84.71 147 LEU B C 1
ATOM 4487 O O . LEU B 1 119 ? -10.131 16.806 29.587 1.00 86.84 147 LEU B O 1
ATOM 4492 N N . ASP B 1 120 ? -9.114 14.918 30.314 1.00 82.04 148 ASP B N 1
ATOM 4493 C CA . ASP B 1 120 ? -8.350 14.660 29.090 1.00 84.30 148 ASP B CA 1
ATOM 4494 C C . ASP B 1 120 ? -9.295 14.293 27.942 1.00 89.06 148 ASP B C 1
ATOM 4495 O O . ASP B 1 120 ? -9.171 14.873 26.864 1.00 92.33 148 ASP B O 1
ATOM 4500 N N . ARG B 1 121 ? -10.244 13.358 28.181 1.00 82.92 149 ARG B N 1
ATOM 4501 C CA . ARG B 1 121 ? -11.255 12.916 27.210 1.00 83.34 149 ARG B CA 1
ATOM 4502 C C . ARG B 1 121 ? -12.134 14.093 26.795 1.00 94.24 149 ARG B C 1
ATOM 4503 O O . ARG B 1 121 ? -12.559 14.145 25.643 1.00 96.01 149 ARG B O 1
ATOM 4511 N N . TYR B 1 122 ? -12.389 15.042 27.725 1.00 94.32 150 TYR B N 1
ATOM 4512 C CA . TYR B 1 122 ? -13.179 16.252 27.475 1.00 98.10 150 TYR B CA 1
ATOM 4513 C C . TYR B 1 122 ? -12.488 17.171 26.463 1.00 105.73 150 TYR B C 1
ATOM 4514 O O . TYR B 1 122 ? -13.151 17.606 25.523 1.00 107.12 150 TYR B O 1
ATOM 4523 N N . TRP B 1 123 ? -11.163 17.440 26.632 1.00 103.35 151 TRP B N 1
ATOM 4524 C CA . TRP B 1 123 ? -10.403 18.258 25.678 1.00 106.62 151 TRP B CA 1
ATOM 4525 C C . TRP B 1 123 ? -10.272 17.518 24.343 1.00 109.14 151 TRP B C 1
ATOM 4526 O O . TRP B 1 123 ? -10.166 18.176 23.310 1.00 112.05 151 TRP B O 1
ATOM 4537 N N . SER B 1 124 ? -10.265 16.154 24.370 1.00 101.25 152 SER B N 1
ATOM 4538 C CA . SER B 1 124 ? -10.190 15.287 23.182 1.00 100.83 152 SER B CA 1
ATOM 4539 C C . SER B 1 124 ? -11.451 15.492 22.325 1.00 106.00 152 SER B C 1
ATOM 4540 O O . SER B 1 124 ? -11.358 15.666 21.105 1.00 106.73 152 SER B O 1
ATOM 4543 N N . VAL B 1 125 ? -12.620 15.515 23.006 1.00 101.91 153 VAL B N 1
ATOM 4544 C CA . VAL B 1 125 ? -13.971 15.690 22.472 1.00 102.05 153 VAL B CA 1
ATOM 4545 C C . VAL B 1 125 ? -14.225 17.154 22.024 1.00 109.63 153 VAL B C 1
ATOM 4546 O O . VAL B 1 125 ? -14.609 17.367 20.871 1.00 110.69 153 VAL B O 1
ATOM 4550 N N . THR B 1 126 ? -13.990 18.143 22.924 1.00 107.96 154 THR B N 1
ATOM 4551 C CA . THR B 1 126 ? -14.157 19.585 22.673 1.00 111.62 154 THR B CA 1
ATOM 4552 C C . THR B 1 126 ? -13.234 20.062 21.522 1.00 119.70 154 THR B C 1
ATOM 4553 O O . THR B 1 126 ? -13.692 20.166 20.382 1.00 120.40 154 THR B O 1
ATOM 4557 N N . GLN B 1 127 ? -11.945 20.323 21.827 1.00 118.43 155 GLN B N 1
ATOM 4558 C CA . GLN B 1 127 ? -10.966 20.757 20.842 1.00 122.09 155 GLN B CA 1
ATOM 4559 C C . GLN B 1 127 ? -10.317 19.520 20.239 1.00 126.82 155 GLN B C 1
ATOM 4560 O O . GLN B 1 127 ? -9.275 19.035 20.699 1.00 125.09 155 GLN B O 1
ATOM 4566 N N . ALA B 1 128 ? -11.001 18.999 19.213 1.00 125.42 156 ALA B N 1
ATOM 4567 C CA . ALA B 1 128 ? -10.695 17.786 18.473 1.00 124.90 156 ALA B CA 1
ATOM 4568 C C . ALA B 1 128 ? -9.246 17.662 17.974 1.00 131.81 156 ALA B C 1
ATOM 4569 O O . ALA B 1 128 ? -8.551 16.756 18.432 1.00 129.14 156 ALA B O 1
ATOM 4571 N N . VAL B 1 129 ? -8.785 18.561 17.073 1.00 133.47 157 VAL B N 1
ATOM 4572 C CA . VAL B 1 129 ? -7.451 18.464 16.462 1.00 135.91 157 VAL B CA 1
ATOM 4573 C C . VAL B 1 129 ? -6.371 19.339 17.159 1.00 142.95 157 VAL B C 1
ATOM 4574 O O . VAL B 1 129 ? -5.265 18.838 17.387 1.00 142.44 157 VAL B O 1
ATOM 4578 N N . GLU B 1 130 ? -6.679 20.609 17.488 1.00 142.08 158 GLU B N 1
ATOM 4579 C CA . GLU B 1 130 ? -5.726 21.527 18.120 1.00 144.09 158 GLU B CA 1
ATOM 4580 C C . GLU B 1 130 ? -5.193 21.018 19.464 1.00 144.72 158 GLU B C 1
ATOM 4581 O O . GLU B 1 130 ? -4.016 21.220 19.761 1.00 145.08 158 GLU B O 1
ATOM 4587 N N . TYR B 1 131 ? -6.036 20.356 20.268 1.00 138.42 159 TYR B N 1
ATOM 4588 C CA . TYR B 1 131 ? -5.567 19.860 21.563 1.00 136.22 159 TYR B CA 1
ATOM 4589 C C . TYR B 1 131 ? -5.293 18.334 21.528 1.00 134.68 159 TYR B C 1
ATOM 4590 O O . TYR B 1 131 ? -5.179 17.695 22.575 1.00 130.71 159 TYR B O 1
ATOM 4599 N N . ASN B 1 132 ? -5.116 17.785 20.301 1.00 131.27 160 ASN B N 1
ATOM 4600 C CA . ASN B 1 132 ? -4.743 16.389 20.026 1.00 128.47 160 ASN B CA 1
ATOM 4601 C C . ASN B 1 132 ? -3.226 16.345 19.801 1.00 131.94 160 ASN B C 1
ATOM 4602 O O . ASN B 1 132 ? -2.566 15.390 20.219 1.00 129.98 160 ASN B O 1
ATOM 4607 N N . LEU B 1 133 ? -2.682 17.388 19.135 1.00 129.92 161 LEU B N 1
ATOM 4608 C CA . LEU B 1 133 ? -1.252 17.569 18.893 1.00 131.47 161 LEU B CA 1
ATOM 4609 C C . LEU B 1 133 ? -0.555 17.840 20.235 1.00 132.83 161 LEU B C 1
ATOM 4610 O O . LEU B 1 133 ? 0.577 17.396 20.439 1.00 133.24 161 LEU B O 1
ATOM 4615 N N . LYS B 1 134 ? -1.264 18.544 21.157 1.00 125.99 162 LYS B N 1
ATOM 4616 C CA . LYS B 1 134 ? -0.830 18.887 22.513 1.00 123.52 162 LYS B CA 1
ATOM 4617 C C . LYS B 1 134 ? -0.597 17.648 23.381 1.00 120.66 162 LYS B C 1
ATOM 4618 O O . LYS B 1 134 ? 0.335 17.654 24.186 1.00 121.07 162 LYS B O 1
ATOM 4624 N N . ARG B 1 135 ? -1.434 16.594 23.224 1.00 110.83 163 ARG B N 1
ATOM 4625 C CA . ARG B 1 135 ? -1.307 15.340 23.978 1.00 105.80 163 ARG B CA 1
ATOM 4626 C C . ARG B 1 135 ? 0.005 14.639 23.578 1.00 108.82 163 ARG B C 1
ATOM 4627 O O . ARG B 1 135 ? 0.052 13.896 22.596 1.00 109.76 163 ARG B O 1
ATOM 4635 N N . THR B 1 136 ? 1.074 14.922 24.327 1.00 103.72 164 THR B N 1
ATOM 4636 C CA . THR B 1 136 ? 2.427 14.416 24.090 1.00 104.11 164 THR B CA 1
ATOM 4637 C C . THR B 1 136 ? 2.860 13.558 25.293 1.00 104.14 164 THR B C 1
ATOM 4638 O O . THR B 1 136 ? 2.410 13.851 26.404 1.00 101.66 164 THR B O 1
ATOM 4642 N N . PRO B 1 137 ? 3.715 12.509 25.128 1.00 100.21 165 PRO B N 1
ATOM 4643 C CA . PRO B 1 137 ? 4.138 11.723 26.305 1.00 97.76 165 PRO B CA 1
ATOM 4644 C C . PRO B 1 137 ? 4.792 12.579 27.396 1.00 100.23 165 PRO B C 1
ATOM 4645 O O . PRO B 1 137 ? 4.484 12.387 28.568 1.00 96.59 165 PRO B O 1
ATOM 4649 N N . ARG B 1 138 ? 5.638 13.559 27.009 1.00 99.58 166 ARG B N 1
ATOM 4650 C CA . ARG B 1 138 ? 6.294 14.473 27.951 1.00 100.65 166 ARG B CA 1
ATOM 4651 C C . ARG B 1 138 ? 5.298 15.428 28.617 1.00 103.27 166 ARG B C 1
ATOM 4652 O O . ARG B 1 138 ? 5.499 15.792 29.779 1.00 101.95 166 ARG B O 1
ATOM 4660 N N . ARG B 1 139 ? 4.207 15.791 27.892 1.00 99.75 167 ARG B N 1
ATOM 4661 C CA . ARG B 1 139 ? 3.123 16.660 28.371 1.00 98.74 167 ARG B CA 1
ATOM 4662 C C . ARG B 1 139 ? 2.225 15.906 29.347 1.00 98.29 167 ARG B C 1
ATOM 4663 O O . ARG B 1 139 ? 1.792 16.485 30.342 1.00 98.03 167 ARG B O 1
ATOM 4671 N N . VAL B 1 140 ? 1.947 14.622 29.053 1.00 91.73 168 VAL B N 1
ATOM 4672 C CA . VAL B 1 140 ? 1.122 13.724 29.867 1.00 87.61 168 VAL B CA 1
ATOM 4673 C C . VAL B 1 140 ? 1.888 13.336 31.145 1.00 90.28 168 VAL B C 1
ATOM 4674 O O . VAL B 1 140 ? 1.276 13.241 32.209 1.00 87.51 168 VAL B O 1
ATOM 4678 N N . LYS B 1 141 ? 3.225 13.132 31.042 1.00 89.53 169 LYS B N 1
ATOM 4679 C CA . LYS B 1 141 ? 4.085 12.770 32.183 1.00 89.57 169 LYS B CA 1
ATOM 4680 C C . LYS B 1 141 ? 4.142 13.886 33.245 1.00 94.13 169 LYS B C 1
ATOM 4681 O O . LYS B 1 141 ? 4.301 13.593 34.435 1.00 92.27 169 LYS B O 1
ATOM 4687 N N . ALA B 1 142 ? 3.957 15.154 32.796 1.00 92.15 170 ALA B N 1
ATOM 4688 C CA . ALA B 1 142 ? 3.880 16.362 33.610 1.00 92.74 170 ALA B CA 1
ATOM 4689 C C . ALA B 1 142 ? 2.530 16.405 34.335 1.00 94.06 170 ALA B C 1
ATOM 4690 O O . ALA B 1 142 ? 2.487 16.818 35.497 1.00 94.47 170 ALA B O 1
ATOM 4692 N N . THR B 1 143 ? 1.430 15.980 33.660 1.00 87.56 171 THR B N 1
ATOM 4693 C CA . THR B 1 143 ? 0.089 15.909 34.267 1.00 84.44 171 THR B CA 1
ATOM 4694 C C . THR B 1 143 ? 0.076 14.815 35.353 1.00 86.51 171 THR B C 1
ATOM 4695 O O . THR B 1 143 ? -0.532 15.028 36.399 1.00 84.52 171 THR B O 1
ATOM 4699 N N . ILE B 1 144 ? 0.783 13.670 35.118 1.00 83.19 172 ILE B N 1
ATOM 4700 C CA . ILE B 1 144 ? 0.927 12.567 36.083 1.00 81.28 172 ILE B CA 1
ATOM 4701 C C . ILE B 1 144 ? 1.593 13.101 37.368 1.00 88.47 172 ILE B C 1
ATOM 4702 O O . ILE B 1 144 ? 1.197 12.702 38.465 1.00 87.43 172 ILE B O 1
ATOM 4707 N N . VAL B 1 145 ? 2.574 14.019 37.245 1.00 87.80 173 VAL B N 1
ATOM 4708 C CA . VAL B 1 145 ? 3.174 14.585 38.451 1.00 88.76 173 VAL B CA 1
ATOM 4709 C C . VAL B 1 145 ? 2.216 15.632 39.039 1.00 93.21 173 VAL B C 1
ATOM 4710 O O . VAL B 1 145 ? 2.070 15.680 40.263 1.00 92.94 173 VAL B O 1
ATOM 4714 N N . ALA B 1 146 ? 1.513 16.409 38.172 1.00 89.39 174 ALA B N 1
ATOM 4715 C CA . ALA B 1 146 ? 0.555 17.426 38.605 1.00 88.83 174 ALA B CA 1
ATOM 4716 C C . ALA B 1 146 ? -0.525 16.811 39.464 1.00 90.50 174 ALA B C 1
ATOM 4717 O O . ALA B 1 146 ? -0.838 17.360 40.515 1.00 90.35 174 ALA B O 1
ATOM 4719 N N . VAL B 1 147 ? -1.048 15.639 39.049 1.00 84.64 175 VAL B N 1
ATOM 4720 C CA . VAL B 1 147 ? -2.093 14.910 39.757 1.00 80.91 175 VAL B CA 1
ATOM 4721 C C . VAL B 1 147 ? -1.556 14.293 41.040 1.00 84.49 175 VAL B C 1
ATOM 4722 O O . VAL B 1 147 ? -2.241 14.381 42.052 1.00 83.23 175 VAL B O 1
ATOM 4726 N N . TRP B 1 148 ? -0.319 13.737 41.026 1.00 82.86 176 TRP B N 1
ATOM 4727 C CA . TRP B 1 148 ? 0.314 13.166 42.220 1.00 83.00 176 TRP B CA 1
ATOM 4728 C C . TRP B 1 148 ? 0.560 14.226 43.295 1.00 88.80 176 TRP B C 1
ATOM 4729 O O . TRP B 1 148 ? 0.389 13.935 44.481 1.00 88.73 176 TRP B O 1
ATOM 4740 N N . LEU B 1 149 ? 0.916 15.467 42.875 1.00 85.89 177 LEU B N 1
ATOM 4741 C CA . LEU B 1 149 ? 1.129 16.614 43.764 1.00 85.78 177 LEU B CA 1
ATOM 4742 C C . LEU B 1 149 ? -0.202 17.117 44.322 1.00 85.69 177 LEU B C 1
ATOM 4743 O O . LEU B 1 149 ? -0.294 17.348 45.522 1.00 85.88 177 LEU B O 1
ATOM 4748 N N . ILE B 1 150 ? -1.234 17.277 43.463 1.00 78.99 178 ILE B N 1
ATOM 4749 C CA . ILE B 1 150 ? -2.556 17.765 43.869 1.00 76.62 178 ILE B CA 1
ATOM 4750 C C . ILE B 1 150 ? -3.120 16.848 44.935 1.00 76.66 178 ILE B C 1
ATOM 4751 O O . ILE B 1 150 ? -3.588 17.333 45.969 1.00 76.54 178 ILE B O 1
ATOM 4756 N N . SER B 1 151 ? -2.965 15.527 44.725 1.00 70.19 179 SER B N 1
ATOM 4757 C CA . SER B 1 151 ? -3.374 14.465 45.641 1.00 66.80 179 SER B CA 1
ATOM 4758 C C . SER B 1 151 ? -2.826 14.692 47.050 1.00 72.91 179 SER B C 1
ATOM 4759 O O . SER B 1 151 ? -3.571 14.525 48.010 1.00 71.42 179 SER B O 1
ATOM 4762 N N . ALA B 1 152 ? -1.549 15.122 47.166 1.00 72.73 180 ALA B N 1
ATOM 4763 C CA . ALA B 1 152 ? -0.887 15.459 48.430 1.00 73.96 180 ALA B CA 1
ATOM 4764 C C . ALA B 1 152 ? -1.531 16.696 49.081 1.00 77.95 180 ALA B C 1
ATOM 4765 O O . ALA B 1 152 ? -1.767 16.669 50.288 1.00 76.36 180 ALA B O 1
ATOM 4767 N N . VAL B 1 153 ? -1.875 17.743 48.284 1.00 75.83 181 VAL B N 1
ATOM 4768 C CA . VAL B 1 153 ? -2.509 18.971 48.799 1.00 77.30 181 VAL B CA 1
ATOM 4769 C C . VAL B 1 153 ? -3.932 18.687 49.308 1.00 79.84 181 VAL B C 1
ATOM 4770 O O . VAL B 1 153 ? -4.492 19.471 50.067 1.00 80.59 181 VAL B O 1
ATOM 4774 N N . ILE B 1 154 ? -4.489 17.548 48.926 1.00 75.11 182 ILE B N 1
ATOM 4775 C CA . ILE B 1 154 ? -5.804 17.120 49.374 1.00 73.27 182 ILE B CA 1
ATOM 4776 C C . ILE B 1 154 ? -5.636 16.173 50.572 1.00 79.14 182 ILE B C 1
ATOM 4777 O O . ILE B 1 154 ? -6.205 16.437 51.630 1.00 78.53 182 ILE B O 1
ATOM 4782 N N . SER B 1 155 ? -4.861 15.075 50.395 1.00 77.02 183 SER B N 1
ATOM 4783 C CA . SER B 1 155 ? -4.578 14.061 51.412 1.00 76.49 183 SER B CA 1
ATOM 4784 C C . SER B 1 155 ? -4.028 14.679 52.670 1.00 85.38 18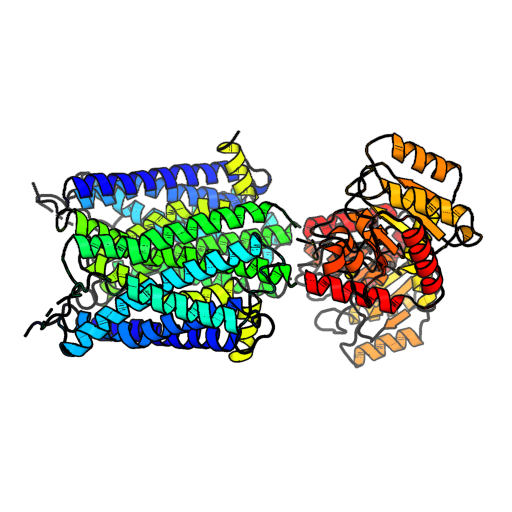3 SER B C 1
ATOM 4785 O O . SER B 1 155 ? -4.593 14.453 53.738 1.00 83.92 183 SER B O 1
ATOM 4788 N N . PHE B 1 156 ? -2.957 15.490 52.540 1.00 87.80 184 PHE B N 1
ATOM 4789 C CA . PHE B 1 156 ? -2.304 16.188 53.654 1.00 91.67 184 PHE B CA 1
ATOM 4790 C C . PHE B 1 156 ? -2.759 17.651 53.682 1.00 103.67 184 PHE B C 1
ATOM 4791 O O . PHE B 1 156 ? -2.377 18.453 52.824 1.00 104.23 184 PHE B O 1
ATOM 4799 N N . PRO B 1 157 ? -3.671 17.968 54.626 1.00 105.30 185 PRO B N 1
ATOM 4800 C CA . PRO B 1 157 ? -4.262 19.309 54.678 1.00 108.65 185 PRO B CA 1
ATOM 4801 C C . PRO B 1 157 ? -3.293 20.479 54.567 1.00 121.11 185 PRO B C 1
ATOM 4802 O O . PRO B 1 157 ? -2.274 20.515 55.270 1.00 122.39 185 PRO B O 1
ATOM 4806 N N . PRO B 1 158 ? -3.637 21.468 53.703 1.00 122.74 186 PRO B N 1
ATOM 4807 C CA . PRO B 1 158 ? -2.786 22.669 53.567 1.00 127.05 186 PRO B CA 1
ATOM 4808 C C . PRO B 1 158 ? -2.716 23.467 54.863 1.00 133.16 186 PRO B C 1
ATOM 4809 O O . PRO B 1 158 ? -1.743 24.188 55.086 1.00 135.62 186 PRO B O 1
ATOM 4813 N N . LEU B 1 159 ? -3.739 23.298 55.735 1.00 128.89 187 LEU B N 1
ATOM 4814 C CA . LEU B 1 159 ? -3.857 23.935 57.049 1.00 130.60 187 LEU B CA 1
ATOM 4815 C C . LEU B 1 159 ? -2.893 23.316 58.079 1.00 135.49 187 LEU B C 1
ATOM 4816 O O . LEU B 1 159 ? -3.031 23.579 59.277 1.00 135.99 187 LEU B O 1
ATOM 4821 N N . VAL B 1 160 ? -1.896 22.522 57.592 1.00 131.85 188 VAL B N 1
ATOM 4822 C CA . VAL B 1 160 ? -0.840 21.802 58.322 1.00 132.24 188 VAL B CA 1
ATOM 4823 C C . VAL B 1 160 ? -1.484 21.053 59.523 1.00 134.10 188 VAL B C 1
ATOM 4824 O O . VAL B 1 160 ? -0.975 21.016 60.646 1.00 134.53 188 VAL B O 1
ATOM 4828 N N . SER B 1 161 ? -2.646 20.447 59.230 1.00 128.42 189 SER B N 1
ATOM 4829 C CA . SER B 1 161 ? -3.451 19.704 60.181 1.00 126.20 189 SER B CA 1
ATOM 4830 C C . SER B 1 161 ? -2.905 18.294 60.397 1.00 128.43 189 SER B C 1
ATOM 4831 O O . SER B 1 161 ? -2.520 17.622 59.439 1.00 126.54 189 SER B O 1
ATOM 4834 N N . LEU B 1 162 ? -2.854 17.871 61.670 1.00 125.73 190 LEU B N 1
ATOM 4835 C CA . LEU B 1 162 ? -2.362 16.566 62.093 1.00 124.69 190 LEU B CA 1
ATOM 4836 C C . LEU B 1 162 ? -3.369 15.456 61.758 1.00 125.99 190 LEU B C 1
ATOM 4837 O O . LEU B 1 162 ? -4.580 15.645 61.878 1.00 124.21 190 LEU B O 1
ATOM 4842 N N . TYR B 1 163 ? -2.842 14.312 61.313 1.00 122.02 191 TYR B N 1
ATOM 4843 C CA . TYR B 1 163 ? -3.560 13.089 60.936 1.00 118.97 191 TYR B CA 1
ATOM 4844 C C . TYR B 1 163 ? -3.870 12.192 62.138 1.00 120.09 191 TYR B C 1
ATOM 4845 O O . TYR B 1 163 ? -4.532 11.170 61.953 1.00 116.57 191 TYR B O 1
ATOM 4854 N N . ARG B 1 164 ? -3.317 12.525 63.341 1.00 117.96 192 ARG B N 1
ATOM 4855 C CA . ARG B 1 164 ? -3.353 11.764 64.604 1.00 115.42 192 ARG B CA 1
ATOM 4856 C C . ARG B 1 164 ? -2.548 10.473 64.401 1.00 119.97 192 ARG B C 1
ATOM 4857 O O . ARG B 1 164 ? -1.702 10.411 63.502 1.00 68.96 192 ARG B O 1
ATOM 4865 N N . PRO B 1 172 ? -0.884 0.390 71.970 1.00 82.41 200 PRO B N 1
ATOM 4866 C CA . PRO B 1 172 ? -0.703 1.390 70.907 1.00 81.22 200 PRO B CA 1
ATOM 4867 C C . PRO B 1 172 ? -1.663 1.183 69.742 1.00 82.31 200 PRO B C 1
ATOM 4868 O O . PRO B 1 172 ? -1.673 0.122 69.115 1.00 81.40 200 PRO B O 1
ATOM 4872 N N . GLN B 1 173 ? -2.486 2.188 69.463 1.00 77.17 201 GLN B N 1
ATOM 4873 C CA . GLN B 1 173 ? -3.417 2.104 68.346 1.00 74.88 201 GLN B CA 1
ATOM 4874 C C . GLN B 1 173 ? -2.929 2.997 67.199 1.00 79.43 201 GLN B C 1
ATOM 4875 O O . GLN B 1 173 ? -1.976 3.758 67.389 1.00 81.19 201 GLN B O 1
ATOM 4881 N N . CYS B 1 174 ? -3.555 2.886 66.015 1.00 74.22 202 CYS B N 1
ATOM 4882 C CA . CYS B 1 174 ? -3.173 3.663 64.835 1.00 74.58 202 CYS B CA 1
ATOM 4883 C C . CYS B 1 174 ? -4.403 4.279 64.173 1.00 78.68 202 CYS B C 1
ATOM 4884 O O . CYS B 1 174 ? -4.802 3.911 63.065 1.00 76.57 202 CYS B O 1
ATOM 4887 N N . GLY B 1 175 ? -5.013 5.211 64.876 1.00 77.34 203 GLY B N 1
ATOM 4888 C CA . GLY B 1 175 ? -6.213 5.861 64.369 1.00 76.01 203 GLY B CA 1
ATOM 4889 C C . GLY B 1 175 ? -5.951 7.071 63.500 1.00 78.92 203 GLY B C 1
ATOM 4890 O O . GLY B 1 175 ? -4.868 7.663 63.551 1.00 81.10 203 GLY B O 1
ATOM 4891 N N . LEU B 1 176 ? -6.973 7.466 62.733 1.00 71.61 204 LEU B N 1
ATOM 4892 C CA . LEU B 1 176 ? -6.954 8.639 61.867 1.00 70.97 204 LEU B CA 1
ATOM 4893 C C . LEU B 1 176 ? -7.658 9.785 62.592 1.00 74.18 204 LEU B C 1
ATOM 4894 O O . LEU B 1 176 ? -8.519 9.537 63.434 1.00 72.60 204 LEU B O 1
ATOM 4899 N N . ASN B 1 177 ? -7.286 11.032 62.276 1.00 73.07 205 ASN B N 1
ATOM 4900 C CA . ASN B 1 177 ? -7.841 12.247 62.882 1.00 74.34 205 ASN B CA 1
ATOM 4901 C C . ASN B 1 177 ? -9.376 12.221 62.940 1.00 78.40 205 ASN B C 1
ATOM 4902 O O . ASN B 1 177 ? -10.062 12.064 61.931 1.00 76.26 205 ASN B O 1
ATOM 4907 N N . ASP B 1 178 ? -9.880 12.301 64.165 1.00 78.11 206 ASP B N 1
ATOM 4908 C CA . ASP B 1 178 ? -11.279 12.203 64.560 1.00 77.79 206 ASP B CA 1
ATOM 4909 C C . ASP B 1 178 ? -12.060 13.518 64.540 1.00 81.98 206 ASP B C 1
ATOM 4910 O O . ASP B 1 178 ? -13.280 13.466 64.713 1.00 81.13 206 ASP B O 1
ATOM 4915 N N . GLU B 1 179 ? -11.384 14.687 64.407 1.00 78.92 207 GLU B N 1
ATOM 4916 C CA . GLU B 1 179 ? -12.053 16.000 64.411 1.00 79.25 207 GLU B CA 1
ATOM 4917 C C . GLU B 1 179 ? -13.135 16.058 63.327 1.00 79.61 207 GLU B C 1
ATOM 4918 O O . GLU B 1 179 ? -12.882 15.688 62.178 1.00 77.16 207 GLU B O 1
ATOM 4924 N N . THR B 1 180 ? -14.350 16.474 63.724 1.00 75.85 208 THR B N 1
ATOM 4925 C CA . THR B 1 180 ? -15.551 16.581 62.891 1.00 74.88 208 THR B CA 1
ATOM 4926 C C . THR B 1 180 ? -15.309 17.281 61.545 1.00 81.55 208 THR B C 1
ATOM 4927 O O . THR B 1 180 ? -15.899 16.884 60.541 1.00 79.98 208 THR B O 1
ATOM 4931 N N . TRP B 1 181 ? -14.446 18.294 61.512 1.00 82.08 209 TRP B N 1
ATOM 4932 C CA . TRP B 1 181 ? -14.230 19.018 60.277 1.00 83.54 209 TRP B CA 1
ATOM 4933 C C . TRP B 1 181 ? -13.181 18.397 59.395 1.00 81.92 209 TRP B C 1
ATOM 4934 O O . TRP B 1 181 ? -13.303 18.551 58.182 1.00 82.62 209 TRP B O 1
ATOM 4945 N N . TYR B 1 182 ? -12.210 17.641 59.952 1.00 74.00 210 TYR B N 1
ATOM 4946 C CA . TYR B 1 182 ? -11.243 16.947 59.105 1.00 72.14 210 TYR B CA 1
ATOM 4947 C C . TYR B 1 182 ? -11.977 15.799 58.377 1.00 73.62 210 TYR B C 1
ATOM 4948 O O . TYR B 1 182 ? -11.741 15.598 57.180 1.00 74.83 210 TYR B O 1
ATOM 4957 N N . ILE B 1 183 ? -12.843 15.042 59.109 1.00 64.89 211 ILE B N 1
ATOM 4958 C CA . ILE B 1 183 ? -13.637 13.938 58.570 1.00 61.51 211 ILE B CA 1
ATOM 4959 C C . ILE B 1 183 ? -14.410 14.425 57.338 1.00 66.15 211 ILE B C 1
ATOM 4960 O O . ILE B 1 183 ? -14.213 13.877 56.249 1.00 64.93 211 ILE B O 1
ATOM 4965 N N . LEU B 1 184 ? -15.242 15.491 57.509 1.00 63.69 212 LEU B N 1
ATOM 4966 C CA . LEU B 1 184 ? -16.127 16.047 56.475 1.00 63.51 212 LEU B CA 1
ATOM 4967 C C . LEU B 1 184 ? -15.405 16.759 55.328 1.00 69.75 212 LEU B C 1
ATOM 4968 O O . LEU B 1 184 ? -15.864 16.664 54.184 1.00 70.22 212 LEU B O 1
ATOM 4973 N N . SER B 1 185 ? -14.295 17.461 55.600 1.00 66.89 213 SER B N 1
ATOM 4974 C CA . SER B 1 185 ? -13.578 18.111 54.506 1.00 67.67 213 SER B CA 1
ATOM 4975 C C . SER B 1 185 ? -12.852 17.057 53.656 1.00 70.71 213 SER B C 1
ATOM 4976 O O . SER B 1 185 ? -12.876 17.153 52.432 1.00 68.51 213 SER B O 1
ATOM 4979 N N . SER B 1 186 ? -12.289 16.008 54.313 1.00 69.00 214 SER B N 1
ATOM 4980 C CA . SER B 1 186 ? -11.568 14.896 53.668 1.00 68.59 214 SER B CA 1
ATOM 4981 C C . SER B 1 186 ? -12.458 14.006 52.760 1.00 70.45 214 SER B C 1
ATOM 4982 O O . SER B 1 186 ? -11.978 13.497 51.746 1.00 68.84 214 SER B O 1
ATOM 4985 N N . CYS B 1 187 ? -13.745 13.844 53.112 1.00 66.54 215 CYS B N 1
ATOM 4986 C CA . CYS B 1 187 ? -14.685 13.068 52.312 1.00 65.38 215 CYS B CA 1
ATOM 4987 C C . CYS B 1 187 ? -15.049 13.847 51.074 1.00 69.57 215 CYS B C 1
ATOM 4988 O O . CYS B 1 187 ? -15.157 13.269 50.000 1.00 67.80 215 CYS B O 1
ATOM 4991 N N . ILE B 1 188 ? -15.202 15.173 51.215 1.00 69.64 216 ILE B N 1
ATOM 4992 C CA . ILE B 1 188 ? -15.503 16.062 50.085 1.00 70.90 216 ILE B CA 1
ATOM 4993 C C . ILE B 1 188 ? -14.288 16.166 49.153 1.00 72.79 216 ILE B C 1
ATOM 4994 O O . ILE B 1 188 ? -14.440 15.972 47.956 1.00 73.65 216 ILE B O 1
ATOM 4999 N N . GLY B 1 189 ? -13.108 16.399 49.715 1.00 66.82 217 GLY B N 1
ATOM 5000 C CA . GLY B 1 189 ? -11.864 16.493 48.962 1.00 67.11 217 GLY B CA 1
ATOM 5001 C C . GLY B 1 189 ? -11.458 15.237 48.203 1.00 68.70 217 GLY B C 1
ATOM 5002 O O . GLY B 1 189 ? -11.128 15.312 47.014 1.00 68.24 217 GLY B O 1
ATOM 5003 N N . SER B 1 190 ? -11.470 14.072 48.873 1.00 62.93 218 SER B N 1
ATOM 5004 C CA . SER B 1 190 ? -11.054 12.815 48.237 1.00 60.65 218 SER B CA 1
ATOM 5005 C C . SER B 1 190 ? -12.153 12.013 47.546 1.00 62.94 218 SER B C 1
ATOM 5006 O O . SER B 1 190 ? -11.809 11.144 46.743 1.00 62.82 218 SER B O 1
ATOM 5009 N N . PHE B 1 191 ? -13.446 12.261 47.843 1.00 57.49 219 PHE B N 1
ATOM 5010 C CA . PHE B 1 191 ? -14.473 11.456 47.206 1.00 55.03 219 PHE B CA 1
ATOM 5011 C C . PHE B 1 191 ? -15.544 12.255 46.492 1.00 62.01 219 PHE B C 1
ATOM 5012 O O . PHE B 1 191 ? -15.618 12.144 45.278 1.00 63.35 219 PHE B O 1
ATOM 5020 N N . PHE B 1 192 ? -16.391 13.007 47.210 1.00 59.33 220 PHE B N 1
ATOM 5021 C CA . PHE B 1 192 ? -17.539 13.714 46.626 1.00 59.87 220 PHE B CA 1
ATOM 5022 C C . PHE B 1 192 ? -17.199 14.787 45.570 1.00 65.08 220 PHE B C 1
ATOM 5023 O O . PHE B 1 192 ? -17.906 14.838 44.563 1.00 64.73 220 PHE B O 1
ATOM 5031 N N . ALA B 1 193 ? -16.151 15.628 45.776 1.00 63.41 221 ALA B N 1
ATOM 5032 C CA . ALA B 1 193 ? -15.749 16.649 44.792 1.00 65.63 221 ALA B CA 1
ATOM 5033 C C . ALA B 1 193 ? -15.193 15.968 43.525 1.00 73.13 221 ALA B C 1
ATOM 5034 O O . ALA B 1 193 ? -15.721 16.261 42.443 1.00 74.24 221 ALA B O 1
ATOM 5036 N N . PRO B 1 194 ? -14.251 14.977 43.610 1.00 69.65 222 PRO B N 1
ATOM 5037 C CA . PRO B 1 194 ? -13.822 14.278 42.389 1.00 69.71 222 PRO B CA 1
ATOM 5038 C C . PRO B 1 194 ? -14.952 13.492 41.715 1.00 74.81 222 PRO B C 1
ATOM 5039 O O . PRO B 1 194 ? -14.921 13.352 40.495 1.00 75.41 222 PRO B O 1
ATOM 5043 N N . CYS B 1 195 ? -15.957 13.004 42.492 1.00 71.01 223 CYS B N 1
ATOM 5044 C CA . CYS B 1 195 ? -17.135 12.302 41.959 1.00 70.24 223 CYS B CA 1
ATOM 5045 C C . CYS B 1 195 ? -18.020 13.264 41.201 1.00 73.84 223 CYS B C 1
ATOM 5046 O O . CYS B 1 195 ? -18.693 12.848 40.260 1.00 73.02 223 CYS B O 1
ATOM 5049 N N . LEU B 1 196 ? -18.027 14.542 41.618 1.00 71.55 224 LEU B N 1
ATOM 5050 C CA . LEU B 1 196 ? -18.786 15.597 40.970 1.00 73.92 224 LEU B CA 1
ATOM 5051 C C . LEU B 1 196 ? -18.102 15.953 39.665 1.00 80.09 224 LEU B C 1
ATOM 5052 O O . LEU B 1 196 ? -18.778 16.031 38.643 1.00 81.09 224 LEU B O 1
ATOM 5057 N N . ILE B 1 197 ? -16.763 16.141 39.689 1.00 77.70 225 ILE B N 1
ATOM 5058 C CA . ILE B 1 197 ? -15.972 16.454 38.493 1.00 79.60 225 ILE B CA 1
ATOM 5059 C C . ILE B 1 197 ? -16.194 15.362 37.430 1.00 83.28 225 ILE B C 1
ATOM 5060 O O . ILE B 1 197 ? -16.692 15.682 36.358 1.00 85.09 225 ILE B O 1
ATOM 5065 N N . MET B 1 198 ? -15.904 14.083 37.764 1.00 77.85 226 MET B N 1
ATOM 5066 C CA . MET B 1 198 ? -16.066 12.898 36.908 1.00 77.40 226 MET B CA 1
ATOM 5067 C C . MET B 1 198 ? -17.408 12.863 36.170 1.00 80.68 226 MET B C 1
ATOM 5068 O O . MET B 1 198 ? -17.422 12.684 34.950 1.00 80.81 226 MET B O 1
ATOM 5073 N N . GLY B 1 199 ? -18.498 13.023 36.931 1.00 75.91 227 GLY B N 1
ATOM 5074 C CA . GLY B 1 199 ? -19.875 12.982 36.456 1.00 76.03 227 GLY B CA 1
ATOM 5075 C C . GLY B 1 199 ? -20.229 14.109 35.517 1.00 83.93 227 GLY B C 1
ATOM 5076 O O . GLY B 1 199 ? -20.767 13.859 34.435 1.00 84.98 227 GLY B O 1
ATOM 5077 N N . LEU B 1 200 ? -19.899 15.356 35.910 1.00 81.86 228 LEU B N 1
ATOM 5078 C CA . LEU B 1 200 ? -20.175 16.555 35.109 1.00 83.94 228 LEU B CA 1
ATOM 5079 C C . LEU B 1 200 ? -19.397 16.575 33.792 1.00 86.57 228 LEU B C 1
ATOM 5080 O O . LEU B 1 200 ? -19.941 17.012 32.774 1.00 87.27 228 LEU B O 1
ATOM 5085 N N . VAL B 1 201 ? -18.121 16.128 33.825 1.00 81.43 229 VAL B N 1
ATOM 5086 C CA . VAL B 1 201 ? -17.236 16.051 32.658 1.00 82.42 229 VAL B CA 1
ATOM 5087 C C . VAL B 1 201 ? -17.766 14.987 31.688 1.00 85.73 229 VAL B C 1
ATOM 5088 O O . VAL B 1 201 ? -17.875 15.269 30.492 1.00 87.99 229 VAL B O 1
ATOM 5092 N N . TYR B 1 202 ? -18.143 13.794 32.211 1.00 78.35 230 TYR B N 1
ATOM 5093 C CA . TYR B 1 202 ? -18.708 12.715 31.403 1.00 76.97 230 TYR B CA 1
ATOM 5094 C C . TYR B 1 202 ? -20.121 13.011 30.929 1.00 84.37 230 TYR B C 1
ATOM 5095 O O . TYR B 1 202 ? -20.578 12.380 29.977 1.00 85.06 230 TYR B O 1
ATOM 5104 N N . ALA B 1 203 ? -20.799 13.986 31.559 1.00 82.99 231 ALA B N 1
ATOM 5105 C CA . ALA B 1 203 ? -22.117 14.443 31.125 1.00 84.82 231 ALA B CA 1
ATOM 5106 C C . ALA B 1 203 ? -21.924 15.206 29.798 1.00 91.02 231 ALA B C 1
ATOM 5107 O O . ALA B 1 203 ? -22.714 15.029 28.872 1.00 90.50 231 ALA B O 1
ATOM 5109 N N . ARG B 1 204 ? -20.835 16.004 29.703 1.00 90.57 232 ARG B N 1
ATOM 5110 C CA . ARG B 1 204 ? -20.453 16.771 28.507 1.00 94.54 232 ARG B CA 1
ATOM 5111 C C . ARG B 1 204 ? -19.960 15.819 27.399 1.00 101.94 232 ARG B C 1
ATOM 5112 O O . ARG B 1 204 ? -20.275 16.027 26.224 1.00 103.12 232 ARG B O 1
ATOM 5120 N N . ILE B 1 205 ? -19.200 14.772 27.788 1.00 99.21 233 ILE B N 1
ATOM 5121 C CA . ILE B 1 205 ? -18.656 13.754 26.891 1.00 100.16 233 ILE B CA 1
ATOM 5122 C C . ILE B 1 205 ? -19.775 13.039 26.119 1.00 109.54 233 ILE B C 1
ATOM 5123 O O . ILE B 1 205 ? -19.773 13.085 24.885 1.00 111.67 233 ILE B O 1
ATOM 5128 N N . TYR B 1 206 ? -20.754 12.439 26.836 1.00 107.79 234 TYR B N 1
ATOM 5129 C CA . TYR B 1 206 ? -21.866 11.724 26.210 1.00 109.89 234 TYR B CA 1
ATOM 5130 C C . TYR B 1 206 ? -22.860 12.669 25.502 1.00 117.91 234 TYR B C 1
ATOM 5131 O O . TYR B 1 206 ? -23.710 12.193 24.755 1.00 118.49 234 TYR B O 1
ATOM 5140 N N . ARG B 1 207 ? -22.694 13.999 25.672 1.00 117.21 235 ARG B N 1
ATOM 5141 C CA . ARG B 1 207 ? -23.503 15.040 25.025 1.00 120.50 235 ARG B CA 1
ATOM 5142 C C . ARG B 1 207 ? -22.990 15.296 23.580 1.00 128.22 235 ARG B C 1
ATOM 5143 O O . ARG B 1 207 ? -23.762 15.710 22.707 1.00 129.94 235 ARG B O 1
ATOM 5151 N N . VAL B 1 208 ? -21.696 15.004 23.334 1.00 125.08 236 VAL B N 1
ATOM 5152 C CA . VAL B 1 208 ? -21.044 15.150 22.023 1.00 127.08 236 VAL B CA 1
ATOM 5153 C C . VAL B 1 208 ? -20.898 13.747 21.363 1.00 130.05 236 VAL B C 1
ATOM 5154 O O . VAL B 1 208 ? -20.545 13.643 20.187 1.00 130.67 236 VAL B O 1
ATOM 5158 N N . ALA B 1 209 ? -21.231 12.675 22.121 1.00 124.90 237 ALA B N 1
ATOM 5159 C CA . ALA B 1 209 ? -21.218 11.289 21.642 1.00 124.09 237 ALA B CA 1
ATOM 5160 C C . ALA B 1 209 ? -22.381 11.050 20.660 1.00 130.94 237 ALA B C 1
ATOM 5161 O O . ALA B 1 209 ? -22.265 10.231 19.743 1.00 130.84 237 ALA B O 1
ATOM 5163 N N . LYS B 1 210 ? -23.488 11.797 20.846 1.00 129.45 238 LYS B N 1
ATOM 5164 C CA . LYS B 1 210 ? -24.690 11.739 20.017 1.00 131.43 238 LYS B CA 1
ATOM 5165 C C . LYS B 1 210 ? -24.497 12.348 18.608 1.00 138.82 238 LYS B C 1
ATOM 5166 O O . LYS B 1 210 ? -25.424 12.280 17.795 1.00 140.21 238 LYS B O 1
ATOM 5168 N N . LEU B 1 211 ? -23.301 12.921 18.315 1.00 136.50 239 LEU B N 1
ATOM 5169 C CA . LEU B 1 211 ? -22.981 13.519 17.011 1.00 139.94 239 LEU B CA 1
ATOM 5170 C C . LEU B 1 211 ? -22.941 12.498 15.872 1.00 146.68 239 LEU B C 1
ATOM 5171 O O . LEU B 1 211 ? -23.206 12.865 14.723 1.00 149.02 239 LEU B O 1
ATOM 5176 N N . ARG B 1 212 ? -22.588 11.227 16.195 1.00 142.42 240 ARG B N 1
ATOM 5177 C CA . ARG B 1 212 ? -22.457 10.089 15.269 1.00 143.05 240 ARG B CA 1
ATOM 5178 C C . ARG B 1 212 ? -21.455 10.378 14.132 1.00 150.73 240 ARG B C 1
ATOM 5179 O O . ARG B 1 212 ? -21.609 9.883 13.010 1.00 152.41 240 ARG B O 1
ATOM 5181 N N . THR B 1 213 ? -20.400 11.156 14.455 1.00 147.97 241 THR B N 1
ATOM 5182 C CA . THR B 1 213 ? -19.329 11.558 13.538 1.00 150.09 241 THR B CA 1
ATOM 5183 C C . THR B 1 213 ? -18.401 10.394 13.157 1.00 152.59 241 THR B C 1
ATOM 5184 O O . THR B 1 213 ? -17.429 10.601 12.429 1.00 153.72 241 THR B O 1
ATOM 5188 N N . GLY B 1 214 ? -18.711 9.192 13.644 1.00 147.30 1001 GLY B N 1
ATOM 5189 C CA . GLY B 1 214 ? -17.957 7.984 13.340 1.00 145.35 1001 GLY B CA 1
ATOM 5190 C C . GLY B 1 214 ? -18.317 7.424 11.979 1.00 143.96 1001 GLY B C 1
ATOM 5191 O O . GLY B 1 214 ? -19.494 7.421 11.600 1.00 142.62 1001 GLY B O 1
ATOM 5192 N N . ILE B 1 215 ? -17.297 6.961 11.226 1.00 137.60 1002 ILE B N 1
ATOM 5193 C CA . ILE B 1 215 ? -17.470 6.342 9.904 1.00 133.93 1002 ILE B CA 1
ATOM 5194 C C . ILE B 1 215 ? -17.888 4.894 10.147 1.00 139.44 1002 ILE B C 1
ATOM 5195 O O . ILE B 1 215 ? -17.220 4.178 10.899 1.00 141.06 1002 ILE B O 1
ATOM 5200 N N . ASP B 1 216 ? -18.991 4.465 9.520 1.00 135.44 1003 ASP B N 1
ATOM 5201 C CA . ASP B 1 216 ? -19.505 3.105 9.662 1.00 137.09 1003 ASP B CA 1
ATOM 5202 C C . ASP B 1 216 ? -18.645 2.153 8.806 1.00 138.28 1003 ASP B C 1
ATOM 5203 O O . ASP B 1 216 ? -19.080 1.722 7.739 1.00 136.20 1003 ASP B O 1
ATOM 5208 N N . CYS B 1 217 ? -17.406 1.842 9.274 1.00 134.47 1004 CYS B N 1
ATOM 5209 C CA . CYS B 1 217 ? -16.461 0.953 8.577 1.00 132.13 1004 CYS B CA 1
ATOM 5210 C C . CYS B 1 217 ? -17.010 -0.466 8.466 1.00 135.66 1004 CYS B C 1
ATOM 5211 O O . CYS B 1 217 ? -16.630 -1.200 7.554 1.00 133.58 1004 CYS B O 1
ATOM 5214 N N . SER B 1 218 ? -17.958 -0.818 9.365 1.00 134.41 1005 SER B N 1
ATOM 5215 C CA . SER B 1 218 ? -18.696 -2.084 9.398 1.00 136.72 1005 SER B CA 1
ATOM 5216 C C . SER B 1 218 ? -19.649 -2.172 8.170 1.00 136.52 1005 SER B C 1
ATOM 5217 O O . SER B 1 218 ? -20.281 -3.211 7.948 1.00 138.64 1005 SER B O 1
ATOM 5220 N N . PHE B 1 219 ? -19.725 -1.069 7.376 1.00 127.21 1006 PHE B N 1
ATOM 5221 C CA . PHE B 1 219 ? -20.531 -0.917 6.162 1.00 124.18 1006 PHE B CA 1
ATOM 5222 C C . PHE B 1 219 ? -19.682 -0.406 4.989 1.00 122.05 1006 PHE B C 1
ATOM 5223 O O . PHE B 1 219 ? -19.577 -1.099 3.981 1.00 120.66 1006 PHE B O 1
ATOM 5231 N N . TRP B 1 220 ? -19.091 0.803 5.122 1.00 115.55 1007 TRP B N 1
ATOM 5232 C CA . TRP B 1 220 ? -18.255 1.442 4.104 1.00 111.31 1007 TRP B CA 1
ATOM 5233 C C . TRP B 1 220 ? -16.926 0.699 3.938 1.00 113.58 1007 TRP B C 1
ATOM 5234 O O . TRP B 1 220 ? -15.899 1.106 4.488 1.00 112.27 1007 TRP B O 1
ATOM 5245 N N . ASN B 1 221 ? -16.962 -0.409 3.186 1.00 110.51 1008 ASN B N 1
ATOM 5246 C CA . ASN B 1 221 ? -15.798 -1.241 2.897 1.00 110.39 1008 ASN B CA 1
ATOM 5247 C C . ASN B 1 221 ? -15.988 -1.908 1.545 1.00 112.75 1008 ASN B C 1
ATOM 5248 O O . ASN B 1 221 ? -17.012 -2.553 1.304 1.00 113.62 1008 ASN B O 1
ATOM 5253 N N . GLU B 1 222 ? -15.001 -1.737 0.658 1.00 107.67 1009 GLU B N 1
ATOM 5254 C CA . GLU B 1 222 ? -14.984 -2.302 -0.698 1.00 107.25 1009 GLU B CA 1
ATOM 5255 C C . GLU B 1 222 ? -14.990 -3.834 -0.694 1.00 112.71 1009 GLU B C 1
ATOM 5256 O O . GLU B 1 222 ? -15.312 -4.448 -1.714 1.00 112.44 1009 GLU B O 1
ATOM 5262 N N . SER B 1 223 ? -14.665 -4.439 0.472 1.00 111.20 1010 SER B N 1
ATOM 5263 C CA . SER B 1 223 ? -14.661 -5.885 0.717 1.00 114.60 1010 SER B CA 1
ATOM 5264 C C . SER B 1 223 ? -16.091 -6.422 0.647 1.00 119.33 1010 SER B C 1
ATOM 5265 O O . SER B 1 223 ? -16.301 -7.565 0.242 1.00 121.36 1010 SER B O 1
ATOM 5268 N N . TYR B 1 224 ? -17.070 -5.578 1.021 1.00 114.12 1011 TYR B N 1
ATOM 5269 C CA . TYR B 1 224 ? -18.486 -5.920 1.004 1.00 115.93 1011 TYR B CA 1
ATOM 5270 C C . TYR B 1 224 ? -19.074 -5.854 -0.401 1.00 115.05 1011 TYR B C 1
ATOM 5271 O O . TYR B 1 224 ? -20.128 -6.437 -0.639 1.00 117.04 1011 TYR B O 1
ATOM 5280 N N . LEU B 1 225 ? -18.376 -5.184 -1.339 1.00 106.50 1012 LEU B N 1
ATOM 5281 C CA . LEU B 1 225 ? -18.782 -5.111 -2.747 1.00 104.58 1012 LEU B CA 1
ATOM 5282 C C . LEU B 1 225 ? -18.301 -6.365 -3.466 1.00 111.09 1012 LEU B C 1
ATOM 5283 O O . LEU B 1 225 ? -17.233 -6.891 -3.135 1.00 111.24 1012 LEU B O 1
ATOM 5288 N N . THR B 1 226 ? -19.065 -6.822 -4.471 1.00 109.75 1013 THR B N 1
ATOM 5289 C CA . THR B 1 226 ? -18.697 -7.994 -5.268 1.00 111.99 1013 THR B CA 1
ATOM 5290 C C . THR B 1 226 ? -18.520 -7.620 -6.750 1.00 112.85 1013 THR B C 1
ATOM 5291 O O . THR B 1 226 ? -19.168 -6.704 -7.263 1.00 110.61 1013 THR B O 1
ATOM 5295 N N . GLY B 1 227 ? -17.609 -8.325 -7.400 1.00 109.65 1014 GLY B N 1
ATOM 5296 C CA . GLY B 1 227 ? -17.292 -8.122 -8.803 1.00 108.19 1014 GLY B CA 1
ATOM 5297 C C . GLY B 1 227 ? -16.099 -7.222 -8.992 1.00 107.38 1014 GLY B C 1
ATOM 5298 O O . GLY B 1 227 ? -15.485 -6.778 -8.022 1.00 104.82 1014 GLY B O 1
ATOM 5299 N N . SER B 1 228 ? -15.765 -6.966 -10.251 1.00 103.40 1015 SER B N 1
ATOM 5300 C CA . SER B 1 228 ? -14.653 -6.110 -10.637 1.00 100.29 1015 SER B CA 1
ATOM 5301 C C . SER B 1 228 ? -15.160 -4.674 -10.615 1.00 102.06 1015 SER B C 1
ATOM 5302 O O . SER B 1 228 ? -16.323 -4.451 -10.954 1.00 103.07 1015 SER B O 1
ATOM 5305 N N . ARG B 1 229 ? -14.302 -3.704 -10.217 1.00 95.10 1016 ARG B N 1
ATOM 5306 C CA . ARG B 1 229 ? -14.640 -2.271 -10.150 1.00 91.64 1016 ARG B CA 1
ATOM 5307 C C . ARG B 1 229 ? -14.897 -1.652 -11.540 1.00 95.86 1016 ARG B C 1
ATOM 5308 O O . ARG B 1 229 ? -15.764 -0.786 -11.670 1.00 94.88 1016 ARG B O 1
ATOM 5316 N N . ASP B 1 230 ? -14.115 -2.076 -12.552 1.00 93.97 1017 ASP B N 1
ATOM 5317 C CA . ASP B 1 230 ? -14.187 -1.659 -13.961 1.00 94.76 1017 ASP B CA 1
ATOM 5318 C C . ASP B 1 230 ? -15.516 -2.114 -14.575 1.00 99.84 1017 ASP B C 1
ATOM 5319 O O . ASP B 1 230 ? -16.143 -1.366 -15.323 1.00 99.63 1017 ASP B O 1
ATOM 5324 N N . GLU B 1 231 ? -15.937 -3.342 -14.225 1.00 98.00 1018 GLU B N 1
ATOM 5325 C CA . GLU B 1 231 ? -17.173 -4.011 -14.629 1.00 100.76 1018 GLU B CA 1
ATOM 5326 C C . GLU B 1 231 ? -18.367 -3.326 -13.924 1.00 102.35 1018 GLU B C 1
ATOM 5327 O O . GLU B 1 231 ? -19.471 -3.298 -14.479 1.00 104.45 1018 GLU B O 1
ATOM 5333 N N . ARG B 1 232 ? -18.124 -2.770 -12.701 1.00 94.27 1019 ARG B N 1
ATOM 5334 C CA . ARG B 1 232 ? -19.095 -2.020 -11.890 1.00 92.14 1019 ARG B CA 1
ATOM 5335 C C . ARG B 1 232 ? -19.289 -0.617 -12.473 1.00 91.99 1019 ARG B C 1
ATOM 5336 O O . ARG B 1 232 ? -20.431 -0.176 -12.591 1.00 93.13 1019 ARG B O 1
ATOM 5344 N N . LYS B 1 233 ? -18.180 0.079 -12.835 1.00 84.27 1020 LYS B N 1
ATOM 5345 C CA . LYS B 1 233 ? -18.215 1.402 -13.464 1.00 82.53 1020 LYS B CA 1
ATOM 5346 C C . LYS B 1 233 ? -18.860 1.292 -14.850 1.00 92.12 1020 LYS B C 1
ATOM 5347 O O . LYS B 1 233 ? -19.625 2.183 -15.221 1.00 94.59 1020 LYS B O 1
ATOM 5353 N N . LYS B 1 234 ? -18.575 0.204 -15.606 1.00 89.76 1021 LYS B N 1
ATOM 5354 C CA . LYS B 1 234 ? -19.184 0.005 -16.921 1.00 92.68 1021 LYS B CA 1
ATOM 5355 C C . LYS B 1 234 ? -20.701 -0.129 -16.782 1.00 99.02 1021 LYS B C 1
ATOM 5356 O O . LYS B 1 234 ? -21.428 0.652 -17.401 1.00 101.57 1021 LYS B O 1
ATOM 5362 N N . SER B 1 235 ? -21.172 -1.037 -15.900 1.00 94.33 1022 SER B N 1
ATOM 5363 C CA . SER B 1 235 ? -22.600 -1.267 -15.682 1.00 96.54 1022 SER B CA 1
ATOM 5364 C C . SER B 1 235 ? -23.365 -0.051 -15.183 1.00 99.15 1022 SER B C 1
ATOM 5365 O O . SER B 1 235 ? -24.525 0.097 -15.552 1.00 102.45 1022 SER B O 1
ATOM 5368 N N . LEU B 1 236 ? -22.734 0.800 -14.347 1.00 91.59 1023 LEU B N 1
ATOM 5369 C CA . LEU B 1 236 ? -23.316 2.029 -13.795 1.00 90.21 1023 LEU B CA 1
ATOM 5370 C C . LEU B 1 236 ? -23.629 2.996 -14.937 1.00 95.94 1023 LEU B C 1
ATOM 5371 O O . LEU B 1 236 ? -24.764 3.453 -15.058 1.00 97.78 1023 LEU B O 1
ATOM 5376 N N . LEU B 1 237 ? -22.624 3.261 -15.795 1.00 92.44 1024 LEU B N 1
ATOM 5377 C CA . LEU B 1 237 ? -22.716 4.140 -16.965 1.00 94.51 1024 LEU B CA 1
ATOM 5378 C C . LEU B 1 237 ? -23.755 3.606 -17.959 1.00 105.57 1024 LEU B C 1
ATOM 5379 O O . LEU B 1 237 ? -24.522 4.393 -18.510 1.00 108.46 1024 LEU B O 1
ATOM 5384 N N . SER B 1 238 ? -23.821 2.261 -18.114 1.00 104.27 1025 SER B N 1
ATOM 5385 C CA . SER B 1 238 ? -24.791 1.530 -18.939 1.00 109.07 1025 SER B CA 1
ATOM 5386 C C . SER B 1 238 ? -26.245 1.751 -18.448 1.00 116.20 1025 SER B C 1
ATOM 5387 O O . SER B 1 238 ? -27.150 1.817 -19.282 1.00 120.60 1025 SER B O 1
ATOM 5390 N N . LYS B 1 239 ? -26.461 1.865 -17.105 1.00 110.44 1026 LYS B N 1
ATOM 5391 C CA . LYS B 1 239 ? -27.777 2.123 -16.490 1.00 112.93 1026 LYS B CA 1
ATOM 5392 C C . LYS B 1 239 ? -28.240 3.538 -16.844 1.00 117.22 1026 LYS B C 1
ATOM 5393 O O . LYS B 1 239 ? -29.445 3.775 -16.980 1.00 120.95 1026 LYS B O 1
ATOM 5399 N N . PHE B 1 240 ? -27.268 4.467 -17.007 1.00 109.89 1027 PHE B N 1
ATOM 5400 C CA . PHE B 1 240 ? -27.491 5.860 -17.395 1.00 110.50 1027 PHE B CA 1
ATOM 5401 C C . PHE B 1 240 ? -27.461 6.034 -18.933 1.00 119.52 1027 PHE B C 1
ATOM 5402 O O . PHE B 1 240 ? -27.670 7.143 -19.438 1.00 120.72 1027 PHE B O 1
ATOM 5410 N N . GLY B 1 241 ? -27.222 4.928 -19.649 1.00 118.84 1028 GLY B N 1
ATOM 5411 C CA . GLY B 1 241 ? -27.152 4.877 -21.108 1.00 122.78 1028 GLY B CA 1
ATOM 5412 C C . GLY B 1 241 ? -25.966 5.620 -21.693 1.00 125.37 1028 GLY B C 1
ATOM 5413 O O . GLY B 1 241 ? -26.014 6.051 -22.850 1.00 128.68 1028 GLY B O 1
ATOM 5414 N N . MET B 1 242 ? -24.892 5.760 -20.893 1.00 116.83 1029 MET B N 1
ATOM 5415 C CA . MET B 1 242 ? -23.666 6.472 -21.236 1.00 114.42 1029 MET B CA 1
ATOM 5416 C C . MET B 1 242 ? -22.534 5.539 -21.609 1.00 117.58 1029 MET B C 1
ATOM 5417 O O . MET B 1 242 ? -22.483 4.396 -21.143 1.00 115.35 1029 MET B O 1
ATOM 5422 N N . ASP B 1 243 ? -21.604 6.064 -22.435 1.00 116.10 1030 ASP B N 1
ATOM 5423 C CA . ASP B 1 243 ? -20.372 5.409 -22.875 1.00 115.25 1030 ASP B CA 1
ATOM 5424 C C . ASP B 1 243 ? -19.362 5.494 -21.716 1.00 113.63 1030 ASP B C 1
ATOM 5425 O O . ASP B 1 243 ? -19.438 6.427 -20.903 1.00 110.88 1030 ASP B O 1
ATOM 5430 N N . GLU B 1 244 ? -18.413 4.533 -21.659 1.00 108.05 1031 GLU B N 1
ATOM 5431 C CA . GLU B 1 244 ? -17.365 4.465 -20.645 1.00 103.15 1031 GLU B CA 1
ATOM 5432 C C . GLU B 1 244 ? -16.414 5.666 -20.714 1.00 104.84 1031 GLU B C 1
ATOM 5433 O O . GLU B 1 244 ? -16.041 6.121 -21.796 1.00 107.75 1031 GLU B O 1
ATOM 5439 N N . GLY B 1 245 ? -16.067 6.169 -19.540 1.00 96.77 1032 GLY B N 1
ATOM 5440 C CA . GLY B 1 245 ? -15.175 7.300 -19.340 1.00 94.69 1032 GLY B CA 1
ATOM 5441 C C . GLY B 1 245 ? -14.965 7.566 -17.864 1.00 93.03 1032 GLY B C 1
ATOM 5442 O O . GLY B 1 245 ? -15.687 7.016 -17.029 1.00 91.15 1032 GLY B O 1
ATOM 5443 N N . VAL B 1 246 ? -13.973 8.406 -17.542 1.00 87.83 1033 VAL B N 1
ATOM 5444 C CA . VAL B 1 246 ? -13.574 8.811 -16.189 1.00 85.48 1033 VAL B CA 1
ATOM 5445 C C . VAL B 1 246 ? -14.753 9.456 -15.435 1.00 90.47 1033 VAL B C 1
ATOM 5446 O O . VAL B 1 246 ? -15.073 10.628 -15.645 1.00 93.03 1033 VAL B O 1
ATOM 5450 N N . THR B 1 247 ? -15.409 8.661 -14.587 1.00 84.85 1034 THR B N 1
ATOM 5451 C CA . THR B 1 247 ? -16.602 9.042 -13.846 1.00 84.77 1034 THR B CA 1
ATOM 5452 C C . THR B 1 247 ? -16.289 9.811 -12.557 1.00 86.84 1034 THR B C 1
ATOM 5453 O O . THR B 1 247 ? -15.618 9.298 -11.661 1.00 83.63 1034 THR B O 1
ATOM 5457 N N . PHE B 1 248 ? -16.818 11.045 -12.482 1.00 85.83 1035 PHE B N 1
ATOM 5458 C CA . PHE B 1 248 ? -16.711 11.972 -11.352 1.00 85.25 1035 PHE B CA 1
ATOM 5459 C C . PHE B 1 248 ? -18.052 12.026 -10.678 1.00 90.82 1035 PHE B C 1
ATOM 5460 O O . PHE B 1 248 ? -19.080 11.950 -11.364 1.00 91.02 1035 PHE B O 1
ATOM 5468 N N . MET B 1 249 ? -18.056 12.137 -9.333 1.00 88.87 1036 MET B N 1
ATOM 5469 C CA . MET B 1 249 ? -19.308 12.238 -8.587 1.00 90.36 1036 MET B CA 1
ATOM 5470 C C . MET B 1 249 ? -19.239 13.292 -7.486 1.00 95.79 1036 MET B C 1
ATOM 5471 O O . MET B 1 249 ? -18.176 13.524 -6.905 1.00 94.09 1036 MET B O 1
ATOM 5476 N N . PHE B 1 250 ? -20.378 13.975 -7.272 1.00 96.29 1037 PHE B N 1
ATOM 5477 C CA . PHE B 1 250 ? -20.617 14.957 -6.219 1.00 98.22 1037 PHE B CA 1
ATOM 5478 C C . PHE B 1 250 ? -21.833 14.455 -5.467 1.00 105.60 1037 PHE B C 1
ATOM 5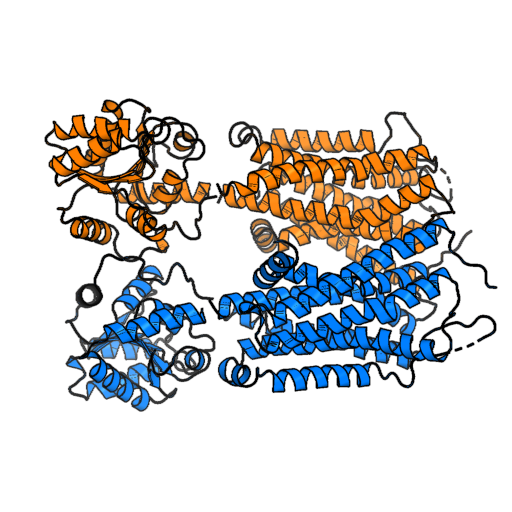479 O O . PHE B 1 250 ? -22.837 14.095 -6.089 1.00 106.50 1037 PHE B O 1
ATOM 5487 N N . ILE B 1 251 ? -21.748 14.440 -4.138 1.00 104.29 1038 ILE B N 1
ATOM 5488 C CA . ILE B 1 251 ? -22.839 13.975 -3.290 1.00 106.94 1038 ILE B CA 1
ATOM 5489 C C . ILE B 1 251 ? -23.125 14.994 -2.165 1.00 116.01 1038 ILE B C 1
ATOM 5490 O O . ILE B 1 251 ? -22.204 15.585 -1.592 1.00 115.55 1038 ILE B O 1
ATOM 5495 N N . GLY B 1 252 ? -24.408 15.212 -1.910 1.00 116.98 1039 GLY B N 1
ATOM 5496 C CA . GLY B 1 252 ? -24.881 16.141 -0.896 1.00 120.48 1039 GLY B CA 1
ATOM 5497 C C . GLY B 1 252 ? -26.108 16.897 -1.349 1.00 130.18 1039 GLY B C 1
ATOM 5498 O O . GLY B 1 252 ? -26.891 16.385 -2.159 1.00 130.45 1039 GLY B O 1
ATOM 5499 N N . ARG B 1 253 ? -26.284 18.124 -0.816 1.00 131.09 1040 ARG B N 1
ATOM 5500 C CA . ARG B 1 253 ? -27.424 18.983 -1.140 1.00 135.81 1040 ARG B CA 1
ATOM 5501 C C . ARG B 1 253 ? -27.025 20.197 -2.001 1.00 141.57 1040 ARG B C 1
ATOM 5502 O O . ARG B 1 253 ? -25.865 20.625 -1.991 1.00 139.25 1040 ARG B O 1
ATOM 5510 N N . PHE B 1 254 ? -28.000 20.727 -2.757 1.00 142.04 1041 PHE B N 1
ATOM 5511 C CA . PHE B 1 254 ? -27.809 21.862 -3.648 1.00 144.23 1041 PHE B CA 1
ATOM 5512 C C . PHE B 1 254 ? -27.976 23.197 -2.929 1.00 151.59 1041 PHE B C 1
ATOM 5513 O O . PHE B 1 254 ? -29.100 23.625 -2.652 1.00 155.14 1041 PHE B O 1
ATOM 5515 N N . ASP B 1 255 ? -26.834 23.827 -2.591 1.00 147.81 1042 ASP B N 1
ATOM 5516 C CA . ASP B 1 255 ? -26.737 25.145 -1.937 1.00 152.41 1042 ASP B CA 1
ATOM 5517 C C . ASP B 1 255 ? -25.417 25.848 -2.314 1.00 155.88 1042 ASP B C 1
ATOM 5518 O O . ASP B 1 255 ? -24.464 25.184 -2.743 1.00 150.38 1042 ASP B O 1
ATOM 5523 N N . ARG B 1 256 ? -25.397 27.194 -2.212 1.00 158.01 1043 ARG B N 1
ATOM 5524 C CA . ARG B 1 256 ? -24.255 28.037 -2.585 1.00 158.95 1043 ARG B CA 1
ATOM 5525 C C . ARG B 1 256 ? -23.010 27.842 -1.697 1.00 159.76 1043 ARG B C 1
ATOM 5526 O O . ARG B 1 256 ? -21.920 27.615 -2.225 1.00 156.60 1043 ARG B O 1
ATOM 5528 N N . GLY B 1 257 ? -23.194 27.928 -0.377 1.00 156.77 1044 GLY B N 1
ATOM 5529 C CA . GLY B 1 257 ? -22.126 27.811 0.613 1.00 154.74 1044 GLY B CA 1
ATOM 5530 C C . GLY B 1 257 ? -21.510 26.437 0.792 1.00 151.89 1044 GLY B C 1
ATOM 5531 O O . GLY B 1 257 ? -20.969 25.857 -0.155 1.00 147.83 1044 GLY B O 1
ATOM 5532 N N . GLN B 1 258 ? -21.569 25.941 2.044 1.00 146.94 1045 GLN B N 1
ATOM 5533 C CA . GLN B 1 258 ? -21.035 24.684 2.600 1.00 141.61 1045 GLN B CA 1
ATOM 5534 C C . GLN B 1 258 ? -20.624 23.576 1.591 1.00 138.81 1045 GLN B C 1
ATOM 5535 O O . GLN B 1 258 ? -19.472 23.149 1.622 1.00 136.06 1045 GLN B O 1
ATOM 5541 N N . LYS B 1 259 ? -21.550 23.102 0.733 1.00 132.89 1046 LYS B N 1
ATOM 5542 C CA . LYS B 1 259 ? -21.306 21.997 -0.210 1.00 127.89 1046 LYS B CA 1
ATOM 5543 C C . LYS B 1 259 ? -20.383 22.358 -1.388 1.00 130.2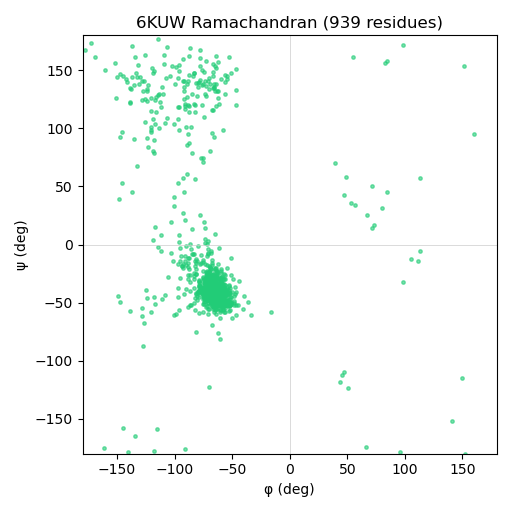4 1046 LYS B C 1
ATOM 5544 O O . LYS B 1 259 ? -19.555 21.533 -1.779 1.00 126.48 1046 LYS B O 1
ATOM 5550 N N . GLY B 1 260 ? -20.555 23.560 -1.942 1.00 129.38 1047 GLY B N 1
ATOM 5551 C CA . GLY B 1 260 ? -19.760 24.065 -3.057 1.00 129.08 1047 GLY B CA 1
ATOM 5552 C C . GLY B 1 260 ? -20.160 23.570 -4.434 1.00 130.39 1047 GLY B C 1
ATOM 5553 O O . GLY B 1 260 ? -19.305 23.468 -5.320 1.00 129.02 1047 GLY B O 1
ATOM 5554 N N . VAL B 1 261 ? -21.469 23.291 -4.639 1.00 126.16 1048 VAL B N 1
ATOM 5555 C CA . VAL B 1 261 ? -22.052 22.841 -5.914 1.00 124.53 1048 VAL B CA 1
ATOM 5556 C C . VAL B 1 261 ? -21.727 23.870 -6.992 1.00 128.76 1048 VAL B C 1
ATOM 5557 O O . VAL B 1 261 ? -21.334 23.496 -8.095 1.00 127.36 1048 VAL B O 1
ATOM 5561 N N . ASP B 1 262 ? -21.857 25.166 -6.641 1.00 127.99 1049 ASP B N 1
ATOM 5562 C CA . ASP B 1 262 ? -21.604 26.329 -7.495 1.00 131.70 1049 ASP B CA 1
ATOM 5563 C C . ASP B 1 262 ? -20.156 26.403 -8.013 1.00 133.12 1049 ASP B C 1
ATOM 5564 O O . ASP B 1 262 ? -19.918 27.009 -9.061 1.00 135.47 1049 ASP B O 1
ATOM 5569 N N . VAL B 1 263 ? -19.201 25.785 -7.287 1.00 124.87 1050 VAL B N 1
ATOM 5570 C CA . VAL B 1 263 ? -17.795 25.743 -7.698 1.00 123.48 1050 VAL B CA 1
ATOM 5571 C C . VAL B 1 263 ? -17.653 24.654 -8.769 1.00 124.56 1050 VAL B C 1
ATOM 5572 O O . VAL B 1 263 ? -16.904 24.849 -9.726 1.00 125.48 1050 VAL B O 1
ATOM 5576 N N . LEU B 1 264 ? -18.408 23.532 -8.626 1.00 117.55 1051 LEU B N 1
ATOM 5577 C CA . LEU B 1 264 ? -18.397 22.414 -9.574 1.00 114.10 1051 LEU B CA 1
ATOM 5578 C C . LEU B 1 264 ? -19.167 22.718 -10.870 1.00 120.61 1051 LEU B C 1
ATOM 5579 O O . LEU B 1 264 ? -18.623 22.462 -11.946 1.00 120.44 1051 LEU B O 1
ATOM 5584 N N . LEU B 1 265 ? -20.402 23.271 -10.780 1.00 119.86 1052 LEU B N 1
ATOM 5585 C CA . LEU B 1 265 ? -21.207 23.644 -11.959 1.00 123.41 1052 LEU B CA 1
ATOM 5586 C C . LEU B 1 265 ? -20.475 24.665 -12.846 1.00 130.35 1052 LEU B C 1
ATOM 5587 O O . LEU B 1 265 ? -20.544 24.567 -14.076 1.00 131.05 1052 LEU B O 1
ATOM 5592 N N . LYS B 1 266 ? -19.759 25.626 -12.211 1.00 128.56 1053 LYS B N 1
ATOM 5593 C CA . LYS B 1 266 ? -18.952 26.641 -12.891 1.00 132.52 1053 LYS B CA 1
ATOM 5594 C C . LYS B 1 266 ? -17.670 26.016 -13.456 1.00 134.35 1053 LYS B C 1
ATOM 5595 O O . LYS B 1 266 ? -17.207 26.448 -14.515 1.00 137.30 1053 LYS B O 1
ATOM 5597 N N . ALA B 1 267 ? -17.103 24.995 -12.755 1.00 125.30 1054 ALA B N 1
ATOM 5598 C CA . ALA B 1 267 ? -15.899 24.270 -13.184 1.00 122.30 1054 ALA B CA 1
ATOM 5599 C C . ALA B 1 267 ? -16.200 23.401 -14.394 1.00 124.61 1054 ALA B C 1
ATOM 5600 O O . ALA B 1 267 ? -15.328 23.241 -15.249 1.00 125.30 1054 ALA B O 1
ATOM 5602 N N . ILE B 1 268 ? -17.437 22.850 -14.472 1.00 119.21 1055 ILE B N 1
ATOM 5603 C CA . ILE B 1 268 ? -17.916 22.044 -15.604 1.00 118.51 1055 ILE B CA 1
ATOM 5604 C C . ILE B 1 268 ? -17.977 22.942 -16.868 1.00 128.10 1055 ILE B C 1
ATOM 5605 O O . ILE B 1 268 ? -17.627 22.483 -17.953 1.00 128.81 1055 ILE B O 1
ATOM 5610 N N . GLU B 1 269 ? -18.361 24.226 -16.698 1.00 128.25 1056 GLU B N 1
ATOM 5611 C CA . GLU B 1 269 ? -18.453 25.224 -17.762 1.00 134.23 1056 GLU B CA 1
ATOM 5612 C C . GLU B 1 269 ? -17.107 25.521 -18.447 1.00 140.11 1056 GLU B C 1
ATOM 5613 O O . GLU B 1 269 ? -17.102 25.856 -19.638 1.00 144.86 1056 GLU B O 1
ATOM 5619 N N . ILE B 1 270 ? -15.979 25.415 -17.704 1.00 132.66 1057 ILE B N 1
ATOM 5620 C CA . ILE B 1 270 ? -14.625 25.652 -18.240 1.00 134.03 1057 ILE B CA 1
ATOM 5621 C C . ILE B 1 270 ? -14.185 24.420 -19.053 1.00 135.21 1057 ILE B C 1
ATOM 5622 O O . ILE B 1 270 ? -13.594 24.547 -20.135 1.00 137.87 1057 ILE B O 1
ATOM 5627 N N . LEU B 1 271 ? -14.511 23.230 -18.527 1.00 125.92 1058 LEU B N 1
ATOM 5628 C CA . LEU B 1 271 ? -14.203 21.944 -19.140 1.00 122.13 1058 LEU B CA 1
ATOM 5629 C C . LEU B 1 271 ? -15.036 21.698 -20.406 1.00 128.58 1058 LEU B C 1
ATOM 5630 O O . LEU B 1 271 ? -14.473 21.253 -21.408 1.00 128.81 1058 LEU B O 1
ATOM 5635 N N . SER B 1 272 ? -16.360 22.027 -20.372 1.00 127.21 1059 SER B N 1
ATOM 5636 C CA . SER B 1 272 ? -17.298 21.873 -21.498 1.00 130.97 1059 SER B CA 1
ATOM 5637 C C . SER B 1 272 ? -16.828 22.626 -22.748 1.00 142.58 1059 SER B C 1
ATOM 5638 O O . SER B 1 272 ? -17.161 22.228 -23.867 1.00 144.69 1059 SER B O 1
ATOM 5641 N N . SER B 1 273 ? -16.017 23.690 -22.539 1.00 142.74 1060 SER B N 1
ATOM 5642 C CA . SER B 1 273 ? -15.396 24.512 -23.575 1.00 149.00 1060 SER B CA 1
ATOM 5643 C C . SER B 1 273 ? -13.973 23.982 -23.930 1.00 151.91 1060 SER B C 1
ATOM 5644 O O . SER B 1 273 ? -13.121 24.756 -24.383 1.00 156.22 1060 SER B O 1
ATOM 5647 N N . LYS B 1 274 ? -13.735 22.656 -23.733 1.00 142.56 1061 LYS B N 1
ATOM 5648 C CA . LYS B 1 274 ? -12.471 21.961 -24.033 1.00 140.43 1061 LYS B CA 1
ATOM 5649 C C . LYS B 1 274 ? -12.700 20.519 -24.534 1.00 140.12 1061 LYS B C 1
ATOM 5650 O O . LYS B 1 274 ? -13.620 19.840 -24.063 1.00 135.73 1061 LYS B O 1
ATOM 5656 N N . LYS B 1 275 ? -11.845 20.053 -25.480 1.00 137.78 1062 LYS B N 1
ATOM 5657 C CA . LYS B 1 275 ? -11.898 18.717 -26.097 1.00 135.16 1062 LYS B CA 1
ATOM 5658 C C . LYS B 1 275 ? -11.712 17.544 -25.096 1.00 132.18 1062 LYS B C 1
ATOM 5659 O O . LYS B 1 275 ? -11.813 16.373 -25.480 1.00 130.71 1062 LYS B O 1
ATOM 5661 N N . GLU B 1 276 ? -11.472 17.869 -23.814 1.00 124.20 1063 GLU B N 1
ATOM 5662 C CA . GLU B 1 276 ? -11.260 16.906 -22.737 1.00 117.34 1063 GLU B CA 1
ATOM 5663 C C . GLU B 1 276 ? -12.562 16.461 -22.057 1.00 115.82 1063 GLU B C 1
ATOM 5664 O O . GLU B 1 276 ? -12.616 15.341 -21.553 1.00 111.57 1063 GLU B O 1
ATOM 5670 N N . PHE B 1 277 ? -13.618 17.309 -22.086 1.00 113.06 1064 PHE B N 1
ATOM 5671 C CA . PHE B 1 277 ? -14.946 17.030 -21.518 1.00 110.55 1064 PHE B CA 1
ATOM 5672 C C . PHE B 1 277 ? -15.578 15.754 -22.077 1.00 111.61 1064 PHE B C 1
ATOM 5673 O O . PHE B 1 277 ? -16.351 15.103 -21.373 1.00 107.80 1064 PHE B O 1
ATOM 5681 N N . GLN B 1 278 ? -15.240 15.408 -23.337 1.00 110.61 1065 GLN B N 1
ATOM 5682 C CA . GLN B 1 278 ? -15.671 14.214 -24.069 1.00 110.66 1065 GLN B CA 1
ATOM 5683 C C . GLN B 1 278 ? -15.415 12.947 -23.247 1.00 110.06 1065 GLN B C 1
ATOM 5684 O O . GLN B 1 278 ? -16.312 12.121 -23.065 1.00 108.95 1065 GLN B O 1
ATOM 5690 N N . GLU B 1 279 ? -14.165 12.809 -22.774 1.00 104.03 1066 GLU B N 1
ATOM 5691 C CA . GLU B 1 279 ? -13.634 11.694 -21.999 1.00 99.47 1066 GLU B CA 1
ATOM 5692 C C . GLU B 1 279 ? -14.289 11.541 -20.624 1.00 98.68 1066 GLU B C 1
ATOM 5693 O O . GLU B 1 279 ? -14.659 10.428 -20.260 1.00 96.20 1066 GLU B O 1
ATOM 5699 N N . MET B 1 280 ? -14.459 12.661 -19.885 1.00 94.61 1067 MET B N 1
ATOM 5700 C CA . MET B 1 280 ? -15.077 12.760 -18.550 1.00 90.97 1067 MET B CA 1
ATOM 5701 C C . MET B 1 280 ? -16.559 12.431 -18.561 1.00 94.36 1067 MET B C 1
ATOM 5702 O O . MET B 1 280 ? -17.248 12.738 -19.532 1.00 97.48 1067 MET B O 1
ATOM 5707 N N . ARG B 1 281 ? -17.053 11.872 -17.450 1.00 87.34 1068 ARG B N 1
ATOM 5708 C CA . ARG B 1 281 ? -18.468 11.571 -17.199 1.00 87.82 1068 ARG B CA 1
ATOM 5709 C C . ARG B 1 281 ? -18.811 12.167 -15.812 1.00 90.19 1068 ARG B C 1
ATOM 5710 O O . ARG B 1 281 ? -17.949 12.151 -14.923 1.00 87.13 1068 ARG B O 1
ATOM 5718 N N . PHE B 1 282 ? -20.047 12.696 -15.622 1.00 87.62 1069 PHE B N 1
ATOM 5719 C CA . PHE B 1 282 ? -20.429 13.304 -14.336 1.00 85.68 1069 PHE B CA 1
ATOM 5720 C C . PHE B 1 282 ? -21.719 12.767 -13.725 1.00 90.64 1069 PHE B C 1
ATOM 5721 O O . PHE B 1 282 ? -22.740 12.671 -14.410 1.00 93.43 1069 PHE B O 1
ATOM 5729 N N . ILE B 1 283 ? -21.658 12.430 -12.416 1.00 85.79 1070 ILE B N 1
ATOM 5730 C CA . ILE B 1 283 ? -22.791 11.954 -11.609 1.00 86.91 1070 ILE B CA 1
ATOM 5731 C C . ILE B 1 283 ? -22.980 12.968 -10.471 1.00 92.97 1070 ILE B C 1
ATOM 5732 O O . ILE B 1 283 ? -22.505 12.741 -9.362 1.00 90.34 1070 ILE B O 1
ATOM 5737 N N . ILE B 1 284 ? -23.633 14.099 -10.749 1.00 95.49 1071 ILE B N 1
ATOM 5738 C CA . ILE B 1 284 ? -23.821 15.117 -9.716 1.00 98.19 1071 ILE B CA 1
ATOM 5739 C C . ILE B 1 284 ? -25.147 14.911 -8.968 1.00 106.38 1071 ILE B C 1
ATOM 5740 O O . ILE B 1 284 ? -26.200 14.790 -9.598 1.00 108.59 1071 ILE B O 1
ATOM 5745 N N . ILE B 1 285 ? -25.069 14.815 -7.617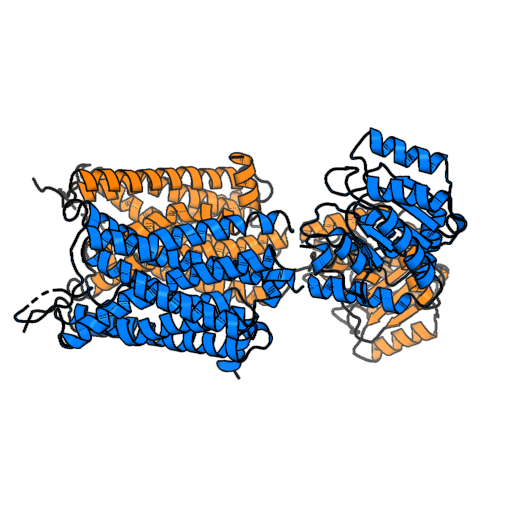 1.00 103.60 1072 ILE B N 1
ATOM 5746 C CA . ILE B 1 285 ? -26.218 14.589 -6.724 1.00 106.53 1072 ILE B CA 1
ATOM 5747 C C . ILE B 1 285 ? -26.422 15.758 -5.729 1.00 115.80 1072 ILE B C 1
ATOM 5748 O O . ILE B 1 285 ? -25.649 15.913 -4.777 1.00 113.98 1072 ILE B O 1
ATOM 5753 N N . GLY B 1 286 ? -27.476 16.543 -5.969 1.00 118.34 1073 GLY B N 1
ATOM 5754 C CA . GLY B 1 286 ? -27.846 17.704 -5.164 1.00 121.62 1073 GLY B CA 1
ATOM 5755 C C . GLY B 1 286 ? -29.338 17.961 -5.151 1.00 131.50 1073 GLY B C 1
ATOM 5756 O O . GLY B 1 286 ? -30.014 17.748 -6.162 1.00 133.17 1073 GLY B O 1
ATOM 5757 N N . LYS B 1 287 ? -29.856 18.422 -3.995 1.00 131.00 1074 LYS B N 1
ATOM 5758 C CA . LYS B 1 287 ? -31.273 18.716 -3.763 1.00 136.38 1074 LYS B CA 1
ATOM 5759 C C . LYS B 1 287 ? -31.406 19.969 -2.884 1.00 143.89 1074 LYS B C 1
ATOM 5760 O O . LYS B 1 287 ? -30.607 20.164 -1.970 1.00 141.01 1074 LYS B O 1
ATOM 5766 N N . GLY B 1 288 ? -32.411 20.798 -3.166 1.00 146.86 1075 GLY B N 1
ATOM 5767 C CA . GLY B 1 288 ? -32.660 22.018 -2.405 1.00 151.10 1075 GLY B CA 1
ATOM 5768 C C . GLY B 1 288 ? -33.289 23.146 -3.195 1.00 161.76 1075 GLY B C 1
ATOM 5769 O O . GLY B 1 288 ? -34.443 23.031 -3.624 1.00 165.88 1075 GLY B O 1
ATOM 5770 N N . ASP B 1 289 ? -32.534 24.264 -3.364 1.00 159.34 1076 ASP B N 1
ATOM 5771 C CA . ASP B 1 289 ? -32.981 25.466 -4.083 1.00 164.72 1076 ASP B CA 1
ATOM 5772 C C . ASP B 1 289 ? -32.952 25.279 -5.608 1.00 167.28 1076 ASP B C 1
ATOM 5773 O O . ASP B 1 289 ? -31.983 24.714 -6.126 1.00 161.38 1076 ASP B O 1
ATOM 5778 N N . PRO B 1 290 ? -34.003 25.740 -6.337 1.00 169.19 1077 PRO B N 1
ATOM 5779 C CA . PRO B 1 290 ? -34.043 25.533 -7.799 1.00 169.27 1077 PRO B CA 1
ATOM 5780 C C . PRO B 1 290 ? -33.057 26.366 -8.635 1.00 170.99 1077 PRO B C 1
ATOM 5781 O O . PRO B 1 290 ? -32.927 26.096 -9.833 1.00 169.99 1077 PRO B O 1
ATOM 5785 N N . GLU B 1 291 ? -32.368 27.362 -8.017 1.00 167.62 1078 GLU B N 1
ATOM 5786 C CA . GLU B 1 291 ? -31.391 28.244 -8.677 1.00 167.25 1078 GLU B CA 1
ATOM 5787 C C . GLU B 1 291 ? -30.208 27.461 -9.268 1.00 162.79 1078 GLU B C 1
ATOM 5788 O O . GLU B 1 291 ? -29.950 27.544 -10.472 1.00 162.89 1078 GLU B O 1
ATOM 5790 N N . LEU B 1 292 ? -29.514 26.683 -8.426 1.00 152.42 1079 LEU B N 1
ATOM 5791 C CA . LEU B 1 292 ? -28.394 25.855 -8.861 1.00 145.78 1079 LEU B CA 1
ATOM 5792 C C . LEU B 1 292 ? -28.925 24.578 -9.524 1.00 147.27 1079 LEU B C 1
ATO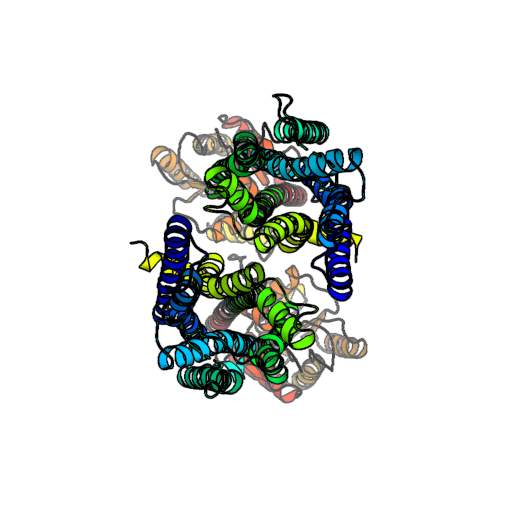M 5793 O O . LEU B 1 292 ? -28.319 24.107 -10.486 1.00 144.39 1079 LEU B O 1
ATOM 5798 N N . GLU B 1 293 ? -30.073 24.041 -9.024 1.00 144.81 1080 GLU B N 1
ATOM 5799 C CA . GLU B 1 293 ? -30.746 22.843 -9.552 1.00 143.42 1080 GLU B CA 1
ATOM 5800 C C . GLU B 1 293 ? -31.138 23.000 -11.031 1.00 151.30 1080 GLU B C 1
ATOM 5801 O O . GLU B 1 293 ? -31.067 22.036 -11.790 1.00 148.25 1080 GLU B O 1
ATOM 5807 N N . GLY B 1 294 ? -31.571 24.205 -11.403 1.00 154.89 1081 GLY B N 1
ATOM 5808 C CA . GLY B 1 294 ? -31.944 24.556 -12.768 1.00 159.65 1081 GLY B CA 1
ATOM 5809 C C . GLY B 1 294 ? -30.710 24.650 -13.637 1.00 161.39 1081 GLY B C 1
ATOM 5810 O O . GLY B 1 294 ? -30.737 24.234 -14.798 1.00 162.08 1081 GLY B O 1
ATOM 5811 N N . TRP B 1 295 ? -29.605 25.172 -13.050 1.00 155.10 1082 TRP B N 1
ATOM 5812 C CA . TRP B 1 295 ? -28.287 25.317 -13.677 1.00 152.44 1082 TRP B CA 1
ATOM 5813 C C . TRP B 1 295 ? -27.692 23.930 -13.944 1.00 148.06 1082 TRP B C 1
ATOM 5814 O O . TRP B 1 295 ? -27.086 23.719 -14.992 1.00 147.65 1082 TRP B O 1
ATOM 5825 N N . ALA B 1 296 ? -27.904 22.981 -13.021 1.00 138.53 1083 ALA B N 1
ATOM 5826 C CA . ALA B 1 296 ? -27.438 21.609 -13.170 1.00 132.20 1083 ALA B CA 1
ATOM 5827 C C . ALA B 1 296 ? -28.251 20.871 -14.252 1.00 136.97 1083 ALA B C 1
ATOM 5828 O O . ALA B 1 296 ? -27.653 20.292 -15.161 1.00 134.40 1083 ALA B O 1
ATOM 5830 N N . ARG B 1 297 ? -29.604 20.924 -14.172 1.00 137.58 1084 ARG B N 1
ATOM 5831 C CA . ARG B 1 297 ? -30.519 20.277 -15.122 1.00 140.89 1084 ARG B CA 1
ATOM 5832 C C . ARG B 1 297 ? -30.305 20.773 -16.559 1.00 148.69 1084 ARG B C 1
ATOM 5833 O O . ARG B 1 297 ? -30.412 19.978 -17.502 1.00 147.83 1084 ARG B O 1
ATOM 5841 N N . SER B 1 298 ? -29.981 22.084 -16.713 1.00 149.21 1085 SER B N 1
ATOM 5842 C CA . SER B 1 298 ? -29.685 22.702 -18.010 1.00 153.36 1085 SER B CA 1
ATOM 5843 C C . SER B 1 298 ? -28.383 22.124 -18.554 1.00 152.85 1085 SER B C 1
ATOM 5844 O O . SER B 1 298 ? -28.312 21.844 -19.744 1.00 154.58 1085 SER B O 1
ATOM 5847 N N . LEU B 1 299 ? -27.386 21.878 -17.673 1.00 143.90 1086 LEU B N 1
ATOM 5848 C CA . LEU B 1 299 ? -26.119 21.242 -18.047 1.00 139.45 1086 LEU B CA 1
ATOM 5849 C C . LEU B 1 299 ? -26.357 19.761 -18.383 1.00 140.16 1086 LEU B C 1
ATOM 5850 O O . LEU B 1 299 ? -25.636 19.210 -19.216 1.00 137.92 1086 LEU B O 1
ATOM 5855 N N . GLU B 1 300 ? -27.388 19.132 -17.752 1.00 136.46 1087 GLU B N 1
ATOM 5856 C CA . GLU B 1 300 ? -27.783 17.740 -18.011 1.00 134.56 1087 GLU B CA 1
ATOM 5857 C C . GLU B 1 300 ? -28.487 17.653 -19.373 1.00 144.16 1087 GLU B C 1
ATOM 5858 O O . GLU B 1 300 ? -28.290 16.675 -20.099 1.00 143.64 1087 GLU B O 1
ATOM 5864 N N . GLU B 1 301 ? -29.309 18.673 -19.711 1.00 145.72 1088 GLU B N 1
ATOM 5865 C CA . GLU B 1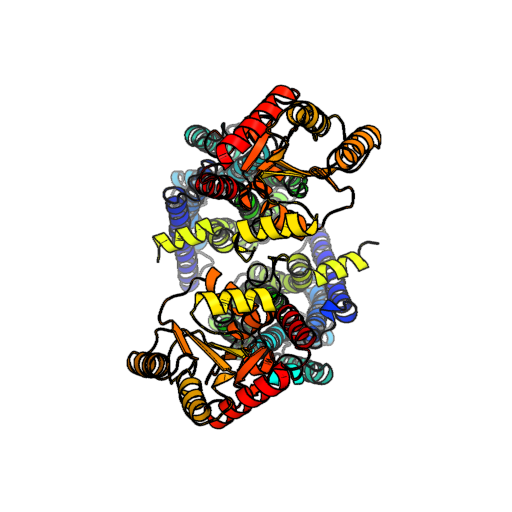 301 ? -30.018 18.762 -20.990 1.00 151.63 1088 GLU B CA 1
ATOM 5866 C C . GLU B 1 301 ? -29.019 19.119 -22.108 1.00 156.20 1088 GLU B C 1
ATOM 5867 O O . GLU B 1 301 ? -29.093 18.549 -23.197 1.00 157.63 1088 GLU B O 1
ATOM 5873 N N . LYS B 1 302 ? -28.066 20.035 -21.807 1.00 151.75 1089 LYS B N 1
ATOM 5874 C CA . LYS B 1 302 ? -27.000 20.508 -22.697 1.00 152.79 1089 LYS B CA 1
ATOM 5875 C C . LYS B 1 302 ? -26.046 19.371 -23.044 1.00 153.50 1089 LYS B C 1
ATOM 5876 O O . LYS B 1 302 ? -25.698 19.210 -24.217 1.00 155.73 1089 LYS B O 1
ATOM 5882 N N . HIS B 1 303 ? -25.625 18.589 -22.018 1.00 144.92 1090 HIS B N 1
ATOM 5883 C CA . HIS B 1 303 ? -24.694 17.459 -22.150 1.00 140.39 1090 HIS B CA 1
ATOM 5884 C C . HIS B 1 303 ? -25.319 16.135 -21.680 1.00 139.54 1090 HIS B C 1
ATOM 5885 O O . HIS B 1 303 ? -25.562 15.960 -20.482 1.00 135.86 1090 HIS B O 1
ATOM 5892 N N . GLY B 1 304 ? -25.505 15.196 -22.614 1.00 135.96 1091 GLY B N 1
ATOM 5893 C CA . GLY B 1 304 ? -25.984 13.847 -22.319 1.00 133.38 1091 GLY B CA 1
ATOM 5894 C C . GLY B 1 304 ? -24.876 13.028 -21.673 1.00 130.04 1091 GLY B C 1
ATOM 5895 O O . GLY B 1 304 ? -24.920 11.794 -21.652 1.00 127.57 1091 GLY B O 1
ATOM 5896 N N . ASN B 1 305 ? -23.874 13.752 -21.129 1.00 123.06 1092 ASN B N 1
ATOM 5897 C CA . ASN B 1 305 ? -22.651 13.329 -20.456 1.00 116.77 1092 ASN B CA 1
ATOM 5898 C C . ASN B 1 305 ? -22.761 13.553 -18.928 1.00 117.07 1092 ASN B C 1
ATOM 5899 O O . ASN B 1 305 ? -22.100 12.862 -18.148 1.00 113.12 1092 ASN B O 1
ATOM 5904 N N . VAL B 1 306 ? -23.572 14.542 -18.518 1.00 114.63 1093 VAL B N 1
ATOM 5905 C CA . VAL B 1 306 ? -23.794 14.887 -17.117 1.00 111.96 1093 VAL B CA 1
ATOM 5906 C C . VAL B 1 306 ? -25.122 14.258 -16.664 1.00 117.55 1093 VAL B C 1
ATOM 5907 O O . VAL B 1 306 ? -26.079 14.274 -17.438 1.00 121.94 1093 VAL B O 1
ATOM 5911 N N . LYS B 1 307 ? -25.173 13.676 -15.438 1.00 110.96 1094 LYS B N 1
ATOM 5912 C CA . LYS B 1 307 ? -26.396 13.089 -14.875 1.00 112.24 1094 LYS B CA 1
ATOM 5913 C C . LYS B 1 307 ? -26.698 13.680 -13.508 1.00 118.43 1094 LYS B C 1
ATOM 5914 O O . LYS B 1 307 ? -26.032 13.356 -12.518 1.00 113.86 1094 LYS B O 1
ATOM 5920 N N . VAL B 1 308 ? -27.720 14.555 -13.475 1.00 122.04 1095 VAL B N 1
ATOM 5921 C CA . VAL B 1 308 ? -28.207 15.244 -12.280 1.00 123.75 1095 VAL B CA 1
ATOM 5922 C C . VAL B 1 308 ? -29.260 14.377 -11.593 1.00 132.05 1095 VAL B C 1
ATOM 5923 O O . VAL B 1 308 ? -30.283 14.025 -12.198 1.00 135.93 1095 VAL B O 1
ATOM 5927 N N . ILE B 1 309 ? -28.977 14.013 -10.333 1.00 127.16 1096 ILE B N 1
ATOM 5928 C CA . ILE B 1 309 ? -29.864 13.219 -9.489 1.00 128.97 1096 ILE B CA 1
ATOM 5929 C C . ILE B 1 309 ? -30.299 14.120 -8.340 1.00 136.61 1096 ILE B C 1
ATOM 5930 O O . ILE B 1 309 ? -29.458 14.756 -7.700 1.00 133.84 1096 ILE B O 1
ATOM 5935 N N . THR B 1 310 ? -31.608 14.202 -8.104 1.00 139.37 1097 THR B N 1
ATOM 5936 C CA . THR B 1 310 ? -32.160 15.035 -7.034 1.00 142.34 1097 THR B CA 1
ATOM 5937 C C . THR B 1 310 ? -32.688 14.187 -5.876 1.00 146.93 1097 THR B C 1
ATOM 5938 O O . THR B 1 310 ? -32.419 14.507 -4.715 1.00 145.61 1097 THR B O 1
ATOM 5942 N N . GLU B 1 311 ? -33.411 13.090 -6.209 1.00 145.27 1098 GLU B N 1
ATOM 5943 C CA . GLU B 1 311 ? -34.052 12.129 -5.295 1.00 146.58 1098 GLU B CA 1
ATOM 5944 C C . GLU B 1 311 ? -33.107 11.595 -4.214 1.00 145.52 1098 GLU B C 1
ATOM 5945 O O . GLU B 1 311 ? -31.909 11.449 -4.468 1.00 140.44 1098 GLU B O 1
ATOM 5951 N N . MET B 1 312 ? -33.648 11.300 -3.016 1.00 143.52 1099 MET B N 1
ATOM 5952 C CA . MET B 1 312 ? -32.869 10.772 -1.895 1.00 140.02 1099 MET B CA 1
ATOM 5953 C C . MET B 1 312 ? -32.377 9.358 -2.215 1.00 140.22 1099 MET B C 1
ATOM 5954 O O . MET B 1 312 ? -33.191 8.455 -2.431 1.00 142.73 1099 MET B O 1
ATOM 5959 N N . LEU B 1 313 ? -31.039 9.192 -2.301 1.00 131.08 1100 LEU B N 1
ATOM 5960 C CA . LEU B 1 313 ? -30.382 7.925 -2.636 1.00 128.03 1100 LEU B CA 1
ATOM 5961 C C . LEU B 1 313 ? -30.018 7.088 -1.420 1.00 132.78 1100 LEU B C 1
ATOM 5962 O O . LEU B 1 313 ? -29.432 7.604 -0.463 1.00 130.54 1100 LEU B O 1
ATOM 5967 N N . SER B 1 314 ? -30.362 5.780 -1.483 1.00 132.57 1101 SER B N 1
ATOM 5968 C CA . SER B 1 314 ? -30.133 4.751 -0.458 1.00 133.47 1101 SER B CA 1
ATOM 5969 C C . SER B 1 314 ? -28.668 4.665 -0.042 1.00 132.68 1101 SER B C 1
ATOM 5970 O O . SER B 1 314 ? -27.781 4.835 -0.882 1.00 128.86 1101 SER B O 1
ATOM 5973 N N . ARG B 1 315 ? -28.424 4.379 1.253 1.00 129.72 1102 ARG B N 1
ATOM 5974 C CA . ARG B 1 315 ? -27.093 4.246 1.852 1.00 126.28 1102 ARG B CA 1
ATOM 5975 C C . ARG B 1 315 ? -26.253 3.187 1.124 1.00 128.70 1102 ARG B C 1
ATOM 5976 O O . ARG B 1 315 ? -25.048 3.373 0.959 1.00 125.00 1102 ARG B O 1
ATOM 5984 N N . GLU B 1 316 ? -26.906 2.115 0.644 1.00 128.11 1103 GLU B N 1
ATOM 5985 C CA . GLU B 1 316 ? -26.285 1.002 -0.081 1.00 127.13 1103 GLU B CA 1
ATOM 5986 C C . GLU B 1 316 ? -25.854 1.379 -1.514 1.00 127.57 1103 GLU B C 1
ATOM 5987 O O . GLU B 1 316 ? -24.798 0.930 -1.969 1.00 124.36 1103 GLU B O 1
ATOM 5993 N N . PHE B 1 317 ? -26.674 2.190 -2.219 1.00 124.77 1104 PHE B N 1
ATOM 5994 C CA . PHE B 1 317 ? -26.408 2.642 -3.592 1.00 122.33 1104 PHE B CA 1
ATOM 5995 C C . PHE B 1 317 ? -25.274 3.662 -3.662 1.00 119.98 1104 PHE B C 1
ATOM 5996 O O . PHE B 1 317 ? -24.609 3.750 -4.694 1.00 117.71 1104 PHE B O 1
ATOM 6004 N N . VAL B 1 318 ? -25.042 4.414 -2.562 1.00 113.67 1105 VAL B N 1
ATOM 6005 C CA . VAL B 1 318 ? -23.951 5.396 -2.444 1.00 108.82 1105 VAL B CA 1
ATOM 6006 C C . VAL B 1 318 ? -22.638 4.617 -2.268 1.00 106.99 1105 VAL B C 1
ATOM 6007 O O . VAL B 1 318 ? -21.633 4.994 -2.869 1.00 103.79 1105 VAL B O 1
ATOM 6011 N N . ARG B 1 319 ? -22.677 3.499 -1.489 1.00 102.50 1106 ARG B N 1
ATOM 6012 C CA . ARG B 1 319 ? -21.557 2.578 -1.257 1.00 100.14 1106 ARG B CA 1
ATOM 6013 C C . ARG B 1 319 ? -21.132 1.950 -2.597 1.00 102.33 1106 ARG B C 1
ATOM 6014 O O . ARG B 1 319 ? -19.935 1.771 -2.834 1.00 100.00 1106 ARG B O 1
ATOM 6022 N N . GLU B 1 320 ? -22.118 1.661 -3.480 1.00 99.73 1107 GLU B N 1
ATOM 6023 C CA . GLU B 1 320 ? -21.908 1.118 -4.828 1.00 98.90 1107 GLU B CA 1
ATOM 6024 C C . GLU B 1 320 ? -21.299 2.171 -5.758 1.00 96.61 1107 GLU B C 1
ATOM 6025 O O . GLU B 1 320 ? -20.423 1.835 -6.563 1.00 95.23 1107 GLU B O 1
ATOM 6031 N N . LEU B 1 321 ? -21.759 3.440 -5.645 1.00 89.26 1108 LEU B N 1
ATOM 6032 C CA . LEU B 1 321 ? -21.245 4.562 -6.431 1.00 85.06 1108 LEU B CA 1
ATOM 6033 C C . LEU B 1 321 ? -19.804 4.872 -6.032 1.00 85.28 1108 LEU B C 1
ATOM 6034 O O . LEU B 1 321 ? -18.966 4.964 -6.923 1.00 83.69 1108 LEU B O 1
ATOM 6039 N N . TYR B 1 322 ? -19.494 4.952 -4.697 1.00 80.36 1109 TYR B N 1
ATOM 6040 C CA . TYR B 1 322 ? -18.132 5.196 -4.187 1.00 77.67 1109 TYR B CA 1
ATOM 6041 C C . TYR B 1 322 ? -17.197 4.089 -4.667 1.00 80.60 1109 TYR B C 1
ATOM 6042 O O . TYR B 1 322 ? -16.025 4.347 -4.908 1.00 79.69 1109 TYR B O 1
ATOM 6051 N N . GLY B 1 323 ? -17.736 2.884 -4.830 1.00 77.83 1110 GLY B N 1
ATOM 6052 C CA . GLY B 1 323 ? -16.991 1.723 -5.294 1.00 77.73 1110 GLY B CA 1
ATOM 6053 C C . GLY B 1 323 ? -17.170 1.357 -6.756 1.00 81.55 1110 GLY B C 1
ATOM 6054 O O . GLY B 1 323 ? -17.119 0.175 -7.100 1.00 83.27 1110 GLY B O 1
ATOM 6055 N N . SER B 1 324 ? -17.364 2.363 -7.627 1.00 75.81 1111 SER B N 1
ATOM 6056 C CA . SER B 1 324 ? -17.483 2.203 -9.083 1.00 75.73 1111 SER B CA 1
ATOM 6057 C C . SER B 1 324 ? -16.948 3.451 -9.783 1.00 77.17 1111 SER B C 1
ATOM 6058 O O . SER B 1 324 ? -16.151 3.330 -10.714 1.00 76.72 1111 SER B O 1
ATOM 6061 N N . VAL B 1 325 ? -17.314 4.649 -9.278 1.00 72.18 1112 VAL B N 1
ATOM 6062 C CA . VAL B 1 325 ? -16.825 5.922 -9.802 1.00 71.00 1112 VAL B CA 1
ATOM 6063 C C . VAL B 1 325 ? -15.312 6.043 -9.582 1.00 75.65 1112 VAL B C 1
ATOM 6064 O O . VAL B 1 325 ? -14.756 5.417 -8.681 1.00 74.33 1112 VAL B O 1
ATOM 6068 N N . ASP B 1 326 ? -14.645 6.816 -10.432 1.00 75.12 1113 ASP B N 1
ATOM 6069 C CA . ASP B 1 326 ? -13.198 6.977 -10.349 1.00 75.06 1113 ASP B CA 1
ATOM 6070 C C . ASP B 1 326 ? -12.771 7.996 -9.319 1.00 78.65 1113 ASP B C 1
ATOM 6071 O O . ASP B 1 326 ? -11.846 7.724 -8.548 1.00 78.62 1113 ASP B O 1
ATOM 6076 N N . PHE B 1 327 ? -13.440 9.162 -9.311 1.00 74.43 1114 PHE B N 1
ATOM 6077 C CA . PHE B 1 327 ? -13.120 10.278 -8.435 1.00 74.36 1114 PHE B CA 1
ATOM 6078 C C . PHE B 1 327 ? -14.355 10.863 -7.746 1.00 80.00 1114 PHE B C 1
ATOM 6079 O O . PHE B 1 327 ? -15.425 10.921 -8.353 1.00 81.20 1114 PHE B O 1
ATOM 6087 N N . VAL B 1 328 ? -14.196 11.311 -6.481 1.00 76.65 1115 VAL B N 1
ATOM 6088 C CA . VAL B 1 328 ? -15.247 11.967 -5.691 1.00 77.57 1115 VAL B CA 1
ATOM 6089 C C . VAL B 1 328 ? -14.860 13.431 -5.482 1.00 83.68 1115 VAL B C 1
ATOM 6090 O O . VAL B 1 328 ? -13.815 13.724 -4.894 1.00 83.29 1115 VAL B O 1
ATOM 6094 N N . ILE B 1 329 ? -15.694 14.340 -5.996 1.00 82.17 1116 ILE B N 1
ATOM 6095 C CA . ILE B 1 329 ? -15.468 15.775 -5.903 1.00 84.50 1116 ILE B CA 1
ATOM 6096 C C . ILE B 1 329 ? -16.124 16.332 -4.654 1.00 90.38 1116 ILE B C 1
ATOM 6097 O O . ILE B 1 329 ? -17.336 16.174 -4.461 1.00 91.40 1116 ILE B O 1
ATOM 6102 N N . ILE B 1 330 ? -15.305 16.949 -3.785 1.00 87.35 1117 ILE B N 1
ATOM 6103 C CA . ILE B 1 330 ? -15.747 17.597 -2.549 1.00 88.53 1117 ILE B CA 1
ATOM 6104 C C . ILE B 1 330 ? -15.271 19.069 -2.631 1.00 95.11 1117 ILE B C 1
ATOM 6105 O O . ILE B 1 330 ? -14.190 19.404 -2.143 1.00 95.22 1117 ILE B O 1
ATOM 6110 N N . PRO B 1 331 ? -16.047 19.948 -3.308 1.00 94.21 1118 PRO B N 1
ATOM 6111 C CA . PRO B 1 331 ? -15.615 21.350 -3.472 1.00 98.52 1118 PRO B CA 1
ATOM 6112 C C . PRO B 1 331 ? -16.136 22.269 -2.362 1.00 107.37 1118 PRO B C 1
ATOM 6113 O O . PRO B 1 331 ? -16.591 23.392 -2.622 1.00 110.15 1118 PRO B O 1
ATOM 6117 N N . SER B 1 332 ? -16.030 21.785 -1.110 1.00 104.64 1119 SER B N 1
ATOM 6118 C CA . SER B 1 332 ? -16.528 22.434 0.099 1.00 107.77 1119 SER B CA 1
ATOM 6119 C C . SER B 1 332 ? -15.726 23.662 0.549 1.00 116.84 1119 SER B C 1
ATOM 6120 O O . SER B 1 332 ? -14.494 23.637 0.512 1.00 116.21 1119 SER B O 1
ATOM 6123 N N . TYR B 1 333 ? -16.442 24.744 0.952 1.00 118.69 1120 TYR B N 1
ATOM 6124 C CA . TYR B 1 333 ? -15.859 25.990 1.476 1.00 124.41 1120 TYR B CA 1
ATOM 6125 C C . TYR B 1 333 ? -15.450 25.792 2.949 1.00 130.13 1120 TYR B C 1
ATOM 6126 O O . TYR B 1 333 ? -14.411 26.301 3.378 1.00 132.52 1120 TYR B O 1
ATOM 6135 N N . PHE B 1 334 ? -16.300 25.079 3.720 1.00 125.40 1121 PHE B N 1
ATOM 6136 C CA . PHE B 1 334 ? -16.108 24.753 5.133 1.00 126.55 1121 PHE B CA 1
ATOM 6137 C C . PHE B 1 334 ? -16.547 23.311 5.357 1.00 126.35 1121 PHE B C 1
ATOM 6138 O O . PHE B 1 334 ? -17.682 22.950 5.035 1.00 124.24 1121 PHE B O 1
ATOM 6146 N N . GLU B 1 335 ? -15.617 22.477 5.848 1.00 122.05 1122 GLU B N 1
ATOM 6147 C CA . GLU B 1 335 ? -15.821 21.045 6.098 1.00 118.52 1122 GLU B CA 1
ATOM 6148 C C . GLU B 1 335 ? -15.003 20.641 7.343 1.00 122.27 1122 GLU B C 1
ATOM 6149 O O . GLU B 1 335 ? -13.789 20.437 7.237 1.00 120.78 1122 GLU B O 1
ATOM 6155 N N . PRO B 1 336 ? -15.636 20.583 8.543 1.00 120.76 1123 PRO B N 1
ATOM 6156 C CA . PRO B 1 336 ? -14.866 20.274 9.759 1.00 122.38 1123 PRO B CA 1
ATOM 6157 C C . PRO B 1 336 ? -14.442 18.820 9.892 1.00 122.21 1123 PRO B C 1
ATOM 6158 O O . PRO B 1 336 ? -13.342 18.562 10.380 1.00 122.62 1123 PRO B O 1
ATOM 6162 N N . PHE B 1 337 ? -15.294 17.879 9.465 1.00 115.47 1124 PHE B N 1
ATOM 6163 C CA . PHE B 1 337 ? -14.973 16.466 9.592 1.00 113.58 1124 PHE B CA 1
ATOM 6164 C C . PHE B 1 337 ? -14.465 15.847 8.284 1.00 114.07 1124 PHE B C 1
ATOM 6165 O O . PHE B 1 337 ? -13.324 15.388 8.248 1.00 113.37 1124 PHE B O 1
ATOM 6173 N N . GLY B 1 338 ? -15.280 15.869 7.233 1.00 108.48 1125 GLY B N 1
ATOM 6174 C CA . GLY B 1 338 ? -14.918 15.295 5.937 1.00 104.83 1125 GLY B CA 1
ATOM 6175 C C . GLY B 1 338 ? -15.198 13.805 5.848 1.00 106.13 1125 GLY B C 1
ATOM 6176 O O . GLY B 1 338 ? -14.355 13.036 5.375 1.00 103.75 1125 GLY B O 1
ATOM 6177 N N . LEU B 1 339 ? -16.396 13.395 6.322 1.00 102.55 1126 LEU B N 1
ATOM 6178 C CA . LEU B 1 339 ? -16.871 12.010 6.343 1.00 100.31 1126 LEU B CA 1
ATOM 6179 C C . LEU B 1 339 ? -17.167 11.481 4.950 1.00 97.57 1126 LEU B C 1
ATOM 6180 O O . LEU B 1 339 ? -16.921 10.306 4.692 1.00 94.73 1126 LEU B O 1
ATOM 6185 N N . VAL B 1 340 ? -17.676 12.344 4.048 1.00 92.38 1127 VAL B N 1
ATOM 6186 C CA . VAL B 1 340 ? -17.963 11.971 2.661 1.00 89.99 1127 VAL B CA 1
ATOM 6187 C C . VAL B 1 340 ? -16.675 11.402 2.079 1.00 90.98 1127 VAL B C 1
ATOM 6188 O O . VAL B 1 340 ? -16.692 10.282 1.579 1.00 88.91 1127 VAL B O 1
ATOM 6192 N N . ALA B 1 341 ? -15.553 12.141 2.248 1.00 87.57 1128 ALA B N 1
ATOM 6193 C CA . ALA B 1 341 ? -14.203 11.779 1.812 1.00 85.79 1128 ALA B CA 1
ATOM 6194 C C . ALA B 1 341 ? -13.731 10.463 2.411 1.00 87.14 1128 ALA B C 1
ATOM 6195 O O . ALA B 1 341 ? -13.139 9.662 1.689 1.00 84.39 1128 ALA B O 1
ATOM 6197 N N . LEU B 1 342 ? -13.999 10.234 3.721 1.00 85.15 1129 LEU B N 1
ATOM 6198 C CA . LEU B 1 342 ? -13.602 9.006 4.418 1.00 85.27 1129 LEU B CA 1
ATOM 6199 C C . LEU B 1 342 ? -14.390 7.817 3.926 1.00 89.00 1129 LEU B C 1
ATOM 6200 O O . LEU B 1 342 ? -13.800 6.764 3.676 1.00 89.10 1129 LEU B O 1
ATOM 6205 N N . GLU B 1 343 ? -15.713 8.001 3.737 1.00 85.30 1130 GLU B N 1
ATOM 6206 C CA . GLU B 1 343 ? -16.635 6.993 3.209 1.00 84.45 1130 GLU B CA 1
ATOM 6207 C C . GLU B 1 343 ? -16.279 6.665 1.762 1.00 84.37 1130 GLU B C 1
ATOM 6208 O O . GLU B 1 343 ? -16.338 5.503 1.378 1.00 84.27 1130 GLU B O 1
ATOM 6214 N N . ALA B 1 344 ? -15.896 7.689 0.971 1.00 78.65 1131 ALA B N 1
ATOM 6215 C CA . ALA B 1 344 ? -15.511 7.560 -0.434 1.00 76.01 1131 ALA B CA 1
ATOM 6216 C C . ALA B 1 344 ? -14.176 6.846 -0.556 1.00 79.44 1131 ALA B C 1
ATOM 6217 O O . ALA B 1 344 ? -14.028 5.978 -1.425 1.00 79.03 1131 ALA B O 1
ATOM 6219 N N . MET B 1 345 ? -13.212 7.205 0.323 1.00 75.48 1132 MET B N 1
ATOM 6220 C CA . MET B 1 345 ? -11.875 6.636 0.330 1.00 75.16 1132 MET B CA 1
ATOM 6221 C C . MET B 1 345 ? -11.862 5.172 0.719 1.00 80.47 1132 MET B C 1
ATOM 6222 O O . MET B 1 345 ? -11.140 4.388 0.101 1.00 80.19 1132 MET B O 1
ATOM 6227 N N . CYS B 1 346 ? -12.694 4.791 1.698 1.00 78.75 1133 CYS B N 1
ATOM 6228 C CA . CYS B 1 346 ? -12.809 3.409 2.153 1.00 80.62 1133 CYS B CA 1
ATOM 6229 C C . CYS B 1 346 ? -13.352 2.474 1.083 1.00 86.27 1133 CYS B C 1
ATOM 6230 O O . CYS B 1 346 ? -13.129 1.266 1.170 1.00 87.82 1133 CYS B O 1
ATOM 6233 N N . LEU B 1 347 ? -14.041 3.036 0.064 1.00 82.22 1134 LEU B N 1
ATOM 6234 C CA . LEU B 1 347 ? -14.608 2.300 -1.074 1.00 81.72 1134 LEU B CA 1
ATOM 6235 C C . LEU B 1 347 ? -13.693 2.266 -2.310 1.00 83.87 1134 LEU B C 1
ATOM 6236 O O . LEU B 1 347 ? -13.954 1.509 -3.249 1.00 84.31 1134 LEU B O 1
ATOM 6241 N N . GLY B 1 348 ? -12.626 3.058 -2.284 1.00 78.37 1135 GLY B N 1
ATOM 6242 C CA . GLY B 1 348 ? -11.636 3.068 -3.350 1.00 77.01 1135 GLY B CA 1
ATOM 6243 C C . GLY B 1 348 ? -11.590 4.320 -4.186 1.00 79.17 1135 GLY B C 1
ATOM 6244 O O . GLY B 1 348 ? -10.626 4.514 -4.926 1.00 78.82 1135 GLY B O 1
ATOM 6245 N N . ALA B 1 349 ? -12.625 5.174 -4.086 1.00 75.27 1136 ALA B N 1
ATOM 6246 C CA . ALA B 1 349 ? -12.721 6.415 -4.851 1.00 74.07 1136 ALA B CA 1
ATOM 6247 C C . ALA B 1 349 ? -11.621 7.387 -4.440 1.00 79.84 1136 ALA B C 1
ATOM 6248 O O . ALA B 1 349 ? -11.334 7.532 -3.243 1.00 79.96 1136 ALA B O 1
ATOM 6250 N N . ILE B 1 350 ? -10.962 7.996 -5.441 1.00 77.22 1137 ILE B N 1
ATOM 6251 C CA . ILE B 1 350 ? -9.891 8.977 -5.238 1.00 78.50 1137 ILE B CA 1
ATOM 6252 C C . ILE B 1 350 ? -10.543 10.370 -5.098 1.00 83.80 1137 ILE B C 1
ATOM 6253 O O . ILE B 1 350 ? -11.210 10.796 -6.033 1.00 84.82 1137 ILE B O 1
ATOM 6258 N N . PRO B 1 351 ? -10.401 11.111 -3.981 1.00 80.78 1138 PRO B N 1
ATOM 6259 C CA . PRO B 1 351 ? -11.095 12.395 -3.903 1.00 81.82 1138 PRO B CA 1
ATOM 6260 C C . PRO B 1 351 ? -10.352 13.595 -4.470 1.00 88.53 1138 PRO B C 1
ATOM 6261 O O . PRO B 1 351 ? -9.122 13.704 -4.384 1.00 89.00 1138 PRO B O 1
ATOM 6265 N N . ILE B 1 352 ? -11.138 14.511 -5.044 1.00 86.86 1139 ILE B N 1
ATOM 6266 C CA . ILE B 1 352 ? -10.688 15.822 -5.510 1.00 89.38 1139 ILE B CA 1
ATOM 6267 C C . ILE B 1 352 ? -11.428 16.761 -4.559 1.00 94.72 1139 ILE B C 1
ATOM 6268 O O . ILE B 1 352 ? -12.641 16.947 -4.699 1.00 94.55 1139 ILE B O 1
ATOM 6273 N N . ALA B 1 353 ? -10.732 17.251 -3.526 1.00 92.15 1140 ALA B N 1
ATOM 6274 C CA . ALA B 1 353 ? -11.365 18.097 -2.520 1.00 93.50 1140 ALA B CA 1
ATOM 6275 C C . ALA B 1 353 ? -10.582 19.350 -2.215 1.00 101.07 1140 ALA B C 1
ATOM 6276 O O . ALA B 1 353 ? -9.365 19.374 -2.390 1.00 101.66 1140 ALA B O 1
ATOM 6278 N N . SER B 1 354 ? -11.286 20.392 -1.749 1.00 100.34 1141 SER B N 1
ATOM 6279 C CA . SER B 1 354 ? -10.683 21.660 -1.334 1.00 104.59 1141 SER B CA 1
ATOM 6280 C C . SER B 1 354 ? -10.001 21.470 0.025 1.00 105.82 1141 SER B C 1
ATOM 6281 O O . SER B 1 354 ? -10.548 20.783 0.894 1.00 102.56 1141 SER B O 1
ATOM 6284 N N . ALA B 1 355 ? -8.803 22.049 0.194 1.00 104.40 1142 ALA B N 1
ATOM 6285 C CA . ALA B 1 355 ? -8.044 21.930 1.435 1.00 106.28 1142 ALA B CA 1
ATOM 6286 C C . ALA B 1 355 ? -8.623 22.821 2.559 1.00 114.02 1142 ALA B C 1
ATOM 6287 O O . ALA B 1 355 ? -8.029 23.838 2.939 1.00 118.62 1142 ALA B O 1
ATOM 6289 N N . VAL B 1 356 ? -9.813 22.429 3.071 1.00 107.91 1143 VAL B N 1
ATOM 6290 C CA . VAL B 1 356 ? -10.544 23.127 4.134 1.00 110.11 1143 VAL B CA 1
ATOM 6291 C C . VAL B 1 356 ? -10.835 22.175 5.302 1.00 112.60 1143 VAL B C 1
ATOM 6292 O O . VAL B 1 356 ? -11.280 21.038 5.080 1.00 107.61 1143 VAL B O 1
ATOM 6296 N N . GLY B 1 357 ? -10.571 22.662 6.518 1.00 113.10 1144 GLY B N 1
ATOM 6297 C CA . GLY B 1 357 ? -10.787 21.958 7.780 1.00 113.11 1144 GLY B CA 1
ATOM 6298 C C . GLY B 1 357 ? -10.288 20.528 7.856 1.00 113.68 1144 GLY B C 1
ATOM 6299 O O . GLY B 1 357 ? -9.077 20.282 7.879 1.00 114.24 1144 GLY B O 1
ATOM 6300 N N . GLY B 1 358 ? -11.242 19.600 7.897 1.00 107.02 1145 GLY B N 1
ATOM 6301 C CA . GLY B 1 358 ? -11.007 18.165 7.998 1.00 104.40 1145 GLY B CA 1
ATOM 6302 C C . GLY B 1 358 ? -10.458 17.488 6.758 1.00 105.96 1145 GLY B C 1
ATOM 6303 O O . GLY B 1 358 ? -9.674 16.543 6.885 1.00 105.73 1145 GLY B O 1
ATOM 6304 N N . LEU B 1 359 ? -10.876 17.942 5.547 1.00 100.08 1146 LEU B N 1
ATOM 6305 C CA . LEU B 1 359 ? -10.422 17.375 4.269 1.00 96.52 1146 LEU B CA 1
ATOM 6306 C C . LEU B 1 359 ? -8.898 17.493 4.145 1.00 105.02 1146 LEU B C 1
ATOM 6307 O O . LEU B 1 359 ? -8.238 16.502 3.857 1.00 103.19 1146 LEU B O 1
ATOM 6312 N N . ARG B 1 360 ? -8.345 18.682 4.464 1.00 108.10 1147 ARG B N 1
ATOM 6313 C CA . ARG B 1 360 ? -6.911 19.022 4.491 1.00 112.16 1147 ARG B CA 1
ATOM 6314 C C . ARG B 1 360 ? -6.160 18.167 5.558 1.00 119.18 1147 ARG B C 1
ATOM 6315 O O . ARG B 1 360 ? -4.944 17.962 5.443 1.00 120.94 1147 ARG B O 1
ATOM 6323 N N . ASP B 1 361 ? -6.903 17.669 6.579 1.00 115.61 1148 ASP B N 1
ATOM 6324 C CA . ASP B 1 361 ? -6.414 16.816 7.664 1.00 116.74 1148 ASP B CA 1
ATOM 6325 C C . ASP B 1 361 ? -6.486 15.315 7.286 1.00 116.02 1148 ASP B C 1
ATOM 6326 O O . ASP B 1 361 ? -5.782 14.507 7.896 1.00 117.69 1148 ASP B O 1
ATOM 6331 N N . ILE B 1 362 ? -7.312 14.948 6.274 1.00 106.50 1149 ILE B N 1
ATOM 6332 C CA . ILE B 1 362 ? -7.440 13.561 5.800 1.00 102.16 1149 ILE B CA 1
ATOM 6333 C C . ILE B 1 362 ? -6.592 13.354 4.535 1.00 104.27 1149 ILE B C 1
ATOM 6334 O O . ILE B 1 362 ? -5.698 12.510 4.523 1.00 104.58 1149 ILE B O 1
ATOM 6339 N N . ILE B 1 363 ? -6.893 14.115 3.476 1.00 98.95 1150 ILE B N 1
ATOM 6340 C CA . ILE B 1 363 ? -6.229 14.039 2.176 1.00 97.64 1150 ILE B CA 1
ATOM 6341 C C . ILE B 1 363 ? -4.822 14.629 2.219 1.00 107.48 1150 ILE B C 1
ATOM 6342 O O . ILE B 1 363 ? -4.633 15.766 2.656 1.00 109.82 1150 ILE B O 1
ATOM 6347 N N . THR B 1 364 ? -3.845 13.841 1.753 1.00 106.75 1151 THR B N 1
ATOM 6348 C CA . THR B 1 364 ? -2.446 14.247 1.639 1.00 111.92 1151 THR B CA 1
ATOM 6349 C C . THR B 1 364 ? -2.029 14.278 0.147 1.00 117.66 1151 THR B C 1
ATOM 6350 O O . THR B 1 364 ? -2.887 14.410 -0.738 1.00 114.19 1151 THR B O 1
ATOM 6354 N N . ASN B 1 365 ? -0.714 14.203 -0.118 1.00 119.10 1152 ASN B N 1
ATOM 6355 C CA . ASN B 1 365 ? -0.131 14.226 -1.460 1.00 119.54 1152 ASN B CA 1
ATOM 6356 C C . ASN B 1 365 ? -0.306 12.882 -2.172 1.00 120.99 1152 ASN B C 1
ATOM 6357 O O . ASN B 1 365 ? -0.569 12.855 -3.378 1.00 118.59 1152 ASN B O 1
ATOM 6362 N N . GLU B 1 366 ? -0.174 11.774 -1.408 1.00 117.85 1153 GLU B N 1
ATOM 6363 C CA . GLU B 1 366 ? -0.248 10.391 -1.892 1.00 115.58 1153 GLU B CA 1
ATOM 6364 C C . GLU B 1 366 ? -1.670 9.820 -1.919 1.00 114.39 1153 GLU B C 1
ATOM 6365 O O . GLU B 1 366 ? -1.925 8.843 -2.635 1.00 111.31 1153 GLU B O 1
ATOM 6371 N N . THR B 1 367 ? -2.588 10.412 -1.137 1.00 109.95 1154 THR B N 1
ATOM 6372 C CA . THR B 1 367 ? -3.951 9.904 -1.050 1.00 106.47 1154 THR B CA 1
ATOM 6373 C C . THR B 1 367 ? -4.879 10.497 -2.125 1.00 108.59 1154 THR B C 1
ATOM 6374 O O . THR B 1 367 ? -5.518 9.729 -2.839 1.00 106.84 1154 THR B O 1
ATOM 6378 N N . GLY B 1 368 ? -4.959 11.822 -2.229 1.00 105.16 1155 GLY B N 1
ATOM 6379 C CA . GLY B 1 368 ? -5.824 12.462 -3.216 1.00 102.74 1155 GLY B CA 1
ATOM 6380 C C . GLY B 1 368 ? -5.297 13.750 -3.813 1.00 107.21 1155 GLY B C 1
ATOM 6381 O O . GLY B 1 368 ? -4.084 14.003 -3.805 1.00 109.18 1155 GLY B O 1
ATOM 6382 N N . ILE B 1 369 ? -6.227 14.572 -4.349 1.00 101.87 1156 ILE B N 1
ATOM 6383 C CA . ILE B 1 369 ? -5.912 15.860 -4.973 1.00 103.73 1156 ILE B CA 1
ATOM 6384 C C . ILE B 1 369 ? -6.579 17.024 -4.195 1.00 106.52 1156 ILE B C 1
ATOM 6385 O O . ILE B 1 369 ? -7.794 17.235 -4.295 1.00 104.47 1156 ILE B O 1
ATOM 6390 N N . LEU B 1 370 ? -5.766 17.757 -3.402 1.00 104.79 1157 LEU B N 1
ATOM 6391 C CA . LEU B 1 370 ? -6.217 18.920 -2.633 1.00 106.53 1157 LEU B CA 1
ATOM 6392 C C . LEU B 1 370 ? -6.119 20.193 -3.473 1.00 114.74 1157 LEU B C 1
ATOM 6393 O O . LEU B 1 370 ? -5.158 20.358 -4.230 1.00 116.98 1157 LEU B O 1
ATOM 6398 N N . VAL B 1 371 ? -7.119 21.086 -3.345 1.00 112.44 1158 VAL B N 1
ATOM 6399 C CA . VAL B 1 371 ? -7.196 22.365 -4.074 1.00 115.93 1158 VAL B CA 1
ATOM 6400 C C . VAL B 1 371 ? -7.577 23.525 -3.141 1.00 122.88 1158 VAL B C 1
ATOM 6401 O O . VAL B 1 371 ? -7.491 23.389 -1.918 1.00 122.48 1158 VAL B O 1
ATOM 6405 N N . LYS B 1 372 ? -7.987 24.664 -3.722 1.00 122.86 1159 LYS B N 1
ATOM 6406 C CA . LYS B 1 372 ? -8.448 25.821 -2.963 1.00 126.61 1159 LYS B CA 1
ATOM 6407 C C . LYS B 1 372 ? -9.917 26.085 -3.267 1.00 129.35 1159 LYS B C 1
ATOM 6408 O O . LYS B 1 372 ? -10.306 26.147 -4.439 1.00 129.16 1159 LYS B O 1
ATOM 6414 N N . ALA B 1 373 ? -10.735 26.169 -2.202 1.00 124.70 1160 ALA B N 1
ATOM 6415 C CA . ALA B 1 373 ? -12.176 26.380 -2.279 1.00 123.81 1160 ALA B CA 1
ATOM 6416 C C . ALA B 1 373 ? -12.537 27.742 -2.856 1.00 132.98 1160 ALA B C 1
ATOM 6417 O O . ALA B 1 373 ? -11.968 28.762 -2.451 1.00 137.52 1160 ALA B O 1
ATOM 6419 N N . GLY B 1 374 ? -13.464 27.733 -3.811 1.00 129.05 1161 GLY B N 1
ATOM 6420 C CA . GLY B 1 374 ? -13.964 28.943 -4.453 1.00 134.23 1161 GLY B CA 1
ATOM 6421 C C . GLY B 1 374 ? -13.491 29.237 -5.863 1.00 139.76 1161 GLY B C 1
ATOM 6422 O O . GLY B 1 374 ? -14.047 30.136 -6.501 1.00 144.01 1161 GLY B O 1
ATOM 6423 N N . ASP B 1 375 ? -12.460 28.521 -6.359 1.00 132.98 1162 ASP B N 1
ATOM 6424 C CA . ASP B 1 375 ? -11.947 28.747 -7.713 1.00 134.79 1162 ASP B CA 1
ATOM 6425 C C . ASP B 1 375 ? -12.351 27.616 -8.680 1.00 134.20 1162 ASP B C 1
ATOM 6426 O O . ASP B 1 375 ? -11.839 26.494 -8.552 1.00 129.79 1162 ASP B O 1
ATOM 6431 N N . PRO B 1 376 ? -13.288 27.882 -9.635 1.00 131.72 1163 PRO B N 1
ATOM 6432 C CA . PRO B 1 376 ? -13.702 26.828 -10.585 1.00 127.46 1163 PRO B CA 1
ATOM 6433 C C . PRO B 1 376 ? -12.593 26.428 -11.558 1.00 130.36 1163 PRO B C 1
ATOM 6434 O O . PRO B 1 376 ? -12.585 25.296 -12.030 1.00 125.49 1163 PRO B O 1
ATOM 6438 N N . GLY B 1 377 ? -11.675 27.358 -11.833 1.00 131.63 1164 GLY B N 1
ATOM 6439 C CA . GLY B 1 377 ? -10.526 27.158 -12.711 1.00 132.45 1164 GLY B CA 1
ATOM 6440 C C . GLY B 1 377 ? -9.484 26.232 -12.122 1.00 131.90 1164 GLY B C 1
ATOM 6441 O O . GLY B 1 377 ? -8.804 25.522 -12.865 1.00 129.72 1164 GLY B O 1
ATOM 6442 N N . GLU B 1 378 ? -9.357 26.243 -10.779 1.00 127.52 1165 GLU B N 1
ATOM 6443 C CA . GLU B 1 378 ? -8.447 25.397 -10.004 1.00 124.64 1165 GLU B CA 1
ATOM 6444 C C . GLU B 1 378 ? -9.036 23.978 -9.869 1.00 123.15 1165 GLU B C 1
ATOM 6445 O O . GLU B 1 378 ? -8.280 23.000 -9.822 1.00 119.91 1165 GLU B O 1
ATOM 6451 N N . LEU B 1 379 ? -10.388 23.877 -9.803 1.00 118.15 1166 LEU B N 1
ATOM 6452 C CA . LEU B 1 379 ? -11.124 22.612 -9.718 1.00 112.54 1166 LEU B CA 1
ATOM 6453 C C . LEU B 1 379 ? -11.190 21.950 -11.102 1.00 114.65 1166 LEU B C 1
ATOM 6454 O O . LEU B 1 379 ? -11.027 20.732 -11.198 1.00 110.15 1166 LEU B O 1
ATOM 6459 N N . ALA B 1 380 ? -11.412 22.757 -12.170 1.00 114.51 1167 ALA B N 1
ATOM 6460 C CA . ALA B 1 380 ? -11.443 22.289 -13.560 1.00 114.19 1167 ALA B CA 1
ATOM 6461 C C . ALA B 1 380 ? -10.051 21.780 -13.951 1.00 117.48 1167 ALA B C 1
ATOM 6462 O O . ALA B 1 380 ? -9.949 20.793 -14.683 1.00 114.78 1167 ALA B O 1
ATOM 6464 N N . ASN B 1 381 ? -8.985 22.435 -13.425 1.00 116.16 1168 ASN B N 1
ATOM 6465 C CA . ASN B 1 381 ? -7.585 22.063 -13.639 1.00 116.36 1168 ASN B CA 1
ATOM 6466 C C . ASN B 1 381 ? -7.281 20.754 -12.916 1.00 114.47 1168 ASN B C 1
ATOM 6467 O O . ASN B 1 381 ? -6.519 19.934 -13.432 1.00 113.62 1168 ASN B O 1
ATOM 6472 N N . ALA B 1 382 ? -7.883 20.559 -11.722 1.00 107.12 1169 ALA B N 1
ATOM 6473 C CA . ALA B 1 382 ? -7.728 19.345 -10.921 1.00 102.04 1169 ALA B CA 1
ATOM 6474 C C . ALA B 1 382 ? -8.459 18.196 -11.597 1.00 101.23 1169 ALA B C 1
ATOM 6475 O O . ALA B 1 382 ? -7.916 17.097 -11.643 1.00 98.50 1169 ALA B O 1
ATOM 6477 N N . ILE B 1 383 ? -9.669 18.460 -12.159 1.00 97.37 1170 ILE B N 1
ATOM 6478 C CA . ILE B 1 383 ? -10.465 17.488 -12.924 1.00 94.51 1170 ILE B CA 1
ATOM 6479 C C . ILE B 1 383 ? -9.663 17.126 -14.192 1.00 100.41 1170 ILE B C 1
ATOM 6480 O O . ILE B 1 383 ? -9.602 15.948 -14.558 1.00 98.13 1170 ILE B O 1
ATOM 6485 N N . LEU B 1 384 ? -8.992 18.129 -14.810 1.00 101.47 1171 LEU B N 1
ATOM 6486 C CA . LEU B 1 384 ? -8.138 17.916 -15.990 1.00 104.14 1171 LEU B CA 1
ATOM 6487 C C . LEU B 1 384 ? -6.818 17.216 -15.612 1.00 107.96 1171 LEU B C 1
ATOM 6488 O O . LEU B 1 384 ? -6.145 16.692 -16.504 1.00 109.89 1171 LEU B O 1
ATOM 6490 N N . LYS B 1 385 ? -6.455 17.204 -14.299 1.00 101.87 1172 LYS B N 1
ATOM 6491 C CA . LYS B 1 385 ? -5.272 16.495 -13.787 1.00 100.97 1172 LYS B CA 1
ATOM 6492 C C . LYS B 1 385 ? -5.682 15.043 -13.434 1.00 99.82 1172 LYS B C 1
ATOM 6493 O O . LYS B 1 385 ? -4.856 14.125 -13.521 1.00 99.24 1172 LYS B O 1
ATOM 6499 N N . ALA B 1 386 ? -6.966 14.858 -13.045 1.00 91.84 1173 ALA B N 1
ATOM 6500 C CA . ALA B 1 386 ? -7.579 13.578 -12.711 1.00 87.35 1173 ALA B CA 1
ATOM 6501 C C . ALA B 1 386 ? -7.665 12.712 -13.985 1.00 91.41 1173 ALA B C 1
ATOM 6502 O O . ALA B 1 386 ? -7.297 11.528 -13.961 1.00 88.82 1173 ALA B O 1
ATOM 6504 N N . LEU B 1 387 ? -8.086 13.332 -15.109 1.00 91.16 1174 LEU B N 1
ATOM 6505 C CA . LEU B 1 387 ? -8.165 12.692 -16.426 1.00 92.54 1174 LEU B CA 1
ATOM 6506 C C . LEU B 1 387 ? -6.755 12.259 -16.911 1.00 97.54 1174 LEU B C 1
ATOM 6507 O O . LEU B 1 387 ? -6.597 11.144 -17.411 1.00 96.25 1174 LEU B O 1
ATOM 6512 N N . GLU B 1 388 ? -5.730 13.123 -16.703 1.00 95.83 1175 GLU B N 1
ATOM 6513 C CA . GLU B 1 388 ? -4.325 12.859 -17.041 1.00 97.43 1175 GLU B CA 1
ATOM 6514 C C . GLU B 1 388 ? -3.835 11.620 -16.273 1.00 97.03 1175 GLU B C 1
ATOM 6515 O O . GLU B 1 388 ? -3.169 10.763 -16.860 1.00 96.23 1175 GLU B O 1
ATOM 6521 N N . LEU B 1 389 ? -4.200 11.524 -14.966 1.00 90.67 1176 LEU B N 1
ATOM 6522 C CA . LEU B 1 389 ? -3.821 10.427 -14.076 1.00 88.33 1176 LEU B CA 1
ATOM 6523 C C . LEU B 1 389 ? -4.505 9.121 -14.411 1.00 89.17 1176 LEU B C 1
ATOM 6524 O O . LEU B 1 389 ? -3.872 8.068 -14.327 1.00 87.91 1176 LEU B O 1
ATOM 6529 N N . SER B 1 390 ? -5.791 9.187 -14.790 1.00 85.54 1177 SER B N 1
ATOM 6530 C CA . SER B 1 390 ? -6.601 8.013 -15.121 1.00 84.96 1177 SER B CA 1
ATOM 6531 C C . SER B 1 390 ? -6.112 7.206 -16.341 1.00 93.44 1177 SER B C 1
ATOM 6532 O O . SER B 1 390 ? -6.371 6.003 -16.415 1.00 93.43 1177 SER B O 1
ATOM 6535 N N . ARG B 1 391 ? -5.396 7.861 -17.276 1.00 92.88 1178 ARG B N 1
ATOM 6536 C CA . ARG B 1 391 ? -4.828 7.261 -18.488 1.00 95.02 1178 ARG B CA 1
ATOM 6537 C C . ARG B 1 391 ? -3.846 6.125 -18.196 1.00 100.29 1178 ARG B C 1
ATOM 6538 O O . ARG B 1 391 ? -3.611 5.291 -19.070 1.00 101.50 1178 ARG B O 1
ATOM 6546 N N . SER B 1 392 ? -3.284 6.097 -16.971 1.00 96.70 1179 SER B N 1
ATOM 6547 C CA . SER B 1 392 ? -2.372 5.065 -16.474 1.00 97.55 1179 SER B CA 1
ATOM 6548 C C . SER B 1 392 ? -3.070 4.320 -15.331 1.00 99.13 1179 SER B C 1
ATOM 6549 O O . SER B 1 392 ? -4.194 4.672 -14.978 1.00 96.05 1179 SER B O 1
ATOM 6552 N N . ASP B 1 393 ? -2.428 3.288 -14.767 1.00 97.78 1180 ASP B N 1
ATOM 6553 C CA . ASP B 1 393 ? -3.013 2.513 -13.678 1.00 96.40 1180 ASP B CA 1
ATOM 6554 C C . ASP B 1 393 ? -3.216 3.359 -12.423 1.00 98.69 1180 ASP B C 1
ATOM 6555 O O . ASP B 1 393 ? -2.250 3.899 -11.876 1.00 99.50 1180 ASP B O 1
ATOM 6560 N N . LEU B 1 394 ? -4.488 3.480 -11.991 1.00 93.34 1181 LEU B N 1
ATOM 6561 C CA . LEU B 1 394 ? -4.883 4.222 -10.787 1.00 91.92 1181 LEU B CA 1
ATOM 6562 C C . LEU B 1 394 ? -5.027 3.332 -9.546 1.00 96.93 1181 LEU B C 1
ATOM 6563 O O . LEU B 1 394 ? -5.322 3.862 -8.478 1.00 95.46 1181 LEU B O 1
ATOM 6568 N N . SER B 1 395 ? -4.849 1.994 -9.682 1.00 96.11 1182 SER B N 1
ATOM 6569 C CA . SER B 1 395 ? -5.014 1.000 -8.604 1.00 96.54 1182 SER B CA 1
ATOM 6570 C C . SER B 1 395 ? -4.220 1.278 -7.325 1.00 100.48 1182 SER B C 1
ATOM 6571 O O . SER B 1 395 ? -4.714 0.963 -6.244 1.00 100.01 1182 SER B O 1
ATOM 6574 N N . LYS B 1 396 ? -3.001 1.843 -7.448 1.00 97.66 1183 LYS B N 1
ATOM 6575 C CA . LYS B 1 396 ? -2.126 2.190 -6.321 1.00 98.31 1183 LYS B CA 1
ATOM 6576 C C . LYS B 1 396 ? -2.719 3.359 -5.531 1.00 98.23 1183 LYS B C 1
ATOM 6577 O O . LYS B 1 396 ? -2.655 3.356 -4.309 1.00 98.78 1183 LYS B O 1
ATOM 6583 N N . PHE B 1 397 ? -3.323 4.328 -6.227 1.00 92.13 1184 PHE B N 1
ATOM 6584 C CA . PHE B 1 397 ? -3.963 5.496 -5.624 1.00 90.95 1184 PHE B CA 1
ATOM 6585 C C . PHE B 1 397 ? -5.143 5.083 -4.724 1.00 91.89 1184 PHE B C 1
ATOM 6586 O O . PHE B 1 397 ? -5.297 5.625 -3.628 1.00 92.32 1184 PHE B O 1
ATOM 6594 N N . ARG B 1 398 ? -5.953 4.115 -5.192 1.00 85.73 1185 ARG B N 1
ATOM 6595 C CA . ARG B 1 398 ? -7.137 3.570 -4.512 1.00 84.00 1185 ARG B CA 1
ATOM 6596 C C . ARG B 1 398 ? -6.747 2.764 -3.264 1.00 91.24 1185 ARG B C 1
ATOM 6597 O O . ARG B 1 398 ? -7.426 2.854 -2.232 1.00 91.35 1185 ARG B O 1
ATOM 6605 N N . GLU B 1 399 ? -5.648 1.971 -3.372 1.00 89.65 1186 GLU B N 1
ATOM 6606 C CA . GLU B 1 399 ? -5.072 1.160 -2.299 1.00 91.26 1186 GLU B CA 1
ATOM 6607 C C . GLU B 1 399 ? -4.468 2.085 -1.236 1.00 95.31 1186 GLU B C 1
ATOM 6608 O O . GLU B 1 399 ? -4.438 1.706 -0.066 1.00 97.79 1186 GLU B O 1
ATOM 6614 N N . ASN B 1 400 ? -4.030 3.306 -1.643 1.00 89.39 1187 ASN B N 1
ATOM 6615 C CA . ASN B 1 400 ? -3.510 4.364 -0.770 1.00 90.22 1187 ASN B CA 1
ATOM 6616 C C . ASN B 1 400 ? -4.688 5.083 -0.110 1.00 91.54 1187 ASN B C 1
ATOM 6617 O O . ASN B 1 400 ? -4.535 5.635 0.980 1.00 92.88 1187 ASN B O 1
ATOM 6622 N N . CYS B 1 401 ? -5.842 5.132 -0.813 1.00 84.28 1188 CYS B N 1
ATOM 6623 C CA . CYS B 1 401 ? -7.074 5.770 -0.365 1.00 82.09 1188 CYS B CA 1
ATOM 6624 C C . CYS B 1 401 ? -7.731 4.980 0.754 1.00 88.09 1188 CYS B C 1
ATOM 6625 O O . CYS B 1 401 ? -8.068 5.565 1.788 1.00 89.55 1188 CYS B O 1
ATOM 6628 N N . LYS B 1 402 ? -7.902 3.654 0.553 1.00 84.34 1189 LYS B N 1
ATOM 6629 C CA . LYS B 1 402 ? -8.468 2.734 1.541 1.00 85.67 1189 LYS B CA 1
ATOM 6630 C C . LYS B 1 402 ? -7.574 2.731 2.800 1.00 95.08 1189 LYS B C 1
ATOM 6631 O O . LYS B 1 402 ? -8.086 2.933 3.904 1.00 97.09 1189 LYS B O 1
ATOM 6637 N N . LYS B 1 403 ? -6.234 2.551 2.615 1.00 93.38 1190 LYS B N 1
ATOM 6638 C CA . LYS B 1 403 ? -5.196 2.506 3.663 1.00 96.55 1190 LYS B CA 1
ATOM 6639 C C . LYS B 1 403 ? -5.201 3.744 4.584 1.00 100.85 1190 LYS B C 1
ATOM 6640 O O . LYS B 1 403 ? -5.189 3.589 5.805 1.00 103.35 1190 LYS B O 1
ATOM 6646 N N . ARG B 1 404 ? -5.230 4.956 3.996 1.00 95.19 1191 ARG B N 1
ATOM 6647 C CA . ARG B 1 404 ? -5.234 6.229 4.723 1.00 96.29 1191 ARG B CA 1
ATOM 6648 C C . ARG B 1 404 ? -6.551 6.475 5.461 1.00 100.15 1191 ARG B C 1
ATOM 6649 O O . ARG B 1 404 ? -6.530 7.029 6.559 1.00 102.84 1191 ARG B O 1
ATOM 6657 N N . ALA B 1 405 ? -7.683 6.073 4.870 1.00 94.00 1192 ALA B N 1
ATOM 6658 C CA . ALA B 1 405 ? -8.995 6.266 5.480 1.00 93.94 1192 ALA B CA 1
ATOM 6659 C C . ALA B 1 405 ? -9.294 5.281 6.627 1.00 101.94 1192 ALA B C 1
ATOM 6660 O O . ALA B 1 405 ? -9.892 5.682 7.624 1.00 102.11 1192 ALA B O 1
ATOM 6662 N N . MET B 1 406 ? -8.896 3.998 6.480 1.00 101.58 1193 MET B N 1
ATOM 6663 C CA . MET B 1 406 ? -9.119 2.960 7.499 1.00 105.51 1193 MET B CA 1
ATOM 6664 C C . MET B 1 406 ? -8.270 3.194 8.752 1.00 112.26 1193 MET B C 1
ATOM 6665 O O . MET B 1 406 ? -8.676 2.798 9.848 1.00 115.14 1193 MET B O 1
ATOM 6670 N N . SER B 1 407 ? -7.108 3.862 8.590 1.00 107.85 1194 SER B N 1
ATOM 6671 C CA . SER B 1 407 ? -6.219 4.216 9.698 1.00 111.02 1194 SER B CA 1
ATOM 6672 C C . SER B 1 407 ? -6.830 5.364 10.528 1.00 112.63 1194 SER B C 1
ATOM 6673 O O . SER B 1 407 ? -6.520 5.499 11.715 1.00 116.75 1194 SER B O 1
ATOM 6676 N N . PHE B 1 408 ? -7.729 6.155 9.907 1.00 102.67 1195 PHE B N 1
ATOM 6677 C CA . PHE B 1 408 ? -8.450 7.253 10.549 1.00 102.05 1195 PHE B CA 1
ATOM 6678 C C . PHE B 1 408 ? -9.623 6.689 11.355 1.00 103.34 1195 PHE B C 1
ATOM 6679 O O . PHE B 1 408 ? -9.877 7.164 12.453 1.00 105.41 1195 PHE B O 1
ATOM 6687 N N . SER B 1 409 ? -10.331 5.676 10.804 1.00 95.99 1196 SER B N 1
ATOM 6688 C CA . SER B 1 409 ? -11.477 4.993 11.415 1.00 96.04 1196 SER B CA 1
ATOM 6689 C C . SER B 1 409 ? -11.063 4.217 12.658 1.00 102.96 1196 SER B C 1
ATOM 6690 O O . SER B 1 409 ? -11.830 4.182 13.621 1.00 106.09 1196 SER B O 1
ATOM 6693 N N . VAL B 1 410 ? -9.862 3.588 12.635 1.00 95.79 372 VAL B N 1
ATOM 6694 C CA . VAL B 1 410 ? -9.318 2.830 13.768 1.00 92.12 372 VAL B CA 1
ATOM 6695 C C . VAL B 1 410 ? -8.827 3.759 14.864 1.00 92.38 372 VAL B C 1
ATOM 6696 O O . VAL B 1 410 ? -8.927 3.405 16.038 1.00 89.97 372 VAL B O 1
ATOM 6700 N N . ALA B 1 411 ? -8.304 4.940 14.487 1.00 89.09 373 ALA B N 1
ATOM 6701 C CA . ALA B 1 411 ? -7.830 5.956 15.423 1.00 88.43 373 ALA B CA 1
ATOM 6702 C C . ALA B 1 411 ? -9.003 6.526 16.225 1.00 91.91 373 ALA B C 1
ATOM 6703 O O . ALA B 1 411 ? -8.861 6.770 17.428 1.00 91.47 373 ALA B O 1
ATOM 6705 N N . GLN B 1 412 ? -10.168 6.706 15.563 1.00 88.59 374 GLN B N 1
ATOM 6706 C CA . GLN B 1 412 ? -11.395 7.213 16.180 1.00 86.90 374 GLN B CA 1
ATOM 6707 C C . GLN B 1 412 ? -12.051 6.148 17.043 1.00 87.48 374 GLN B C 1
ATOM 6708 O O . GLN B 1 412 ? -12.530 6.477 18.126 1.00 84.74 374 GLN B O 1
ATOM 6714 N N . ALA B 1 413 ? -12.064 4.876 16.570 1.00 84.33 375 ALA B N 1
ATOM 6715 C CA . ALA B 1 413 ? -12.632 3.729 17.286 1.00 82.08 375 ALA B CA 1
ATOM 6716 C C . ALA B 1 413 ? -11.828 3.409 18.553 1.00 86.92 375 ALA B C 1
ATOM 6717 O O . ALA B 1 413 ? -12.428 3.054 19.576 1.00 84.73 375 ALA B O 1
ATOM 6719 N N . ARG B 1 414 ? -10.474 3.568 18.491 1.00 85.43 376 ARG B N 1
ATOM 6720 C CA . ARG B 1 414 ? -9.548 3.375 19.619 1.00 83.66 376 ARG B CA 1
ATOM 6721 C C . ARG B 1 414 ? -9.771 4.457 20.669 1.00 87.96 376 ARG B C 1
ATOM 6722 O O . ARG B 1 414 ? -9.563 4.210 21.851 1.00 86.67 376 ARG B O 1
ATOM 6730 N N . GLU B 1 415 ? -10.176 5.656 20.231 1.00 86.89 377 GLU B N 1
ATOM 6731 C CA . GLU B 1 415 ? -10.463 6.793 21.096 1.00 87.12 377 GLU B CA 1
ATOM 6732 C C . GLU B 1 415 ? -11.858 6.628 21.716 1.00 87.76 377 GLU B C 1
ATOM 6733 O O . GLU B 1 415 ? -12.041 6.921 22.901 1.00 86.67 377 GLU B O 1
ATOM 6739 N N . LYS B 1 416 ? -12.822 6.144 20.911 1.00 82.77 378 LYS B N 1
ATOM 6740 C CA . LYS B 1 416 ? -14.214 5.894 21.276 1.00 80.69 378 LYS B CA 1
ATOM 6741 C C . LYS B 1 416 ? -14.317 4.832 22.374 1.00 81.08 378 LYS B C 1
ATOM 6742 O O . LYS B 1 416 ? -15.085 5.015 23.320 1.00 78.74 378 LYS B O 1
ATOM 6748 N N . ARG B 1 417 ? -13.541 3.725 22.239 1.00 77.24 379 ARG B N 1
ATOM 6749 C CA . ARG B 1 417 ? -13.484 2.607 23.190 1.00 74.87 379 ARG B CA 1
ATOM 6750 C C . ARG B 1 417 ? -12.857 3.058 24.482 1.00 76.39 379 ARG B C 1
ATOM 6751 O O . ARG B 1 417 ? -13.397 2.782 25.550 1.00 73.22 379 ARG B O 1
ATOM 6759 N N . PHE B 1 418 ? -11.706 3.748 24.382 1.00 74.37 380 PHE B N 1
ATOM 6760 C CA . PHE B 1 418 ? -10.950 4.262 25.527 1.00 73.88 380 PHE B CA 1
ATOM 6761 C C . PHE B 1 418 ? -11.790 5.177 26.445 1.00 74.95 380 PHE B C 1
ATOM 6762 O O . PHE B 1 418 ? -11.697 5.065 27.663 1.00 72.62 380 PHE B O 1
ATOM 6764 N N . THR B 1 419 ? -12.641 6.026 25.854 1.00 70.97 381 THR B N 1
ATOM 6765 C CA . THR B 1 419 ? -13.536 6.915 26.579 1.00 69.57 381 THR B CA 1
ATOM 6766 C C . THR B 1 419 ? -14.600 6.075 27.299 1.00 70.54 381 THR B C 1
ATOM 6767 O O . THR B 1 419 ? -14.966 6.399 28.426 1.00 67.97 381 THR B O 1
ATOM 6771 N N . PHE B 1 420 ? -15.074 4.981 26.658 1.00 68.37 382 PHE B N 1
ATOM 6772 C CA . PHE B 1 420 ? -16.084 4.068 27.228 1.00 66.87 382 PHE B CA 1
ATOM 6773 C C . PHE B 1 420 ? -15.524 3.226 28.380 1.00 70.29 382 PHE B C 1
ATOM 6774 O O . PHE B 1 420 ? -16.107 3.242 29.461 1.00 69.46 382 PHE B O 1
ATOM 6782 N N . VAL B 1 421 ? -14.417 2.478 28.137 1.00 66.88 383 VAL B N 1
ATOM 6783 C CA . VAL B 1 421 ? -13.753 1.613 29.121 1.00 65.60 383 VAL B CA 1
ATOM 6784 C C . VAL B 1 421 ? -13.453 2.406 30.370 1.00 69.02 383 VAL B C 1
ATOM 6785 O O . VAL B 1 421 ? -13.597 1.883 31.472 1.00 67.19 383 VAL B O 1
ATOM 6789 N N . LEU B 1 422 ? -13.135 3.694 30.203 1.00 68.16 384 LEU B N 1
ATOM 6790 C CA . LEU B 1 422 ? -12.850 4.564 31.333 1.00 67.92 384 LEU B CA 1
ATOM 6791 C C . LEU B 1 422 ? -14.102 5.145 32.018 1.00 70.31 384 LEU B C 1
ATOM 6792 O O . LEU B 1 422 ? -13.971 5.551 33.166 1.00 71.52 384 LEU B O 1
ATOM 6797 N N . ALA B 1 423 ? -15.307 5.087 31.410 1.00 63.79 385 ALA B N 1
ATOM 6798 C CA . ALA B 1 423 ? -16.535 5.502 32.106 1.00 62.14 385 ALA B CA 1
ATOM 6799 C C . ALA B 1 423 ? -16.857 4.382 33.118 1.00 64.65 385 ALA B C 1
ATOM 6800 O O . ALA B 1 423 ? -17.322 4.644 34.235 1.00 62.52 385 ALA B O 1
ATOM 6802 N N . VAL B 1 424 ? -16.550 3.123 32.707 1.00 60.86 386 VAL B N 1
ATOM 6803 C CA . VAL B 1 424 ? -16.713 1.865 33.444 1.00 57.79 386 VAL B CA 1
ATOM 6804 C C . VAL B 1 424 ? -15.751 1.850 34.645 1.00 61.88 386 VAL B C 1
ATOM 6805 O O . VAL B 1 424 ? -16.211 1.605 35.745 1.00 62.62 386 VAL B O 1
ATOM 6809 N N . VAL B 1 425 ? -14.448 2.148 34.452 1.00 58.29 387 VAL B N 1
ATOM 6810 C CA . VAL B 1 425 ? -13.426 2.207 35.515 1.00 57.60 387 VAL B CA 1
ATOM 6811 C C . VAL B 1 425 ? -13.887 3.201 36.632 1.00 64.07 387 VAL B C 1
ATOM 6812 O O . VAL B 1 425 ? -13.831 2.877 37.828 1.00 62.86 387 VAL B O 1
ATOM 6816 N N . MET B 1 426 ? -14.328 4.412 36.211 1.00 61.75 388 MET B N 1
ATOM 6817 C CA . MET B 1 426 ? -14.803 5.494 37.064 1.00 60.62 388 MET B CA 1
ATOM 6818 C C . MET B 1 426 ? -16.070 5.082 37.797 1.00 62.05 388 MET B C 1
ATOM 6819 O O . MET B 1 426 ? -16.170 5.298 39.001 1.00 61.73 388 MET B O 1
ATOM 6824 N N . GLY B 1 427 ? -17.009 4.475 37.065 1.00 56.83 389 GLY B N 1
ATOM 6825 C CA . GLY B 1 427 ? -18.282 3.980 37.586 1.00 54.19 389 GLY B CA 1
ATOM 6826 C C . GLY B 1 427 ? -18.074 2.921 38.643 1.00 53.77 389 GLY B C 1
ATOM 6827 O O . GLY B 1 427 ? -18.703 2.978 39.700 1.00 52.96 389 GLY B O 1
ATOM 6828 N N . VAL B 1 428 ? -17.145 1.980 38.380 1.00 48.89 390 VAL B N 1
ATOM 6829 C CA . VAL B 1 428 ? -16.750 0.902 39.289 1.00 48.16 390 VAL B CA 1
ATOM 6830 C C . VAL B 1 428 ? -16.040 1.467 40.537 1.00 53.43 390 VAL B C 1
ATOM 6831 O O . VAL B 1 428 ? -16.318 0.992 41.620 1.00 53.94 390 VAL B O 1
ATOM 6835 N N . TRP B 1 429 ? -15.179 2.500 40.398 1.00 51.72 391 TRP B N 1
ATOM 6836 C CA . TRP B 1 429 ? -14.453 3.143 41.506 1.00 51.46 391 TRP B CA 1
ATOM 6837 C C . TRP B 1 429 ? -15.406 3.799 42.481 1.00 55.25 391 TRP B C 1
ATOM 6838 O O . TRP B 1 429 ? -15.210 3.683 43.696 1.00 54.68 391 TRP B O 1
ATOM 6849 N N . VAL B 1 430 ? -16.432 4.488 41.959 1.00 53.01 392 VAL B N 1
ATOM 6850 C CA . VAL B 1 430 ? -17.443 5.157 42.786 1.00 53.75 392 VAL B CA 1
ATOM 6851 C C . VAL B 1 430 ? -18.221 4.127 43.615 1.00 58.73 392 VAL B C 1
ATOM 6852 O O . VAL B 1 430 ? -18.315 4.305 44.815 1.00 58.73 392 VAL B O 1
ATOM 6856 N N . LEU B 1 431 ? -18.730 3.040 42.994 1.00 56.55 393 LEU B N 1
ATOM 6857 C CA . LEU B 1 431 ? -19.476 1.979 43.687 1.00 56.31 393 LEU B CA 1
ATOM 6858 C C . LEU B 1 431 ? -18.672 1.297 44.769 1.00 56.63 393 LEU B C 1
ATOM 6859 O O . LEU B 1 431 ? -19.231 0.865 45.773 1.00 55.62 393 LEU B O 1
ATOM 6864 N N . CYS B 1 432 ? -17.368 1.200 44.570 1.00 53.31 394 CYS B N 1
ATOM 6865 C CA . CYS B 1 432 ? -16.459 0.592 45.529 1.00 53.72 394 CYS B CA 1
ATOM 6866 C C . CYS B 1 432 ? -16.213 1.461 46.756 1.00 55.86 394 CYS B C 1
ATOM 6867 O O . CYS B 1 432 ? -16.138 0.928 47.877 1.00 55.72 394 CYS B O 1
ATOM 6870 N N . TRP B 1 433 ? -16.069 2.792 46.548 1.00 50.13 395 TRP B N 1
ATOM 6871 C CA . TRP B 1 433 ? -15.791 3.714 47.642 1.00 49.59 395 TRP B CA 1
ATOM 6872 C C . TRP B 1 433 ? -17.008 4.395 48.226 1.00 53.45 395 TRP B C 1
ATOM 6873 O O . TRP B 1 433 ? -16.887 4.963 49.312 1.00 54.95 395 TRP B O 1
ATOM 6884 N N . PHE B 1 434 ? -18.166 4.348 47.557 1.00 49.63 396 PHE B N 1
ATOM 6885 C CA . PHE B 1 434 ? -19.366 4.992 48.081 1.00 50.86 396 PHE B CA 1
ATOM 6886 C C . PHE B 1 434 ? -19.755 4.447 49.470 1.00 54.38 396 PHE B C 1
ATOM 6887 O O . PHE B 1 434 ? -19.951 5.289 50.366 1.00 55.23 396 PHE B O 1
ATOM 6895 N N . PRO B 1 435 ? -19.857 3.099 49.703 1.00 46.42 397 PRO B N 1
ATOM 6896 C CA . PRO B 1 435 ? -20.253 2.624 51.038 1.00 44.89 397 PRO B CA 1
ATOM 6897 C C . PRO B 1 435 ? -19.439 3.224 52.181 1.00 49.64 397 PRO B C 1
ATOM 6898 O O . PRO B 1 435 ? -20.050 3.802 53.068 1.00 50.89 397 PRO B O 1
ATOM 6902 N N . PHE B 1 436 ? -18.090 3.182 52.119 1.00 45.20 398 PHE B N 1
ATOM 6903 C CA . PHE B 1 436 ? -17.203 3.760 53.135 1.00 44.63 398 PHE B CA 1
ATOM 6904 C C . PHE B 1 436 ? -17.318 5.262 53.237 1.00 49.81 398 PHE B C 1
ATOM 6905 O O . PHE B 1 436 ? -17.474 5.772 54.337 1.00 49.95 398 PHE B O 1
ATOM 6913 N N . PHE B 1 437 ? -17.181 5.981 52.114 1.00 47.90 399 PHE B N 1
ATOM 6914 C CA . PHE B 1 437 ? -17.196 7.446 52.132 1.00 48.79 399 PHE B CA 1
ATOM 6915 C C . PHE B 1 437 ? -18.525 8.060 52.602 1.00 54.99 399 PHE B C 1
ATOM 6916 O O . PHE B 1 437 ? -18.500 9.130 53.193 1.00 55.56 399 PHE B O 1
ATOM 6924 N N . PHE B 1 438 ? -19.657 7.371 52.376 1.00 51.61 400 PHE B N 1
ATOM 6925 C CA . PHE B 1 438 ? -20.975 7.783 52.832 1.00 51.44 400 PHE B CA 1
ATOM 6926 C C . PHE B 1 438 ? -21.026 7.482 54.337 1.00 54.56 400 PHE B C 1
ATOM 6927 O O . PHE B 1 438 ? -21.474 8.336 55.104 1.00 55.77 400 PHE B O 1
ATOM 6935 N N . SER B 1 439 ? -20.498 6.297 54.761 1.00 49.55 401 SER B N 1
ATOM 6936 C CA . SER B 1 439 ? -20.444 5.838 56.163 1.00 48.31 401 SER B CA 1
ATOM 6937 C C . SER B 1 439 ? -19.600 6.738 57.029 1.00 51.94 401 SER B C 1
ATOM 6938 O O . SER B 1 439 ? -20.037 7.096 58.114 1.00 52.13 401 SER B O 1
ATOM 6941 N N . TYR B 1 440 ? -18.399 7.086 56.556 1.00 49.32 402 TYR B N 1
ATOM 6942 C CA . TYR B 1 440 ? -17.444 7.976 57.207 1.00 51.84 402 TYR B CA 1
ATOM 6943 C C . TYR B 1 440 ? -18.071 9.380 57.398 1.00 58.30 402 TYR B C 1
ATOM 6944 O O . TYR B 1 440 ? -17.994 9.924 58.510 1.00 59.05 402 TYR B O 1
ATOM 6953 N N . SER B 1 441 ? -18.758 9.914 56.335 1.00 53.79 403 SER B N 1
ATOM 6954 C CA . SER B 1 441 ? -19.451 11.213 56.314 1.00 54.18 403 SER B CA 1
ATOM 6955 C C . SER B 1 441 ? -20.567 11.249 57.315 1.00 57.25 403 SER B C 1
ATOM 6956 O O . SER B 1 441 ? -20.626 12.183 58.123 1.00 58.76 403 SER B O 1
ATOM 6959 N N . LEU B 1 442 ? -21.454 10.238 57.271 1.00 50.51 404 LEU B N 1
ATOM 6960 C CA . LEU B 1 442 ? -22.552 10.134 58.217 1.00 50.44 404 LEU B CA 1
ATOM 6961 C C . LEU B 1 442 ? -22.003 10.258 59.660 1.00 54.13 404 LEU B C 1
ATOM 6962 O O . LEU B 1 442 ? -22.506 11.065 60.415 1.00 54.04 404 LEU B O 1
ATOM 6967 N N . TYR B 1 443 ? -20.939 9.488 59.998 1.00 50.74 405 TYR B N 1
ATOM 6968 C CA . TYR B 1 443 ? -20.270 9.454 61.293 1.00 51.88 405 TYR B CA 1
ATOM 6969 C C . TYR B 1 443 ? -19.834 10.846 61.729 1.00 57.84 405 TYR B C 1
ATOM 6970 O O . TYR B 1 443 ? -20.139 11.258 62.846 1.00 58.40 405 TYR B O 1
ATOM 6979 N N . GLY B 1 444 ? -19.159 11.571 60.837 1.00 54.66 406 GLY B N 1
ATOM 6980 C CA . GLY B 1 444 ? -18.718 12.935 61.098 1.00 55.61 406 GLY B CA 1
ATOM 6981 C C . GLY B 1 444 ? -19.860 13.866 61.462 1.00 59.70 406 GLY B C 1
ATOM 6982 O O . GLY B 1 444 ? -19.660 14.797 62.237 1.00 61.91 406 GLY B O 1
ATOM 6983 N N . ILE B 1 445 ? -21.074 13.602 60.939 1.00 54.16 407 ILE B N 1
ATOM 6984 C CA . ILE B 1 445 ? -22.273 14.412 61.186 1.00 54.15 407 ILE B CA 1
ATOM 6985 C C . ILE B 1 445 ? -23.032 13.999 62.467 1.00 59.68 407 ILE B C 1
ATOM 6986 O O . ILE B 1 445 ? -23.342 14.875 63.279 1.00 61.61 407 ILE B O 1
ATOM 6991 N N . CYS B 1 446 ? -23.370 12.705 62.633 1.00 55.46 408 CYS B N 1
ATOM 6992 C CA . CYS B 1 446 ? -24.174 12.295 63.785 1.00 56.96 408 CYS B CA 1
ATOM 6993 C C . CYS B 1 446 ? -23.494 11.303 64.732 1.00 58.88 408 CYS B C 1
ATOM 6994 O O . CYS B 1 446 ? -24.118 10.911 65.711 1.00 59.62 408 CYS B O 1
ATOM 6997 N N . ARG B 1 447 ? -22.228 10.948 64.494 1.00 53.27 409 ARG B N 1
ATOM 6998 C CA . ARG B 1 447 ? -21.403 10.078 65.348 1.00 51.98 409 ARG B CA 1
ATOM 6999 C C . ARG B 1 447 ? -22.102 8.762 65.718 1.00 55.77 409 ARG B C 1
ATOM 7000 O O . ARG B 1 447 ? -22.522 8.056 64.809 1.00 53.45 409 ARG B O 1
ATOM 7008 N N . GLU B 1 448 ? -22.268 8.440 67.027 1.00 55.09 410 GLU B N 1
ATOM 7009 C CA . GLU B 1 448 ? -22.884 7.162 67.445 1.00 54.66 410 GLU B CA 1
ATOM 7010 C C . GLU B 1 448 ? -24.392 7.082 67.175 1.00 56.35 410 GLU B C 1
ATOM 7011 O O . GLU B 1 448 ? -24.949 5.999 67.317 1.00 55.43 410 GLU B O 1
ATOM 7017 N N . ALA B 1 449 ? -25.027 8.193 66.746 1.00 52.28 411 ALA B N 1
ATOM 7018 C CA . ALA B 1 449 ? -26.443 8.229 66.371 1.00 52.08 411 ALA B CA 1
ATOM 7019 C C . ALA B 1 449 ? -26.657 7.720 64.929 1.00 57.26 411 ALA B C 1
ATOM 7020 O O . ALA B 1 449 ? -27.779 7.388 64.558 1.00 58.51 411 ALA B O 1
ATOM 7022 N N . CYS B 1 450 ? -25.589 7.636 64.128 1.00 52.93 412 CYS B N 1
ATOM 7023 C CA . CYS B 1 450 ? -25.665 7.119 62.768 1.00 52.32 412 CYS B CA 1
ATOM 7024 C C . CYS B 1 450 ? -24.345 6.419 62.403 1.00 54.52 412 CYS B C 1
ATOM 7025 O O . CYS B 1 450 ? -23.839 6.537 61.286 1.00 54.68 412 CYS B O 1
ATOM 7028 N N . GLN B 1 451 ? -23.784 5.694 63.365 1.00 49.94 413 GLN B N 1
ATOM 7029 C CA . GLN B 1 451 ? -22.530 4.989 63.186 1.00 48.92 413 GLN B CA 1
ATOM 7030 C C . GLN B 1 451 ? -22.825 3.612 62.611 1.00 53.93 413 GLN B C 1
ATOM 7031 O O . GLN B 1 451 ? -23.461 2.796 63.287 1.00 54.94 413 GLN B O 1
ATOM 7037 N N . VAL B 1 452 ? -22.387 3.343 61.368 1.00 49.47 414 VAL B N 1
ATOM 7038 C CA . VAL B 1 452 ? -22.623 2.015 60.801 1.00 48.22 414 VAL B CA 1
ATOM 7039 C C . VAL B 1 452 ? -21.789 1.013 61.620 1.00 51.40 414 VAL B C 1
ATOM 7040 O O . VAL B 1 452 ? -20.739 1.404 62.149 1.00 50.73 414 VAL B O 1
ATOM 7044 N N . PRO B 1 453 ? -22.277 -0.227 61.844 1.00 46.65 415 PRO B N 1
ATOM 7045 C CA . PRO B 1 453 ? -21.550 -1.124 62.733 1.00 46.22 415 PRO B CA 1
ATOM 7046 C C . PRO B 1 453 ? -20.102 -1.376 62.345 1.00 52.60 415 PRO B C 1
ATOM 7047 O O . PRO B 1 453 ? -19.779 -1.483 61.157 1.00 51.79 415 PRO B O 1
ATOM 7051 N N . GLY B 1 454 ? -19.252 -1.410 63.379 1.00 50.71 416 GLY B N 1
ATOM 7052 C CA . GLY B 1 454 ? -17.820 -1.657 63.300 1.00 50.23 416 GLY B CA 1
ATOM 7053 C C . GLY B 1 454 ? -17.461 -2.614 62.192 1.00 54.36 416 GLY B C 1
ATOM 7054 O O . GLY B 1 454 ? -16.797 -2.183 61.257 1.00 53.86 416 GLY B O 1
ATOM 7055 N N . PRO B 1 455 ? -17.955 -3.891 62.203 1.00 52.28 417 PRO B N 1
ATOM 7056 C CA . PRO B 1 455 ? -17.600 -4.836 61.125 1.00 51.84 417 PRO B CA 1
ATOM 7057 C C . PRO B 1 455 ? -17.950 -4.375 59.713 1.00 56.79 417 PRO B C 1
ATOM 7058 O O . PRO B 1 455 ? -17.171 -4.594 58.779 1.00 57.91 417 PRO B O 1
ATOM 7062 N N . LEU B 1 456 ? -19.123 -3.758 59.550 1.00 51.34 418 LEU B N 1
ATOM 7063 C CA . LEU B 1 456 ? -19.576 -3.319 58.244 1.00 49.51 418 LEU B CA 1
ATOM 7064 C C . LEU B 1 456 ? -18.771 -2.135 57.730 1.00 55.07 418 LEU B C 1
ATOM 7065 O O . LEU B 1 456 ? -18.436 -2.110 56.558 1.00 57.48 418 LEU B O 1
ATOM 7070 N N . PHE B 1 457 ? -18.401 -1.204 58.598 1.00 51.22 419 PHE B N 1
ATOM 7071 C CA . PHE B 1 457 ? -17.554 -0.079 58.237 1.00 51.12 419 PHE B CA 1
ATOM 7072 C C . PHE B 1 457 ? -16.168 -0.593 57.738 1.00 55.68 419 PHE B C 1
ATOM 7073 O O . PHE B 1 457 ? -15.692 -0.131 56.704 1.00 55.53 419 PHE B O 1
ATOM 7081 N N . LYS B 1 458 ? -15.559 -1.575 58.449 1.00 52.56 420 LYS B N 1
ATOM 7082 C CA . LYS B 1 458 ? -14.279 -2.229 58.109 1.00 52.41 420 LYS B CA 1
ATOM 7083 C C . LYS B 1 458 ? -14.343 -2.954 56.745 1.00 53.75 420 LYS B C 1
ATOM 7084 O O . LYS B 1 458 ? -13.360 -2.936 56.017 1.00 54.96 420 LYS B O 1
ATOM 7090 N N . PHE B 1 459 ? -15.477 -3.619 56.418 1.00 46.52 421 PHE B N 1
ATOM 7091 C CA . PHE B 1 459 ? -15.678 -4.324 55.149 1.00 44.13 421 PHE B CA 1
ATOM 7092 C C . PHE B 1 459 ? -15.726 -3.296 54.047 1.00 50.34 421 PHE B C 1
ATOM 7093 O O . PHE B 1 459 ? -15.071 -3.484 53.021 1.00 53.36 421 PHE B O 1
ATOM 7101 N N . PHE B 1 460 ? -16.473 -2.189 54.264 1.00 44.51 422 PHE B N 1
ATOM 7102 C CA . PHE B 1 460 ? -16.615 -1.086 53.319 1.00 43.71 422 PHE B CA 1
ATOM 7103 C C . PHE B 1 460 ? -15.292 -0.545 52.777 1.00 50.27 422 PHE B C 1
ATOM 7104 O O . PHE B 1 460 ? -15.222 -0.255 51.585 1.00 51.51 422 PHE B O 1
ATOM 7112 N N . PHE B 1 461 ? -14.245 -0.414 53.614 1.00 48.00 423 PHE B N 1
ATOM 7113 C CA . PHE B 1 461 ? -12.996 0.070 53.040 1.00 48.79 423 PHE B CA 1
ATOM 7114 C C . PHE B 1 461 ? -12.223 -1.050 52.382 1.00 55.88 423 PHE B C 1
ATOM 7115 O O . PHE B 1 461 ? -11.423 -0.763 51.492 1.00 57.71 423 PHE B O 1
ATOM 7123 N N . TRP B 1 462 ? -12.531 -2.325 52.721 1.00 51.91 424 TRP B N 1
ATOM 7124 C CA . TRP B 1 462 ? -11.939 -3.482 52.043 1.00 51.05 424 TRP B CA 1
ATOM 7125 C C . TRP B 1 462 ? -12.563 -3.655 50.685 1.00 53.94 424 TRP B C 1
ATOM 7126 O O . TRP B 1 462 ? -11.844 -4.043 49.775 1.00 55.80 424 TRP B O 1
ATOM 7137 N N . ILE B 1 463 ? -13.848 -3.239 50.493 1.00 48.78 425 ILE B N 1
ATOM 7138 C CA . ILE B 1 463 ? -14.473 -3.184 49.156 1.00 48.37 425 ILE B CA 1
ATOM 7139 C C . ILE B 1 463 ? -13.664 -2.143 48.371 1.00 55.89 425 ILE B C 1
ATOM 7140 O O . ILE B 1 463 ? -13.428 -2.313 47.169 1.00 57.04 425 ILE B O 1
ATOM 7145 N N . GLY B 1 464 ? -13.270 -1.064 49.071 1.00 53.71 426 GLY B N 1
ATOM 7146 C CA . GLY B 1 464 ? -12.465 0.025 48.529 1.00 54.03 426 GLY B CA 1
ATOM 7147 C C . GLY B 1 464 ? -11.115 -0.445 48.022 1.00 58.08 426 GLY B C 1
ATOM 7148 O O . GLY B 1 464 ? -10.713 -0.085 46.908 1.00 58.15 426 GLY B O 1
ATOM 7149 N N . TYR B 1 465 ? -10.415 -1.264 48.845 1.00 54.68 427 TYR B N 1
ATOM 7150 C CA . TYR B 1 465 ? -9.119 -1.882 48.532 1.00 55.93 427 TYR B CA 1
ATOM 7151 C C . TYR B 1 465 ? -9.240 -2.913 47.403 1.00 62.11 427 TYR B C 1
ATOM 7152 O O . TYR B 1 465 ? -8.258 -3.124 46.691 1.00 62.36 427 TYR B O 1
ATOM 7161 N N . CYS B 1 466 ? -10.427 -3.563 47.254 1.00 60.14 428 CYS B N 1
ATOM 7162 C CA . CYS B 1 466 ? -10.697 -4.549 46.195 1.00 61.55 428 CYS B CA 1
ATOM 7163 C C . CYS B 1 466 ? -10.712 -3.915 44.849 1.00 66.94 428 CYS B C 1
ATOM 7164 O O . CYS B 1 466 ? -10.388 -4.594 43.883 1.00 67.59 428 CYS B O 1
ATOM 7167 N N . ASN B 1 467 ? -11.074 -2.612 44.772 1.00 64.28 429 ASN B N 1
ATOM 7168 C CA . ASN B 1 467 ? -11.110 -1.842 43.519 1.00 64.73 429 ASN B CA 1
ATOM 7169 C C . ASN B 1 467 ? -9.754 -1.796 42.851 1.00 69.82 429 ASN B C 1
ATOM 7170 O O . ASN B 1 467 ? -9.686 -1.617 41.634 1.00 73.09 429 ASN B O 1
ATOM 7175 N N . SER B 1 468 ? -8.678 -1.991 43.628 1.00 63.85 430 SER B N 1
ATOM 7176 C CA . SER B 1 468 ? -7.324 -1.977 43.103 1.00 64.47 430 SER B CA 1
ATOM 7177 C C . SER B 1 468 ? -7.010 -3.162 42.197 1.00 67.59 430 SER B C 1
ATOM 7178 O O . SER B 1 468 ? -6.114 -3.053 41.371 1.00 68.28 430 SER B O 1
ATOM 7181 N N . SER B 1 469 ? -7.763 -4.261 42.303 1.00 63.17 431 SER B N 1
ATOM 7182 C CA . SER B 1 469 ? -7.538 -5.447 41.469 1.00 64.08 431 SER B CA 1
ATOM 7183 C C . SER B 1 469 ? -8.445 -5.508 40.248 1.00 67.29 431 SER B C 1
ATOM 7184 O O . SER B 1 469 ? -8.162 -6.281 39.317 1.00 68.34 431 SER B O 1
ATOM 7187 N N . LEU B 1 470 ? -9.542 -4.705 40.269 1.00 61.04 432 LEU B N 1
ATOM 7188 C CA . LEU B 1 470 ? -10.620 -4.676 39.271 1.00 59.49 432 LEU B CA 1
ATOM 7189 C C . LEU B 1 470 ? -10.264 -4.072 37.924 1.00 63.99 432 LEU B C 1
ATOM 7190 O O . LEU B 1 470 ? -10.771 -4.565 36.914 1.00 63.13 432 LEU B O 1
ATOM 7195 N N . ASN B 1 471 ? -9.454 -2.981 37.907 1.00 60.45 433 ASN B N 1
ATOM 7196 C CA . ASN B 1 471 ? -9.069 -2.250 36.689 1.00 60.49 433 ASN B CA 1
ATOM 7197 C C . ASN B 1 471 ? -8.467 -3.140 35.602 1.00 64.24 433 ASN B C 1
ATOM 7198 O O . ASN B 1 471 ? -8.984 -3.097 34.479 1.00 62.43 433 ASN B O 1
ATOM 7203 N N . PRO B 1 472 ? -7.460 -4.016 35.903 1.00 61.98 434 PRO B N 1
ATOM 7204 C CA . PRO B 1 472 ? -6.946 -4.916 34.854 1.00 62.68 434 PRO B CA 1
ATOM 7205 C C . PRO B 1 472 ? -8.013 -5.896 34.342 1.00 66.31 434 PRO B C 1
ATOM 7206 O O . PRO B 1 472 ? -7.936 -6.303 33.188 1.00 67.82 434 PRO B O 1
ATOM 7210 N N . VAL B 1 473 ? -9.042 -6.207 35.165 1.00 60.65 435 VAL B N 1
ATOM 7211 C CA . VAL B 1 473 ? -10.178 -7.058 34.777 1.00 59.43 435 VAL B CA 1
ATOM 7212 C C . VAL B 1 473 ? -11.113 -6.246 33.842 1.00 62.09 435 VAL B C 1
ATOM 7213 O O . VAL B 1 473 ? -11.583 -6.785 32.849 1.00 62.65 435 VAL B O 1
ATOM 7217 N N . ILE B 1 474 ? -11.360 -4.959 34.152 1.00 57.42 436 ILE B N 1
ATOM 7218 C CA . ILE B 1 474 ? -12.184 -4.043 33.350 1.00 57.14 436 ILE B CA 1
ATOM 7219 C C . ILE B 1 474 ? -11.594 -3.847 31.941 1.00 64.42 436 ILE B C 1
ATOM 7220 O O . ILE B 1 474 ? -12.347 -3.816 30.958 1.00 64.78 436 ILE B O 1
ATOM 7225 N N . TYR B 1 475 ? -10.255 -3.702 31.844 1.00 63.04 437 TYR B N 1
ATOM 7226 C CA . TYR B 1 475 ? -9.585 -3.528 30.551 1.00 64.42 437 TYR B CA 1
ATOM 7227 C C . TYR B 1 475 ? -9.674 -4.802 29.726 1.00 69.91 437 TYR B C 1
ATOM 7228 O O . TYR B 1 475 ? -10.015 -4.725 28.544 1.00 72.08 437 TYR B O 1
ATOM 7237 N N . THR B 1 476 ? -9.386 -5.971 30.339 1.00 64.99 438 THR B N 1
ATOM 7238 C CA . THR B 1 476 ? -9.439 -7.258 29.641 1.00 65.81 438 THR B CA 1
ATOM 7239 C C . THR B 1 476 ? -10.805 -7.438 28.997 1.00 69.43 438 THR B C 1
ATOM 7240 O O . THR B 1 476 ? -10.886 -7.677 27.790 1.00 71.42 438 THR B O 1
ATOM 7244 N N . VAL B 1 477 ? -11.868 -7.259 29.796 1.00 62.72 439 VAL B N 1
ATOM 7245 C CA . VAL B 1 477 ? -13.260 -7.421 29.377 1.00 61.67 439 VAL B CA 1
ATOM 7246 C C . VAL B 1 477 ? -13.680 -6.405 28.297 1.00 65.95 439 VAL B C 1
ATOM 7247 O O . VAL B 1 477 ? -14.110 -6.831 27.231 1.00 66.83 439 VAL B O 1
ATOM 7251 N N . PHE B 1 478 ? -13.524 -5.089 28.549 1.00 61.87 440 PHE B N 1
ATOM 7252 C CA . PHE B 1 478 ? -14.050 -4.031 27.673 1.00 62.35 440 PHE B CA 1
ATOM 7253 C C . PHE B 1 478 ? -13.114 -3.443 26.588 1.00 69.67 440 PHE B C 1
ATOM 7254 O O . PHE B 1 478 ? -13.620 -2.851 25.626 1.00 69.73 440 PHE B O 1
ATOM 7262 N N . ASN B 1 479 ? -11.797 -3.614 26.705 1.00 68.91 441 ASN B N 1
ATOM 7263 C CA . ASN B 1 479 ? -10.893 -3.096 25.678 1.00 71.58 441 ASN B CA 1
ATOM 7264 C C . ASN B 1 479 ? -10.152 -4.235 24.975 1.00 77.98 441 ASN B C 1
ATOM 7265 O O . ASN B 1 479 ? -9.361 -4.948 25.607 1.00 79.00 441 ASN B O 1
ATOM 7270 N N . GLN B 1 480 ? -10.437 -4.421 23.676 1.00 74.26 442 GLN B N 1
ATOM 7271 C CA . GLN B 1 480 ? -9.818 -5.459 22.843 1.00 74.68 442 GLN B CA 1
ATOM 7272 C C . GLN B 1 480 ? -8.286 -5.360 22.745 1.00 77.57 442 GLN B C 1
ATOM 7273 O O . GLN B 1 480 ? -7.627 -6.391 22.672 1.00 76.48 442 GLN B O 1
ATOM 7279 N N . ASP B 1 481 ? -7.733 -4.127 22.757 1.00 74.76 443 ASP B N 1
ATOM 7280 C CA . ASP B 1 481 ? -6.290 -3.846 22.662 1.00 75.58 443 ASP B CA 1
ATOM 7281 C C . ASP B 1 481 ? -5.513 -4.332 23.890 1.00 77.31 443 ASP B C 1
ATOM 7282 O O . ASP B 1 481 ? -4.443 -4.909 23.722 1.00 79.02 443 ASP B O 1
ATOM 7287 N N . PHE B 1 482 ? -6.058 -4.125 25.112 1.00 69.65 444 PHE B N 1
ATOM 7288 C CA . PHE B 1 482 ? -5.455 -4.608 26.362 1.00 67.62 444 PHE B CA 1
ATOM 7289 C C . PHE B 1 482 ? -5.593 -6.120 26.428 1.00 73.82 444 PHE B C 1
ATOM 7290 O O . PHE B 1 482 ? -4.636 -6.788 26.804 1.00 75.35 444 PHE B O 1
ATOM 7298 N N . ARG B 1 483 ? -6.784 -6.660 26.072 1.00 69.66 445 ARG B N 1
ATOM 7299 C CA . ARG B 1 483 ? -7.065 -8.099 26.031 1.00 69.49 445 ARG B CA 1
ATOM 7300 C C . ARG B 1 483 ? -6.021 -8.799 25.148 1.00 76.54 445 ARG B C 1
ATOM 7301 O O . ARG B 1 483 ? -5.438 -9.789 25.571 1.00 76.40 445 ARG B O 1
ATOM 7309 N N . ARG B 1 484 ? -5.757 -8.236 23.951 1.00 76.36 446 ARG B N 1
ATOM 7310 C CA . ARG B 1 484 ? -4.783 -8.709 22.965 1.00 79.21 446 ARG B CA 1
ATOM 7311 C C . ARG B 1 484 ? -3.360 -8.515 23.512 1.00 83.95 446 ARG B C 1
ATOM 7312 O O . ARG B 1 484 ? -2.467 -9.299 23.190 1.00 84.71 446 ARG B O 1
ATOM 7320 N N . SER B 1 485 ? -3.146 -7.473 24.325 1.00 80.75 447 SER B N 1
ATOM 7321 C CA . SER B 1 485 ? -1.828 -7.218 24.894 1.00 82.61 447 SER B CA 1
ATOM 7322 C C . SER B 1 485 ? -1.489 -8.227 25.988 1.00 86.86 447 SER B C 1
ATOM 7323 O O . SER B 1 485 ? -0.388 -8.777 25.978 1.00 88.27 447 SER B O 1
ATOM 7326 N N . PHE B 1 486 ? -2.446 -8.485 26.907 1.00 81.41 448 PHE B N 1
ATOM 7327 C CA . PHE B 1 486 ? -2.320 -9.428 28.020 1.00 80.55 448 PHE B CA 1
ATOM 7328 C C . PHE B 1 486 ? -2.148 -10.863 27.526 1.00 86.10 448 PHE B C 1
ATOM 7329 O O . PHE B 1 486 ? -1.492 -11.661 28.188 1.00 86.24 448 PHE B O 1
ATOM 7337 N N . LYS B 1 487 ? -2.711 -11.180 26.356 1.00 83.88 449 LYS B N 1
ATOM 7338 C CA . LYS B 1 487 ? -2.561 -12.492 25.746 1.00 85.78 449 LYS B CA 1
ATOM 7339 C C . LYS B 1 487 ? -1.157 -12.615 25.151 1.00 93.89 449 LYS B C 1
ATOM 7340 O O . LYS B 1 487 ? -0.578 -13.694 25.170 1.00 94.26 449 LYS B O 1
ATOM 7346 N N . HIS B 1 488 ? -0.582 -11.496 24.698 1.00 94.43 450 HIS B N 1
ATOM 7347 C CA . HIS B 1 488 ? 0.765 -11.444 24.127 1.00 98.56 450 HIS B CA 1
ATOM 7348 C C . HIS B 1 488 ? 1.870 -11.596 25.205 1.00 103.70 450 HIS B C 1
ATOM 7349 O O . HIS B 1 488 ? 2.936 -12.134 24.904 1.00 105.97 450 HIS B O 1
ATOM 7356 N N . ILE B 1 489 ? 1.607 -11.147 26.454 1.00 98.41 451 ILE B N 1
ATOM 7357 C CA . ILE B 1 489 ? 2.548 -11.217 27.591 1.00 97.95 451 ILE B CA 1
ATOM 7358 C C . ILE B 1 489 ? 2.496 -12.597 28.279 1.00 101.81 451 ILE B C 1
ATOM 7359 O O . ILE B 1 489 ? 3.536 -13.217 28.506 1.00 103.01 451 ILE B O 1
ATOM 7364 N N . LEU B 1 490 ? 1.280 -13.048 28.618 1.00 97.02 452 LEU B N 1
ATOM 7365 C CA . LEU B 1 490 ? 0.992 -14.276 29.364 1.00 96.88 452 LEU B CA 1
ATOM 7366 C C . LEU B 1 490 ? 0.857 -15.573 28.550 1.00 103.34 452 LEU B C 1
ATOM 7367 O O . LEU B 1 490 ? 1.140 -16.651 29.090 1.00 104.43 452 LEU B O 1
ATOM 7372 N N . PHE B 1 491 ? 0.360 -15.481 27.295 1.00 100.07 453 PHE B N 1
ATOM 7373 C CA . PHE B 1 491 ? 0.061 -16.619 26.407 1.00 117.98 453 PHE B CA 1
ATOM 7374 C C . PHE B 1 491 ? -1.091 -17.478 26.973 1.00 148.84 453 PHE B C 1
ATOM 7375 O O . PHE B 1 491 ? -1.920 -17.000 27.762 1.00 103.05 453 PHE B O 1
#

Solvent-accessible surface area: 45010 Å² total; per-residue (Å²): 150,48,228,45,100,66,48,89,56,27,53,67,34,64,45,63,89,9,27,140,23,33,90,74,0,36,78,8,1,59,20,1,32,69,0,3,95,83,18,101,50,2,166,34,36,18,9,34,8,4,24,10,4,2,35,0,6,31,62,11,0,56,60,0,0,42,40,10,20,19,33,48,23,74,36,40,4,148,64,34,167,188,40,9,23,44,16,11,13,29,30,23,28,10,15,0,0,8,0,14,0,1,12,14,4,0,53,5,3,45,105,19,57,57,105,19,41,96,34,68,146,92,21,50,61,196,128,8,104,60,57,25,85,40,4,60,114,83,0,35,113,56,6,121,38,106,133,4,44,190,128,109,102,48,114,14,36,48,31,78,94,61,166,16,2,45,64,15,1,100,17,4,2,66,36,5,27,117,75,9,41,102,15,18,51,143,4,103,179,23,26,68,127,56,90,56,22,75,74,37,18,26,60,88,9,8,100,32,29,60,51,88,121,58,24,44,51,16,1,85,157,74,59,34,101,148,14,18,0,1,1,2,34,33,165,1,31,54,51,87,56,0,0,30,7,2,0,103,0,0,88,78,9,38,107,41,83,83,10,128,90,0,23,2,0,2,10,9,69,32,38,111,133,6,41,38,83,0,102,42,6,68,158,152,48,65,23,5,10,2,34,31,127,190,37,47,176,97,117,15,10,72,3,0,6,3,0,2,0,0,2,10,3,2,67,139,28,77,30,1,64,36,0,1,14,0,0,11,5,7,0,0,0,0,0,2,22,25,44,8,0,123,35,1,9,62,141,111,4,10,34,65,9,105,32,28,75,11,34,83,0,9,109,9,0,47,125,0,22,92,78,22,188,70,93,20,91,173,47,20,112,46,0,11,156,73,0,87,51,15,12,86,44,55,44,75,65,70,126,12,12,96,4,2,21,31,2,6,31,40,7,36,130,13,20,88,34,25,12,98,3,25,14,55,51,0,116,47,62,82,60,24,96,33,36,38,30,22,49,76,53,13,52,41,44,0,7,47,6,7,5,56,9,8,62,13,3,46,89,95,14,71,13,0,81,146,11,13,116,118,54,103,144,227,171,68,165,18,118,33,44,89,51,26,42,62,39,63,48,63,92,13,28,140,26,27,94,84,0,37,78,12,2,61,23,1,32,67,0,0,84,91,7,88,13,6,120,41,25,10,10,10,5,4,21,9,6,2,40,0,8,31,62,11,0,58,62,1,0,47,44,7,19,26,32,41,13,65,33,46,6,147,74,34,173,181,46,15,30,40,16,12,22,33,31,21,22,9,13,0,0,8,0,13,0,2,12,14,3,0,60,22,2,34,119,18,47,82,67,58,79,105,93,71,138,98,39,56,61,210,135,8,98,54,51,24,85,39,7,59,118,88,0,31,91,58,3,75,28,107,158,147,46,142,23,151,117,124,14,29,42,21,52,126,58,187,23,2,27,66,20,0,99,20,6,2,68,34,4,29,104,65,9,40,106,18,22,63,148,6,111,192,58,61,90,104,86,45,50,20,63,39,84,28,6,26,40,44,34,5,14,33,47,39,83,82,14,28,97,20,25,1,78,152,59,70,24,112,92,13,19,0,0,0,4,29,26,116,3,38,64,39,104,68,0,7,40,5,0,0,23,0,0,83,89,5,40,101,112,76,46,14,131,68,0,37,0,0,5,10,9,96,36,56,111,81,21,34,40,73,5,150,59,9,38,154,161,35,76,16,5,68,14,26,34,124,174,51,60,128,93,86,16,15,22,10,4,0,3,0,10,0,0,2,9,1,4,72,145,46,100,95,1,47,42,0,5,26,0,0,0,0,0,0,0,0,0,0,2,16,22,41,7,0,149,58,0,1,52,131,122,4,5,18,58,17,114,32,33,78,36,34,75,3,5,99,5,0,33,115,0,3,123,57,28,145,83,108,19,58,163,40,22,108,57,0,34,161,74,0,52,62,43,12,80,52,82,37,98,40,146,52,14,14,88,3,4,28,34,2,8,34,39,6,43,136,12,19,90,29,27,12,94,3,23,14,54,54,4,119,49,63,146,54,23,100,34,61,41,33,22,51,72,55,15,48,36,38,2,7,47,7,5,8,60,6,9,65,13,4,48,82,84,8,99,11,5,78,112,2,16,127,119,57,112,207

Secondary structure (P-SEA, 3-state):
cccccccaaaaaaaaaaaaaaaaaaaaaaaaaaaaaacccccccccaaaaaaaaaaaaaaacccaaaaaaaaaaccccccaaaaaaaaaaaaaaaaaaaaaaaaaaaaaaaaaaaaaaaaaaccaaaaaaaaaaaaaaaaaaaccccccccccbbbbccccaaaaaaaaaaccaaaaaaaaaaaaaaaaaaaaaccccccccccccccccaaaaaaaaaaaacccccbbbbcccccccccccaaaaaaaaaaaaaccccccbbbbbbbcccaaaaaaaaaaaaacccbbbbcccccaaaaaaaaacccbbbbcccccccaaaaaaaaaaccccccccccccccccccccccccccccaaaaaaaaaaaaaaaaccaaaaaaaaaaaaaaaccaaaaaaaaaaaaaaaaaaaaaaaaaaaaaaaaaaaccccccccaaaaaaaaaaaaaccccaaaaaaaccaaaaaaaaaaacc/cccccccaaaaaaaaaaaaaaaaaaaaaaaaaaaaaacccccccccaaaaaaaaaaaaaaacccaaaaaaaaaaccccccaaaaaaaaaaaaaaaaaaaaaaaaaaaaaaaaaaccccccccccaaaaaaaaaaaaaaaaaaacccccccccccccccccaaaaaaaaaaccaaaaaaaaaaaaaaaaaccccccccccccccccccccaaaaaaaaaaaacccccbbbbbbccccccccaaaaaaaaaaaaaacccccccccbbbbbcccaaaaaaaaaaaacccbbbbcccccaaaaaaaaacccbbbbcccccccaaaaaaaaaaccccccccccccccccccccccccccccaaaaaaaaaaaaaaacccaaaaaaaaaaaaaaaccaaaaaaaaaaaaaaaaaaaaaaaaaaaaaaaaaaaccccccccaaaaaaaaaaaaacccaaaaaaacccaaaaaaaaaacc

Radius of gyration: 34.98 Å; Cα contacts (8 Å, |Δi|>4): 1382; chains: 2; bounding box: 55×72×102 Å